Protein AF-0000000085183762 (afdb_homodimer)

Foldseek 3Di:
DCPDCVLPDFQDNVDDQADQQRHGSDPPDLAFFFHPVLSVLCVVVVARAHNVLVQLVLLLVLLLVLCVVVVAQKEKEQQLLLVCSNQVFDDPRVVSRVFRQKMWIQGNVSAIEIADDPVPQCRRVVGVSHPYYHGQQTQDCVVQPPCSLVSLLVVLVVVVVVSCVRRNPGQEYEYDDDDPSNVVNNVVVPHDYDHNQVSSQVSVQFHDPNLVSQVLSQQSQQLVLVVQLVVCCQVPLVVFQQFLVNSVVSSQVSQVNGRFDFADAQFKDKWLQPPLGRPGGDGDRHHAQIKIKGWRLTQHGSLWGDTWIAIEGHHDDFHDPVLLVLLVLFVQQLVFLQQQFAWPAWLVCSQADTDDHDPQQPVSKDQAQKFFTTSGTGDDGSGHPVPDDPPPRGGTHDARGKMKGWIWGDGDVDRHIGITIWIWGHHNGGIDTSHDNDYHCSSNVND/DCPDPVCVFFQDSVDDQADQQRHGRTNPDLAFFFHPVLSVLCVVVVARAHNVLVQLVLLLVLLLVLCVVVVAQKEKEQQLLLVCSNQVFDDPRVVSRVFRQKMWIQGNVSAIEIADDPVPQCRRVVGVSHPYYHGQQTQDCVPQPPCSLVSLLVVLVVVVVVSCVRRNPGQEYEYDDDDPSNVVNNVVVPHDYDHNQVSSQVSVQFHDPNLVSQVLSQQSQQLVLVVQLVVCCQVPLVVFQQFLVNSVVSSQVSQVNGRFDFADAQFKDKWLQPPLGRPGGDGDRHHAQIKIKGWRLTQHGSLWGDTWIAIEGHHDDFHDPVLLVLLVLFVQQLVFLQQQFEWPAWLVCSQADTDDDDPQQPVSKDQAQKFFTTSGTGDDGSGHPVPDDPPPRGGTHDARGKMKGWIWGDGDVDRHIGITIWIWGHHNGGIDTSHDNDYHCSSNVND

Structure (mmCIF, N/CA/C/O backbone):
data_AF-0000000085183762-model_v1
#
loop_
_entity.id
_entity.type
_entity.pdbx_description
1 polymer 'Xaa-Pro peptidase family protein'
#
loop_
_atom_site.group_PDB
_atom_site.id
_atom_site.type_symbol
_atom_site.label_atom_id
_atom_site.label_alt_id
_atom_site.label_comp_id
_atom_site.label_asym_id
_atom_site.label_entity_id
_atom_site.label_seq_id
_atom_site.pdbx_PDB_ins_code
_atom_site.Cartn_x
_atom_site.Cartn_y
_atom_site.Cartn_z
_atom_site.occupancy
_atom_site.B_iso_or_equiv
_atom_site.auth_seq_id
_atom_site.auth_comp_id
_atom_site.auth_asym_id
_atom_site.auth_atom_id
_atom_site.pdbx_PDB_model_num
ATOM 1 N N . MET A 1 1 ? 24.5 36.281 -23.125 1 23.3 1 MET A N 1
ATOM 2 C CA . MET A 1 1 ? 23.531 35.406 -23.797 1 23.3 1 MET A CA 1
ATOM 3 C C . MET A 1 1 ? 22.359 35.094 -22.891 1 23.3 1 MET A C 1
ATOM 5 O O . MET A 1 1 ? 22.547 34.594 -21.781 1 23.3 1 MET A O 1
ATOM 9 N N . ASP A 1 2 ? 21.125 35.781 -22.922 1 25.02 2 ASP A N 1
ATOM 10 C CA . ASP A 1 2 ? 19.859 35.875 -22.203 1 25.02 2 ASP A CA 1
ATOM 11 C C . ASP A 1 2 ? 19.172 34.531 -22.078 1 25.02 2 ASP A C 1
ATOM 13 O O . ASP A 1 2 ? 18.594 34.031 -23.047 1 25.02 2 ASP A O 1
ATOM 17 N N . THR A 1 3 ? 19.797 33.5 -21.703 1 33.56 3 THR A N 1
ATOM 18 C CA . THR A 1 3 ? 19.266 32.188 -21.516 1 33.56 3 THR A CA 1
ATOM 19 C C . THR A 1 3 ? 17.859 32.25 -20.906 1 33.56 3 THR A C 1
ATOM 21 O O . THR A 1 3 ? 17.703 32.688 -19.766 1 33.56 3 THR A O 1
ATOM 24 N N . HIS A 1 4 ? 16.828 32.625 -21.703 1 30.45 4 HIS A N 1
ATOM 25 C CA . HIS A 1 4 ? 15.398 32.75 -21.453 1 30.45 4 HIS A CA 1
ATOM 26 C C . HIS A 1 4 ? 14.898 31.703 -20.484 1 30.45 4 HIS A C 1
ATOM 28 O O . HIS A 1 4 ? 15.32 30.531 -20.562 1 30.45 4 HIS A O 1
ATOM 34 N N . TYR A 1 5 ? 14.406 32.031 -19.328 1 35.47 5 TYR A N 1
ATOM 35 C CA . TYR A 1 5 ? 13.68 31.266 -18.312 1 35.47 5 TYR A CA 1
ATOM 36 C C . TYR A 1 5 ? 12.766 30.234 -18.953 1 35.47 5 TYR A C 1
ATOM 38 O O . TYR A 1 5 ? 12.141 29.422 -18.25 1 35.47 5 TYR A O 1
ATOM 46 N N . SER A 1 6 ? 12.164 30.469 -20.109 1 37.25 6 SER A N 1
ATOM 47 C CA . SER A 1 6 ? 11.211 29.75 -20.953 1 37.25 6 SER A CA 1
ATOM 48 C C . SER A 1 6 ? 11.742 28.359 -21.328 1 37.25 6 SER A C 1
ATOM 50 O O . SER A 1 6 ? 10.977 27.484 -21.734 1 37.25 6 SER A O 1
ATOM 52 N N . ASP A 1 7 ? 12.805 28.438 -22.031 1 40.69 7 ASP A N 1
ATOM 53 C CA . ASP A 1 7 ? 13.461 27.172 -22.391 1 40.69 7 ASP A CA 1
ATOM 54 C C . ASP A 1 7 ? 13.555 26.25 -21.172 1 40.69 7 ASP A C 1
ATOM 56 O O . ASP A 1 7 ? 14.258 25.234 -21.203 1 40.69 7 ASP A O 1
ATOM 60 N N . THR A 1 8 ? 13.531 26.766 -20.016 1 49.38 8 THR A N 1
ATOM 61 C CA . THR A 1 8 ? 13.57 26.281 -18.641 1 49.38 8 THR A CA 1
ATOM 62 C C . THR A 1 8 ? 12.93 24.891 -18.547 1 49.38 8 THR A C 1
ATOM 64 O O . THR A 1 8 ? 11.758 24.719 -18.891 1 49.38 8 THR A O 1
ATOM 67 N N . ARG A 1 9 ? 12.312 23.734 -18.109 1 61.78 9 ARG A N 1
ATOM 68 C CA . ARG A 1 9 ? 12.93 22.469 -17.719 1 61.78 9 ARG A CA 1
ATOM 69 C C . ARG A 1 9 ? 12.133 21.281 -18.25 1 61.78 9 ARG A C 1
ATOM 71 O O . ARG A 1 9 ? 10.969 21.094 -17.891 1 61.78 9 ARG A O 1
ATOM 78 N N . LYS A 1 10 ? 12.258 21.156 -19.609 1 79.25 10 LYS A N 1
ATOM 79 C CA . LYS A 1 10 ? 11.836 19.875 -20.156 1 79.25 10 LYS A CA 1
ATOM 80 C C . LYS A 1 10 ? 12.453 18.703 -19.391 1 79.25 10 LYS A C 1
ATOM 82 O O . LYS A 1 10 ? 13.625 18.766 -19 1 79.25 10 LYS A O 1
ATOM 87 N N . ILE A 1 11 ? 11.727 17.797 -19.312 1 79.94 11 ILE A N 1
ATOM 88 C CA . ILE A 1 11 ? 12.25 16.547 -18.766 1 79.94 11 ILE A CA 1
ATOM 89 C C . ILE A 1 11 ? 13.336 15.992 -19.672 1 79.94 11 ILE A C 1
ATOM 91 O O . ILE A 1 11 ? 14.406 15.586 -19.203 1 79.94 11 ILE A O 1
ATOM 95 N N . ASP A 1 12 ? 13.109 16 -21.016 1 79.69 12 ASP A N 1
ATOM 96 C CA . ASP A 1 12 ? 14.055 15.609 -22.047 1 79.69 12 ASP A CA 1
ATOM 97 C C . ASP A 1 12 ? 14.211 16.719 -23.094 1 79.69 12 ASP A C 1
ATOM 99 O O . ASP A 1 12 ? 13.391 16.844 -24 1 79.69 12 ASP A O 1
ATOM 103 N N . PRO A 1 13 ? 15.258 17.391 -23.016 1 81.25 13 PRO A N 1
ATOM 104 C CA . PRO A 1 13 ? 15.453 18.547 -23.906 1 81.25 13 PRO A CA 1
ATOM 105 C C . PRO A 1 13 ? 15.555 18.141 -25.375 1 81.25 13 PRO A C 1
ATOM 107 O O . PRO A 1 13 ? 15.438 19 -26.266 1 81.25 13 PRO A O 1
ATOM 110 N N . THR A 1 14 ? 15.789 16.938 -25.656 1 80.62 14 THR A N 1
ATOM 111 C CA . THR A 1 14 ? 15.969 16.5 -27.031 1 80.62 14 THR A CA 1
ATOM 112 C C . THR A 1 14 ? 14.625 16.188 -27.688 1 80.62 14 THR A C 1
ATOM 114 O O . THR A 1 14 ? 14.562 15.867 -28.875 1 80.62 14 THR A O 1
ATOM 117 N N . LYS A 1 15 ? 13.586 16.266 -26.953 1 85.75 15 LYS A N 1
ATOM 118 C CA . LYS A 1 15 ? 12.25 15.961 -27.453 1 85.75 15 LYS A CA 1
ATOM 119 C C . LYS A 1 15 ? 11.406 17.219 -27.609 1 85.75 15 LYS A C 1
ATOM 121 O O . LYS A 1 15 ? 11.797 18.297 -27.141 1 85.75 15 LYS A O 1
ATOM 126 N N . GLY A 1 16 ? 10.289 17.125 -28.328 1 87.44 16 GLY A N 1
ATOM 127 C CA . GLY A 1 16 ? 9.375 18.234 -28.531 1 87.44 16 GLY A CA 1
ATOM 128 C C . GLY A 1 16 ? 8.523 18.547 -27.312 1 87.44 16 GLY A C 1
ATOM 129 O O . GLY A 1 16 ? 8.992 18.438 -26.188 1 87.44 16 GLY A O 1
ATOM 130 N N . LYS A 1 17 ? 7.297 18.984 -27.531 1 89.56 17 LYS A N 1
ATOM 131 C CA . LYS A 1 17 ? 6.387 19.406 -26.469 1 89.56 17 LYS A CA 1
ATOM 132 C C . LYS A 1 17 ? 5.906 18.219 -25.641 1 89.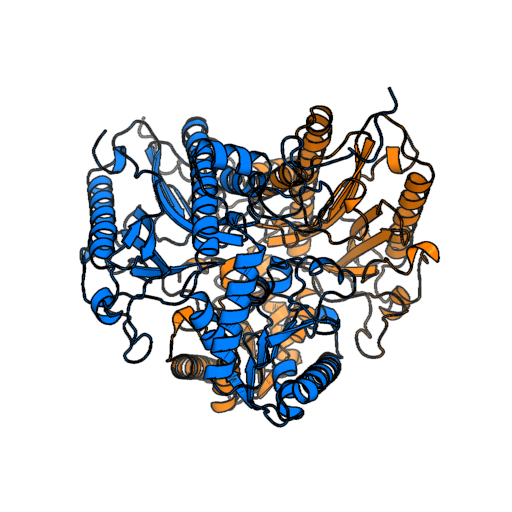56 17 LYS A C 1
ATOM 134 O O . LYS A 1 17 ? 5.535 18.375 -24.484 1 89.56 17 LYS A O 1
ATOM 139 N N . ALA A 1 18 ? 5.898 17.109 -26.281 1 92.62 18 ALA A N 1
ATOM 140 C CA . ALA A 1 18 ? 5.445 15.883 -25.641 1 92.62 18 ALA A CA 1
ATOM 141 C C . ALA A 1 18 ? 6.539 14.82 -25.656 1 92.62 18 ALA A C 1
ATOM 143 O O . ALA A 1 18 ? 7.398 14.82 -26.531 1 92.62 18 ALA A O 1
ATOM 144 N N . LEU A 1 19 ? 6.512 14 -24.672 1 92.94 19 LEU A N 1
ATOM 145 C CA . LEU A 1 19 ? 7.359 12.812 -24.672 1 92.94 19 LEU A CA 1
ATOM 146 C C . LEU A 1 19 ? 6.766 11.719 -25.547 1 92.94 19 LEU A C 1
ATOM 148 O O . LEU A 1 19 ? 5.688 11.891 -26.125 1 92.94 19 LEU A O 1
ATOM 152 N N . GLY A 1 20 ? 7.492 10.656 -25.688 1 91.75 20 GLY A N 1
ATOM 153 C CA . GLY A 1 20 ? 7.117 9.602 -26.609 1 91.75 20 GLY A CA 1
ATOM 154 C C . GLY A 1 20 ? 5.781 8.961 -26.266 1 91.75 20 GLY A C 1
ATOM 155 O O . GLY A 1 20 ? 5.117 8.398 -27.141 1 91.75 20 GLY A O 1
ATOM 156 N N . ASP A 1 21 ? 5.324 9.062 -25.031 1 96.12 21 ASP A N 1
ATOM 157 C CA . ASP A 1 21 ? 4.07 8.445 -24.609 1 96.12 21 ASP A CA 1
ATOM 158 C C . ASP A 1 21 ? 2.922 9.453 -24.656 1 96.12 21 ASP A C 1
ATOM 160 O O . ASP A 1 21 ? 1.828 9.18 -24.156 1 96.12 21 ASP A O 1
ATOM 164 N N . GLY A 1 22 ? 3.16 10.609 -25.141 1 94.38 22 GLY A N 1
ATOM 165 C CA . GLY A 1 22 ? 2.137 11.633 -25.312 1 94.38 22 GLY A CA 1
ATOM 166 C C . GLY A 1 22 ? 2.023 12.562 -24.109 1 94.38 22 GLY A C 1
ATOM 167 O O . GLY A 1 22 ? 1.305 13.562 -24.156 1 94.38 22 GLY A O 1
ATOM 168 N N . SER A 1 23 ? 2.707 12.281 -23 1 93.19 23 SER A N 1
ATOM 169 C CA . SER A 1 23 ? 2.66 13.164 -21.844 1 93.19 23 SER A CA 1
ATOM 170 C C . SER A 1 23 ? 3.467 14.438 -22.078 1 93.19 23 SER A C 1
ATOM 172 O O . SER A 1 23 ? 4.379 14.453 -22.906 1 93.19 23 SER A O 1
ATOM 174 N N . PRO A 1 24 ? 3.156 15.5 -21.359 1 92.44 24 PRO A N 1
ATOM 175 C CA . PRO A 1 24 ? 3.877 16.766 -21.547 1 92.44 24 PRO A CA 1
ATOM 176 C C . PRO A 1 24 ? 5.363 16.641 -21.219 1 92.44 24 PRO A C 1
ATOM 178 O O . PRO A 1 24 ? 5.727 16.078 -20.172 1 92.44 24 PRO A O 1
ATOM 181 N N . ASN A 1 25 ? 6.156 17.109 -22.172 1 92.62 25 ASN A N 1
ATOM 182 C CA . ASN A 1 25 ? 7.582 17.25 -21.906 1 92.62 25 ASN A CA 1
ATOM 183 C C . ASN A 1 25 ? 7.879 18.516 -21.109 1 92.62 25 ASN A C 1
ATOM 185 O O . ASN A 1 25 ? 8.562 19.422 -21.594 1 92.62 25 ASN A O 1
ATOM 189 N N . ASP A 1 26 ? 7.32 18.469 -19.906 1 91.19 26 ASP A N 1
ATOM 190 C CA . ASP A 1 26 ? 7.383 19.578 -18.953 1 91.19 26 ASP A CA 1
ATOM 191 C C . ASP A 1 26 ? 7.918 19.109 -17.609 1 91.19 26 ASP A C 1
ATOM 193 O O . ASP A 1 26 ? 7.312 18.266 -16.953 1 91.19 26 ASP A O 1
ATOM 197 N N . ASN A 1 27 ? 8.992 19.672 -17.281 1 87.94 27 ASN A N 1
ATOM 198 C CA . ASN A 1 27 ? 9.641 19.312 -16.016 1 87.94 27 ASN A CA 1
ATOM 199 C C . ASN A 1 27 ? 8.719 19.531 -14.828 1 87.94 27 ASN A C 1
ATOM 201 O O . ASN A 1 27 ? 8.914 18.938 -13.766 1 87.94 27 ASN A O 1
ATOM 205 N N . ASN A 1 28 ? 7.723 20.328 -14.938 1 89.81 28 ASN A N 1
ATOM 206 C CA . ASN A 1 28 ? 6.84 20.656 -13.82 1 89.81 28 ASN A CA 1
ATOM 207 C C . ASN A 1 28 ? 5.465 20.016 -13.992 1 89.81 28 ASN A C 1
ATOM 209 O O . ASN A 1 28 ? 4.496 20.453 -13.359 1 89.81 28 ASN A O 1
ATOM 213 N N . ARG A 1 29 ? 5.43 19 -14.812 1 90.06 29 ARG A N 1
ATOM 214 C CA . ARG A 1 29 ? 4.133 18.375 -15.023 1 90.06 29 ARG A CA 1
ATOM 215 C C . ARG A 1 29 ? 3.6 17.766 -13.727 1 90.06 29 ARG A C 1
ATOM 217 O O . ARG A 1 29 ? 4.371 17.469 -12.812 1 90.06 29 ARG A O 1
ATOM 224 N N . ILE A 1 30 ? 2.303 17.547 -13.672 1 89.38 30 ILE A N 1
ATOM 225 C CA . ILE A 1 30 ? 1.601 17.016 -12.5 1 89.38 30 ILE A CA 1
ATOM 226 C C . ILE A 1 30 ? 1.669 15.5 -12.492 1 89.38 30 ILE A C 1
ATOM 228 O O . ILE A 1 30 ? 1.789 14.883 -11.43 1 89.38 30 ILE A O 1
ATOM 232 N N . GLU A 1 31 ? 1.675 14.922 -13.633 1 90.38 31 GLU A N 1
ATOM 233 C CA . GLU A 1 31 ? 1.617 13.469 -13.758 1 90.38 31 GLU A CA 1
ATOM 234 C C . GLU A 1 31 ? 2.916 12.82 -13.281 1 90.38 31 GLU A C 1
ATOM 236 O O . GLU A 1 31 ? 4.004 13.312 -13.578 1 90.38 31 GLU A O 1
ATOM 241 N N . ILE A 1 32 ? 2.658 11.734 -12.539 1 92.69 32 ILE A N 1
ATOM 242 C CA . ILE A 1 32 ? 3.826 10.891 -12.297 1 92.69 32 ILE A CA 1
ATOM 243 C C . ILE A 1 32 ? 4.141 10.062 -13.539 1 92.69 32 ILE A C 1
ATOM 245 O O . ILE A 1 32 ? 3.482 10.211 -14.57 1 92.69 32 ILE A O 1
ATOM 249 N N . GLY A 1 33 ? 5.23 9.227 -13.43 1 90.38 33 GLY A N 1
ATOM 250 C CA . GLY A 1 33 ? 5.52 8.406 -14.594 1 90.38 33 GLY A CA 1
ATOM 251 C C . GLY A 1 33 ? 6.992 8.062 -14.734 1 90.38 33 GLY A C 1
ATOM 252 O O . GLY A 1 33 ? 7.777 8.297 -13.812 1 90.38 33 GLY A O 1
ATOM 253 N N . PRO A 1 34 ? 7.277 7.617 -15.938 1 96.31 34 PRO A N 1
ATOM 254 C CA . PRO A 1 34 ? 8.633 7.117 -16.172 1 96.31 34 PRO A CA 1
ATOM 255 C C . PRO A 1 34 ? 9.68 8.227 -16.156 1 96.31 34 PRO A C 1
ATOM 257 O O . PRO A 1 34 ? 9.375 9.375 -16.469 1 96.31 34 PRO A O 1
ATOM 260 N N . THR A 1 35 ? 10.812 7.84 -15.812 1 95.62 35 THR A N 1
ATOM 261 C CA . THR A 1 35 ? 11.945 8.758 -15.742 1 95.62 35 THR A CA 1
ATOM 262 C C . THR A 1 35 ? 12.719 8.773 -17.062 1 95.62 35 THR A C 1
ATOM 264 O O . THR A 1 35 ? 12.461 7.957 -17.953 1 95.62 35 THR A O 1
ATOM 267 N N . GLN A 1 36 ? 13.719 9.711 -17.109 1 93.94 36 GLN A N 1
ATOM 268 C CA . GLN A 1 36 ? 14.609 9.727 -18.266 1 93.94 36 GLN A CA 1
ATOM 269 C C . GLN A 1 36 ? 15.352 8.406 -18.422 1 93.94 36 GLN A C 1
ATOM 271 O O . GLN A 1 36 ? 15.578 7.938 -19.531 1 93.94 36 GLN A O 1
ATOM 276 N N . LEU A 1 37 ? 15.711 7.855 -17.312 1 96.25 37 LEU A N 1
ATOM 277 C CA . LEU A 1 37 ? 16.375 6.555 -17.312 1 96.25 37 LEU A CA 1
ATOM 278 C C . LEU A 1 37 ? 15.508 5.508 -18.016 1 96.25 37 LEU A C 1
ATOM 280 O O . LEU A 1 37 ? 15.984 4.797 -18.906 1 96.25 37 LEU A O 1
ATOM 284 N N . ALA A 1 38 ? 14.242 5.426 -17.688 1 97.62 38 ALA A N 1
ATOM 285 C CA . ALA A 1 38 ? 13.328 4.449 -18.266 1 97.62 38 ALA A CA 1
ATOM 286 C C . ALA A 1 38 ? 13.156 4.676 -19.766 1 97.62 38 ALA A C 1
ATOM 288 O O . ALA A 1 38 ? 13.258 3.736 -20.547 1 97.62 38 ALA A O 1
ATOM 289 N N . PHE A 1 39 ? 12.961 5.93 -20.141 1 96.75 39 PHE A N 1
ATOM 290 C CA . PHE A 1 39 ? 12.766 6.242 -21.547 1 96.75 39 PHE A CA 1
ATOM 291 C C . PHE A 1 39 ? 13.992 5.852 -22.359 1 96.75 39 PHE A C 1
ATOM 293 O O . PHE A 1 39 ? 13.867 5.305 -23.453 1 96.75 39 PHE A O 1
ATOM 300 N N . ARG A 1 40 ? 15.172 6.191 -21.812 1 96.38 40 ARG A N 1
ATOM 301 C CA . ARG A 1 40 ? 16.406 5.855 -22.516 1 96.38 40 ARG A CA 1
ATOM 302 C C . ARG A 1 40 ? 16.562 4.348 -22.656 1 96.38 40 ARG A C 1
ATOM 304 O O . ARG A 1 40 ? 16.953 3.861 -23.719 1 96.38 40 ARG A O 1
ATOM 311 N N . GLU A 1 41 ? 16.25 3.635 -21.641 1 98.19 41 GLU A N 1
ATOM 312 C CA . GLU A 1 41 ? 16.359 2.18 -21.672 1 98.19 41 GLU A CA 1
ATOM 313 C C . GLU A 1 41 ? 15.344 1.57 -22.641 1 98.19 41 GLU A C 1
ATOM 315 O O . GLU A 1 41 ? 15.648 0.604 -23.344 1 98.19 41 GLU A O 1
ATOM 320 N N . TRP A 1 42 ? 14.156 2.104 -22.719 1 98.44 42 TRP A N 1
ATOM 321 C CA . TRP A 1 42 ? 13.141 1.618 -23.641 1 98.44 42 TRP A CA 1
ATOM 322 C C . TRP A 1 42 ? 13.531 1.899 -25.078 1 98.44 42 TRP A C 1
ATOM 324 O O . TRP A 1 42 ? 13.32 1.065 -25.969 1 98.44 42 TRP A O 1
ATOM 334 N N . GLU A 1 43 ? 14.055 3.09 -25.25 1 96.75 43 GLU A N 1
ATOM 335 C CA . GLU A 1 43 ? 14.555 3.412 -26.578 1 96.75 43 GLU A CA 1
ATOM 336 C C . GLU A 1 43 ? 15.648 2.441 -27.016 1 96.75 43 GLU A C 1
ATOM 338 O O . GLU A 1 43 ? 15.641 1.943 -28.141 1 96.75 43 GLU A O 1
ATOM 343 N N . ALA A 1 44 ? 16.594 2.232 -26.109 1 98 44 ALA A N 1
ATOM 344 C CA . ALA A 1 44 ? 17.688 1.31 -26.391 1 98 44 ALA A CA 1
ATOM 345 C C . ALA A 1 44 ? 17.156 -0.093 -26.688 1 98 44 ALA A C 1
ATOM 347 O O . ALA A 1 44 ? 17.734 -0.822 -27.484 1 98 44 ALA A O 1
ATOM 348 N N . ALA A 1 45 ? 16.047 -0.475 -26.125 1 98.25 45 ALA A N 1
ATOM 349 C CA . ALA A 1 45 ? 15.469 -1.805 -26.281 1 98.25 45 ALA A CA 1
ATOM 350 C C . ALA A 1 45 ? 14.562 -1.861 -27.516 1 98.25 45 ALA A C 1
ATOM 352 O O . ALA A 1 45 ? 14.031 -2.922 -27.859 1 98.25 45 ALA A O 1
ATOM 353 N N . GLY A 1 46 ? 14.305 -0.755 -28.141 1 98.19 46 GLY A N 1
ATOM 354 C CA . GLY A 1 46 ? 13.484 -0.702 -29.344 1 98.19 46 GLY A CA 1
ATOM 355 C C . GLY A 1 46 ? 12 -0.841 -29.062 1 98.19 46 GLY A C 1
ATOM 356 O O . GLY A 1 46 ? 11.25 -1.344 -29.906 1 98.19 46 GLY A O 1
ATOM 357 N N . LEU A 1 47 ? 11.578 -0.367 -27.953 1 98.5 47 LEU A N 1
ATOM 358 C CA . LEU A 1 47 ? 10.18 -0.518 -27.562 1 98.5 47 LEU A CA 1
ATOM 359 C C . LEU A 1 47 ? 9.336 0.635 -28.109 1 98.5 47 LEU A C 1
ATOM 361 O O . LEU A 1 47 ? 9.797 1.779 -28.141 1 98.5 47 LEU A O 1
ATOM 365 N N . THR A 1 48 ? 8.141 0.3 -28.5 1 98.44 48 THR A N 1
ATOM 366 C CA . THR A 1 48 ? 7.137 1.305 -28.828 1 98.44 48 THR A CA 1
ATOM 367 C C . THR A 1 48 ? 6.422 1.788 -27.578 1 98.44 48 THR A C 1
ATOM 369 O O . THR A 1 48 ? 5.957 0.979 -26.766 1 98.44 48 THR A O 1
ATOM 372 N N . LEU A 1 49 ? 6.371 3.037 -27.422 1 98.31 49 LEU A N 1
ATOM 373 C CA . LEU A 1 49 ? 5.758 3.623 -26.234 1 98.31 49 LEU A CA 1
ATOM 374 C C . LEU A 1 49 ? 4.246 3.723 -26.391 1 98.31 49 LEU A C 1
ATOM 376 O O . LEU A 1 49 ? 3.74 3.793 -27.516 1 98.31 49 LEU A O 1
ATOM 380 N N . PRO A 1 50 ? 3.504 3.703 -25.281 1 98.69 50 PRO A N 1
ATOM 381 C CA . PRO A 1 50 ? 2.059 3.926 -25.359 1 98.69 50 PRO A CA 1
ATOM 382 C C . PRO A 1 50 ? 1.7 5.383 -25.641 1 98.69 50 PRO A C 1
ATOM 384 O O . PRO A 1 50 ? 2.529 6.277 -25.453 1 98.69 50 PRO A O 1
ATOM 387 N N . ASN A 1 51 ? 0.516 5.57 -26.156 1 98.38 51 ASN A N 1
ATOM 388 C CA . ASN A 1 51 ? -0.15 6.867 -26.125 1 98.38 51 ASN A CA 1
ATOM 389 C C . ASN A 1 51 ? -1.146 6.957 -24.969 1 98.38 51 ASN A C 1
ATOM 391 O O . ASN A 1 51 ? -2.207 6.332 -25.016 1 98.38 51 ASN A O 1
ATOM 395 N N . LEU A 1 52 ? -0.87 7.789 -24.031 1 98 52 LEU A N 1
ATOM 396 C CA . LEU A 1 52 ? -1.626 7.797 -22.781 1 98 52 LEU A CA 1
ATOM 397 C C . LEU A 1 52 ? -3.029 8.352 -23 1 98 52 LEU A C 1
ATOM 399 O O . LEU A 1 52 ? -3.984 7.906 -22.359 1 98 52 LEU A O 1
ATOM 403 N N . GLU A 1 53 ? -3.152 9.328 -23.844 1 97.75 53 GLU A N 1
ATOM 404 C CA . GLU A 1 53 ? -4.477 9.867 -24.141 1 97.75 53 GLU A CA 1
ATOM 405 C C . GLU A 1 53 ? -5.387 8.797 -24.734 1 97.75 53 GLU A C 1
ATOM 407 O O . GLU A 1 53 ? -6.535 8.648 -24.328 1 97.75 53 GLU A O 1
ATOM 412 N N . ARG A 1 54 ? -4.867 8.102 -25.672 1 98.44 54 ARG A N 1
ATOM 413 C CA . ARG A 1 54 ? -5.629 7.023 -26.297 1 98.44 54 ARG A CA 1
ATOM 414 C C . ARG A 1 54 ? -5.938 5.922 -25.297 1 98.44 54 ARG A C 1
ATOM 416 O O . ARG A 1 54 ? -7.027 5.34 -25.312 1 98.44 54 ARG A O 1
ATOM 423 N N . MET A 1 55 ? -5 5.621 -24.438 1 98.44 55 MET A N 1
ATOM 424 C CA . MET A 1 55 ? -5.211 4.609 -23.406 1 98.44 55 MET A CA 1
ATOM 425 C C . MET A 1 55 ? -6.344 5.012 -22.469 1 98.44 55 MET A C 1
ATOM 427 O O . MET A 1 55 ? -7.203 4.191 -22.141 1 98.44 55 MET A O 1
ATOM 431 N N . ARG A 1 56 ? -6.348 6.273 -22.031 1 98.44 56 ARG A N 1
ATOM 432 C CA . ARG A 1 56 ? -7.398 6.777 -21.156 1 98.44 56 ARG A CA 1
ATOM 433 C C . ARG A 1 56 ? -8.766 6.699 -21.828 1 98.44 56 ARG A C 1
ATOM 435 O O . ARG A 1 56 ? -9.75 6.312 -21.203 1 98.44 56 ARG A O 1
ATOM 442 N N . GLU A 1 57 ? -8.812 7.059 -23.062 1 98.69 57 GLU A N 1
ATOM 443 C CA . GLU A 1 57 ? -10.062 7.012 -23.812 1 98.69 57 GLU A CA 1
ATOM 444 C C . GLU A 1 57 ? -10.578 5.582 -23.938 1 98.69 57 GLU A C 1
ATOM 446 O O . GLU A 1 57 ? -11.773 5.328 -23.766 1 98.69 57 GLU A O 1
ATOM 451 N N . PHE A 1 58 ? -9.703 4.688 -24.281 1 98.69 58 PHE A N 1
ATOM 452 C CA . PHE A 1 58 ? -10.094 3.285 -24.391 1 98.69 58 PHE A CA 1
ATOM 453 C C . PHE A 1 58 ? -10.703 2.789 -23.094 1 98.69 58 PHE A C 1
ATOM 455 O O . PHE A 1 58 ? -11.766 2.156 -23.094 1 98.69 58 PHE A O 1
ATOM 462 N N . ARG A 1 59 ? -10.062 3.047 -21.969 1 98.75 59 ARG A N 1
ATOM 463 C CA . ARG A 1 59 ? -10.516 2.592 -20.656 1 98.75 59 ARG A CA 1
ATOM 464 C C . ARG A 1 59 ? -11.859 3.211 -20.281 1 98.75 59 ARG A C 1
ATOM 466 O O . ARG A 1 59 ? -12.742 2.529 -19.766 1 98.75 59 ARG A O 1
ATOM 473 N N . TRP A 1 60 ? -11.977 4.504 -20.578 1 98.81 60 TRP A N 1
ATOM 474 C CA . TRP A 1 60 ? -13.227 5.215 -20.328 1 98.81 60 TRP A CA 1
ATOM 475 C C . TRP A 1 60 ? -14.375 4.598 -21.125 1 98.81 60 TRP A C 1
ATOM 477 O O . TRP A 1 60 ? -15.445 4.324 -20.578 1 98.81 60 TRP A O 1
ATOM 487 N N . LYS A 1 61 ? -14.148 4.348 -22.391 1 98.75 61 LYS A N 1
ATOM 488 C CA . LYS A 1 61 ? -15.172 3.76 -23.266 1 98.75 61 LYS A CA 1
ATOM 489 C C . LYS A 1 61 ? -15.539 2.355 -22.797 1 98.75 61 LYS A C 1
ATOM 491 O O . LYS A 1 61 ? -16.719 2.002 -22.75 1 98.75 61 LYS A O 1
ATOM 496 N N . ARG A 1 62 ? -14.578 1.632 -22.469 1 98.69 62 ARG A N 1
ATOM 497 C CA . ARG A 1 62 ? -14.789 0.244 -22.062 1 98.69 62 ARG A CA 1
ATOM 498 C C . ARG A 1 62 ? -15.578 0.164 -20.766 1 98.69 62 ARG A C 1
ATOM 500 O O . ARG A 1 62 ? -16.531 -0.616 -20.656 1 98.69 62 ARG A O 1
ATOM 507 N N . LEU A 1 63 ? -15.18 0.912 -19.75 1 98.81 63 LEU A N 1
ATOM 508 C CA . LEU A 1 63 ? -15.898 0.92 -18.484 1 98.81 63 LEU A CA 1
ATOM 509 C C . LEU A 1 63 ? -17.328 1.404 -18.672 1 98.81 63 LEU A C 1
ATOM 511 O O . LEU A 1 63 ? -18.266 0.833 -18.109 1 98.81 63 LEU A O 1
ATOM 515 N N . THR A 1 64 ? -17.516 2.439 -19.531 1 98.88 64 THR A N 1
ATOM 516 C CA . THR A 1 64 ? -18.844 2.953 -19.828 1 98.88 64 THR A CA 1
ATOM 517 C C . THR A 1 64 ? -19.719 1.875 -20.469 1 98.88 64 THR A C 1
ATOM 519 O O . THR A 1 64 ? -20.875 1.704 -20.094 1 98.88 64 THR A O 1
ATOM 522 N N . GLN A 1 65 ? -19.125 1.18 -21.375 1 98.75 65 GLN A N 1
ATOM 523 C CA . GLN A 1 65 ? -19.844 0.107 -22.047 1 98.75 65 GLN A CA 1
ATOM 524 C C . GLN A 1 65 ? -20.328 -0.948 -21.062 1 98.75 65 GLN A C 1
ATOM 526 O O . GLN A 1 65 ? -21.453 -1.427 -21.156 1 98.75 65 GLN A O 1
ATOM 531 N N . HIS A 1 66 ? -19.547 -1.301 -20.109 1 98.75 66 HIS A N 1
ATOM 532 C CA . HIS A 1 66 ? -19.906 -2.309 -19.125 1 98.75 66 HIS A CA 1
ATOM 533 C C . HIS A 1 66 ? -21.016 -1.803 -18.203 1 98.75 66 HIS A C 1
ATOM 535 O O . HIS A 1 66 ? -21.875 -2.576 -17.781 1 98.75 66 HIS A O 1
ATOM 541 N N . VAL A 1 67 ? -20.969 -0.521 -17.859 1 98.75 67 VAL A N 1
ATOM 542 C CA . VAL A 1 67 ? -22.031 0.092 -17.078 1 98.75 67 VAL A CA 1
ATOM 543 C C . VAL A 1 67 ? -23.359 0.003 -17.828 1 98.75 67 VAL A C 1
ATOM 545 O O . VAL A 1 67 ? -24.359 -0.451 -17.281 1 98.75 67 VAL A O 1
ATOM 548 N N . VAL A 1 68 ? -23.328 0.319 -19.125 1 98.69 68 VAL A N 1
ATOM 549 C CA . VAL A 1 68 ? -24.516 0.356 -19.969 1 98.69 68 VAL A CA 1
ATOM 550 C C . VAL A 1 68 ? -25.047 -1.059 -20.172 1 98.69 68 VAL A C 1
ATOM 552 O O . VAL A 1 68 ? -26.266 -1.29 -20.078 1 98.69 68 VAL A O 1
ATOM 555 N N . GLU A 1 69 ? -24.219 -1.993 -20.391 1 98.5 69 GLU A N 1
ATOM 556 C CA . GLU A 1 69 ? -24.609 -3.375 -20.656 1 98.5 69 GLU A CA 1
ATOM 557 C C . GLU A 1 69 ? -25.328 -3.98 -19.453 1 98.5 69 GLU A C 1
ATOM 559 O O . GLU A 1 69 ? -26.141 -4.895 -19.609 1 98.5 69 GLU A O 1
ATOM 564 N N . ARG A 1 70 ? -25.141 -3.457 -18.281 1 98.25 70 ARG A N 1
ATOM 565 C CA . ARG A 1 70 ? -25.75 -3.982 -17.062 1 98.25 70 ARG A CA 1
ATOM 566 C C . ARG A 1 70 ? -27.031 -3.238 -16.719 1 98.25 70 ARG A C 1
ATOM 568 O O . ARG A 1 70 ? -27.688 -3.539 -15.719 1 98.25 70 ARG A O 1
ATOM 575 N N . GLY A 1 71 ? -27.359 -2.248 -17.484 1 98.56 71 GLY A N 1
ATOM 576 C CA . GLY A 1 71 ? -28.547 -1.451 -17.25 1 98.56 71 GLY A CA 1
ATOM 577 C C . GLY A 1 71 ? -28.422 -0.527 -16.047 1 98.56 71 GLY A C 1
ATOM 578 O O . GLY A 1 71 ? -29.422 -0.163 -15.43 1 98.56 71 GLY A O 1
ATOM 579 N N . TRP A 1 72 ? -27.219 -0.171 -15.688 1 98.81 72 TRP A N 1
ATOM 580 C CA . TRP A 1 72 ? -26.984 0.718 -14.555 1 98.81 72 TRP A CA 1
ATOM 581 C C . TRP A 1 72 ? -27 2.178 -14.992 1 98.81 72 TRP A C 1
ATOM 583 O O . TRP A 1 72 ? -26.656 2.494 -16.125 1 98.81 72 TRP A O 1
ATOM 593 N N . GLY A 1 73 ? -27.359 3.012 -14.07 1 98.81 73 GLY A N 1
ATOM 594 C CA . GLY A 1 73 ? -27.234 4.441 -14.297 1 98.81 73 GLY A CA 1
ATOM 595 C C . GLY A 1 73 ? -25.797 4.938 -14.148 1 98.81 73 GLY A C 1
ATOM 596 O O . GLY A 1 73 ? -25.453 5.992 -14.68 1 98.81 73 GLY A O 1
ATOM 597 N N . GLY A 1 74 ? -25.031 4.215 -13.414 1 98.88 74 GLY A N 1
ATOM 598 C CA . GLY A 1 74 ? -23.641 4.551 -13.195 1 98.88 74 GLY A CA 1
ATOM 599 C C . GLY A 1 74 ? -22.922 3.559 -12.305 1 98.88 74 GLY A C 1
ATOM 600 O O . GLY A 1 74 ? -23.531 2.604 -11.812 1 98.88 74 GLY A O 1
ATOM 601 N N . ILE A 1 75 ? -21.641 3.76 -12.156 1 98.94 75 ILE A N 1
ATOM 602 C CA . ILE A 1 75 ? -20.828 3.014 -11.211 1 98.94 75 ILE A CA 1
ATOM 603 C C . ILE A 1 75 ? -20.031 3.984 -10.336 1 98.94 75 ILE A C 1
ATOM 605 O O . ILE A 1 75 ? -19.547 5.012 -10.812 1 98.94 75 ILE A O 1
ATOM 609 N N . LEU A 1 76 ? -20.031 3.709 -9.055 1 98.94 76 LEU A N 1
ATOM 610 C CA . LEU A 1 76 ? -19.328 4.484 -8.047 1 98.94 76 LEU A CA 1
ATOM 611 C C . LEU A 1 76 ? -18.125 3.713 -7.508 1 98.94 76 LEU A C 1
ATOM 613 O O . LEU A 1 76 ? -18.281 2.627 -6.941 1 98.94 76 LEU A O 1
ATOM 617 N N . LEU A 1 77 ? -16.969 4.332 -7.691 1 98.81 77 LEU A N 1
ATOM 618 C CA . LEU A 1 77 ? -15.727 3.646 -7.375 1 98.81 77 LEU A CA 1
ATOM 619 C C . LEU A 1 77 ? -15.023 4.312 -6.199 1 98.81 77 LEU A C 1
ATOM 621 O O . LEU A 1 77 ? -14.859 5.535 -6.18 1 98.81 77 LEU A O 1
ATOM 625 N N . PHE A 1 78 ? -14.602 3.463 -5.23 1 98.12 78 PHE A N 1
ATOM 626 C CA . PHE A 1 78 ? -13.781 3.928 -4.113 1 98.12 78 PHE A CA 1
ATOM 627 C C . PHE A 1 78 ? -12.398 3.301 -4.16 1 98.12 78 PHE A C 1
ATOM 629 O O . PHE A 1 78 ? -11.445 3.844 -3.592 1 98.12 78 PHE A O 1
ATOM 636 N N . ASP A 1 79 ? -12.258 2.1 -4.754 1 97.5 79 ASP A N 1
ATOM 637 C CA . ASP A 1 79 ? -10.961 1.446 -4.914 1 97.5 79 ASP A CA 1
ATOM 638 C C . ASP A 1 79 ? -10.016 2.305 -5.746 1 97.5 79 ASP A C 1
ATOM 640 O O . ASP A 1 79 ? -10.297 2.602 -6.91 1 97.5 79 ASP A O 1
ATOM 644 N N . PRO A 1 80 ? -8.844 2.686 -5.148 1 97.56 80 PRO A N 1
ATOM 645 C CA . PRO A 1 80 ? -7.934 3.555 -5.898 1 97.56 80 PRO A CA 1
ATOM 646 C C . PRO A 1 80 ? -7.461 2.926 -7.207 1 97.56 80 PRO A C 1
ATOM 648 O O . PRO A 1 80 ? -7.172 3.641 -8.172 1 97.56 80 PRO A O 1
ATOM 651 N N . LEU A 1 81 ? -7.434 1.635 -7.285 1 97.56 81 LEU A N 1
ATOM 652 C CA . LEU A 1 81 ? -7.02 0.976 -8.516 1 97.56 81 LEU A CA 1
ATOM 653 C C . LEU A 1 81 ? -8.07 1.149 -9.609 1 97.56 81 LEU A C 1
ATOM 655 O O . LEU A 1 81 ? -7.734 1.334 -10.781 1 97.56 81 LEU A O 1
ATOM 659 N N . ASN A 1 82 ? -9.305 1.095 -9.211 1 98.5 82 ASN A N 1
ATOM 660 C CA . ASN A 1 82 ? -10.375 1.322 -10.172 1 98.5 82 ASN A CA 1
ATOM 661 C C . ASN A 1 82 ? -10.445 2.787 -10.594 1 98.5 82 ASN A C 1
ATOM 663 O O . ASN A 1 82 ? -10.719 3.09 -11.758 1 98.5 82 ASN A O 1
ATOM 667 N N . ILE A 1 83 ? -10.227 3.627 -9.633 1 98.62 83 ILE A N 1
ATOM 668 C CA . ILE A 1 83 ? -10.18 5.047 -9.961 1 98.62 83 ILE A CA 1
ATOM 669 C C . ILE A 1 83 ? -9.023 5.324 -10.914 1 98.62 83 ILE A C 1
ATOM 671 O O . ILE A 1 83 ? -9.18 6.059 -11.898 1 98.62 83 ILE A O 1
ATOM 675 N N . ARG A 1 84 ? -7.871 4.711 -10.617 1 97.94 84 ARG A N 1
ATOM 676 C CA . ARG A 1 84 ? -6.715 4.824 -11.5 1 97.94 84 ARG A CA 1
ATOM 677 C C . ARG A 1 84 ? -7.043 4.312 -12.898 1 97.94 84 ARG A C 1
ATOM 679 O O . ARG A 1 84 ? -6.672 4.934 -13.898 1 97.94 84 ARG A O 1
ATOM 686 N N . TYR A 1 85 ? -7.707 3.229 -13.031 1 98.5 85 TYR A N 1
ATOM 687 C CA . TYR A 1 85 ? -8.102 2.684 -14.328 1 98.5 85 TYR A CA 1
ATOM 688 C C . TYR A 1 85 ? -8.977 3.674 -15.094 1 98.5 85 TYR A C 1
ATOM 690 O O . TYR A 1 85 ? -8.75 3.912 -16.281 1 98.5 85 TYR A O 1
ATOM 698 N N . ALA A 1 86 ? -9.883 4.27 -14.414 1 98.69 86 ALA A N 1
ATOM 699 C CA . ALA A 1 86 ? -10.875 5.129 -15.055 1 98.69 86 ALA A CA 1
ATOM 700 C C . ALA A 1 86 ? -10.266 6.469 -15.453 1 98.69 86 ALA A C 1
ATOM 702 O O . ALA A 1 86 ? -10.656 7.066 -16.453 1 98.69 86 ALA A O 1
ATOM 703 N N . THR A 1 87 ? -9.242 6.898 -14.672 1 98.06 87 THR A N 1
ATOM 704 C CA . THR A 1 87 ? -8.898 8.312 -14.82 1 98.06 87 THR A CA 1
ATOM 705 C C . THR A 1 87 ? -7.418 8.469 -15.141 1 98.06 87 THR A C 1
ATOM 707 O O . THR A 1 87 ? -6.988 9.531 -15.602 1 98.06 87 THR A O 1
ATOM 710 N N . ASP A 1 88 ? -6.617 7.496 -14.734 1 97.12 88 ASP A N 1
ATOM 711 C CA . ASP A 1 88 ? -5.16 7.586 -14.812 1 97.12 88 ASP A CA 1
ATOM 712 C C . ASP A 1 88 ? -4.621 8.641 -13.852 1 97.12 88 ASP A C 1
ATOM 714 O O . ASP A 1 88 ? -3.484 9.094 -13.992 1 97.12 88 ASP A O 1
ATOM 718 N N . ALA A 1 89 ? -5.441 9.102 -12.898 1 96.69 89 ALA A N 1
ATOM 719 C CA . ALA A 1 89 ? -5.02 10.055 -11.875 1 96.69 89 ALA A CA 1
ATOM 720 C C . ALA A 1 89 ? -4.625 9.344 -10.586 1 96.69 89 ALA A C 1
ATOM 722 O O . ALA A 1 89 ? -5.266 8.367 -10.188 1 96.69 89 ALA A O 1
ATOM 723 N N . THR A 1 90 ? -3.574 9.844 -10.016 1 96.38 90 THR A N 1
ATOM 724 C CA . THR A 1 90 ? -3.08 9.273 -8.766 1 96.38 90 THR A CA 1
ATOM 725 C C . THR A 1 90 ? -3.102 10.32 -7.656 1 96.38 90 THR A C 1
ATOM 727 O O . THR A 1 90 ? -3.012 11.523 -7.926 1 96.38 90 THR A O 1
ATOM 730 N N . ASN A 1 91 ? -3.316 9.867 -6.469 1 97.81 91 ASN A N 1
ATOM 731 C CA . ASN A 1 91 ? -3.25 10.68 -5.258 1 97.81 91 ASN A CA 1
ATOM 732 C C . ASN A 1 91 ? -3.059 9.82 -4.012 1 97.81 91 ASN A C 1
ATOM 734 O O . ASN A 1 91 ? -3.969 9.094 -3.607 1 97.81 91 ASN A O 1
ATOM 738 N N . MET A 1 92 ? -1.827 9.906 -3.404 1 97.31 92 MET A N 1
ATOM 739 C CA . MET A 1 92 ? -1.553 9.172 -2.174 1 97.31 92 MET A CA 1
ATOM 740 C C . MET A 1 92 ? -2.162 7.773 -2.23 1 97.31 92 MET A C 1
ATOM 742 O O . MET A 1 92 ? -2.893 7.375 -1.323 1 97.31 92 MET A O 1
ATOM 746 N N . GLN A 1 93 ? -1.787 7.012 -3.137 1 96.06 93 GLN A N 1
ATOM 747 C CA . GLN A 1 93 ? -2.482 5.809 -3.588 1 96.06 93 GLN A CA 1
ATOM 748 C C . GLN A 1 93 ? -2.59 4.781 -2.465 1 96.06 93 GLN A C 1
ATOM 750 O O . GLN A 1 93 ? -3.67 4.246 -2.207 1 96.06 93 GLN A O 1
ATOM 755 N N . LEU A 1 94 ? -1.495 4.473 -1.776 1 97.31 94 LEU A N 1
ATOM 756 C CA . LEU A 1 94 ? -1.521 3.445 -0.742 1 97.31 94 LEU A CA 1
ATOM 757 C C . LEU A 1 94 ? -2.297 3.926 0.481 1 97.31 94 LEU A C 1
ATOM 759 O O . LEU A 1 94 ? -3.049 3.158 1.085 1 97.31 94 LEU A O 1
ATOM 763 N N . TRP A 1 95 ? -2.115 5.195 0.817 1 97.38 95 TRP A N 1
ATOM 764 C CA . TRP A 1 95 ? -2.912 5.773 1.896 1 97.38 95 TRP A CA 1
ATOM 765 C C . TRP A 1 95 ? -4.398 5.715 1.563 1 97.38 95 TRP A C 1
ATOM 767 O O . TRP A 1 95 ? -5.223 5.418 2.432 1 97.38 95 TRP A O 1
ATOM 777 N N . ASN A 1 96 ? -4.73 5.93 0.339 1 97.06 96 ASN A N 1
ATOM 778 C CA . ASN A 1 96 ? -6.109 5.906 -0.135 1 97.06 96 ASN A CA 1
ATOM 779 C C . ASN A 1 96 ? -6.715 4.508 -0.033 1 97.06 96 ASN A C 1
ATOM 781 O O . ASN A 1 96 ? -7.922 4.363 0.145 1 97.06 96 ASN A O 1
ATOM 785 N N . THR A 1 97 ? -5.93 3.486 -0.097 1 95.69 97 THR A N 1
ATOM 786 C CA . THR A 1 97 ? -6.449 2.123 -0.115 1 95.69 97 THR A CA 1
ATOM 787 C C . THR A 1 97 ? -7.105 1.774 1.22 1 95.69 97 THR A C 1
ATOM 789 O O . THR A 1 97 ? -8.039 0.972 1.268 1 95.69 97 THR A O 1
ATOM 792 N N . HIS A 1 98 ? -6.609 2.352 2.318 1 94.88 98 HIS A N 1
ATOM 793 C CA . HIS A 1 98 ? -7.246 2.014 3.586 1 94.88 98 HIS A CA 1
ATOM 794 C C . HIS A 1 98 ? -7.945 3.227 4.195 1 94.88 98 HIS A C 1
ATOM 796 O O . HIS A 1 98 ? -8.625 3.109 5.219 1 94.88 98 HIS A O 1
ATOM 802 N N . ASN A 1 99 ? -7.805 4.395 3.539 1 96.12 99 ASN A N 1
ATOM 803 C CA . ASN A 1 99 ? -8.562 5.609 3.824 1 96.12 99 ASN A CA 1
ATOM 804 C C . ASN A 1 99 ? -9.258 6.145 2.576 1 96.12 99 ASN A C 1
ATOM 806 O O . ASN A 1 99 ? -8.75 7.047 1.911 1 96.12 99 ASN A O 1
ATOM 810 N N . PRO A 1 100 ? -10.406 5.637 2.285 1 96.19 100 PRO A N 1
ATOM 811 C CA . PRO A 1 100 ? -11.055 5.984 1.018 1 96.19 100 PRO A CA 1
ATOM 812 C C . PRO A 1 100 ? -11.539 7.434 0.98 1 96.19 100 PRO A C 1
ATOM 814 O O . PRO A 1 100 ? -12.75 7.684 1.052 1 96.19 100 PRO A O 1
ATOM 817 N N . PHE A 1 101 ? -10.664 8.336 0.703 1 97 101 PHE A N 1
ATOM 818 C CA . PHE A 1 101 ? -10.984 9.758 0.681 1 97 101 PHE A CA 1
ATOM 819 C C . PHE A 1 101 ? -11.406 10.195 -0.715 1 97 101 PHE A C 1
ATOM 821 O O . PHE A 1 101 ? -11.969 11.281 -0.887 1 97 101 PHE A O 1
ATOM 828 N N . ARG A 1 102 ? -11.195 9.367 -1.728 1 98.19 102 ARG A N 1
ATOM 829 C CA . ARG A 1 102 ? -11.57 9.633 -3.113 1 98.19 102 ARG A CA 1
ATOM 830 C C . ARG A 1 102 ? -12.758 8.781 -3.531 1 98.19 102 ARG A C 1
ATOM 832 O O . ARG A 1 102 ? -12.969 7.691 -2.998 1 98.19 102 ARG A O 1
ATOM 839 N N . ALA A 1 103 ? -13.523 9.273 -4.5 1 98.75 103 ALA A N 1
ATOM 840 C CA . ALA A 1 103 ? -14.57 8.516 -5.18 1 98.75 103 ALA A CA 1
ATOM 841 C C . ALA A 1 103 ? -14.727 8.977 -6.625 1 98.75 103 ALA A C 1
ATOM 843 O O . ALA A 1 103 ? -14.438 10.125 -6.953 1 98.75 103 ALA A O 1
ATOM 844 N N . LEU A 1 104 ? -15.109 8.117 -7.473 1 98.88 104 LEU A N 1
ATOM 845 C CA . LEU A 1 104 ? -15.383 8.43 -8.875 1 98.88 104 LEU A CA 1
ATOM 846 C C . LEU A 1 104 ? -16.75 7.883 -9.297 1 98.88 104 LEU A C 1
ATOM 848 O O . LEU A 1 104 ? -17.031 6.699 -9.102 1 98.88 104 LEU A O 1
ATOM 852 N N . LEU A 1 105 ? -17.562 8.727 -9.805 1 98.94 105 LEU A N 1
ATOM 853 C CA . LEU A 1 105 ? -18.812 8.32 -10.422 1 98.94 105 LEU A CA 1
ATOM 854 C C . LEU A 1 105 ? -18.719 8.398 -11.945 1 98.94 105 LEU A C 1
ATOM 856 O O . LEU A 1 105 ? -18.406 9.453 -12.5 1 98.94 105 LEU A O 1
ATOM 860 N N . LEU A 1 106 ? -18.844 7.32 -12.602 1 98.94 106 LEU A N 1
ATOM 861 C CA . LEU A 1 106 ? -19 7.254 -14.047 1 98.94 106 LEU A CA 1
ATOM 862 C C . LEU A 1 106 ? -20.438 6.914 -14.422 1 98.94 106 LEU A C 1
ATOM 864 O O . LEU A 1 106 ? -20.922 5.816 -14.133 1 98.94 106 LEU A O 1
ATOM 868 N N . CYS A 1 107 ? -21.125 7.824 -15.031 1 98.88 107 CYS A N 1
ATOM 869 C CA . CYS A 1 107 ? -22.516 7.629 -15.43 1 98.88 107 CYS A CA 1
ATOM 870 C C . CYS A 1 107 ? -22.609 6.875 -16.75 1 98.88 107 CYS A C 1
ATOM 872 O O . CYS A 1 107 ? -21.625 6.797 -17.484 1 98.88 107 CYS A O 1
ATOM 874 N N . ALA A 1 108 ? -23.781 6.367 -17.062 1 98.62 108 ALA A N 1
ATOM 875 C CA . ALA A 1 108 ? -24.016 5.566 -18.25 1 98.62 108 ALA A CA 1
ATOM 876 C C . ALA A 1 108 ? -23.797 6.395 -19.516 1 98.62 108 ALA A C 1
ATOM 878 O O . ALA A 1 108 ? -23.484 5.852 -20.578 1 98.62 108 ALA A O 1
ATOM 879 N N . ASP A 1 109 ? -23.922 7.699 -19.469 1 98.69 109 ASP A N 1
ATOM 880 C CA . ASP A 1 109 ? -23.734 8.555 -20.641 1 98.69 109 ASP A CA 1
ATOM 881 C C . ASP A 1 109 ? -22.266 8.961 -20.797 1 98.69 109 ASP A C 1
ATOM 883 O O . ASP A 1 109 ? -21.938 9.797 -21.641 1 98.69 109 ASP A O 1
ATOM 887 N N . GLY A 1 110 ? -21.422 8.477 -19.922 1 98.62 110 GLY A N 1
ATOM 888 C CA . GLY A 1 110 ? -19.984 8.719 -20.031 1 98.62 110 GLY A CA 1
ATOM 889 C C . GLY A 1 110 ? -19.516 9.859 -19.141 1 98.62 110 GLY A C 1
ATOM 890 O O . GLY A 1 110 ? -18.312 10.102 -19.031 1 98.62 110 GLY A O 1
ATOM 891 N N . TYR A 1 111 ? -20.406 10.586 -18.453 1 98.75 111 TYR A N 1
ATOM 892 C CA . TYR A 1 111 ? -20.031 11.703 -17.594 1 98.75 111 TYR A CA 1
ATOM 893 C C . TYR A 1 111 ? -19.312 11.211 -16.344 1 98.75 111 TYR A C 1
ATOM 895 O O . TYR A 1 111 ? -19.812 10.336 -15.633 1 98.75 111 TYR A O 1
ATOM 903 N N . MET A 1 112 ? -18.156 11.758 -16.078 1 98.69 112 MET A N 1
ATOM 904 C CA . MET A 1 112 ? -17.328 11.32 -14.953 1 98.69 112 MET A CA 1
ATOM 905 C C . MET A 1 112 ? -17.125 12.453 -13.953 1 98.69 112 MET A C 1
ATOM 907 O O . MET A 1 112 ? -16.672 13.539 -14.328 1 98.69 112 MET A O 1
ATOM 911 N N . VAL A 1 113 ? -17.438 12.195 -12.695 1 98.88 113 VAL A N 1
ATOM 912 C CA . VAL A 1 113 ? -17.188 13.117 -11.594 1 98.88 113 VAL A CA 1
ATOM 913 C C . VAL A 1 113 ? -16.219 12.484 -10.594 1 98.88 113 VAL A C 1
ATOM 915 O O . VAL A 1 113 ? -16.453 11.375 -10.109 1 98.88 113 VAL A O 1
ATOM 918 N N . LEU A 1 114 ? -15.18 13.188 -10.312 1 98.81 114 LEU A N 1
ATOM 919 C CA . LEU A 1 114 ? -14.18 12.734 -9.344 1 98.81 114 LEU A CA 1
ATOM 920 C C . LEU A 1 114 ? -14.273 13.547 -8.055 1 98.81 114 LEU A C 1
ATOM 922 O O . LEU A 1 114 ? -14.164 14.781 -8.086 1 98.81 114 LEU A O 1
ATOM 926 N N . TRP A 1 115 ? -14.656 12.898 -6.957 1 98.81 115 TRP A N 1
ATOM 927 C CA . TRP A 1 115 ? -14.43 13.516 -5.656 1 98.81 115 TRP A CA 1
ATOM 928 C C . TRP A 1 115 ? -12.969 13.352 -5.23 1 98.81 115 TRP A C 1
ATOM 930 O O . TRP A 1 115 ? -12.516 12.242 -4.953 1 98.81 115 TRP A O 1
ATOM 940 N N . GLU A 1 116 ? -12.234 14.391 -5.16 1 97.94 116 GLU A N 1
ATOM 941 C CA . GLU A 1 116 ? -10.805 14.438 -4.855 1 97.94 116 GLU A CA 1
ATOM 942 C C . GLU A 1 116 ? -10.555 15.039 -3.477 1 97.94 116 GLU A C 1
ATOM 944 O O . GLU A 1 116 ? -11.453 15.633 -2.877 1 97.94 116 GLU A O 1
ATOM 949 N N . TYR A 1 117 ? -9.297 14.797 -2.943 1 95.62 117 TYR A N 1
ATOM 950 C CA . TYR A 1 117 ? -8.875 15.5 -1.737 1 95.62 117 TYR A CA 1
ATOM 951 C C . TYR A 1 117 ? -9.031 17 -1.898 1 95.62 117 TYR A C 1
ATOM 953 O O . TYR A 1 117 ? -8.625 17.578 -2.918 1 95.62 117 TYR A O 1
ATOM 961 N N . LYS A 1 118 ? -9.586 17.594 -0.973 1 92.81 118 LYS A N 1
ATOM 962 C CA . LYS A 1 118 ? -9.969 19.016 -1.062 1 92.81 118 LYS A CA 1
ATOM 963 C C . LYS A 1 118 ? -8.766 19.875 -1.434 1 92.81 118 LYS A C 1
ATOM 965 O O . LYS A 1 118 ? -8.914 20.859 -2.158 1 92.81 118 LYS A O 1
ATOM 970 N N . ASN A 1 119 ? -7.566 19.531 -1.015 1 92.88 119 ASN A N 1
ATOM 971 C CA . ASN A 1 119 ? -6.379 20.359 -1.21 1 92.88 119 ASN A CA 1
ATOM 972 C C . ASN A 1 119 ? -5.668 20.016 -2.514 1 92.88 119 ASN A C 1
ATOM 974 O O . ASN A 1 119 ? -4.652 20.625 -2.852 1 92.88 119 ASN A O 1
ATOM 978 N N . SER A 1 120 ? -6.211 19.094 -3.266 1 95.38 120 SER A N 1
ATOM 979 C CA . SER A 1 120 ? -5.465 18.703 -4.457 1 95.38 120 SER A CA 1
ATOM 980 C C . SER A 1 120 ? -6.402 18.406 -5.625 1 95.38 120 SER A C 1
ATOM 982 O O . SER A 1 120 ? -6.281 17.375 -6.273 1 95.38 120 SER A O 1
ATOM 984 N N . PRO A 1 121 ? -7.297 19.328 -5.922 1 94.25 121 PRO A N 1
ATOM 985 C CA . PRO A 1 121 ? -8.203 19.109 -7.047 1 94.25 121 PRO A CA 1
ATOM 986 C C . PRO A 1 121 ? -7.48 19.062 -8.391 1 94.25 121 PRO A C 1
ATOM 988 O O . PRO A 1 121 ? -8.031 18.562 -9.383 1 94.25 121 PRO A O 1
ATOM 991 N N . PHE A 1 122 ? -6.273 19.562 -8.469 1 95.06 122 PHE A N 1
ATOM 992 C CA . PHE A 1 122 ? -5.527 19.766 -9.711 1 95.06 122 PHE A CA 1
ATOM 993 C C . PHE A 1 122 ? -4.934 18.453 -10.203 1 95.06 122 PHE A C 1
ATOM 995 O O . PHE A 1 122 ? -4.508 18.359 -11.352 1 95.06 122 PHE A O 1
ATOM 1002 N N . LEU A 1 123 ? -4.926 17.406 -9.43 1 96.75 123 LEU A N 1
ATOM 1003 C CA . LEU A 1 123 ? -4.188 16.188 -9.742 1 96.75 123 LEU A CA 1
ATOM 1004 C C . LEU A 1 123 ? -4.875 15.406 -10.852 1 96.75 123 LEU A C 1
ATOM 1006 O O . LEU A 1 123 ? -4.285 14.484 -11.43 1 96.75 123 LEU A O 1
ATOM 1010 N N . ALA A 1 124 ? -6.082 15.734 -11.211 1 96.06 124 ALA A N 1
ATOM 1011 C CA . ALA A 1 124 ? -6.762 15.031 -12.297 1 96.06 124 ALA A CA 1
ATOM 1012 C C . ALA A 1 124 ? -6.895 15.914 -13.531 1 96.06 124 ALA A C 1
ATOM 1014 O O . ALA A 1 124 ? -7.527 15.531 -14.516 1 96.06 124 ALA A O 1
ATOM 1015 N N . GLU A 1 125 ? -6.258 17.047 -13.562 1 94.81 125 GLU A N 1
ATOM 1016 C CA . GLU A 1 125 ? -6.461 18.047 -14.609 1 94.81 125 GLU A CA 1
ATOM 1017 C C . GLU A 1 125 ? -5.902 17.578 -15.945 1 94.81 125 GLU A C 1
ATOM 1019 O O . GLU A 1 125 ? -6.297 18.062 -17 1 94.81 125 GLU A O 1
ATOM 1024 N N . HIS A 1 126 ? -5.012 16.656 -15.945 1 93.81 126 HIS A N 1
ATOM 1025 C CA . HIS A 1 126 ? -4.406 16.172 -17.188 1 93.81 126 HIS A CA 1
ATOM 1026 C C . HIS A 1 126 ? -5.395 15.336 -17.984 1 93.81 126 HIS A C 1
ATOM 1028 O O . HIS A 1 126 ? -5.152 15.047 -19.156 1 93.81 126 HIS A O 1
ATOM 1034 N N . ASN A 1 127 ? -6.516 14.883 -17.391 1 96.38 127 ASN A N 1
ATOM 1035 C CA . ASN A 1 127 ? -7.496 14.047 -18.078 1 96.38 127 ASN A CA 1
ATOM 1036 C C . ASN A 1 127 ? -8.812 14.789 -18.297 1 96.38 127 ASN A C 1
ATOM 1038 O O . ASN A 1 127 ? -9.672 14.82 -17.406 1 96.38 127 ASN A O 1
ATOM 1042 N N . PRO A 1 128 ? -9.031 15.25 -19.453 1 97.06 128 PRO A N 1
ATOM 1043 C CA . PRO A 1 128 ? -10.25 16.016 -19.719 1 97.06 128 PRO A CA 1
ATOM 1044 C C . PRO A 1 128 ? -11.516 15.164 -19.656 1 97.06 128 PRO A C 1
ATOM 1046 O O . PRO A 1 128 ? -12.625 15.695 -19.641 1 97.06 128 PRO A O 1
ATOM 1049 N N . LEU A 1 129 ? -11.375 13.836 -19.625 1 98.44 129 LEU A N 1
ATOM 1050 C CA . LEU A 1 129 ? -12.531 12.953 -19.484 1 98.44 129 LEU A CA 1
ATOM 1051 C C . LEU A 1 129 ? -13.156 13.086 -18.109 1 98.44 129 LEU A C 1
ATOM 1053 O O . LEU A 1 129 ? -14.312 12.703 -17.906 1 98.44 129 LEU A O 1
ATOM 1057 N N . VAL A 1 130 ? -12.383 13.523 -17.156 1 98.62 130 VAL A N 1
ATOM 1058 C CA . VAL A 1 130 ? -12.953 13.906 -15.859 1 98.62 130 VAL A CA 1
ATOM 1059 C C . VAL A 1 130 ? -13.648 15.266 -15.984 1 98.62 130 VAL A C 1
ATOM 1061 O O . VAL A 1 130 ? -12.992 16.312 -16.016 1 98.62 130 VAL A O 1
ATOM 1064 N N . ARG A 1 131 ? -14.914 15.234 -15.984 1 98.31 131 ARG A N 1
ATOM 1065 C CA . ARG A 1 131 ? -15.672 16.422 -16.375 1 98.31 131 ARG A CA 1
ATOM 1066 C C . ARG A 1 131 ? -15.859 17.359 -15.195 1 98.31 131 ARG A C 1
ATOM 1068 O O . ARG A 1 131 ? -16.062 18.562 -15.375 1 98.31 131 ARG A O 1
ATOM 1075 N N . GLU A 1 132 ? -15.883 16.812 -14.047 1 98.25 132 GLU A N 1
ATOM 1076 C CA . GLU A 1 132 ? -16.094 17.578 -12.828 1 98.25 132 GLU A CA 1
ATOM 1077 C C . GLU A 1 132 ? -15.266 17.031 -11.672 1 98.25 132 GLU A C 1
ATOM 1079 O O . GLU A 1 132 ? -15.125 15.812 -11.523 1 98.25 132 GLU A O 1
ATOM 1084 N N . VAL A 1 133 ? -14.711 17.891 -10.875 1 98.38 133 VAL A N 1
ATOM 1085 C CA . VAL A 1 133 ? -14.008 17.531 -9.648 1 98.38 133 VAL A CA 1
ATOM 1086 C C . VAL A 1 133 ? -14.719 18.141 -8.438 1 98.38 133 VAL A C 1
ATOM 1088 O O . VAL A 1 133 ? -15.008 19.344 -8.43 1 98.38 133 VAL A O 1
ATOM 1091 N N . ARG A 1 134 ? -15.055 17.344 -7.504 1 98.25 134 ARG A N 1
ATOM 1092 C CA . ARG A 1 134 ? -15.664 17.719 -6.238 1 98.25 134 ARG A CA 1
ATOM 1093 C C . ARG A 1 134 ? -14.828 17.25 -5.059 1 98.25 134 ARG A C 1
ATOM 1095 O O . ARG A 1 134 ? -13.719 16.734 -5.242 1 98.25 134 ARG A O 1
ATOM 1102 N N . SER A 1 135 ? -15.242 17.547 -3.832 1 97.38 135 SER A N 1
ATOM 1103 C CA . SER A 1 135 ? -14.672 17.016 -2.6 1 97.38 135 SER A CA 1
ATOM 1104 C C . SER A 1 135 ? -15.766 16.516 -1.654 1 97.38 135 SER A C 1
ATOM 1106 O O . SER A 1 135 ? -16.953 16.766 -1.88 1 97.38 135 SER A O 1
ATOM 1108 N N . GLY A 1 136 ? -15.359 15.719 -0.678 1 97.12 136 GLY A N 1
ATOM 1109 C CA . GLY A 1 136 ? -16.312 15.344 0.35 1 97.12 136 GLY A CA 1
ATOM 1110 C C . GLY A 1 136 ? -16.703 13.883 0.306 1 97.12 136 GLY A C 1
ATOM 1111 O O . GLY A 1 136 ? -17.812 13.516 0.702 1 97.12 136 GLY A O 1
ATOM 1112 N N . ALA A 1 137 ? -15.859 13.016 -0.172 1 97.5 137 ALA A N 1
ATOM 1113 C CA . ALA A 1 137 ? -16.188 11.594 -0.258 1 97.5 137 ALA A CA 1
ATOM 1114 C C . ALA A 1 137 ? -15.719 10.852 0.99 1 97.5 137 ALA A C 1
ATOM 1116 O O . ALA A 1 137 ? -16.047 9.68 1.183 1 97.5 137 ALA A O 1
ATOM 1117 N N . SER A 1 138 ? -14.984 11.461 1.89 1 96.25 138 SER A N 1
ATOM 1118 C CA . SER A 1 138 ? -14.406 10.805 3.055 1 96.25 138 SER A CA 1
ATOM 1119 C C . SER A 1 138 ? -15.477 10.453 4.078 1 96.25 138 SER A C 1
ATOM 1121 O O . SER A 1 138 ? -16.297 11.297 4.441 1 96.25 138 SER A O 1
ATOM 1123 N N . MET A 1 139 ? -15.383 9.172 4.566 1 94.69 139 MET A N 1
ATOM 1124 C CA . MET A 1 139 ? -16.344 8.719 5.574 1 94.69 139 MET A CA 1
ATOM 1125 C C . MET A 1 139 ? -15.633 7.949 6.688 1 94.69 139 MET A C 1
ATOM 1127 O O . MET A 1 139 ? -16.281 7.449 7.605 1 94.69 139 MET A O 1
ATOM 1131 N N . PHE A 1 140 ? -14.312 7.754 6.59 1 96.56 140 PHE A N 1
ATOM 1132 C CA . PHE A 1 140 ? -13.617 6.965 7.602 1 96.56 140 PHE A CA 1
ATOM 1133 C C . PHE A 1 140 ? -13.43 7.773 8.883 1 96.56 140 PHE A C 1
ATOM 1135 O O . PHE A 1 140 ? -13.422 9.008 8.852 1 96.56 140 PHE A O 1
ATOM 1142 N N . TYR A 1 141 ? -13.281 7.191 9.977 1 97.69 141 TYR A N 1
ATOM 1143 C CA . TYR A 1 141 ? -13.453 7.773 11.305 1 97.69 141 TYR A CA 1
ATOM 1144 C C . TYR A 1 141 ? -12.391 8.828 11.586 1 97.69 141 TYR A C 1
ATOM 1146 O O . TYR A 1 141 ? -12.664 9.844 12.234 1 97.69 141 TYR A O 1
ATOM 1154 N N . MET A 1 142 ? -11.195 8.625 11.102 1 97.12 142 MET A N 1
ATOM 1155 C CA . MET A 1 142 ? -10.133 9.609 11.297 1 97.12 142 MET A CA 1
ATOM 1156 C C . MET A 1 142 ? -10.523 10.961 10.727 1 97.12 142 MET A C 1
ATOM 1158 O O . MET A 1 142 ? -10.164 12.008 11.273 1 97.12 142 MET A O 1
ATOM 1162 N N . SER A 1 143 ? -11.234 10.914 9.648 1 96.44 143 SER A N 1
ATOM 1163 C CA . SER A 1 143 ? -11.57 12.141 8.938 1 96.44 143 SER A CA 1
ATOM 1164 C C . SER A 1 143 ? -12.836 12.781 9.508 1 96.44 143 SER A C 1
ATOM 1166 O O . SER A 1 143 ? -12.906 14 9.672 1 96.44 143 SER A O 1
ATOM 1168 N N . THR A 1 144 ? -13.844 11.945 9.875 1 97.19 144 THR A N 1
ATOM 1169 C CA . THR A 1 144 ? -15.164 12.5 10.141 1 97.19 144 THR A CA 1
ATOM 1170 C C . THR A 1 144 ? -15.492 12.438 11.633 1 97.19 144 THR A C 1
ATOM 1172 O O . THR A 1 144 ? -16.453 13.047 12.086 1 97.19 144 THR A O 1
ATOM 1175 N N . GLY A 1 145 ? -14.672 11.711 12.406 1 97.56 145 GLY A N 1
ATOM 1176 C CA . GLY A 1 145 ? -15 11.516 13.805 1 97.56 145 GLY A CA 1
ATOM 1177 C C . GLY A 1 145 ? -16.406 10.961 14.016 1 97.56 145 GLY A C 1
ATOM 1178 O O . GLY A 1 145 ? -16.812 10.023 13.336 1 97.56 145 GLY A O 1
ATOM 1179 N N . ASP A 1 146 ? -17.125 11.562 14.914 1 97.81 146 ASP A N 1
ATOM 1180 C CA . ASP A 1 146 ? -18.422 11.047 15.32 1 97.81 146 ASP A CA 1
ATOM 1181 C C . ASP A 1 146 ? -19.516 11.508 14.352 1 97.81 146 ASP A C 1
ATOM 1183 O O . ASP A 1 146 ? -20.703 11.273 14.586 1 97.81 146 ASP A O 1
ATOM 1187 N N . ARG A 1 147 ? -19.172 12.102 13.227 1 97.56 147 ARG A N 1
ATOM 1188 C CA . ARG A 1 147 ? -20.141 12.617 12.273 1 97.56 147 ARG A CA 1
ATOM 1189 C C . ARG A 1 147 ? -20.078 11.859 10.945 1 97.56 147 ARG A C 1
ATOM 1191 O O . ARG A 1 147 ? -20.359 12.422 9.891 1 97.56 147 ARG A O 1
ATOM 1198 N N . GLY A 1 148 ? -19.688 10.609 11.016 1 96.69 148 GLY A N 1
ATOM 1199 C CA . GLY A 1 148 ? -19.531 9.789 9.82 1 96.69 148 GLY A CA 1
ATOM 1200 C C . GLY A 1 148 ? -20.828 9.609 9.062 1 96.69 148 GLY A C 1
ATOM 1201 O O . GLY A 1 148 ? -20.844 9.656 7.828 1 96.69 148 GLY A O 1
ATOM 1202 N N . GLU A 1 149 ? -21.938 9.406 9.758 1 97 149 GLU A N 1
ATOM 1203 C CA . GLU A 1 149 ? -23.234 9.219 9.125 1 97 149 GLU A CA 1
ATOM 1204 C C . GLU A 1 149 ? -23.672 10.477 8.383 1 97 149 GLU A C 1
ATOM 1206 O O . GLU A 1 149 ? -24.203 10.398 7.266 1 97 149 GLU A O 1
ATOM 1211 N N . ALA A 1 150 ? -23.453 11.617 9.039 1 97.75 150 ALA A N 1
ATOM 1212 C CA . ALA A 1 150 ? -23.797 12.883 8.398 1 97.75 150 ALA A CA 1
ATOM 1213 C C . ALA A 1 150 ? -22.984 13.102 7.121 1 97.75 150 ALA A C 1
ATOM 1215 O O . ALA A 1 150 ? -23.516 13.547 6.105 1 97.75 150 ALA A O 1
ATOM 1216 N N . ALA A 1 151 ? -21.719 12.797 7.195 1 97.94 151 ALA A N 1
ATOM 1217 C CA . ALA A 1 151 ? -20.859 12.906 6.027 1 97.94 151 ALA A CA 1
ATOM 1218 C C . ALA A 1 151 ? -21.328 11.984 4.902 1 97.94 151 ALA A C 1
ATOM 1220 O O . ALA A 1 151 ? -21.359 12.391 3.736 1 97.94 151 ALA A O 1
ATOM 1221 N N . ALA A 1 152 ? -21.719 10.773 5.246 1 98.38 152 ALA A N 1
ATOM 1222 C CA . ALA A 1 152 ? -22.203 9.797 4.273 1 98.38 152 ALA A CA 1
ATOM 1223 C C . ALA A 1 152 ? -23.469 10.289 3.584 1 98.38 152 ALA A C 1
ATOM 1225 O O . ALA A 1 152 ? -23.625 10.125 2.371 1 98.38 152 ALA A O 1
ATOM 1226 N N . LYS A 1 153 ? -24.375 10.883 4.344 1 98.56 153 LYS A N 1
ATOM 1227 C CA . LYS A 1 153 ? -25.625 11.391 3.793 1 98.56 153 LYS A CA 1
ATOM 1228 C C . LYS A 1 153 ? -25.375 12.539 2.818 1 98.56 153 LYS A C 1
ATOM 1230 O O . LYS A 1 153 ? -26 12.609 1.759 1 98.56 153 LYS A O 1
ATOM 1235 N N . ARG A 1 154 ? -24.422 13.453 3.189 1 98.44 154 ARG A N 1
ATOM 1236 C CA . ARG A 1 154 ? -24.078 14.547 2.291 1 98.44 154 ARG A CA 1
ATOM 1237 C C . ARG A 1 154 ? -23.484 14.016 0.986 1 98.44 154 ARG A C 1
ATOM 1239 O O . ARG A 1 154 ? -23.844 14.492 -0.095 1 98.44 154 A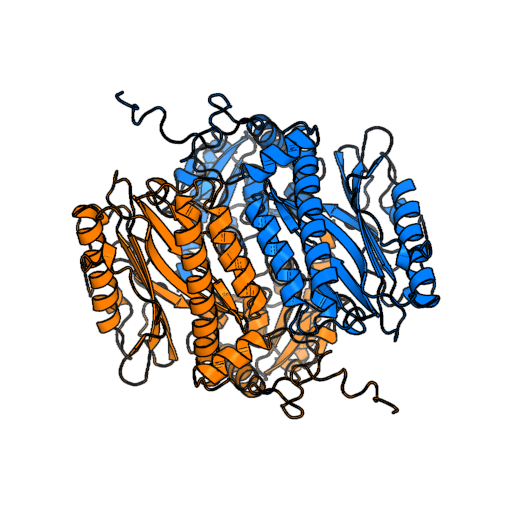RG A O 1
ATOM 1246 N N . PHE A 1 155 ? -22.672 13.078 1.067 1 98.75 155 PHE A N 1
ATOM 1247 C CA . PHE A 1 155 ? -22.047 12.477 -0.109 1 98.75 155 PHE A CA 1
ATOM 1248 C C . PHE A 1 155 ? -23.094 11.805 -0.988 1 98.75 155 PHE A C 1
ATOM 1250 O O . PHE A 1 155 ? -23.109 11.992 -2.207 1 98.75 155 PHE A O 1
ATOM 1257 N N . ALA A 1 156 ? -23.953 10.977 -0.367 1 98.81 156 ALA A N 1
ATOM 1258 C CA . ALA A 1 156 ? -25 10.281 -1.105 1 98.81 156 ALA A CA 1
ATOM 1259 C C . ALA A 1 156 ? -25.906 11.266 -1.836 1 98.81 156 ALA A C 1
ATOM 1261 O O . ALA A 1 156 ? -26.344 11.008 -2.957 1 98.81 156 ALA A O 1
ATOM 1262 N N . ALA A 1 157 ? -26.172 12.406 -1.186 1 98.69 157 ALA A N 1
ATOM 1263 C CA . ALA A 1 157 ? -26.984 13.445 -1.818 1 98.69 157 ALA A CA 1
ATOM 1264 C C . ALA A 1 157 ? -26.297 14.008 -3.057 1 98.69 157 ALA A C 1
ATOM 1266 O O . ALA A 1 157 ? -26.953 14.297 -4.062 1 98.69 157 ALA A O 1
ATOM 1267 N N . ASP A 1 158 ? -24.984 14.18 -2.951 1 98.56 158 ASP A N 1
ATOM 1268 C CA . ASP A 1 158 ? -24.203 14.656 -4.094 1 98.56 158 ASP A CA 1
ATOM 1269 C C . ASP A 1 158 ? -24.266 13.664 -5.25 1 98.56 158 ASP A C 1
ATOM 1271 O O . ASP A 1 158 ? -24.422 14.055 -6.406 1 98.56 158 ASP A O 1
ATOM 1275 N N . VAL A 1 159 ? -24.094 12.422 -4.953 1 98.81 159 VAL A N 1
ATOM 1276 C CA . VAL A 1 159 ? -24.156 11.375 -5.965 1 98.81 159 VAL A CA 1
ATOM 1277 C C . VAL A 1 159 ? -25.531 11.367 -6.621 1 98.81 159 VAL A C 1
ATOM 1279 O O . VAL A 1 159 ? -25.641 11.273 -7.844 1 98.81 159 VAL A O 1
ATOM 1282 N N . ASP A 1 160 ? -26.562 11.477 -5.773 1 98.69 160 ASP A N 1
ATOM 1283 C CA . ASP A 1 160 ? -27.938 11.492 -6.258 1 98.69 160 ASP A CA 1
ATOM 1284 C C . ASP A 1 160 ? -28.156 12.648 -7.234 1 98.69 160 ASP A C 1
ATOM 1286 O O . ASP A 1 160 ? -28.812 12.477 -8.266 1 98.69 160 ASP A O 1
ATOM 1290 N N . GLN A 1 161 ? -27.625 13.805 -6.898 1 98.62 161 GLN A N 1
ATOM 1291 C CA . GLN A 1 161 ? -27.766 14.977 -7.762 1 98.62 161 GLN A CA 1
ATOM 1292 C C . GLN A 1 161 ? -27.156 14.711 -9.141 1 98.62 161 GLN A C 1
ATOM 1294 O O . GLN A 1 161 ? -27.797 14.984 -10.164 1 98.62 161 GLN A O 1
ATOM 1299 N N . VAL A 1 162 ? -25.922 14.164 -9.195 1 98.69 162 VAL A N 1
ATOM 1300 C CA . VAL A 1 162 ? -25.25 13.891 -10.461 1 98.69 162 VAL A CA 1
ATOM 1301 C C . VAL A 1 162 ? -26.031 12.836 -11.25 1 98.69 162 VAL A C 1
ATOM 1303 O O . VAL A 1 162 ? -26.234 12.977 -12.461 1 98.69 162 VAL A O 1
ATOM 1306 N N . MET A 1 163 ? -26.547 11.805 -10.578 1 98.44 163 MET A N 1
ATOM 1307 C CA . MET A 1 163 ? -27.234 10.703 -11.242 1 98.44 163 MET A CA 1
ATOM 1308 C C . MET A 1 163 ? -28.562 11.172 -11.828 1 98.44 163 MET A C 1
ATOM 1310 O O . MET A 1 163 ? -28.984 10.695 -12.883 1 98.44 163 MET A O 1
ATOM 1314 N N . ARG A 1 164 ? -29.234 12.047 -11.141 1 98 164 ARG A N 1
ATOM 1315 C CA . ARG A 1 164 ? -30.484 12.586 -11.68 1 98 164 ARG A CA 1
ATOM 1316 C C . ARG A 1 164 ? -30.234 13.359 -12.969 1 98 164 ARG A C 1
ATOM 1318 O O . ARG A 1 164 ? -31.031 13.297 -13.898 1 98 164 ARG A O 1
ATOM 1325 N N . GLU A 1 165 ? -29.172 14 -13.016 1 98.31 165 GLU A N 1
ATOM 1326 C CA . GLU A 1 165 ? -28.828 14.812 -14.18 1 98.31 165 GLU A CA 1
ATOM 1327 C C . GLU A 1 165 ? -28.375 13.945 -15.344 1 98.31 165 GLU A C 1
ATOM 1329 O O . GLU A 1 165 ? -28.656 14.258 -16.5 1 98.31 165 GLU A O 1
ATOM 1334 N N . HIS A 1 166 ? -27.75 12.812 -15.039 1 98.38 166 HIS A N 1
ATOM 1335 C CA . HIS A 1 166 ? -27.047 12.125 -16.109 1 98.38 166 HIS A CA 1
ATOM 1336 C C . HIS A 1 166 ? -27.609 10.719 -16.328 1 98.38 166 HIS A C 1
ATOM 1338 O O . HIS A 1 166 ? -27.266 10.055 -17.312 1 98.38 166 HIS A O 1
ATOM 1344 N N . ALA A 1 167 ? -28.469 10.266 -15.414 1 96.44 167 ALA A N 1
ATOM 1345 C CA . ALA A 1 167 ? -29.016 8.914 -15.547 1 96.44 167 ALA A CA 1
ATOM 1346 C C . ALA A 1 167 ? -30.531 8.922 -15.477 1 96.44 167 ALA A C 1
ATOM 1348 O O . ALA A 1 167 ? -31.172 7.863 -15.5 1 96.44 167 ALA A O 1
ATOM 1349 N N . GLY A 1 168 ? -31.203 10.062 -15.344 1 95.31 168 GLY A N 1
ATOM 1350 C CA . GLY A 1 168 ? -32.656 10.164 -15.273 1 95.31 168 GLY A CA 1
ATOM 1351 C C . GLY A 1 168 ? -33.25 9.484 -14.055 1 95.31 168 GLY A C 1
ATOM 1352 O O . GLY A 1 168 ? -32.812 9.75 -12.922 1 95.31 168 GLY A O 1
ATOM 1353 N N . THR A 1 169 ? -34.125 8.531 -14.336 1 96 169 THR A N 1
ATOM 1354 C CA . THR A 1 169 ? -34.844 7.891 -13.234 1 96 169 THR A CA 1
ATOM 1355 C C . THR A 1 169 ? -34.188 6.562 -12.875 1 96 169 THR A C 1
ATOM 1357 O O . THR A 1 169 ? -34.625 5.883 -11.938 1 96 169 THR A O 1
ATOM 1360 N N . ASN A 1 170 ? -33.125 6.219 -13.602 1 98.12 170 ASN A N 1
ATOM 1361 C CA . ASN A 1 170 ? -32.406 4.973 -13.312 1 98.12 170 ASN A CA 1
ATOM 1362 C C . ASN A 1 170 ? -31.719 5.023 -11.953 1 98.12 170 ASN A C 1
ATOM 1364 O O . ASN A 1 170 ? -30.844 5.859 -11.727 1 98.12 170 ASN A O 1
ATOM 1368 N N . ARG A 1 171 ? -32.031 4.148 -11.047 1 97.88 171 ARG A N 1
ATOM 1369 C CA . ARG A 1 171 ? -31.5 4.164 -9.68 1 97.88 171 ARG A CA 1
ATOM 1370 C C . ARG A 1 171 ? -30.562 2.988 -9.438 1 97.88 171 ARG A C 1
ATOM 1372 O O . ARG A 1 171 ? -30.047 2.807 -8.328 1 97.88 171 ARG A O 1
ATOM 1379 N N . ARG A 1 172 ? -30.297 2.186 -10.461 1 98.75 172 ARG A N 1
ATOM 1380 C CA . ARG A 1 172 ? -29.344 1.09 -10.344 1 98.75 172 ARG A CA 1
ATOM 1381 C C . ARG A 1 172 ? -27.906 1.606 -10.398 1 98.75 172 ARG A C 1
ATOM 1383 O O . ARG A 1 172 ? -27.516 2.275 -11.359 1 98.75 172 ARG A O 1
ATOM 1390 N N . LEU A 1 173 ? -27.109 1.352 -9.367 1 98.88 173 LEU A N 1
ATOM 1391 C CA . LEU A 1 173 ? -25.766 1.878 -9.188 1 98.88 173 LEU A CA 1
ATOM 1392 C C . LEU A 1 173 ? -24.797 0.767 -8.797 1 98.88 173 LEU A C 1
ATOM 1394 O O . LEU A 1 173 ? -24.984 0.106 -7.77 1 98.88 173 LEU A O 1
ATOM 1398 N N . GLY A 1 174 ? -23.797 0.486 -9.656 1 98.69 174 GLY A N 1
ATOM 1399 C CA . GLY A 1 174 ? -22.703 -0.362 -9.195 1 98.69 174 GLY A CA 1
ATOM 1400 C C . GLY A 1 174 ? -21.797 0.329 -8.203 1 98.69 174 GLY A C 1
ATOM 1401 O O . GLY A 1 174 ? -21.5 1.518 -8.352 1 98.69 174 GLY A O 1
ATOM 1402 N N . VAL A 1 175 ? -21.375 -0.366 -7.168 1 98.69 175 VAL A N 1
ATOM 1403 C CA . VAL A 1 175 ? -20.422 0.157 -6.188 1 98.69 175 VAL A CA 1
ATOM 1404 C C . VAL A 1 175 ? -19.344 -0.888 -5.902 1 98.69 175 VAL A C 1
ATOM 1406 O O . VAL A 1 175 ? -19.656 -2.057 -5.656 1 98.69 175 VAL A O 1
ATOM 1409 N N . ASP A 1 176 ? -18.078 -0.475 -5.969 1 96.94 176 ASP A N 1
ATOM 1410 C CA . ASP A 1 176 ? -17.016 -1.47 -5.812 1 96.94 176 ASP A CA 1
ATOM 1411 C C . ASP A 1 176 ? -16.656 -1.666 -4.344 1 96.94 176 ASP A C 1
ATOM 1413 O O . ASP A 1 176 ? -16.781 -2.775 -3.814 1 96.94 176 ASP A O 1
ATOM 1417 N N . LYS A 1 177 ? -16.188 -0.582 -3.674 1 94.12 177 LYS A N 1
ATOM 1418 C CA . LYS A 1 177 ? -15.805 -0.682 -2.268 1 94.12 177 LYS A CA 1
ATOM 1419 C C . LYS A 1 177 ? -16.344 0.506 -1.47 1 94.12 177 LYS A C 1
ATOM 1421 O O . LYS A 1 177 ? -16.188 1.657 -1.887 1 94.12 177 LYS A O 1
ATOM 1426 N N . ILE A 1 178 ? -17.266 0.26 -0.596 1 95.31 178 ILE A N 1
ATOM 1427 C CA . ILE A 1 178 ? -17.859 1.361 0.163 1 95.31 178 ILE A CA 1
ATOM 1428 C C . ILE A 1 178 ? -17.906 0.997 1.646 1 95.31 178 ILE A C 1
ATOM 1430 O O . ILE A 1 178 ? -18 -0.18 1.999 1 95.31 178 ILE A O 1
ATOM 1434 N N . MET A 1 179 ? -17.766 2 2.477 1 96.31 179 MET A N 1
ATOM 1435 C CA . MET A 1 179 ? -17.984 1.812 3.91 1 96.31 179 MET A CA 1
ATOM 1436 C C . MET A 1 179 ? -19.453 1.609 4.219 1 96.31 179 MET A C 1
ATOM 1438 O O . MET A 1 179 ? -20.328 2.076 3.473 1 96.31 179 MET A O 1
ATOM 1442 N N . VAL A 1 180 ? -19.781 0.986 5.344 1 96.56 180 VAL A N 1
ATOM 1443 C CA . VAL A 1 180 ? -21.125 0.574 5.711 1 96.56 180 VAL A CA 1
ATOM 1444 C C . VAL A 1 180 ? -22.047 1.792 5.738 1 96.56 180 VAL A C 1
ATOM 1446 O O . VAL A 1 180 ? -23.141 1.763 5.172 1 96.56 180 VAL A O 1
ATOM 1449 N N . HIS A 1 181 ? -21.609 2.898 6.344 1 96.25 181 HIS A N 1
ATOM 1450 C CA . HIS A 1 181 ? -22.484 4.062 6.434 1 96.25 181 HIS A CA 1
ATOM 1451 C C . HIS A 1 181 ? -22.719 4.684 5.062 1 96.25 181 HIS A C 1
ATOM 1453 O O . HIS A 1 181 ? -23.797 5.238 4.801 1 96.25 181 HIS A O 1
ATOM 1459 N N . GLY A 1 182 ? -21.703 4.621 4.168 1 97.81 182 GLY A N 1
ATOM 1460 C CA . GLY A 1 182 ? -21.906 5.078 2.805 1 97.81 182 GLY A CA 1
ATOM 1461 C C . GLY A 1 182 ? -22.938 4.262 2.049 1 97.81 182 GLY A C 1
ATOM 1462 O O . GLY A 1 182 ? -23.797 4.82 1.359 1 97.81 182 GLY A O 1
ATOM 1463 N N . LEU A 1 183 ? -22.859 2.938 2.189 1 98.19 183 LEU A N 1
ATOM 1464 C CA . LEU A 1 183 ? -23.828 2.047 1.571 1 98.19 183 LEU A CA 1
ATOM 1465 C C . LEU A 1 183 ? -25.25 2.371 2.049 1 98.19 183 LEU A C 1
ATOM 1467 O O . LEU A 1 183 ? -26.172 2.494 1.239 1 98.19 183 LEU A O 1
ATOM 1471 N N . ARG A 1 184 ? -25.422 2.514 3.373 1 98.12 184 ARG A N 1
ATOM 1472 C CA . ARG A 1 184 ? -26.734 2.795 3.963 1 98.12 184 ARG A CA 1
ATOM 1473 C C . ARG A 1 184 ? -27.266 4.137 3.486 1 98.12 184 ARG A C 1
ATOM 1475 O O . ARG A 1 184 ? -28.469 4.27 3.211 1 98.12 184 ARG A O 1
ATOM 1482 N N . ALA A 1 185 ? -26.391 5.125 3.381 1 98.69 185 ALA A N 1
ATOM 1483 C CA . ALA A 1 185 ? -26.797 6.441 2.91 1 98.69 185 ALA A CA 1
ATOM 1484 C C . ALA A 1 185 ? -27.266 6.387 1.456 1 98.69 185 ALA A C 1
ATOM 1486 O O . ALA A 1 185 ? -28.266 7 1.093 1 98.69 185 ALA A O 1
ATOM 1487 N N . LEU A 1 186 ? -26.516 5.695 0.601 1 98.75 186 LEU A N 1
ATOM 1488 C CA . LEU A 1 186 ? -26.891 5.559 -0.804 1 98.75 186 LEU A CA 1
ATOM 1489 C C . LEU A 1 186 ? -28.234 4.879 -0.948 1 98.75 186 LEU A C 1
ATOM 1491 O O . LEU A 1 186 ? -29.094 5.332 -1.723 1 98.75 186 LEU A O 1
ATOM 1495 N N . GLU A 1 187 ? -28.422 3.795 -0.208 1 98.56 187 GLU A N 1
ATOM 1496 C CA . GLU A 1 187 ? -29.703 3.09 -0.259 1 98.56 187 GLU A CA 1
ATOM 1497 C C . GLU A 1 187 ? -30.828 3.941 0.326 1 98.56 187 GLU A C 1
ATOM 1499 O O . GLU A 1 187 ? -31.969 3.863 -0.124 1 98.56 187 GLU A O 1
ATOM 1504 N N . GLY A 1 188 ? -30.484 4.746 1.304 1 98.56 188 GLY A N 1
ATOM 1505 C CA . GLY A 1 188 ? -31.453 5.641 1.931 1 98.56 188 GLY A CA 1
ATOM 1506 C C . GLY A 1 188 ? -32.031 6.648 0.966 1 98.56 188 GLY A C 1
ATOM 1507 O O . GLY A 1 188 ? -33.188 7.074 1.132 1 98.56 188 GLY A O 1
ATOM 1508 N N . VAL A 1 189 ? -31.266 7.035 -0.02 1 98.25 189 VAL A N 1
ATOM 1509 C CA . VAL A 1 189 ? -31.766 8.016 -0.972 1 98.25 189 VAL A CA 1
ATOM 1510 C C . VAL A 1 189 ? -32.344 7.305 -2.191 1 98.25 189 VAL A C 1
ATOM 1512 O O . VAL A 1 189 ? -32.688 7.945 -3.189 1 98.25 189 VAL A O 1
ATOM 1515 N N . GLY A 1 190 ? -32.375 5.969 -2.225 1 98.25 190 GLY A N 1
ATOM 1516 C CA . GLY A 1 190 ? -33.188 5.254 -3.189 1 98.25 190 GLY A CA 1
ATOM 1517 C C . GLY A 1 190 ? -32.375 4.445 -4.18 1 98.25 190 GLY A C 1
ATOM 1518 O O . GLY A 1 190 ? -32.938 3.809 -5.078 1 98.25 190 GLY A O 1
ATOM 1519 N N . PHE A 1 191 ? -31.094 4.352 -4.035 1 98.75 191 PHE A N 1
ATOM 1520 C CA . PHE A 1 191 ? -30.281 3.582 -4.98 1 98.75 191 PHE A CA 1
ATOM 1521 C C . PHE A 1 191 ? -30.438 2.086 -4.734 1 98.75 191 PHE A C 1
ATOM 1523 O O . PHE A 1 191 ? -30.578 1.651 -3.59 1 98.75 191 PHE A O 1
ATOM 1530 N N . ILE A 1 192 ? -30.469 1.343 -5.793 1 98.56 192 ILE A N 1
ATOM 1531 C CA . ILE A 1 192 ? -30.312 -0.107 -5.777 1 98.56 192 ILE A CA 1
ATOM 1532 C C . ILE A 1 192 ? -28.875 -0.47 -6.129 1 98.56 192 ILE A C 1
ATOM 1534 O O . ILE A 1 192 ? -28.453 -0.361 -7.285 1 98.56 192 ILE A O 1
ATOM 1538 N N . VAL A 1 193 ? -28.172 -0.959 -5.113 1 97.94 193 VAL A N 1
ATOM 1539 C CA . VAL A 1 193 ? -26.719 -1.095 -5.25 1 97.94 193 VAL A CA 1
ATOM 1540 C C . VAL A 1 193 ? -26.375 -2.482 -5.789 1 97.94 193 VAL A C 1
ATOM 1542 O O . VAL A 1 193 ? -26.844 -3.492 -5.258 1 97.94 193 VAL A O 1
ATOM 1545 N N . GLY A 1 194 ? -25.625 -2.498 -6.926 1 96.31 194 GLY A N 1
ATOM 1546 C CA . GLY A 1 194 ? -25.109 -3.729 -7.504 1 96.31 194 GLY A CA 1
ATOM 1547 C C . GLY A 1 194 ? -23.641 -3.938 -7.262 1 96.31 194 GLY A C 1
ATOM 1548 O O . GLY A 1 194 ? -22.969 -3.088 -6.66 1 96.31 194 GLY A O 1
ATOM 1549 N N . GLU A 1 195 ? -23.109 -5.055 -7.727 1 93.44 195 GLU A N 1
ATOM 1550 C CA . GLU A 1 195 ? -21.719 -5.477 -7.488 1 93.44 195 GLU A CA 1
ATOM 1551 C C . GLU A 1 195 ? -20.766 -4.785 -8.445 1 93.44 195 GLU A C 1
ATOM 1553 O O . GLU A 1 195 ? -20.484 -5.301 -9.531 1 93.44 195 GLU A O 1
ATOM 1558 N N . GLY A 1 196 ? -20.125 -3.779 -8.008 1 97.5 196 GLY A N 1
ATOM 1559 C CA . GLY A 1 196 ? -19.266 -2.975 -8.859 1 97.5 196 GLY A CA 1
ATOM 1560 C C . GLY A 1 196 ? -17.938 -3.645 -9.188 1 97.5 196 GLY A C 1
ATOM 1561 O O . GLY A 1 196 ? -17.328 -3.352 -10.211 1 97.5 196 GLY A O 1
ATOM 1562 N N . GLU A 1 197 ? -17.469 -4.551 -8.359 1 97.25 197 GLU A N 1
ATOM 1563 C CA . GLU A 1 197 ? -16.188 -5.211 -8.609 1 97.25 197 GLU A CA 1
ATOM 1564 C C . GLU A 1 197 ? -16.266 -6.113 -9.836 1 97.25 197 GLU A C 1
ATOM 1566 O O . GLU A 1 197 ? -15.32 -6.191 -10.617 1 97.25 197 GLU A O 1
ATOM 1571 N N . GLU A 1 198 ? -17.359 -6.832 -9.953 1 97.88 198 GLU A N 1
ATOM 1572 C CA . GLU A 1 198 ? -17.547 -7.637 -11.156 1 97.88 198 GLU A CA 1
ATOM 1573 C C . GLU A 1 198 ? -17.422 -6.785 -12.414 1 97.88 198 GLU A C 1
ATOM 1575 O O . GLU A 1 198 ? -16.734 -7.16 -13.367 1 97.88 198 GLU A O 1
ATOM 1580 N N . CYS A 1 199 ? -18.078 -5.633 -12.422 1 98.5 199 CYS A N 1
ATOM 1581 C CA . CYS A 1 199 ? -18.078 -4.719 -13.562 1 98.5 199 CYS A CA 1
ATOM 1582 C C . CYS A 1 199 ? -16.672 -4.254 -13.898 1 98.5 199 CYS A C 1
ATOM 1584 O O . CYS A 1 199 ? -16.25 -4.301 -15.055 1 98.5 199 CYS A O 1
ATOM 1586 N N . THR A 1 200 ? -15.938 -3.822 -12.875 1 98.62 200 THR A N 1
ATOM 1587 C CA . THR A 1 200 ? -14.602 -3.273 -13.102 1 98.62 200 THR A CA 1
ATOM 1588 C C . THR A 1 200 ? -13.633 -4.367 -13.539 1 98.62 200 THR A C 1
ATOM 1590 O O . THR A 1 200 ? -12.805 -4.156 -14.422 1 98.62 200 THR A O 1
ATOM 1593 N N . GLU A 1 201 ? -13.711 -5.559 -12.953 1 98.38 201 GLU A N 1
ATOM 1594 C CA . GLU A 1 201 ? -12.852 -6.672 -13.336 1 98.38 201 GLU A CA 1
ATOM 1595 C C . GLU A 1 201 ? -13.102 -7.094 -14.781 1 98.38 201 GLU A C 1
ATOM 1597 O O . GLU A 1 201 ? -12.156 -7.332 -15.539 1 98.38 201 GLU A O 1
ATOM 1602 N N . LYS A 1 202 ? -14.336 -7.137 -15.18 1 98.19 202 LYS A N 1
ATOM 1603 C CA . LYS A 1 202 ? -14.68 -7.547 -16.531 1 98.19 202 LYS A CA 1
ATOM 1604 C C . LYS A 1 202 ? -14.289 -6.477 -17.547 1 98.19 202 LYS A C 1
ATOM 1606 O O . LYS A 1 202 ? -13.984 -6.789 -18.703 1 98.19 202 LYS A O 1
ATOM 1611 N N . ALA A 1 203 ? -14.305 -5.27 -17.109 1 98.38 203 ALA A N 1
ATOM 1612 C CA . ALA A 1 203 ? -13.859 -4.188 -17.984 1 98.38 203 ALA A CA 1
ATOM 1613 C C . ALA A 1 203 ? -12.352 -4.254 -18.203 1 98.38 203 ALA A C 1
ATOM 1615 O O . ALA A 1 203 ? -11.883 -4.16 -19.344 1 98.38 203 ALA A O 1
ATOM 1616 N N . ARG A 1 204 ? -11.609 -4.465 -17.172 1 97.81 204 ARG A N 1
ATOM 1617 C CA . ARG A 1 204 ? -10.156 -4.297 -17.266 1 97.81 204 ARG A CA 1
ATOM 1618 C C . ARG A 1 204 ? -9.484 -5.586 -17.719 1 97.81 204 ARG A C 1
ATOM 1620 O O . ARG A 1 204 ? -8.312 -5.578 -18.094 1 97.81 204 ARG A O 1
ATOM 1627 N N . VAL A 1 205 ? -10.211 -6.711 -17.844 1 98.38 205 VAL A N 1
ATOM 1628 C CA . VAL A 1 205 ? -9.633 -8.016 -18.125 1 98.38 205 VAL A CA 1
ATOM 1629 C C . VAL A 1 205 ? -9.07 -8.031 -19.547 1 98.38 205 VAL A C 1
ATOM 1631 O O . VAL A 1 205 ? -8.086 -8.727 -19.828 1 98.38 205 VAL A O 1
ATOM 1634 N N . ILE A 1 206 ? -9.648 -7.254 -20.453 1 98.62 206 ILE A N 1
ATOM 1635 C CA . ILE A 1 206 ? -9.156 -7.125 -21.828 1 98.62 206 ILE A CA 1
ATOM 1636 C C . ILE A 1 206 ? -8.344 -5.84 -21.953 1 98.62 206 ILE A C 1
ATOM 1638 O O . ILE A 1 206 ? -8.891 -4.738 -21.875 1 98.62 206 ILE A O 1
ATOM 1642 N N . LYS A 1 207 ? -7.086 -5.98 -22.188 1 98.75 207 LYS A N 1
ATOM 1643 C CA . LYS A 1 207 ? -6.188 -4.836 -22.297 1 98.75 207 LYS A CA 1
ATOM 1644 C C . LYS A 1 207 ? -6.293 -4.188 -23.672 1 98.75 207 LYS A C 1
ATOM 1646 O O . LYS A 1 207 ? -6.406 -4.879 -24.688 1 98.75 207 LYS A O 1
ATOM 1651 N N . GLY A 1 208 ? -6.281 -2.82 -23.688 1 98.12 208 GLY A N 1
ATOM 1652 C CA . GLY A 1 208 ? -6.199 -2.1 -24.953 1 98.12 208 GLY A CA 1
ATOM 1653 C C . GLY A 1 208 ? -4.805 -2.098 -25.547 1 98.12 208 GLY A C 1
ATOM 1654 O O . GLY A 1 208 ? -3.842 -2.484 -24.891 1 98.12 208 GLY A O 1
ATOM 1655 N N . PRO A 1 209 ? -4.715 -1.619 -26.812 1 98.31 209 PRO A N 1
ATOM 1656 C CA . PRO A 1 209 ? -3.422 -1.647 -27.5 1 98.31 209 PRO A CA 1
ATOM 1657 C C . PRO A 1 209 ? -2.348 -0.842 -26.781 1 98.31 209 PRO A C 1
ATOM 1659 O O . PRO A 1 209 ? -1.212 -1.304 -26.641 1 98.31 209 PRO A O 1
ATOM 1662 N N . ASP A 1 210 ? -2.684 0.337 -26.312 1 98.75 210 ASP A N 1
ATOM 1663 C CA . ASP A 1 210 ? -1.693 1.167 -25.625 1 98.75 210 ASP A CA 1
ATOM 1664 C C . ASP A 1 210 ? -1.357 0.603 -24.25 1 98.75 210 ASP A C 1
ATOM 1666 O O . ASP A 1 210 ? -0.235 0.763 -23.766 1 98.75 210 ASP A O 1
ATOM 1670 N N . GLU A 1 211 ? -2.326 -0.05 -23.641 1 98.62 211 GLU A N 1
ATOM 1671 C CA . GLU A 1 211 ? -2.059 -0.718 -22.375 1 98.62 211 GLU A CA 1
ATOM 1672 C C . GLU A 1 211 ? -1.022 -1.826 -22.547 1 98.62 211 GLU A C 1
ATOM 1674 O O . GLU A 1 211 ? -0.16 -2.012 -21.688 1 98.62 211 GLU A O 1
ATOM 1679 N N . ILE A 1 212 ? -1.129 -2.535 -23.594 1 98.81 212 ILE A N 1
ATOM 1680 C CA . ILE A 1 212 ? -0.179 -3.602 -23.875 1 98.81 212 ILE A CA 1
ATOM 1681 C C . ILE A 1 212 ? 1.209 -3.01 -24.109 1 98.81 212 ILE A C 1
ATOM 1683 O O . ILE A 1 212 ? 2.211 -3.557 -23.641 1 98.81 212 ILE A O 1
ATOM 1687 N N . LEU A 1 213 ? 1.279 -1.887 -24.844 1 98.81 213 LEU A N 1
ATOM 1688 C CA . LEU A 1 213 ? 2.553 -1.196 -25.016 1 98.81 213 LEU A CA 1
ATOM 1689 C C . LEU A 1 213 ? 3.127 -0.768 -23.672 1 98.81 213 LEU A C 1
ATOM 1691 O O . LEU A 1 213 ? 4.324 -0.925 -23.422 1 98.81 213 LEU A O 1
ATOM 1695 N N . ALA A 1 214 ? 2.299 -0.219 -22.828 1 98.75 214 ALA A N 1
ATOM 1696 C CA . ALA A 1 214 ? 2.729 0.171 -21.484 1 98.75 214 ALA A CA 1
ATOM 1697 C C . ALA A 1 214 ? 3.25 -1.033 -20.703 1 98.75 214 ALA A C 1
ATOM 1699 O O . ALA A 1 214 ? 4.238 -0.927 -19.969 1 98.75 214 ALA A O 1
ATOM 1700 N N . MET A 1 215 ? 2.594 -2.188 -20.859 1 98.81 215 MET A N 1
ATOM 1701 C CA . MET A 1 215 ? 3.004 -3.41 -20.172 1 98.81 215 MET A CA 1
ATOM 1702 C C . MET A 1 215 ? 4.387 -3.857 -20.641 1 98.81 215 MET A C 1
ATOM 1704 O O . MET A 1 215 ? 5.207 -4.285 -19.828 1 98.81 215 MET A O 1
ATOM 1708 N N . ARG A 1 216 ? 4.645 -3.764 -21.906 1 98.81 216 ARG A N 1
ATOM 1709 C CA . ARG A 1 216 ? 5.961 -4.125 -22.422 1 98.81 216 ARG A CA 1
ATOM 1710 C C . ARG A 1 216 ? 7.047 -3.236 -21.828 1 98.81 216 ARG A C 1
ATOM 1712 O O . ARG A 1 216 ? 8.117 -3.721 -21.453 1 98.81 216 ARG A O 1
ATOM 1719 N N . CYS A 1 217 ? 6.773 -1.95 -21.734 1 98.81 217 CYS A N 1
ATOM 1720 C CA . CYS A 1 217 ? 7.703 -1.013 -21.125 1 98.81 217 CYS A CA 1
ATOM 1721 C C . CYS A 1 217 ? 7.926 -1.352 -19.656 1 98.81 217 CYS A C 1
ATOM 1723 O O . CYS A 1 217 ? 9.062 -1.391 -19.188 1 98.81 217 CYS A O 1
ATOM 1725 N N . ALA A 1 218 ? 6.848 -1.601 -18.984 1 98.81 218 ALA A N 1
ATOM 1726 C CA . ALA A 1 218 ? 6.938 -1.926 -17.562 1 98.81 218 ALA A CA 1
ATOM 1727 C C . ALA A 1 218 ? 7.715 -3.221 -17.344 1 98.81 218 ALA A C 1
ATOM 1729 O O . ALA A 1 218 ? 8.453 -3.352 -16.359 1 98.81 218 ALA A O 1
ATOM 1730 N N . HIS A 1 219 ? 7.543 -4.184 -18.203 1 98.88 219 HIS A N 1
ATOM 1731 C CA . HIS A 1 219 ? 8.305 -5.422 -18.141 1 98.88 219 HIS A CA 1
ATOM 1732 C C . HIS A 1 219 ? 9.805 -5.148 -18.25 1 98.88 219 HIS A C 1
ATOM 1734 O O . HIS A 1 219 ? 10.594 -5.684 -17.469 1 98.88 219 HIS A O 1
ATOM 1740 N N . ASP A 1 220 ? 10.125 -4.383 -19.25 1 98.88 220 ASP A N 1
ATOM 1741 C CA . ASP A 1 220 ? 11.531 -4.051 -19.438 1 98.88 220 ASP A CA 1
ATOM 1742 C C . ASP A 1 220 ? 12.117 -3.398 -18.188 1 98.88 220 ASP A C 1
ATOM 1744 O O . ASP A 1 220 ? 13.195 -3.785 -17.734 1 98.88 220 ASP A O 1
ATOM 1748 N N . ALA A 1 221 ? 11.445 -2.434 -17.656 1 98.88 221 ALA A N 1
ATOM 1749 C CA . ALA A 1 221 ? 11.898 -1.729 -16.469 1 98.88 221 ALA A CA 1
ATOM 1750 C C . ALA A 1 221 ? 12.039 -2.688 -15.281 1 98.88 221 ALA A C 1
ATOM 1752 O O . ALA A 1 221 ? 13.031 -2.645 -14.555 1 98.88 221 ALA A O 1
ATOM 1753 N N . CYS A 1 222 ? 11.07 -3.533 -15.078 1 98.81 222 CYS A N 1
ATOM 1754 C CA . CYS A 1 222 ? 11.086 -4.484 -13.977 1 98.81 222 CYS A CA 1
ATOM 1755 C C . CYS A 1 222 ? 12.258 -5.453 -14.109 1 98.81 222 CYS A C 1
ATOM 1757 O O . CYS A 1 222 ? 12.961 -5.727 -13.141 1 98.81 222 CYS A O 1
ATOM 1759 N N . GLU A 1 223 ? 12.445 -5.98 -15.289 1 98.81 223 GLU A N 1
ATOM 1760 C CA . GLU A 1 223 ? 13.508 -6.957 -15.508 1 98.81 223 GLU A CA 1
ATOM 1761 C C . GLU A 1 223 ? 14.883 -6.336 -15.281 1 98.81 223 GLU A C 1
ATOM 1763 O O . GLU A 1 223 ? 15.789 -6.992 -14.758 1 98.81 223 GLU A O 1
ATOM 1768 N N . LYS A 1 224 ? 15.062 -5.117 -15.656 1 98.81 224 LYS A N 1
ATOM 1769 C CA . LYS A 1 224 ? 16.312 -4.418 -15.367 1 98.81 224 LYS A CA 1
ATOM 1770 C C . LYS A 1 224 ? 16.484 -4.207 -13.867 1 98.81 224 LYS A C 1
ATOM 1772 O O . LYS A 1 224 ? 17.609 -4.25 -13.359 1 98.81 224 LYS A O 1
ATOM 1777 N N . SER A 1 225 ? 15.391 -3.934 -13.195 1 98.88 225 SER A N 1
ATOM 1778 C CA . SER A 1 225 ? 15.43 -3.82 -11.742 1 98.88 225 SER A CA 1
ATOM 1779 C C . SER A 1 225 ? 15.812 -5.148 -11.094 1 98.88 225 SER A C 1
ATOM 1781 O O . SER A 1 225 ? 16.594 -5.18 -10.148 1 98.88 225 SER A O 1
ATOM 1783 N N . ILE A 1 226 ? 15.242 -6.258 -11.586 1 98.94 226 ILE A N 1
ATOM 1784 C CA . ILE A 1 226 ? 15.57 -7.586 -11.086 1 98.94 226 ILE A CA 1
ATOM 1785 C C . ILE A 1 226 ? 17.047 -7.887 -11.336 1 98.94 226 ILE A C 1
ATOM 1787 O O . ILE A 1 226 ? 17.734 -8.445 -10.477 1 98.94 226 ILE A O 1
ATOM 1791 N N . ALA A 1 227 ? 17.5 -7.535 -12.531 1 98.88 227 ALA A N 1
ATOM 1792 C CA . ALA A 1 227 ? 18.906 -7.758 -12.859 1 98.88 227 ALA A CA 1
ATOM 1793 C C . ALA A 1 227 ? 19.812 -7.055 -11.859 1 98.88 227 ALA A C 1
ATOM 1795 O O . ALA A 1 227 ? 20.828 -7.617 -11.422 1 98.88 227 ALA A O 1
ATOM 1796 N N . ALA A 1 228 ? 19.484 -5.805 -11.523 1 98.88 228 ALA A N 1
ATOM 1797 C CA . ALA A 1 228 ? 20.234 -5.07 -10.523 1 98.88 228 ALA A CA 1
ATOM 1798 C C . ALA A 1 228 ? 20.188 -5.777 -9.172 1 98.88 228 ALA A C 1
ATOM 1800 O O . ALA A 1 228 ? 21.203 -5.859 -8.469 1 98.88 228 ALA A O 1
ATOM 1801 N N . MET A 1 229 ? 19.047 -6.262 -8.789 1 98.88 229 MET A N 1
ATOM 1802 C CA . MET A 1 229 ? 18.875 -6.992 -7.539 1 98.88 229 MET A CA 1
ATOM 1803 C C . MET A 1 229 ? 19.703 -8.266 -7.523 1 98.88 229 MET A C 1
ATOM 1805 O O . MET A 1 229 ? 20.359 -8.578 -6.527 1 98.88 229 MET A O 1
ATOM 1809 N N . GLU A 1 230 ? 19.656 -9 -8.586 1 98.75 230 GLU A N 1
ATOM 1810 C CA . GLU A 1 230 ? 20.438 -10.234 -8.695 1 98.75 230 GLU A CA 1
ATOM 1811 C C . GLU A 1 230 ? 21.922 -9.961 -8.562 1 98.75 230 GLU A C 1
ATOM 1813 O O . GLU A 1 230 ? 22.625 -10.672 -7.844 1 98.75 230 GLU A O 1
ATOM 1818 N N . LYS A 1 231 ? 22.406 -8.961 -9.312 1 98.69 231 LYS A N 1
ATOM 1819 C CA . LYS A 1 231 ? 23.812 -8.578 -9.234 1 98.69 231 LYS A CA 1
ATOM 1820 C C . LYS A 1 231 ? 24.219 -8.266 -7.797 1 98.69 231 LYS A C 1
ATOM 1822 O O . LYS A 1 231 ? 25.25 -8.742 -7.316 1 98.69 231 LYS A O 1
ATOM 1827 N N . ALA A 1 232 ? 23.422 -7.457 -7.133 1 98.69 232 ALA A N 1
ATOM 1828 C CA . ALA A 1 232 ? 23.688 -7.105 -5.742 1 98.69 232 ALA A CA 1
ATOM 1829 C C . ALA A 1 232 ? 23.719 -8.352 -4.859 1 98.69 232 ALA A C 1
ATOM 1831 O O . ALA A 1 232 ? 24.594 -8.484 -3.996 1 98.69 232 ALA A O 1
ATOM 1832 N N . CYS A 1 233 ? 22.781 -9.227 -5.062 1 98.56 233 CYS A N 1
ATOM 1833 C CA . CYS A 1 233 ? 22.688 -10.461 -4.285 1 98.56 233 CYS A CA 1
ATOM 1834 C C . CYS A 1 233 ? 23.922 -11.32 -4.465 1 98.56 233 CYS A C 1
ATOM 1836 O O . CYS A 1 233 ? 24.562 -11.719 -3.486 1 98.56 233 CYS A O 1
ATOM 1838 N N . ARG A 1 234 ? 24.328 -11.586 -5.664 1 97.69 234 ARG A N 1
ATOM 1839 C CA . ARG A 1 234 ? 25.438 -12.469 -5.977 1 97.69 234 ARG A CA 1
ATOM 1840 C C . ARG A 1 234 ? 26.75 -11.875 -5.5 1 97.69 234 ARG A C 1
ATOM 1842 O O . ARG A 1 234 ? 27.656 -12.609 -5.066 1 97.69 234 ARG A O 1
ATOM 1849 N N . GLU A 1 235 ? 26.922 -10.555 -5.582 1 97.56 235 GLU A N 1
ATOM 1850 C CA . GLU A 1 235 ? 28.141 -9.891 -5.141 1 97.56 235 GLU A CA 1
ATOM 1851 C C . GLU A 1 235 ? 28.156 -9.719 -3.623 1 97.56 235 GLU A C 1
ATOM 1853 O O . GLU A 1 235 ? 29.234 -9.734 -3.006 1 97.56 235 GLU A O 1
ATOM 1858 N N . GLY A 1 236 ? 26.984 -9.555 -3.062 1 97.69 236 GLY A N 1
ATOM 1859 C CA . GLY A 1 236 ? 26.891 -9.203 -1.654 1 97.69 236 GLY A CA 1
ATOM 1860 C C . GLY A 1 236 ? 26.906 -10.414 -0.737 1 97.69 236 GLY A C 1
ATOM 1861 O O . GLY A 1 236 ? 27.484 -10.367 0.35 1 97.69 236 GLY A O 1
ATOM 1862 N N . VAL A 1 237 ? 26.312 -11.516 -1.084 1 97.06 237 VAL A N 1
ATOM 1863 C CA . VAL A 1 237 ? 26.094 -12.68 -0.227 1 97.06 237 VAL A CA 1
ATOM 1864 C C . VAL A 1 237 ? 27.453 -13.25 0.215 1 97.06 237 VAL A C 1
ATOM 1866 O O . VAL A 1 237 ? 27.641 -13.555 1.395 1 97.06 237 VAL A O 1
ATOM 1869 N N . PRO A 1 238 ? 28.469 -13.328 -0.681 1 95.5 238 PRO A N 1
ATOM 1870 C CA . PRO A 1 238 ? 29.75 -13.883 -0.261 1 95.5 238 PRO A CA 1
ATOM 1871 C C . PRO A 1 238 ? 30.453 -13.039 0.802 1 95.5 238 PRO A C 1
ATOM 1873 O O . PRO A 1 238 ? 31.375 -13.508 1.464 1 95.5 238 PRO A O 1
ATOM 1876 N N . GLN A 1 239 ? 29.969 -11.852 0.985 1 94.06 239 GLN A N 1
ATOM 1877 C CA . GLN A 1 239 ? 30.578 -10.969 1.973 1 94.06 239 GLN A CA 1
ATOM 1878 C C . GLN A 1 239 ? 30.062 -11.273 3.377 1 94.06 239 GLN A C 1
ATOM 1880 O O . GLN A 1 239 ? 30.625 -10.82 4.367 1 94.06 239 GLN A O 1
ATOM 1885 N N . GLY A 1 240 ? 29 -11.953 3.492 1 91.31 240 GLY A N 1
ATOM 1886 C CA . GLY A 1 240 ? 28.562 -12.516 4.758 1 91.31 240 GLY A CA 1
ATOM 1887 C C . GLY A 1 240 ? 27.672 -11.586 5.555 1 91.31 240 GLY A C 1
ATOM 1888 O O . GLY A 1 240 ? 27.312 -11.883 6.699 1 91.31 240 GLY A O 1
ATOM 1889 N N . ASN A 1 241 ? 27.219 -10.453 5 1 90.56 241 ASN A N 1
ATOM 1890 C CA . ASN A 1 241 ? 26.406 -9.508 5.758 1 90.56 241 ASN A CA 1
ATOM 1891 C C . ASN A 1 241 ? 25.203 -9.039 4.961 1 90.56 241 ASN A C 1
ATOM 1893 O O . ASN A 1 241 ? 24.625 -7.992 5.262 1 90.56 241 ASN A O 1
ATOM 1897 N N . MET A 1 242 ? 24.828 -9.758 3.961 1 95.25 242 MET A N 1
ATOM 1898 C CA . MET A 1 242 ? 23.688 -9.398 3.121 1 95.25 242 MET A CA 1
ATOM 1899 C C . MET A 1 242 ? 22.406 -10.07 3.615 1 95.25 242 MET A C 1
ATOM 1901 O O . MET A 1 242 ? 22.297 -11.297 3.576 1 95.25 242 MET A O 1
ATOM 1905 N N . SER A 1 243 ? 21.484 -9.281 4.109 1 96.56 243 SER A N 1
ATOM 1906 C CA . SER A 1 243 ? 20.188 -9.828 4.527 1 96.56 243 SER A CA 1
ATOM 1907 C C . SER A 1 243 ? 19.219 -9.906 3.357 1 96.56 243 SER A C 1
ATOM 1909 O O . SER A 1 243 ? 19.469 -9.336 2.293 1 96.56 243 SER A O 1
ATOM 1911 N N . GLU A 1 244 ? 18.109 -10.68 3.533 1 98.19 244 GLU A N 1
ATOM 1912 C CA . GLU A 1 244 ? 17.016 -10.648 2.562 1 98.19 244 GLU A CA 1
ATOM 1913 C C . GLU A 1 244 ? 16.547 -9.227 2.303 1 98.19 244 GLU A C 1
ATOM 1915 O O . GLU A 1 244 ? 16.297 -8.844 1.156 1 98.19 244 GLU A O 1
ATOM 1920 N N . ASP A 1 245 ? 16.453 -8.398 3.381 1 98.31 245 ASP A N 1
ATOM 1921 C CA . ASP A 1 245 ? 16.031 -7.004 3.27 1 98.31 245 ASP A CA 1
ATOM 1922 C C . ASP A 1 245 ? 17 -6.199 2.416 1 98.31 245 ASP A C 1
ATOM 1924 O O . ASP A 1 245 ? 16.594 -5.32 1.658 1 98.31 245 ASP A O 1
ATOM 1928 N N . ASP A 1 246 ? 18.281 -6.496 2.57 1 98.44 246 ASP A N 1
ATOM 1929 C CA . ASP A 1 246 ? 19.281 -5.801 1.767 1 98.44 246 ASP A CA 1
ATOM 1930 C C . ASP A 1 246 ? 19.062 -6.051 0.276 1 98.44 246 ASP A C 1
ATOM 1932 O O . ASP A 1 246 ? 19.156 -5.125 -0.534 1 98.44 246 ASP A O 1
ATOM 1936 N N . VAL A 1 247 ? 18.797 -7.273 -0.064 1 98.75 247 VAL A N 1
ATOM 1937 C CA . VAL A 1 247 ? 18.531 -7.641 -1.453 1 98.75 247 VAL A CA 1
ATOM 1938 C C . VAL A 1 247 ? 17.234 -6.996 -1.928 1 98.75 247 VAL A C 1
ATOM 1940 O O . VAL A 1 247 ? 17.188 -6.398 -3.006 1 98.75 247 VAL A O 1
ATOM 1943 N N . TRP A 1 248 ? 16.234 -7.07 -1.112 1 98.75 248 TRP A N 1
ATOM 1944 C CA . TRP A 1 248 ? 14.906 -6.547 -1.422 1 98.75 248 TRP A CA 1
ATOM 1945 C C . TRP A 1 248 ? 14.945 -5.035 -1.601 1 98.75 248 TRP A C 1
ATOM 1947 O O . TRP A 1 248 ? 14.219 -4.48 -2.43 1 98.75 248 TRP A O 1
ATOM 1957 N N . ALA A 1 249 ? 15.781 -4.34 -0.844 1 98.81 249 ALA A N 1
ATOM 1958 C CA . ALA A 1 249 ? 15.945 -2.891 -0.914 1 98.81 249 ALA A CA 1
ATOM 1959 C C . ALA A 1 249 ? 16.391 -2.453 -2.307 1 98.81 249 ALA A C 1
ATOM 1961 O O . ALA A 1 249 ? 16 -1.382 -2.781 1 98.81 249 ALA A O 1
ATOM 1962 N N . VAL A 1 250 ? 17.156 -3.297 -2.992 1 98.88 250 VAL A N 1
ATOM 1963 C CA . VAL A 1 250 ? 17.641 -2.965 -4.328 1 98.88 250 VAL A CA 1
ATOM 1964 C C . VAL A 1 250 ? 16.469 -2.916 -5.305 1 98.88 250 VAL A C 1
ATOM 1966 O O . VAL A 1 250 ? 16.359 -1.992 -6.113 1 98.88 250 VAL A O 1
ATOM 1969 N N . LEU A 1 251 ? 15.578 -3.891 -5.234 1 98.88 251 LEU A N 1
ATOM 1970 C CA . LEU A 1 251 ? 14.422 -3.896 -6.117 1 98.88 251 LEU A CA 1
ATOM 1971 C C . LEU A 1 251 ? 13.555 -2.666 -5.883 1 98.88 251 LEU A C 1
ATOM 1973 O O . LEU A 1 251 ? 13.062 -2.055 -6.832 1 98.88 251 LEU A O 1
ATOM 1977 N N . HIS A 1 252 ? 13.352 -2.287 -4.613 1 98.69 252 HIS A N 1
ATOM 1978 C CA . HIS A 1 252 ? 12.578 -1.097 -4.289 1 98.69 252 HIS A CA 1
ATOM 1979 C C . HIS A 1 252 ? 13.172 0.144 -4.949 1 98.69 252 HIS A C 1
ATOM 1981 O O . HIS A 1 252 ? 12.453 0.904 -5.605 1 98.69 252 HIS A O 1
ATOM 1987 N N . ALA A 1 253 ? 14.43 0.302 -4.746 1 98.81 253 ALA A N 1
ATOM 1988 C CA . ALA A 1 253 ? 15.086 1.502 -5.254 1 98.81 253 ALA A CA 1
ATOM 1989 C C . ALA A 1 253 ? 15.055 1.54 -6.781 1 98.81 253 ALA A C 1
ATOM 1991 O O . ALA A 1 253 ? 14.734 2.572 -7.375 1 98.81 253 ALA A O 1
ATOM 1992 N N . GLU A 1 254 ? 15.367 0.423 -7.414 1 98.88 254 GLU A N 1
ATOM 1993 C CA . GLU A 1 254 ? 15.469 0.376 -8.867 1 98.88 254 GLU A CA 1
ATOM 1994 C C . GLU A 1 254 ? 14.102 0.575 -9.523 1 98.88 254 GLU A C 1
ATOM 1996 O O . GLU A 1 254 ? 14 1.166 -10.594 1 98.88 254 GLU A O 1
ATOM 2001 N N . ASN A 1 255 ? 13.047 0.06 -8.914 1 98.81 255 ASN A N 1
ATOM 2002 C CA . ASN A 1 255 ? 11.695 0.299 -9.398 1 98.81 255 ASN A CA 1
ATOM 2003 C C . ASN A 1 255 ? 11.359 1.788 -9.414 1 98.81 255 ASN A C 1
ATOM 2005 O O . ASN A 1 255 ? 10.875 2.309 -10.422 1 98.81 255 ASN A O 1
ATOM 2009 N N . ILE A 1 256 ? 11.648 2.494 -8.297 1 98.75 256 ILE A N 1
ATOM 2010 C CA . ILE A 1 256 ? 11.32 3.908 -8.148 1 98.75 256 ILE A CA 1
ATOM 2011 C C . ILE A 1 256 ? 12.164 4.734 -9.125 1 98.75 256 ILE A C 1
ATOM 2013 O O . ILE A 1 256 ? 11.656 5.652 -9.773 1 98.75 256 ILE A O 1
ATOM 2017 N N . LYS A 1 257 ? 13.422 4.395 -9.312 1 98.56 257 LYS A N 1
ATOM 2018 C CA . LYS A 1 257 ? 14.32 5.125 -10.203 1 98.56 257 LYS A CA 1
ATOM 2019 C C . LYS A 1 257 ? 13.805 5.125 -11.633 1 98.56 257 LYS A C 1
ATOM 2021 O O . LYS A 1 257 ? 14.102 6.039 -12.406 1 98.56 257 LYS A O 1
ATOM 2026 N N . ARG A 1 258 ? 12.984 4.164 -11.945 1 98.56 258 ARG A N 1
ATOM 2027 C CA . ARG A 1 258 ? 12.5 4.035 -13.312 1 98.56 258 ARG A CA 1
ATOM 2028 C C . ARG A 1 258 ? 11.055 4.512 -13.438 1 98.56 258 ARG A C 1
ATOM 2030 O O . ARG A 1 258 ? 10.43 4.344 -14.477 1 98.56 258 ARG A O 1
ATOM 2037 N N . GLY A 1 259 ? 10.539 5.027 -12.352 1 97.69 259 GLY A N 1
ATOM 2038 C CA . GLY A 1 259 ? 9.195 5.586 -12.383 1 97.69 259 GLY A CA 1
ATOM 2039 C C . GLY A 1 259 ? 8.133 4.617 -11.891 1 97.69 259 GLY A C 1
ATOM 2040 O O . GLY A 1 259 ? 6.938 4.883 -12.016 1 97.69 259 GLY A O 1
ATOM 2041 N N . GLY A 1 260 ? 8.594 3.424 -11.336 1 98.5 260 GLY A N 1
ATOM 2042 C CA . GLY A 1 260 ? 7.648 2.518 -10.703 1 98.5 260 GLY A CA 1
ATOM 2043 C C . GLY A 1 260 ? 7.055 3.072 -9.43 1 98.5 260 GLY A C 1
ATOM 2044 O O . GLY A 1 260 ? 7.445 4.148 -8.969 1 98.5 260 GLY A O 1
ATOM 2045 N N . GLU A 1 261 ? 6.133 2.316 -8.836 1 97.94 261 GLU A N 1
ATOM 2046 C CA . GLU A 1 261 ? 5.328 2.979 -7.812 1 97.94 261 GLU A CA 1
ATOM 2047 C C . GLU A 1 261 ? 5.449 2.271 -6.465 1 97.94 261 GLU A C 1
ATOM 2049 O O . GLU A 1 261 ? 5.855 2.879 -5.473 1 97.94 261 GLU A O 1
ATOM 2054 N N . TRP A 1 262 ? 5.09 0.979 -6.277 1 98.12 262 TRP A N 1
ATOM 2055 C CA . TRP A 1 262 ? 5.27 0.247 -5.031 1 98.12 262 TRP A CA 1
ATOM 2056 C C . TRP A 1 262 ? 5.34 -1.255 -5.285 1 98.12 262 TRP A C 1
ATOM 2058 O O . TRP A 1 262 ? 5.273 -1.7 -6.434 1 98.12 262 TRP A O 1
ATOM 2068 N N . ILE A 1 263 ? 5.582 -2.033 -4.289 1 98.44 263 ILE A N 1
ATOM 2069 C CA . ILE A 1 263 ? 5.57 -3.49 -4.344 1 98.44 263 ILE A CA 1
ATOM 2070 C C . ILE A 1 263 ? 4.48 -4.031 -3.426 1 98.44 263 ILE A C 1
ATOM 2072 O O . ILE A 1 263 ? 4.449 -3.715 -2.234 1 98.44 263 ILE A O 1
ATOM 2076 N N . GLU A 1 264 ? 3.645 -4.891 -3.941 1 97.62 264 GLU A N 1
ATOM 2077 C CA . GLU A 1 264 ? 2.404 -5.328 -3.312 1 97.62 264 GLU A CA 1
ATOM 2078 C C . GLU A 1 264 ? 2.68 -6.289 -2.16 1 97.62 264 GLU A C 1
ATOM 2080 O O . GLU A 1 264 ? 1.996 -6.25 -1.134 1 97.62 264 GLU A O 1
ATOM 2085 N N . THR A 1 265 ? 3.562 -7.219 -2.428 1 97.5 265 THR A N 1
ATOM 2086 C CA . THR A 1 265 ? 3.844 -8.273 -1.46 1 97.5 265 THR A CA 1
ATOM 2087 C C . THR A 1 265 ? 5.336 -8.344 -1.154 1 97.5 265 THR A C 1
ATOM 2089 O O . THR A 1 265 ? 6.168 -8.031 -2.012 1 97.5 265 THR A O 1
ATOM 2092 N N . ARG A 1 266 ? 5.664 -8.641 -0.024 1 96.25 266 ARG A N 1
ATOM 2093 C CA . ARG A 1 266 ? 7.047 -8.719 0.437 1 96.25 266 ARG A CA 1
ATOM 2094 C C . ARG A 1 266 ? 7.559 -10.156 0.381 1 96.25 266 ARG A C 1
ATOM 2096 O O . ARG A 1 266 ? 8.016 -10.695 1.391 1 96.25 266 ARG A O 1
ATOM 2103 N N . LEU A 1 267 ? 7.594 -10.695 -0.869 1 98.38 267 LEU A N 1
ATOM 2104 C CA . LEU A 1 267 ? 7.867 -12.125 -1.008 1 98.38 267 LEU A CA 1
ATOM 2105 C C . LEU A 1 267 ? 9.266 -12.359 -1.566 1 98.38 267 LEU A C 1
ATOM 2107 O O . LEU A 1 267 ? 9.453 -12.391 -2.785 1 98.38 267 LEU A O 1
ATOM 2111 N N . LEU A 1 268 ? 10.18 -12.477 -0.749 1 98.62 268 LEU A N 1
ATOM 2112 C CA . LEU A 1 268 ? 11.547 -12.93 -0.989 1 98.62 268 LEU A CA 1
ATOM 2113 C C . LEU A 1 268 ? 12.094 -13.664 0.227 1 98.62 268 LEU A C 1
ATOM 2115 O O . LEU A 1 268 ? 12.078 -13.133 1.34 1 98.62 268 LEU A O 1
ATOM 2119 N N . ALA A 1 269 ? 12.438 -14.852 0.035 1 97.94 269 ALA A N 1
ATOM 2120 C CA . ALA A 1 269 ? 13.016 -15.664 1.106 1 97.94 269 ALA A CA 1
ATOM 2121 C C . ALA A 1 269 ? 14.234 -16.438 0.614 1 97.94 269 ALA A C 1
ATOM 2123 O O . ALA A 1 269 ? 14.414 -16.625 -0.592 1 97.94 269 ALA A O 1
ATOM 2124 N N . SER A 1 270 ? 15.094 -16.875 1.519 1 97.44 270 SER A N 1
ATOM 2125 C CA . SER A 1 270 ? 16.328 -17.578 1.162 1 97.44 270 SER A CA 1
ATOM 2126 C C . SER A 1 270 ? 16.484 -18.859 1.979 1 97.44 270 SER A C 1
ATOM 2128 O O . SER A 1 270 ? 15.984 -18.953 3.1 1 97.44 270 SER A O 1
ATOM 2130 N N . GLY A 1 271 ? 17.125 -19.812 1.38 1 96.12 271 GLY A N 1
ATOM 2131 C CA . GLY A 1 271 ? 17.422 -21.062 2.074 1 96.12 271 GLY A CA 1
ATOM 2132 C C . GLY A 1 271 ? 16.172 -21.75 2.609 1 96.12 271 GLY A C 1
ATOM 2133 O O . GLY A 1 271 ? 15.18 -21.875 1.901 1 96.12 271 GLY A O 1
ATOM 2134 N N . PRO A 1 272 ? 16.312 -22.234 3.857 1 95.12 272 PRO A N 1
ATOM 2135 C CA . PRO A 1 272 ? 15.203 -23.016 4.422 1 95.12 272 PRO A CA 1
ATOM 2136 C C . PRO A 1 272 ? 13.93 -22.188 4.594 1 95.12 272 PRO A C 1
ATOM 2138 O O . PRO A 1 272 ? 12.836 -22.75 4.742 1 95.12 272 PRO A O 1
ATOM 2141 N N . ARG A 1 273 ? 14 -20.844 4.531 1 95.88 273 ARG A N 1
ATOM 2142 C CA . ARG A 1 273 ? 12.836 -20 4.703 1 95.88 273 ARG A CA 1
ATOM 2143 C C . ARG A 1 273 ? 11.953 -20.016 3.459 1 95.88 273 ARG A C 1
ATOM 2145 O O . ARG A 1 273 ? 10.812 -19.547 3.492 1 95.88 273 ARG A O 1
ATOM 2152 N N . THR A 1 274 ? 12.492 -20.547 2.361 1 97.56 274 THR A N 1
ATOM 2153 C CA . THR A 1 274 ? 11.688 -20.578 1.146 1 97.56 274 THR A CA 1
ATOM 2154 C C . THR A 1 274 ? 10.523 -21.562 1.298 1 97.56 274 THR A C 1
ATOM 2156 O O . THR A 1 274 ? 9.57 -21.516 0.522 1 97.56 274 THR A O 1
ATOM 2159 N N . ASN A 1 275 ? 10.617 -22.453 2.307 1 96.56 275 ASN A N 1
ATOM 2160 C CA . ASN A 1 275 ? 9.578 -23.453 2.543 1 96.56 275 ASN A CA 1
ATOM 2161 C C . ASN A 1 275 ? 9.164 -23.484 4.008 1 96.56 275 ASN A C 1
ATOM 2163 O O . ASN A 1 275 ? 9.953 -23.875 4.875 1 96.56 275 ASN A O 1
ATOM 2167 N N . PRO A 1 276 ? 7.941 -23.203 4.336 1 95.81 276 PRO A N 1
ATOM 2168 C CA . PRO A 1 276 ? 6.848 -22.969 3.391 1 95.81 276 PRO A CA 1
ATOM 2169 C C . PRO A 1 276 ? 6.938 -21.609 2.713 1 95.81 276 PRO A C 1
ATOM 2171 O O . PRO A 1 276 ? 7.527 -20.672 3.266 1 95.81 276 PRO A O 1
ATOM 2174 N N . TRP A 1 277 ? 6.336 -21.547 1.571 1 96.94 277 TRP A N 1
ATOM 2175 C CA . TRP A 1 277 ? 6.266 -20.297 0.831 1 96.94 277 TRP A CA 1
ATOM 2176 C C . TRP A 1 277 ? 5.41 -19.281 1.573 1 96.94 277 TRP A C 1
ATOM 2178 O O . TRP A 1 277 ? 4.793 -19.594 2.592 1 96.94 277 TRP A O 1
ATOM 2188 N N . PHE A 1 278 ? 5.523 -17.969 1.27 1 97 278 PHE A N 1
ATOM 2189 C CA . PHE A 1 278 ? 4.781 -16.797 1.732 1 97 278 PHE A CA 1
ATOM 2190 C C . PHE A 1 278 ? 5.449 -16.188 2.955 1 97 278 PHE A C 1
ATOM 2192 O O . PHE A 1 278 ? 4.949 -15.211 3.518 1 97 278 PHE A O 1
ATOM 2199 N N . GLN A 1 279 ? 6.508 -16.812 3.496 1 95.88 279 GLN A N 1
ATOM 2200 C CA . GLN A 1 279 ? 7.316 -16.031 4.434 1 95.88 279 GLN A CA 1
ATOM 2201 C C . GLN A 1 279 ? 7.754 -14.711 3.816 1 95.88 279 GLN A C 1
ATOM 2203 O O . GLN A 1 279 ? 8.156 -14.664 2.652 1 95.88 279 GLN A O 1
ATOM 2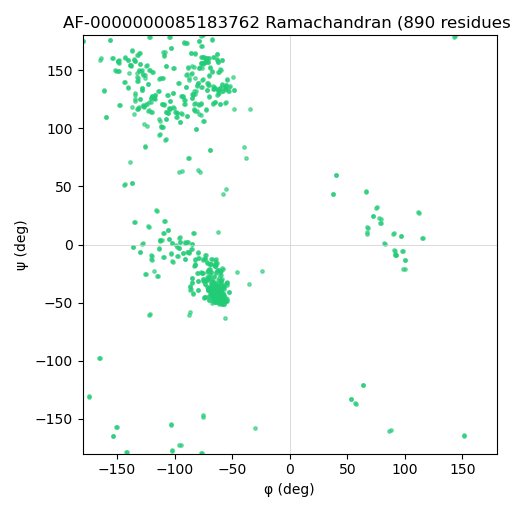208 N N . GLU A 1 280 ? 7.629 -13.703 4.578 1 97.31 280 GLU A N 1
ATOM 2209 C CA . GLU A 1 280 ? 7.938 -12.375 4.055 1 97.31 280 GLU A CA 1
ATOM 2210 C C . GLU A 1 280 ? 9.406 -12.023 4.266 1 97.31 280 GLU A C 1
ATOM 2212 O O . GLU A 1 280 ? 10.008 -12.422 5.27 1 97.31 280 GLU A O 1
ATOM 2217 N N . CYS A 1 281 ? 9.961 -11.273 3.338 1 97.75 281 CYS A N 1
ATOM 2218 C CA . CYS A 1 281 ? 11.344 -10.82 3.342 1 97.75 281 CYS A CA 1
ATOM 2219 C C . CYS A 1 281 ? 11.719 -10.219 4.691 1 97.75 281 CYS A C 1
ATOM 2221 O O . CYS A 1 281 ? 10.969 -9.406 5.242 1 97.75 281 CYS A O 1
ATOM 2223 N N . GLY A 1 282 ? 12.875 -10.625 5.215 1 95.88 282 GLY A N 1
ATOM 2224 C CA . GLY A 1 282 ? 13.195 -10.211 6.57 1 95.88 282 GLY A CA 1
ATOM 2225 C C . GLY A 1 282 ? 14.688 -10.078 6.82 1 95.88 282 GLY A C 1
ATOM 2226 O O . GLY A 1 282 ? 15.461 -9.906 5.883 1 95.88 282 GLY A O 1
ATOM 2227 N N . PRO A 1 283 ? 15.07 -10.172 8.078 1 95.5 283 PRO A N 1
ATOM 2228 C CA . PRO A 1 283 ? 16.438 -9.836 8.492 1 95.5 283 PRO A CA 1
ATOM 2229 C C . PRO A 1 283 ? 17.406 -10.992 8.32 1 95.5 283 PRO A C 1
ATOM 2231 O O . PRO A 1 283 ? 18.609 -10.852 8.609 1 95.5 283 PRO A O 1
ATOM 2234 N N . ARG A 1 284 ? 16.984 -12.117 7.836 1 95.44 284 ARG A N 1
ATOM 2235 C CA . ARG A 1 284 ? 17.859 -13.266 7.676 1 95.44 284 ARG A CA 1
ATOM 2236 C C . ARG A 1 284 ? 19.078 -12.914 6.832 1 95.44 284 ARG A C 1
ATOM 2238 O O . ARG A 1 284 ? 18.953 -12.281 5.777 1 95.44 284 ARG A O 1
ATOM 2245 N N . ILE A 1 285 ? 20.266 -13.352 7.336 1 95 285 ILE A N 1
ATOM 2246 C CA . ILE A 1 285 ? 21.484 -13.227 6.543 1 95 285 ILE A CA 1
ATOM 2247 C C . ILE A 1 285 ? 21.594 -14.398 5.574 1 95 285 ILE A C 1
ATOM 2249 O O . ILE A 1 285 ? 21.656 -15.555 5.992 1 95 285 ILE A O 1
ATOM 2253 N N . ILE A 1 286 ? 21.547 -14.078 4.293 1 96.69 286 ILE A N 1
ATOM 2254 C CA . ILE A 1 286 ? 21.609 -15.109 3.262 1 96.69 286 ILE A CA 1
ATOM 2255 C C . ILE A 1 286 ? 22.969 -15.797 3.289 1 96.69 286 ILE A C 1
ATOM 2257 O O . ILE A 1 286 ? 24 -15.133 3.385 1 96.69 286 ILE A O 1
ATOM 2261 N N . GLN A 1 287 ? 22.953 -17.094 3.207 1 94.75 287 GLN A N 1
ATOM 2262 C CA . GLN A 1 287 ? 24.203 -17.859 3.238 1 94.75 287 GLN A CA 1
ATOM 2263 C C . GLN A 1 287 ? 24.625 -18.281 1.832 1 94.75 287 GLN A C 1
ATOM 2265 O O . GLN A 1 287 ? 23.781 -18.453 0.948 1 94.75 287 GLN A O 1
ATOM 2270 N N . PRO A 1 288 ? 25.969 -18.438 1.663 1 95.5 288 PRO A N 1
ATOM 2271 C CA . PRO A 1 288 ? 26.406 -19.016 0.384 1 95.5 288 PRO A CA 1
ATOM 2272 C C . PRO A 1 288 ? 25.875 -20.422 0.151 1 95.5 288 PRO A C 1
ATOM 2274 O O . PRO A 1 288 ? 25.688 -21.188 1.105 1 95.5 288 PRO A O 1
ATOM 2277 N N . ASN A 1 289 ? 25.641 -20.75 -1.11 1 96.12 289 ASN A N 1
ATOM 2278 C CA . ASN A 1 289 ? 25.188 -22.062 -1.546 1 96.12 289 ASN A CA 1
ATOM 2279 C C . ASN A 1 289 ? 23.781 -22.359 -1.05 1 96.12 289 ASN A C 1
ATOM 2281 O O . ASN A 1 289 ? 23.516 -23.438 -0.497 1 96.12 289 ASN A O 1
ATOM 2285 N N . GLU A 1 290 ? 22.953 -21.359 -1.22 1 94.88 290 GLU A N 1
ATOM 2286 C CA . GLU A 1 290 ? 21.531 -21.547 -0.936 1 94.88 290 GLU A CA 1
ATOM 2287 C C . GLU A 1 290 ? 20.672 -20.906 -2.016 1 94.88 290 GLU A C 1
ATOM 2289 O O . GLU A 1 290 ? 21.172 -20.156 -2.863 1 94.88 290 GLU A O 1
ATOM 2294 N N . ILE A 1 291 ? 19.422 -21.219 -2.035 1 97.75 291 ILE A N 1
ATOM 2295 C CA . ILE A 1 291 ? 18.469 -20.672 -2.988 1 97.75 291 ILE A CA 1
ATOM 2296 C C . ILE A 1 291 ? 17.922 -19.344 -2.477 1 97.75 291 ILE A C 1
ATOM 2298 O O . ILE A 1 291 ? 17.844 -19.125 -1.267 1 97.75 291 ILE A O 1
ATOM 2302 N N . VAL A 1 292 ? 17.641 -18.469 -3.293 1 98.56 292 VAL A N 1
ATOM 2303 C CA . VAL A 1 292 ? 16.859 -17.25 -3.076 1 98.56 292 VAL A CA 1
ATOM 2304 C C . VAL A 1 292 ? 15.664 -17.234 -4.027 1 98.56 292 VAL A C 1
ATOM 2306 O O . VAL A 1 292 ? 15.836 -17.234 -5.25 1 98.56 292 VAL A O 1
ATOM 2309 N N . ALA A 1 293 ? 14.477 -17.281 -3.516 1 98.81 293 ALA A N 1
ATOM 2310 C CA . ALA A 1 293 ? 13.25 -17.234 -4.309 1 98.81 293 ALA A CA 1
ATOM 2311 C C . ALA A 1 293 ? 12.461 -15.961 -4.047 1 98.81 293 ALA A C 1
ATOM 2313 O O . ALA A 1 293 ? 12.422 -15.469 -2.918 1 98.81 293 ALA A O 1
ATOM 2314 N N . PHE A 1 294 ? 11.867 -15.422 -5.102 1 98.81 294 PHE A N 1
ATOM 2315 C CA . PHE A 1 294 ? 11.109 -14.188 -4.902 1 98.81 294 PHE A CA 1
ATOM 2316 C C . PHE A 1 294 ? 9.945 -14.109 -5.875 1 98.81 294 PHE A C 1
ATOM 2318 O O . PHE A 1 294 ? 9.898 -14.836 -6.867 1 98.81 294 PHE A O 1
ATOM 2325 N N . ASP A 1 295 ? 8.992 -13.367 -5.559 1 98.69 295 ASP A N 1
ATOM 2326 C CA . ASP A 1 295 ? 7.855 -12.898 -6.344 1 98.69 295 ASP A CA 1
ATOM 2327 C C . ASP A 1 295 ? 7.824 -11.375 -6.41 1 98.69 295 ASP A C 1
ATOM 2329 O O . ASP A 1 295 ? 7.766 -10.703 -5.379 1 98.69 295 ASP A O 1
ATOM 2333 N N . THR A 1 296 ? 7.836 -10.789 -7.578 1 98.5 296 THR A N 1
ATOM 2334 C CA . THR A 1 296 ? 7.996 -9.344 -7.688 1 98.5 296 THR A CA 1
ATOM 2335 C C . THR A 1 296 ? 6.75 -8.625 -7.184 1 98.5 296 THR A C 1
ATOM 2337 O O . THR A 1 296 ? 6.855 -7.66 -6.418 1 98.5 296 THR A O 1
ATOM 2340 N N . ASP A 1 297 ? 5.586 -9.078 -7.633 1 97.44 297 ASP A N 1
ATOM 2341 C CA . ASP A 1 297 ? 4.348 -8.359 -7.355 1 97.44 297 ASP A CA 1
ATOM 2342 C C . ASP A 1 297 ? 4.566 -6.852 -7.406 1 97.44 297 ASP A C 1
ATOM 2344 O O . ASP A 1 297 ? 4.176 -6.129 -6.484 1 97.44 297 ASP A O 1
ATOM 2348 N N . LEU A 1 298 ? 5.262 -6.402 -8.352 1 98.06 298 LEU A N 1
ATOM 2349 C CA . LEU A 1 298 ? 5.777 -5.043 -8.469 1 98.06 298 LEU A CA 1
ATOM 2350 C C . LEU A 1 298 ? 4.832 -4.172 -9.289 1 98.06 298 LEU A C 1
ATOM 2352 O O . LEU A 1 298 ? 4.371 -4.582 -10.352 1 98.06 298 LEU A O 1
ATOM 2356 N N . ILE A 1 299 ? 4.43 -3.006 -8.75 1 98.75 299 ILE A N 1
ATOM 2357 C CA . ILE A 1 299 ? 3.748 -1.986 -9.539 1 98.75 299 ILE A CA 1
ATOM 2358 C C . ILE A 1 299 ? 4.777 -1.049 -10.172 1 98.75 299 ILE A C 1
ATOM 2360 O O . ILE A 1 299 ? 5.43 -0.272 -9.469 1 98.75 299 ILE A O 1
ATOM 2364 N N . GLY A 1 300 ? 4.895 -1.128 -11.422 1 98.5 300 GLY A N 1
ATOM 2365 C CA . GLY A 1 300 ? 5.949 -0.443 -12.148 1 98.5 300 GLY A CA 1
ATOM 2366 C C . GLY A 1 300 ? 5.465 0.802 -12.867 1 98.5 300 GLY A C 1
ATOM 2367 O O . GLY A 1 300 ? 4.527 1.459 -12.422 1 98.5 300 GLY A O 1
ATOM 2368 N N . SER A 1 301 ? 6.16 1.163 -13.898 1 97.69 301 SER A N 1
ATOM 2369 C CA . SER A 1 301 ? 5.832 2.326 -14.719 1 97.69 301 SER A CA 1
ATOM 2370 C C . SER A 1 301 ? 4.395 2.256 -15.227 1 97.69 301 SER A C 1
ATOM 2372 O O . SER A 1 301 ? 3.904 1.177 -15.562 1 97.69 301 SER A O 1
ATOM 2374 N N . TYR A 1 302 ? 3.76 3.377 -15.266 1 98 302 TYR A N 1
ATOM 2375 C CA . TYR A 1 302 ? 2.387 3.549 -15.727 1 98 302 TYR A CA 1
ATOM 2376 C C . TYR A 1 302 ? 1.405 2.869 -14.773 1 98 302 TYR A C 1
ATOM 2378 O O . TYR A 1 302 ? 0.227 2.709 -15.102 1 98 302 TYR A O 1
ATOM 2386 N N . GLY A 1 303 ? 1.9 2.396 -13.578 1 97.81 303 GLY A N 1
ATOM 2387 C CA . GLY A 1 303 ? 1.028 1.736 -12.617 1 97.81 303 GLY A CA 1
ATOM 2388 C C . GLY A 1 303 ? 0.742 0.289 -12.969 1 97.81 303 GLY A C 1
ATOM 2389 O O . GLY A 1 303 ? -0.204 -0.306 -12.453 1 97.81 303 GLY A O 1
ATOM 2390 N N . ILE A 1 304 ? 1.554 -0.275 -13.812 1 98.56 304 ILE A N 1
ATOM 2391 C CA . ILE A 1 304 ? 1.32 -1.629 -14.305 1 98.56 304 ILE A CA 1
ATOM 2392 C C . ILE A 1 304 ? 2.014 -2.637 -13.391 1 98.56 304 ILE A C 1
ATOM 2394 O O . ILE A 1 304 ? 3.18 -2.461 -13.031 1 98.56 304 ILE A O 1
ATOM 2398 N N . CYS A 1 305 ? 1.278 -3.682 -13.094 1 98.75 305 CYS A N 1
ATOM 2399 C CA . CYS A 1 305 ? 1.815 -4.75 -12.258 1 98.75 305 CYS A CA 1
ATOM 2400 C C . CYS A 1 305 ? 2.648 -5.723 -13.086 1 98.75 305 CYS A C 1
ATOM 2402 O O . CYS A 1 305 ? 2.182 -6.242 -14.094 1 98.75 305 CYS A O 1
ATOM 2404 N N . ILE A 1 306 ? 3.836 -5.855 -12.719 1 98.81 306 ILE A N 1
ATOM 2405 C CA . ILE A 1 306 ? 4.664 -6.93 -13.25 1 98.81 306 ILE A CA 1
ATOM 2406 C C . ILE A 1 306 ? 4.883 -7.996 -12.1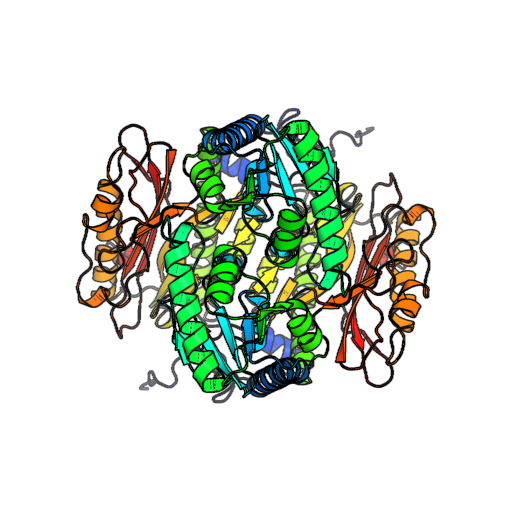8 1 98.81 306 ILE A C 1
ATOM 2408 O O . ILE A 1 306 ? 5.652 -7.789 -11.234 1 98.81 306 ILE A O 1
ATOM 2412 N N . ASP A 1 307 ? 4.23 -9.102 -12.414 1 98.56 307 ASP A N 1
ATOM 2413 C CA . ASP A 1 307 ? 4.227 -10.219 -11.477 1 98.56 307 ASP A CA 1
ATOM 2414 C C . ASP A 1 307 ? 4.949 -11.43 -12.055 1 98.56 307 ASP A C 1
ATOM 2416 O O . ASP A 1 307 ? 4.344 -12.242 -12.758 1 98.56 307 ASP A O 1
ATOM 2420 N N . ILE A 1 308 ? 6.172 -11.555 -11.75 1 98.62 308 ILE A N 1
ATOM 2421 C CA . ILE A 1 308 ? 6.977 -12.695 -12.172 1 98.62 308 ILE A CA 1
ATOM 2422 C C . ILE A 1 308 ? 7.789 -13.219 -10.992 1 98.62 308 ILE A C 1
ATOM 2424 O O . ILE A 1 308 ? 7.984 -12.516 -10 1 98.62 308 ILE A O 1
ATOM 2428 N N . SER A 1 309 ? 8.195 -14.43 -11.055 1 98.88 309 SER A N 1
ATOM 2429 C CA . SER A 1 309 ? 8.977 -15.062 -10.008 1 98.88 309 SER A CA 1
ATOM 2430 C C . SER A 1 309 ? 10.188 -15.789 -10.578 1 98.88 309 SER A C 1
ATOM 2432 O O . SER A 1 309 ? 10.125 -16.328 -11.688 1 98.88 309 SER A O 1
ATOM 2434 N N . ARG A 1 310 ? 11.258 -15.742 -9.852 1 98.94 310 ARG A N 1
ATOM 2435 C CA . ARG A 1 310 ? 12.453 -16.531 -10.125 1 98.94 310 ARG A CA 1
ATOM 2436 C C . ARG A 1 310 ? 13.031 -17.109 -8.844 1 98.94 310 ARG A C 1
ATOM 2438 O O . ARG A 1 310 ? 12.773 -16.594 -7.75 1 98.94 310 ARG A O 1
ATOM 2445 N N . THR A 1 311 ? 13.695 -18.156 -8.977 1 98.88 311 THR A N 1
ATOM 2446 C CA . THR A 1 311 ? 14.539 -18.75 -7.945 1 98.88 311 THR A CA 1
ATOM 2447 C C . THR A 1 311 ? 15.992 -18.828 -8.414 1 98.88 311 THR A C 1
ATOM 2449 O O . THR A 1 311 ? 16.281 -19.312 -9.508 1 98.88 311 THR A O 1
ATOM 2452 N N . TRP A 1 312 ? 16.875 -18.297 -7.562 1 98.81 312 TRP A N 1
ATOM 2453 C CA . TRP A 1 312 ? 18.297 -18.266 -7.879 1 98.81 312 TRP A CA 1
ATOM 2454 C C . TRP A 1 312 ? 19.078 -19.219 -6.984 1 98.81 312 TRP A C 1
ATOM 2456 O O . TRP A 1 312 ? 18.719 -19.422 -5.82 1 98.81 312 TRP A O 1
ATOM 2466 N N . TRP A 1 313 ? 20.078 -19.844 -7.531 1 98.19 313 TRP A N 1
ATOM 2467 C CA . TRP A 1 313 ? 21.141 -20.469 -6.75 1 98.19 313 TRP A CA 1
ATOM 2468 C C . TRP A 1 313 ? 22.297 -19.484 -6.527 1 98.19 313 TRP A C 1
ATOM 2470 O O . TRP A 1 313 ? 22.875 -18.969 -7.484 1 98.19 313 TRP A O 1
ATOM 2480 N N . VAL A 1 314 ? 22.594 -19.219 -5.281 1 97.5 314 VAL A N 1
ATOM 2481 C CA . VAL A 1 314 ? 23.625 -18.234 -4.973 1 97.5 314 VAL A CA 1
ATOM 2482 C C . VAL A 1 314 ? 24.828 -18.938 -4.328 1 97.5 314 VAL A C 1
ATOM 2484 O O . VAL A 1 314 ? 24.828 -19.188 -3.121 1 97.5 314 VAL A O 1
ATOM 2487 N N . GLY A 1 315 ? 25.906 -19.094 -5.023 1 95.19 315 GLY A N 1
ATOM 2488 C CA . GLY A 1 315 ? 27.094 -19.766 -4.551 1 95.19 315 GLY A CA 1
ATOM 2489 C C . GLY A 1 315 ? 27.797 -20.562 -5.633 1 95.19 315 GLY A C 1
ATOM 2490 O O . GLY A 1 315 ? 27.297 -20.656 -6.758 1 95.19 315 GLY A O 1
ATOM 2491 N N . ASP A 1 316 ? 28.922 -21.203 -5.227 1 94.06 316 ASP A N 1
ATOM 2492 C CA . ASP A 1 316 ? 29.781 -21.844 -6.215 1 94.06 316 ASP A CA 1
ATOM 2493 C C . ASP A 1 316 ? 29.562 -23.359 -6.215 1 94.06 316 ASP A C 1
ATOM 2495 O O . ASP A 1 316 ? 29.969 -24.047 -7.152 1 94.06 316 ASP A O 1
ATOM 2499 N N . ALA A 1 317 ? 28.922 -23.859 -5.203 1 95.62 317 ALA A N 1
ATOM 2500 C CA . ALA A 1 317 ? 28.672 -25.297 -5.16 1 95.62 317 ALA A CA 1
ATOM 2501 C C . ALA A 1 317 ? 27.547 -25.672 -6.129 1 95.62 317 ALA A C 1
ATOM 2503 O O . ALA A 1 317 ? 26.812 -24.812 -6.613 1 95.62 317 ALA A O 1
ATOM 2504 N N . LYS A 1 318 ? 27.562 -26.906 -6.402 1 95.94 318 LYS A N 1
ATOM 2505 C CA . LYS A 1 318 ? 26.484 -27.406 -7.238 1 95.94 318 LYS A CA 1
ATOM 2506 C C . LYS A 1 318 ? 25.188 -27.531 -6.441 1 95.94 318 LYS A C 1
ATOM 2508 O O . LYS A 1 318 ? 25.203 -28.016 -5.305 1 95.94 318 LYS A O 1
ATOM 2513 N N . PRO A 1 319 ? 24.109 -27.094 -7.02 1 97.38 319 PRO A N 1
ATOM 2514 C CA . PRO A 1 319 ? 22.844 -27.406 -6.352 1 97.38 319 PRO A CA 1
ATOM 2515 C C . PRO A 1 319 ? 22.562 -28.906 -6.258 1 97.38 319 PRO A C 1
ATOM 2517 O O . PRO A 1 319 ? 23.125 -29.688 -7.031 1 97.38 319 PRO A O 1
ATOM 2520 N N . THR A 1 320 ? 21.75 -29.297 -5.336 1 96.56 320 THR A N 1
ATOM 2521 C CA . THR A 1 320 ? 21.453 -30.719 -5.188 1 96.56 320 THR A CA 1
ATOM 2522 C C . THR A 1 320 ? 20.594 -31.219 -6.352 1 96.56 320 THR A C 1
ATOM 2524 O O . THR A 1 320 ? 19.938 -30.422 -7.031 1 96.56 320 THR A O 1
ATOM 2527 N N . ASN A 1 321 ? 20.578 -32.5 -6.566 1 97.31 321 ASN A N 1
ATOM 2528 C CA . ASN A 1 321 ? 19.766 -33.062 -7.621 1 97.31 321 ASN A CA 1
ATOM 2529 C C . ASN A 1 321 ? 18.266 -32.844 -7.375 1 97.31 321 ASN A C 1
ATOM 2531 O O . ASN A 1 321 ? 17.5 -32.656 -8.32 1 97.31 321 ASN A O 1
ATOM 2535 N N . SER A 1 322 ? 17.906 -32.844 -6.113 1 97.06 322 SER A N 1
ATOM 2536 C CA . SER A 1 322 ? 16.5 -32.594 -5.773 1 97.06 322 SER A CA 1
ATOM 2537 C C . SER A 1 322 ? 16.094 -31.172 -6.188 1 97.06 322 SER A C 1
ATOM 2539 O O . SER A 1 322 ? 14.969 -30.969 -6.652 1 97.06 322 SER A O 1
ATOM 2541 N N . MET A 1 323 ? 16.984 -30.203 -6.02 1 97.94 323 MET A N 1
ATOM 2542 C CA . MET A 1 323 ? 16.703 -28.828 -6.426 1 97.94 323 MET A CA 1
ATOM 2543 C C . MET A 1 323 ? 16.609 -28.719 -7.945 1 97.94 323 MET A C 1
ATOM 2545 O O . MET A 1 323 ? 15.719 -28.031 -8.469 1 97.94 323 MET A O 1
ATOM 2549 N N . ILE A 1 324 ? 17.484 -29.391 -8.641 1 98.5 324 ILE A N 1
ATOM 2550 C CA . ILE A 1 324 ? 17.469 -29.391 -10.102 1 98.5 324 ILE A CA 1
ATOM 2551 C C . ILE A 1 324 ? 16.172 -30.016 -10.609 1 98.5 324 ILE A C 1
ATOM 2553 O O . ILE A 1 324 ? 15.531 -29.484 -11.516 1 98.5 324 ILE A O 1
ATOM 2557 N N . TYR A 1 325 ? 15.828 -31.125 -10.016 1 98.5 325 TYR A N 1
ATOM 2558 C CA . TYR A 1 325 ? 14.578 -31.766 -10.398 1 98.5 325 TYR A CA 1
ATOM 2559 C C . TYR A 1 325 ? 13.391 -30.844 -10.18 1 98.5 325 TYR A C 1
ATOM 2561 O O . TYR A 1 325 ? 12.539 -30.703 -11.062 1 98.5 325 TYR A O 1
ATOM 2569 N N . ALA A 1 326 ? 13.336 -30.25 -9 1 98.62 326 ALA A N 1
ATOM 2570 C CA . ALA A 1 326 ? 12.234 -29.344 -8.672 1 98.62 326 ALA A CA 1
ATOM 2571 C C . ALA A 1 326 ? 12.164 -28.188 -9.648 1 98.62 326 ALA A C 1
ATOM 2573 O O . ALA A 1 326 ? 11.078 -27.781 -10.078 1 98.62 326 ALA A O 1
ATOM 2574 N N . MET A 1 327 ? 13.312 -27.609 -9.992 1 98.81 327 MET A N 1
ATOM 2575 C CA . MET A 1 327 ? 13.375 -26.5 -10.945 1 98.81 327 MET A CA 1
ATOM 2576 C C . MET A 1 327 ? 12.844 -26.922 -12.312 1 98.81 327 MET A C 1
ATOM 2578 O O . MET A 1 327 ? 12.016 -26.234 -12.898 1 98.81 327 MET A O 1
ATOM 2582 N N . ARG A 1 328 ? 13.289 -28.016 -12.789 1 98.75 328 ARG A N 1
ATOM 2583 C CA . ARG A 1 328 ? 12.844 -28.5 -14.086 1 98.75 328 ARG A CA 1
ATOM 2584 C C . ARG A 1 328 ? 11.352 -28.828 -14.07 1 98.75 328 ARG A C 1
ATOM 2586 O O . ARG A 1 328 ? 10.648 -28.594 -15.055 1 98.75 328 ARG A O 1
ATOM 2593 N N . HIS A 1 329 ? 10.938 -29.422 -12.945 1 98.81 329 HIS A N 1
ATOM 2594 C CA . HIS A 1 329 ? 9.523 -29.734 -12.773 1 98.81 329 HIS A CA 1
ATOM 2595 C C . HIS A 1 329 ? 8.664 -28.469 -12.82 1 98.81 329 HIS A C 1
ATOM 2597 O O . HIS A 1 329 ? 7.629 -28.438 -13.484 1 98.81 329 HIS A O 1
ATOM 2603 N N . ALA A 1 330 ? 9.086 -27.438 -12.141 1 98.88 330 ALA A N 1
ATOM 2604 C CA . ALA A 1 330 ? 8.391 -26.141 -12.148 1 98.88 330 ALA A CA 1
ATOM 2605 C C . ALA A 1 330 ? 8.391 -25.531 -13.539 1 98.88 330 ALA A C 1
ATOM 2607 O O . ALA A 1 330 ? 7.371 -25 -13.992 1 98.88 330 ALA A O 1
ATOM 2608 N N . HIS A 1 331 ? 9.539 -25.547 -14.148 1 98.81 331 HIS A N 1
ATOM 2609 C CA . HIS A 1 331 ? 9.656 -25.016 -15.5 1 98.81 331 HIS A CA 1
ATOM 2610 C C . HIS A 1 331 ? 8.711 -25.75 -16.469 1 98.81 331 HIS A C 1
ATOM 2612 O O . HIS A 1 331 ? 8.039 -25.109 -17.266 1 98.81 331 HIS A O 1
ATOM 2618 N N . GLU A 1 332 ? 8.703 -27.047 -16.375 1 98.75 332 GLU A N 1
ATOM 2619 C CA . GLU A 1 332 ? 7.789 -27.844 -17.203 1 98.75 332 GLU A CA 1
ATOM 2620 C C . GLU A 1 332 ? 6.336 -27.453 -16.938 1 98.75 332 GLU A C 1
ATOM 2622 O O . GLU A 1 332 ? 5.527 -27.375 -17.859 1 98.75 332 GLU A O 1
ATOM 2627 N N . HIS A 1 333 ? 6.043 -27.266 -15.664 1 98.81 333 HIS A N 1
ATOM 2628 C CA . HIS A 1 333 ? 4.688 -26.922 -15.258 1 98.81 333 HIS A CA 1
ATOM 2629 C C . HIS A 1 333 ? 4.223 -25.625 -15.93 1 98.81 333 HIS A C 1
ATOM 2631 O O . HIS A 1 333 ? 3.148 -25.594 -16.531 1 98.81 333 HIS A O 1
ATOM 2637 N N . ILE A 1 334 ? 4.988 -24.547 -15.859 1 98.69 334 ILE A N 1
ATOM 2638 C CA . ILE A 1 334 ? 4.535 -23.281 -16.406 1 98.69 334 ILE A CA 1
ATOM 2639 C C . ILE A 1 334 ? 4.586 -23.328 -17.938 1 98.69 334 ILE A C 1
ATOM 2641 O O . ILE A 1 334 ? 3.723 -22.766 -18.609 1 98.69 334 ILE A O 1
ATOM 2645 N N . ALA A 1 335 ? 5.586 -24.062 -18.531 1 98.62 335 ALA A N 1
ATOM 2646 C CA . ALA A 1 335 ? 5.688 -24.172 -19.984 1 98.62 335 ALA A CA 1
ATOM 2647 C C . ALA A 1 335 ? 4.48 -24.906 -20.562 1 98.62 335 ALA A C 1
ATOM 2649 O O . ALA A 1 335 ? 3.875 -24.453 -21.531 1 98.62 335 ALA A O 1
ATOM 2650 N N . THR A 1 336 ? 4.156 -26.031 -20.016 1 98.75 336 THR A N 1
ATOM 2651 C CA . THR A 1 336 ? 3.037 -26.844 -20.484 1 98.75 336 THR A CA 1
ATOM 2652 C C . THR A 1 336 ? 1.723 -26.078 -20.344 1 98.75 336 THR A C 1
ATOM 2654 O O . THR A 1 336 ? 0.886 -26.109 -21.25 1 98.75 336 THR A O 1
ATOM 2657 N N . ASN A 1 337 ? 1.527 -25.438 -19.219 1 98.81 337 ASN A N 1
ATOM 2658 C CA . ASN A 1 337 ? 0.303 -24.688 -19 1 98.81 337 ASN A CA 1
ATOM 2659 C C . ASN A 1 337 ? 0.192 -23.5 -19.953 1 98.81 337 ASN A C 1
ATOM 2661 O O . ASN A 1 337 ? -0.902 -23.172 -20.406 1 98.81 337 ASN A O 1
ATOM 2665 N N . MET A 1 338 ? 1.3 -22.844 -20.266 1 98.69 338 MET A N 1
ATOM 2666 C CA . MET A 1 338 ? 1.304 -21.75 -21.219 1 98.69 338 MET A CA 1
ATOM 2667 C C . MET A 1 338 ? 0.877 -22.219 -22.609 1 98.69 338 MET A C 1
ATOM 2669 O O . MET A 1 338 ? 0.168 -21.516 -23.328 1 98.69 338 MET A O 1
ATOM 2673 N N . GLU A 1 339 ? 1.282 -23.406 -22.953 1 98.38 339 GLU A N 1
ATOM 2674 C CA . GLU A 1 339 ? 0.993 -23.953 -24.281 1 98.38 339 GLU A CA 1
ATOM 2675 C C . GLU A 1 339 ? -0.507 -24.141 -24.469 1 98.38 339 GLU A C 1
ATOM 2677 O O . GLU A 1 339 ? -0.978 -24.266 -25.609 1 98.38 339 GLU A O 1
ATOM 2682 N N . MET A 1 340 ? -1.255 -24.172 -23.422 1 98.44 340 MET A N 1
ATOM 2683 C CA . MET A 1 340 ? -2.701 -24.359 -23.5 1 98.44 340 MET A CA 1
ATOM 2684 C C . MET A 1 340 ? -3.404 -23.031 -23.797 1 98.44 340 MET A C 1
ATOM 2686 O O . MET A 1 340 ? -4.59 -23.031 -24.141 1 98.44 340 MET A O 1
ATOM 2690 N N . LEU A 1 341 ? -2.74 -21.953 -23.688 1 98.75 341 LEU A N 1
ATOM 2691 C CA . LEU A 1 341 ? -3.357 -20.625 -23.734 1 98.75 341 LEU A CA 1
ATOM 2692 C C . LEU A 1 341 ? -3.613 -20.188 -25.172 1 98.75 341 LEU A C 1
ATOM 2694 O O . LEU A 1 341 ? -2.668 -19.953 -25.922 1 98.75 341 LEU A O 1
ATOM 2698 N N . LYS A 1 342 ? -4.82 -20.047 -25.5 1 98.38 342 LYS A N 1
ATOM 2699 C CA . LYS A 1 342 ? -5.316 -19.484 -26.766 1 98.38 342 LYS A CA 1
ATOM 2700 C C . LYS A 1 342 ? -6.793 -19.109 -26.656 1 98.38 342 LYS A C 1
ATOM 2702 O O . LYS A 1 342 ? -7.5 -19.609 -25.781 1 98.38 342 LYS A O 1
ATOM 2707 N N . PRO A 1 343 ? -7.23 -18.25 -27.562 1 98.56 343 PRO A N 1
ATOM 2708 C CA . PRO A 1 343 ? -8.641 -17.844 -27.516 1 98.56 343 PRO A CA 1
ATOM 2709 C C . PRO A 1 343 ? -9.594 -19.031 -27.594 1 98.56 343 PRO A C 1
ATOM 2711 O O . PRO A 1 343 ? -9.359 -19.969 -28.375 1 98.56 343 PRO A O 1
ATOM 2714 N N . GLY A 1 344 ? -10.617 -19.031 -26.719 1 98.56 344 GLY A N 1
ATOM 2715 C CA . GLY A 1 344 ? -11.664 -20.031 -26.797 1 98.56 344 GLY A CA 1
ATOM 2716 C C . GLY A 1 344 ? -11.469 -21.156 -25.797 1 98.56 344 GLY A C 1
ATOM 2717 O O . GLY A 1 344 ? -12.422 -21.891 -25.484 1 98.56 344 GLY A O 1
ATOM 2718 N N . VAL A 1 345 ? -10.25 -21.359 -25.312 1 98.69 345 VAL A N 1
ATOM 2719 C CA . VAL A 1 345 ? -10.039 -22.359 -24.266 1 98.69 345 VAL A CA 1
ATOM 2720 C C . VAL A 1 345 ? -10.82 -21.953 -23.016 1 98.69 345 VAL A C 1
ATOM 2722 O O . VAL A 1 345 ? -10.75 -20.812 -22.562 1 98.69 345 VAL A O 1
ATOM 2725 N N . SER A 1 346 ? -11.547 -22.891 -22.469 1 98.69 346 SER A N 1
ATOM 2726 C CA . SER A 1 346 ? -12.32 -22.578 -21.266 1 98.69 346 SER A CA 1
ATOM 2727 C C . SER A 1 346 ? -11.43 -22.562 -20.031 1 98.69 346 SER A C 1
ATOM 2729 O O . SER A 1 346 ? -10.406 -23.25 -19.984 1 98.69 346 SER A O 1
ATOM 2731 N N . PHE A 1 347 ? -11.828 -21.797 -19.047 1 98.75 347 PHE A N 1
ATOM 2732 C CA . PHE A 1 347 ? -11.102 -21.812 -17.781 1 98.75 347 PHE A CA 1
ATOM 2733 C C . PHE A 1 347 ? -11.117 -23.203 -17.172 1 98.75 347 PHE A C 1
ATOM 2735 O O . PHE A 1 347 ? -10.141 -23.625 -16.547 1 98.75 347 PHE A O 1
ATOM 2742 N N . ARG A 1 348 ? -12.211 -23.922 -17.359 1 98.44 348 ARG A N 1
ATOM 2743 C CA . ARG A 1 348 ? -12.32 -25.297 -16.891 1 98.44 348 ARG A CA 1
ATOM 2744 C C . ARG A 1 348 ? -11.234 -26.188 -17.5 1 98.44 348 ARG A C 1
ATOM 2746 O O . ARG A 1 348 ? -10.602 -26.969 -16.797 1 98.44 348 ARG A O 1
ATOM 2753 N N . ASP A 1 349 ? -11.039 -26.016 -18.797 1 98.62 349 ASP A N 1
ATOM 2754 C CA . ASP A 1 349 ? -10 -26.797 -19.484 1 98.62 349 ASP A CA 1
ATOM 2755 C C . ASP A 1 349 ? -8.625 -26.484 -18.906 1 98.62 349 ASP A C 1
ATOM 2757 O O . ASP A 1 349 ? -7.781 -27.375 -18.781 1 98.62 349 ASP A O 1
ATOM 2761 N N . LEU A 1 350 ? -8.398 -25.234 -18.594 1 98.81 350 LEU A N 1
ATOM 2762 C CA . LEU A 1 350 ? -7.121 -24.859 -18 1 98.81 350 LEU A CA 1
ATOM 2763 C C . LEU A 1 350 ? -6.957 -25.469 -16.609 1 98.81 350 LEU A C 1
ATOM 2765 O O . LEU A 1 350 ? -5.855 -25.875 -16.234 1 98.81 350 LEU A O 1
ATOM 2769 N N . VAL A 1 351 ? -8.047 -25.531 -15.859 1 98.56 351 VAL A N 1
ATOM 2770 C CA . VAL A 1 351 ? -8.023 -26.078 -14.508 1 98.56 351 VAL A CA 1
ATOM 2771 C C . VAL A 1 351 ? -7.723 -27.578 -14.562 1 98.56 351 VAL A C 1
ATOM 2773 O O . VAL A 1 351 ? -6.855 -28.062 -13.828 1 98.56 351 VAL A O 1
ATOM 2776 N N . PHE A 1 352 ? -8.352 -28.266 -15.398 1 98.31 352 PHE A N 1
ATOM 2777 C CA . PHE A 1 352 ? -8.312 -29.734 -15.359 1 98.31 352 PHE A CA 1
ATOM 2778 C C . PHE A 1 352 ? -7.289 -30.266 -16.344 1 98.31 352 PHE A C 1
ATOM 2780 O O . PHE A 1 352 ? -6.965 -31.453 -16.328 1 98.31 352 PHE A O 1
ATOM 2787 N N . GLY A 1 353 ? -6.77 -29.375 -17.203 1 98.25 353 GLY A N 1
ATOM 2788 C CA . GLY A 1 353 ? -5.742 -29.766 -18.141 1 98.25 353 GLY A CA 1
ATOM 2789 C C . GLY A 1 353 ? -4.348 -29.344 -17.734 1 98.25 353 GLY A C 1
ATOM 2790 O O . GLY A 1 353 ? -4.148 -28.859 -16.609 1 98.25 353 GLY A O 1
ATOM 2791 N N . GLY A 1 354 ? -3.361 -29.656 -18.641 1 97.56 354 GLY A N 1
ATOM 2792 C CA . GLY A 1 354 ? -1.987 -29.219 -18.453 1 97.56 354 GLY A CA 1
ATOM 2793 C C . GLY A 1 354 ? -1.16 -30.188 -17.625 1 97.56 354 GLY A C 1
ATOM 2794 O O . GLY A 1 354 ? -1.479 -31.375 -17.547 1 97.56 354 GLY A O 1
ATOM 2795 N N . HIS A 1 355 ? -0.107 -29.609 -17.125 1 98.44 355 HIS A N 1
ATOM 2796 C CA . HIS A 1 355 ? 0.858 -30.391 -16.359 1 98.44 355 HIS A CA 1
ATOM 2797 C C . HIS A 1 355 ? 0.382 -30.609 -14.93 1 98.44 355 HIS A C 1
ATOM 2799 O O . HIS A 1 355 ? -0.126 -29.672 -14.297 1 98.44 355 HIS A O 1
ATOM 2805 N N . LYS A 1 356 ? 0.552 -31.828 -14.461 1 97.69 356 LYS A N 1
ATOM 2806 C CA . LYS A 1 356 ? 0.224 -32.156 -13.078 1 97.69 356 LYS A CA 1
ATOM 2807 C C . LYS A 1 356 ? 1.479 -32.219 -12.211 1 97.69 356 LYS A C 1
ATOM 2809 O O . LYS A 1 356 ? 2.461 -32.875 -12.57 1 97.69 356 LYS A O 1
ATOM 2814 N N . LEU A 1 357 ? 1.411 -31.547 -11.109 1 98.25 357 LEU A N 1
ATOM 2815 C CA . LEU A 1 357 ? 2.521 -31.625 -10.172 1 98.25 357 LEU A CA 1
ATOM 2816 C C . LEU A 1 357 ? 2.625 -33.031 -9.562 1 98.25 357 LEU A C 1
ATOM 2818 O O . LEU A 1 357 ? 1.607 -33.688 -9.336 1 98.25 357 LEU A O 1
ATOM 2822 N N . ASP A 1 358 ? 3.84 -33.438 -9.234 1 98.25 358 ASP A N 1
ATOM 2823 C CA . ASP A 1 358 ? 4.02 -34.688 -8.516 1 98.25 358 ASP A CA 1
ATOM 2824 C C . ASP A 1 358 ? 3.303 -34.656 -7.164 1 98.25 358 ASP A C 1
ATOM 2826 O O . ASP A 1 358 ? 3.17 -33.594 -6.555 1 98.25 358 ASP A O 1
ATOM 2830 N N . PRO A 1 359 ? 2.875 -35.844 -6.688 1 97.44 359 PRO A N 1
ATOM 2831 C CA . PRO A 1 359 ? 2.113 -35.906 -5.438 1 97.44 359 PRO A CA 1
ATOM 2832 C C . PRO A 1 359 ? 2.844 -35.25 -4.27 1 97.44 359 PRO A C 1
ATOM 2834 O O . PRO A 1 359 ? 2.207 -34.656 -3.393 1 97.44 359 PRO A O 1
ATOM 2837 N N . GLU A 1 360 ? 4.098 -35.312 -4.246 1 96.81 360 GLU A N 1
ATOM 2838 C CA . GLU A 1 360 ? 4.867 -34.781 -3.119 1 96.81 360 GLU A CA 1
ATOM 2839 C C . GLU A 1 360 ? 4.824 -33.25 -3.08 1 96.81 360 GLU A C 1
ATOM 2841 O O . GLU A 1 360 ? 5.156 -32.656 -2.061 1 96.81 360 GLU A O 1
ATOM 2846 N N . PHE A 1 361 ? 4.414 -32.594 -4.234 1 97.88 361 PHE A N 1
ATOM 2847 C CA . PHE A 1 361 ? 4.363 -31.141 -4.305 1 97.88 361 PHE A CA 1
ATOM 2848 C C . PHE A 1 361 ? 2.93 -30.641 -4.164 1 97.88 361 PHE A C 1
ATOM 2850 O O . PHE A 1 361 ? 2.684 -29.438 -4.18 1 97.88 361 PHE A O 1
ATOM 2857 N N . ASP A 1 362 ? 1.979 -31.484 -3.982 1 96.56 362 ASP A N 1
ATOM 2858 C CA . ASP A 1 362 ? 0.562 -31.141 -4.062 1 96.56 362 ASP A CA 1
ATOM 2859 C C . ASP A 1 362 ? 0.124 -30.328 -2.844 1 96.56 362 ASP A C 1
ATOM 2861 O O . ASP A 1 362 ? -0.584 -29.328 -2.979 1 96.56 362 ASP A O 1
ATOM 2865 N N . ARG A 1 363 ? 0.527 -30.75 -1.731 1 95.5 363 ARG A N 1
ATOM 2866 C CA . ARG A 1 363 ? 0.044 -30.172 -0.488 1 95.5 363 ARG A CA 1
ATOM 2867 C C . ARG A 1 363 ? 0.421 -28.688 -0.401 1 95.5 363 ARG A C 1
ATOM 2869 O O . ARG A 1 363 ? -0.374 -27.859 0.057 1 95.5 363 ARG A O 1
ATOM 2876 N N . LEU A 1 364 ? 1.626 -28.312 -0.853 1 96.88 364 LEU A N 1
ATOM 2877 C CA . LEU A 1 364 ? 2.141 -26.969 -0.671 1 96.88 364 LEU A CA 1
ATOM 2878 C C . LEU A 1 364 ? 2.096 -26.188 -1.982 1 96.88 364 LEU A C 1
ATOM 2880 O O . LEU A 1 364 ? 2.67 -25.094 -2.084 1 96.88 364 LEU A O 1
ATOM 2884 N N . LYS A 1 365 ? 1.382 -26.75 -2.943 1 97.56 365 LYS A N 1
ATOM 2885 C CA . LYS A 1 365 ? 1.288 -26.078 -4.23 1 97.56 365 LYS A CA 1
ATOM 2886 C C . LYS A 1 365 ? 0.695 -24.672 -4.07 1 97.56 365 LYS A C 1
ATOM 2888 O O . LYS A 1 365 ? 0.068 -24.375 -3.051 1 97.56 365 LYS A O 1
ATOM 2893 N N . TYR A 1 366 ? 0.945 -23.828 -5.027 1 96.81 366 TYR A N 1
ATOM 2894 C CA . TYR A 1 366 ? 0.41 -22.484 -5.012 1 96.81 366 TYR A CA 1
ATOM 2895 C C . TYR A 1 366 ? -1.112 -22.484 -5.078 1 96.81 366 TYR A C 1
ATOM 2897 O O . TYR A 1 366 ? -1.717 -23.516 -5.398 1 96.81 366 TYR A O 1
ATOM 2905 N N . GLY A 1 367 ? -1.721 -21.422 -4.766 1 94.62 367 GLY A N 1
ATOM 2906 C CA . GLY A 1 367 ? -3.17 -21.328 -4.711 1 94.62 367 GLY A CA 1
ATOM 2907 C C . GLY A 1 367 ? -3.822 -21.344 -6.082 1 94.62 367 GLY A C 1
ATOM 2908 O O . GLY A 1 367 ? -4.965 -21.781 -6.223 1 94.62 367 GLY A O 1
ATOM 2909 N N . VAL A 1 368 ? -3.117 -20.875 -7.082 1 97.88 368 VAL A N 1
ATOM 2910 C CA . VAL A 1 368 ? -3.662 -20.812 -8.438 1 97.88 368 VAL A CA 1
ATOM 2911 C C . VAL A 1 368 ? -2.59 -21.234 -9.438 1 97.88 368 VAL A C 1
ATOM 2913 O O . VAL A 1 368 ? -1.395 -21.078 -9.188 1 97.88 368 VAL A O 1
ATOM 2916 N N . LYS A 1 369 ? -3.074 -21.734 -10.602 1 98.5 369 LYS A N 1
ATOM 2917 C CA . LYS A 1 369 ? -2.203 -22 -11.742 1 98.5 369 LYS A CA 1
ATOM 2918 C C . LYS A 1 369 ? -1.897 -20.703 -12.5 1 98.5 369 LYS A C 1
ATOM 2920 O O . LYS A 1 369 ? -0.795 -20.531 -13.023 1 98.5 369 LYS A O 1
ATOM 2925 N N . MET A 1 370 ? -2.965 -19.906 -12.578 1 98.75 370 MET A N 1
ATOM 2926 C CA . MET A 1 370 ? -2.873 -18.641 -13.305 1 98.75 370 MET A CA 1
ATOM 2927 C C . MET A 1 370 ? -3.791 -17.594 -12.68 1 98.75 370 MET A C 1
ATOM 2929 O O . MET A 1 370 ? -4.758 -17.938 -12 1 98.75 370 MET A O 1
ATOM 2933 N N . HIS A 1 371 ? -3.496 -16.391 -12.883 1 98.75 371 HIS A N 1
ATOM 2934 C CA . HIS A 1 371 ? -4.41 -15.297 -12.578 1 98.75 371 HIS A CA 1
ATOM 2935 C C . HIS A 1 371 ? -4.219 -14.133 -13.539 1 98.75 371 HIS A C 1
ATOM 2937 O O . HIS A 1 371 ? -3.168 -14.016 -14.18 1 98.75 371 HIS A O 1
ATOM 2943 N N . GLY A 1 372 ? -5.25 -13.312 -13.641 1 98.75 372 GLY A N 1
ATOM 2944 C CA . GLY A 1 372 ? -5.152 -12.109 -14.453 1 98.75 372 GLY A CA 1
ATOM 2945 C C . GLY A 1 372 ? -4.285 -11.031 -13.82 1 98.75 372 GLY A C 1
ATOM 2946 O O . GLY A 1 372 ? -4.035 -11.062 -12.609 1 98.75 372 GLY A O 1
ATOM 2947 N N . VAL A 1 373 ? -3.822 -10.109 -14.641 1 98.69 373 VAL A N 1
ATOM 2948 C CA . VAL A 1 373 ? -2.959 -9.039 -14.156 1 98.69 373 VAL A CA 1
ATOM 2949 C C . VAL A 1 373 ? -3.145 -7.797 -15.023 1 98.69 373 VAL A C 1
ATOM 2951 O O . VAL A 1 373 ? -3.494 -7.902 -16.203 1 98.69 373 VAL A O 1
ATOM 2954 N N . GLY A 1 374 ? -2.994 -6.633 -14.539 1 98.12 374 GLY A N 1
ATOM 2955 C CA . GLY A 1 374 ? -3.039 -5.32 -15.164 1 98.12 374 GLY A CA 1
ATOM 2956 C C . GLY A 1 374 ? -2.447 -4.223 -14.305 1 98.12 374 GLY A C 1
ATOM 2957 O O . GLY A 1 374 ? -1.227 -4.129 -14.164 1 98.12 374 GLY A O 1
ATOM 2958 N N . LEU A 1 375 ? -3.311 -3.467 -13.578 1 96.75 375 LEU A N 1
ATOM 2959 C CA . LEU A 1 375 ? -2.826 -2.467 -12.633 1 96.75 375 LEU A CA 1
ATOM 2960 C C . LEU A 1 375 ? -2.396 -3.121 -11.328 1 96.75 375 LEU A C 1
ATOM 2962 O O . LEU A 1 375 ? -1.584 -2.562 -10.586 1 96.75 375 LEU A O 1
ATOM 2966 N N . CYS A 1 376 ? -2.918 -4.25 -11.031 1 96.12 376 CYS A N 1
ATOM 2967 C CA . CYS A 1 376 ? -2.596 -5.195 -9.969 1 96.12 376 CYS A CA 1
ATOM 2968 C C . CYS A 1 376 ? -2.996 -6.613 -10.352 1 96.12 376 CYS A C 1
ATOM 2970 O O . CYS A 1 376 ? -3.188 -6.906 -11.539 1 96.12 376 CYS A O 1
ATOM 2972 N N . ASP A 1 377 ? -3.061 -7.543 -9.383 1 96.56 377 ASP A N 1
ATOM 2973 C CA . ASP A 1 377 ? -3.711 -8.812 -9.672 1 96.56 377 ASP A CA 1
ATOM 2974 C C . ASP A 1 377 ? -5.188 -8.609 -10.008 1 96.56 377 ASP A C 1
ATOM 2976 O O . ASP A 1 377 ? -5.871 -7.809 -9.367 1 96.56 377 ASP A O 1
ATOM 2980 N N . GLU A 1 378 ? -5.605 -9.25 -11.055 1 96.38 378 GLU A N 1
ATOM 2981 C CA . GLU A 1 378 ? -6.965 -9.094 -11.57 1 96.38 378 GLU A CA 1
ATOM 2982 C C . GLU A 1 378 ? -7.613 -10.453 -11.812 1 96.38 378 GLU A C 1
ATOM 2984 O O . GLU A 1 378 ? -6.949 -11.492 -11.75 1 96.38 378 GLU A O 1
ATOM 2989 N N . TRP A 1 379 ? -8.93 -10.422 -11.969 1 97.94 379 TRP A N 1
ATOM 2990 C CA . TRP A 1 379 ? -9.68 -11.562 -12.484 1 97.94 379 TRP A CA 1
ATOM 2991 C C . TRP A 1 379 ? -9.195 -11.953 -13.875 1 97.94 379 TRP A C 1
ATOM 2993 O O . TRP A 1 379 ? -8.812 -11.086 -14.672 1 97.94 379 TRP A O 1
ATOM 3003 N N . PRO A 1 380 ? -9.055 -13.312 -14.133 1 98.31 380 PRO A N 1
ATOM 3004 C CA . PRO A 1 380 ? -9.609 -14.438 -13.383 1 98.31 380 PRO A CA 1
ATOM 3005 C C . PRO A 1 380 ? -8.578 -15.133 -12.5 1 98.31 380 PRO A C 1
ATOM 3007 O O . PRO A 1 380 ? -7.387 -14.805 -12.562 1 98.31 380 PRO A O 1
ATOM 3010 N N . SER A 1 381 ? -9.039 -15.977 -11.656 1 98.12 381 SER A N 1
ATOM 3011 C CA . SER A 1 381 ? -8.219 -16.984 -10.984 1 98.12 381 SER A CA 1
ATOM 3012 C C . SER A 1 381 ? -8.438 -18.375 -11.586 1 98.12 381 SER A C 1
ATOM 3014 O O . SER A 1 381 ? -9.562 -18.875 -11.578 1 98.12 381 SER A O 1
ATOM 3016 N N . ILE A 1 382 ? -7.426 -18.906 -12.141 1 98.69 382 ILE A N 1
ATOM 3017 C CA . ILE A 1 382 ? -7.449 -20.297 -12.594 1 98.69 382 ILE A CA 1
ATOM 3018 C C . ILE A 1 382 ? -6.852 -21.188 -11.516 1 98.69 382 ILE A C 1
ATOM 3020 O O . ILE A 1 382 ? -5.629 -21.297 -11.391 1 98.69 382 ILE A O 1
ATOM 3024 N N . VAL A 1 383 ? -7.699 -21.891 -10.852 1 97.94 383 VAL A N 1
ATOM 3025 C CA . VAL A 1 383 ? -7.305 -22.641 -9.664 1 97.94 383 VAL A CA 1
ATOM 3026 C C . VAL A 1 383 ? -6.859 -24.047 -10.062 1 97.94 383 VAL A C 1
ATOM 3028 O O . VAL A 1 383 ? -6.891 -24.406 -11.242 1 97.94 383 VAL A O 1
ATOM 3031 N N . TYR A 1 384 ? -6.344 -24.781 -9.102 1 98.12 384 TYR A N 1
ATOM 3032 C CA . TYR A 1 384 ? -6.125 -26.203 -9.273 1 98.12 384 TYR A CA 1
ATOM 3033 C C . TYR A 1 384 ? -7.434 -26.984 -9.156 1 98.12 384 TYR A C 1
ATOM 3035 O O . TYR A 1 384 ? -8.414 -26.484 -8.602 1 98.12 384 TYR A O 1
ATOM 3043 N N . PRO A 1 385 ? -7.473 -28.219 -9.648 1 97.75 385 PRO A N 1
ATOM 3044 C CA . PRO A 1 385 ? -8.727 -28.969 -9.719 1 97.75 385 PRO A CA 1
ATOM 3045 C C . PRO A 1 385 ? -9.398 -29.125 -8.359 1 97.75 385 PRO A C 1
ATOM 3047 O O . PRO A 1 385 ? -10.625 -29.078 -8.266 1 97.75 385 PRO A O 1
ATOM 3050 N N . ASP A 1 386 ? -8.641 -29.266 -7.301 1 96.56 386 ASP A N 1
ATOM 3051 C CA . ASP A 1 386 ? -9.211 -29.531 -5.98 1 96.56 386 ASP A CA 1
ATOM 3052 C C . ASP A 1 386 ? -9.875 -28.281 -5.41 1 96.56 386 ASP A C 1
ATOM 3054 O O . ASP A 1 386 ? -10.617 -28.359 -4.43 1 96.56 386 ASP A O 1
ATOM 3058 N N . ALA A 1 387 ? -9.695 -27.125 -6.055 1 95.94 387 ALA A N 1
ATOM 3059 C CA . ALA A 1 387 ? -10.281 -25.875 -5.582 1 95.94 387 ALA A CA 1
ATOM 3060 C C . ALA A 1 387 ? -11.359 -25.375 -6.543 1 95.94 387 ALA A C 1
ATOM 3062 O O . ALA A 1 387 ? -11.922 -24.297 -6.352 1 95.94 387 ALA A O 1
ATOM 3063 N N . TRP A 1 388 ? -11.664 -26.141 -7.574 1 97.19 388 TRP A N 1
ATOM 3064 C CA . TRP A 1 388 ? -12.641 -25.75 -8.578 1 97.19 388 TRP A CA 1
ATOM 3065 C C . TRP A 1 388 ? -14.039 -25.672 -7.98 1 97.19 388 TRP A C 1
ATOM 3067 O O . TRP A 1 388 ? -14.438 -26.547 -7.207 1 97.19 388 TRP A O 1
ATOM 3077 N N . GLU A 1 389 ? -14.734 -24.641 -8.258 1 96.5 389 GLU A N 1
ATOM 3078 C CA . GLU A 1 389 ? -16.141 -24.469 -7.898 1 96.5 389 GLU A CA 1
ATOM 3079 C C . GLU A 1 389 ? -16.984 -24.172 -9.133 1 96.5 389 GLU A C 1
ATOM 3081 O O . GLU A 1 389 ? -16.844 -23.125 -9.75 1 96.5 389 GLU A O 1
ATOM 3086 N N . ASP A 1 390 ? -17.984 -25.047 -9.398 1 96.81 390 ASP A N 1
ATOM 3087 C CA . ASP A 1 390 ? -18.875 -24.844 -10.547 1 96.81 390 ASP A CA 1
ATOM 3088 C C . ASP A 1 390 ? -19.594 -23.5 -10.453 1 96.81 390 ASP A C 1
ATOM 3090 O O . ASP A 1 390 ? -20.078 -23.109 -9.383 1 96.81 390 ASP A O 1
ATOM 3094 N N . GLY A 1 391 ? -19.562 -22.812 -11.531 1 97.25 391 GLY A N 1
ATOM 3095 C CA . GLY A 1 391 ? -20.312 -21.562 -11.602 1 97.25 391 GLY A CA 1
ATOM 3096 C C . GLY A 1 391 ? -19.5 -20.344 -11.203 1 97.25 391 GLY A C 1
ATOM 3097 O O . GLY A 1 391 ? -19.922 -19.219 -11.422 1 97.25 391 GLY A O 1
ATOM 3098 N N . ALA A 1 392 ? -18.312 -20.516 -10.68 1 97.38 392 ALA A N 1
ATOM 3099 C CA . ALA A 1 392 ? -17.516 -19.391 -10.211 1 97.38 392 ALA A CA 1
ATOM 3100 C C . ALA A 1 392 ? -16.734 -18.75 -11.359 1 97.38 392 ALA A C 1
ATOM 3102 O O . ALA A 1 392 ? -16.672 -17.531 -11.469 1 97.38 392 ALA A O 1
ATOM 3103 N N . PHE A 1 393 ? -16.188 -19.531 -12.203 1 97.62 393 PHE A N 1
ATOM 3104 C CA . PHE A 1 393 ? -15.312 -19.078 -13.273 1 97.62 393 PHE A CA 1
ATOM 3105 C C . PHE A 1 393 ? -15.633 -19.797 -14.578 1 97.62 393 PHE A C 1
ATOM 3107 O O . PHE A 1 393 ? -14.727 -20.328 -15.234 1 97.62 393 PHE A O 1
ATOM 3114 N N . ASP A 1 394 ? -16.875 -19.797 -15.016 1 97.31 394 ASP A N 1
ATOM 3115 C CA . ASP A 1 394 ? -17.312 -20.438 -16.25 1 97.31 394 ASP A CA 1
ATOM 3116 C C . ASP A 1 394 ? -17.172 -19.5 -17.438 1 97.31 394 ASP A C 1
ATOM 3118 O O . ASP A 1 394 ? -18.188 -19.016 -17.969 1 97.31 394 ASP A O 1
ATOM 3122 N N . TYR A 1 395 ? -15.93 -19.312 -17.859 1 98.38 395 TYR A N 1
ATOM 3123 C CA . TYR A 1 395 ? -15.594 -18.391 -18.953 1 98.38 395 TYR A CA 1
ATOM 3124 C C . TYR A 1 395 ? -14.492 -18.969 -19.828 1 98.38 395 TYR A C 1
ATOM 3126 O O . TYR A 1 395 ? -14.109 -20.125 -19.672 1 98.38 395 TYR A O 1
ATOM 3134 N N . GLU A 1 396 ? -14.094 -18.203 -20.828 1 98.62 396 GLU A N 1
ATOM 3135 C CA . GLU A 1 396 ? -13.078 -18.641 -21.781 1 98.62 396 GLU A CA 1
ATOM 3136 C C . GLU A 1 396 ? -11.992 -17.578 -21.953 1 98.62 396 GLU A C 1
ATOM 3138 O O . GLU A 1 396 ? -12.234 -16.406 -21.703 1 98.62 396 GLU A O 1
ATOM 3143 N N . VAL A 1 397 ? -10.844 -18.016 -22.344 1 98.81 397 VAL A N 1
ATOM 3144 C CA . VAL A 1 397 ? -9.719 -17.141 -22.656 1 98.81 397 VAL A CA 1
ATOM 3145 C C . VAL A 1 397 ? -10.047 -16.297 -23.875 1 98.81 397 VAL A C 1
ATOM 3147 O O . VAL A 1 397 ? -10.609 -16.797 -24.859 1 98.81 397 VAL A O 1
ATOM 3150 N N . GLN A 1 398 ? -9.758 -15.008 -23.828 1 98.81 398 GLN A N 1
ATOM 3151 C CA . GLN A 1 398 ? -10.008 -14.078 -24.938 1 98.81 398 GLN A CA 1
ATOM 3152 C C . GLN A 1 398 ? -8.758 -13.281 -25.266 1 98.81 398 GLN A C 1
ATOM 3154 O O . GLN A 1 398 ? -7.941 -12.984 -24.391 1 98.81 398 GLN A O 1
ATOM 3159 N N . PRO A 1 399 ? -8.648 -12.906 -26.594 1 98.75 399 PRO A N 1
ATOM 3160 C CA . PRO A 1 399 ? -7.539 -12.023 -26.953 1 98.75 399 PRO A CA 1
ATOM 3161 C C . PRO A 1 399 ? -7.52 -10.742 -26.125 1 98.75 399 PRO A C 1
ATOM 3163 O O . PRO A 1 399 ? -8.57 -10.164 -25.859 1 98.75 399 PRO A O 1
ATOM 3166 N N . GLY A 1 400 ? -6.344 -10.344 -25.688 1 98.69 400 GLY A N 1
ATOM 3167 C CA . GLY A 1 400 ? -6.195 -9.125 -24.906 1 98.69 400 GLY A CA 1
ATOM 3168 C C . GLY A 1 400 ? -6.086 -9.383 -23.422 1 98.69 400 GLY A C 1
ATOM 3169 O O . GLY A 1 400 ? -5.691 -8.492 -22.656 1 98.69 400 GLY A O 1
ATOM 3170 N N . MET A 1 401 ? -6.414 -10.609 -23.031 1 98.88 401 MET A N 1
ATOM 3171 C CA . MET A 1 401 ? -6.164 -10.984 -21.641 1 98.88 401 MET A CA 1
ATOM 3172 C C . MET A 1 401 ? -4.668 -11.117 -21.375 1 98.88 401 MET A C 1
ATOM 3174 O O . MET A 1 401 ? -3.904 -11.484 -22.266 1 98.88 401 MET A O 1
ATOM 3178 N N . VAL A 1 402 ? -4.273 -10.766 -20.219 1 98.88 402 VAL A N 1
ATOM 3179 C CA . VAL A 1 402 ? -2.926 -11.055 -19.734 1 98.88 402 VAL A CA 1
ATOM 3180 C C . VAL A 1 402 ? -2.994 -11.891 -18.469 1 98.88 402 VAL A C 1
ATOM 3182 O O . VAL A 1 402 ? -3.67 -11.523 -17.5 1 98.88 402 VAL A O 1
ATOM 3185 N N . LEU A 1 403 ? -2.299 -13.008 -18.484 1 98.88 403 LEU A N 1
ATOM 3186 C CA . LEU A 1 403 ? -2.33 -13.961 -17.375 1 98.88 403 LEU A CA 1
ATOM 3187 C C . LEU A 1 403 ? -0.926 -14.219 -16.828 1 98.88 403 LEU A C 1
ATOM 3189 O O . LEU A 1 403 ? 0.032 -14.312 -17.609 1 98.88 403 LEU A O 1
ATOM 3193 N N . CYS A 1 404 ? -0.811 -14.273 -15.562 1 98.88 404 CYS A N 1
ATOM 3194 C CA . CYS A 1 404 ? 0.379 -14.836 -14.93 1 98.88 404 CYS A CA 1
ATOM 3195 C C . CYS A 1 404 ? 0.275 -16.344 -14.812 1 98.88 404 CYS A C 1
ATOM 3197 O O . CYS A 1 404 ? -0.71 -16.875 -14.289 1 98.88 404 CYS A O 1
ATOM 3199 N N . VAL A 1 405 ? 1.234 -17.078 -15.297 1 98.88 405 VAL A N 1
ATOM 3200 C CA . VAL A 1 405 ? 1.333 -18.531 -15.172 1 98.88 405 VAL A CA 1
ATOM 3201 C C . VAL A 1 405 ? 2.383 -18.891 -14.125 1 98.88 405 VAL A C 1
ATOM 3203 O O . VAL A 1 405 ? 3.545 -18.484 -14.242 1 98.88 405 VAL A O 1
ATOM 3206 N N . GLU A 1 406 ? 1.974 -19.656 -13.125 1 98.44 406 GLU A N 1
ATOM 3207 C CA . GLU A 1 406 ? 2.926 -19.75 -12.023 1 98.44 406 GLU A CA 1
ATOM 3208 C C . GLU A 1 406 ? 2.99 -21.156 -11.461 1 98.44 406 GLU A C 1
ATOM 3210 O O . GLU A 1 406 ? 2.094 -21.969 -11.703 1 98.44 406 GLU A O 1
ATOM 3215 N N . ALA A 1 407 ? 4.059 -21.484 -10.789 1 98.62 407 ALA A N 1
ATOM 3216 C CA . ALA A 1 407 ? 4.336 -22.766 -10.141 1 98.62 407 ALA A CA 1
ATOM 3217 C C . ALA A 1 407 ? 5.031 -22.547 -8.797 1 98.62 407 ALA A C 1
ATOM 3219 O O . ALA A 1 407 ? 5.887 -21.672 -8.664 1 98.62 407 ALA A O 1
ATOM 3220 N N . LEU A 1 408 ? 4.582 -23.234 -7.855 1 98.81 408 LEU A N 1
ATOM 3221 C CA . LEU A 1 408 ? 5.301 -23.438 -6.602 1 98.81 408 LEU A CA 1
ATOM 3222 C C . LEU A 1 408 ? 5.582 -24.922 -6.367 1 98.81 408 LEU A C 1
ATOM 3224 O O . LEU A 1 408 ? 4.648 -25.719 -6.246 1 98.81 408 LEU A O 1
ATOM 3228 N N . VAL A 1 409 ? 6.824 -25.266 -6.395 1 98.69 409 VAL A N 1
ATOM 3229 C CA . VAL A 1 409 ? 7.254 -26.641 -6.176 1 98.69 409 VAL A CA 1
ATOM 3230 C C . VAL A 1 409 ? 7.984 -26.75 -4.836 1 98.69 409 VAL A C 1
ATOM 3232 O O . VAL A 1 409 ? 9.148 -26.344 -4.723 1 98.69 409 VAL A O 1
ATOM 3235 N N . SER A 1 410 ? 7.301 -27.219 -3.916 1 96.62 410 SER A N 1
ATOM 3236 C CA . SER A 1 410 ? 7.719 -27.359 -2.525 1 96.62 410 SER A CA 1
ATOM 3237 C C . SER A 1 410 ? 7.352 -28.734 -1.974 1 96.62 410 SER A C 1
ATOM 3239 O O . SER A 1 410 ? 6.18 -29.109 -1.975 1 96.62 410 SER A O 1
ATOM 3241 N N . GLN A 1 411 ? 8.336 -29.422 -1.461 1 96.12 411 GLN A N 1
ATOM 3242 C CA . GLN A 1 411 ? 8.039 -30.703 -0.818 1 96.12 411 GLN A CA 1
ATOM 3243 C C . GLN A 1 411 ? 7.574 -30.5 0.621 1 96.12 411 GLN A C 1
ATOM 3245 O O . GLN A 1 411 ? 8.188 -29.734 1.374 1 96.12 411 GLN A O 1
ATOM 3250 N N . ASP A 1 412 ? 6.504 -31.172 0.892 1 93.25 412 ASP A N 1
ATOM 3251 C CA . ASP A 1 412 ? 6.051 -31.125 2.277 1 93.25 412 ASP A CA 1
ATOM 3252 C C . ASP A 1 412 ? 7.152 -31.578 3.234 1 93.25 412 ASP A C 1
ATOM 3254 O O . ASP A 1 412 ? 7.719 -32.656 3.068 1 93.25 412 ASP A O 1
ATOM 3258 N N . GLY A 1 413 ? 7.48 -30.719 4.117 1 91.62 413 GLY A N 1
ATOM 3259 C CA . GLY A 1 413 ? 8.555 -31.016 5.051 1 91.62 413 GLY A CA 1
ATOM 3260 C C . GLY A 1 413 ? 9.938 -30.75 4.48 1 91.62 413 GLY A C 1
ATOM 3261 O O . GLY A 1 413 ? 10.945 -31 5.141 1 91.62 413 GLY A O 1
ATOM 3262 N N . GLY A 1 414 ? 9.969 -30.297 3.289 1 94.75 414 GLY A N 1
ATOM 3263 C CA . GLY A 1 414 ? 11.242 -29.984 2.66 1 94.75 414 GLY A CA 1
ATOM 3264 C C . GLY A 1 414 ? 11.867 -28.703 3.174 1 94.75 414 GLY A C 1
ATOM 3265 O O . GLY A 1 414 ? 11.336 -28.078 4.094 1 94.75 414 GLY A O 1
ATOM 3266 N N . ASN A 1 415 ? 13.031 -28.406 2.607 1 94.25 415 ASN A N 1
ATOM 3267 C CA . ASN A 1 415 ? 13.758 -27.25 3.119 1 94.25 415 ASN A CA 1
ATOM 3268 C C . ASN A 1 415 ? 14.023 -26.219 2.023 1 94.25 415 ASN A C 1
ATOM 3270 O O . ASN A 1 415 ? 14.93 -25.391 2.146 1 94.25 415 ASN A O 1
ATOM 3274 N N . PHE A 1 416 ? 13.328 -26.375 0.942 1 97.06 416 PHE A N 1
ATOM 3275 C CA . PHE A 1 416 ? 13.398 -25.359 -0.098 1 97.06 416 PHE A CA 1
ATOM 3276 C C . PHE A 1 416 ? 12.117 -25.344 -0.928 1 97.06 416 PHE A C 1
ATOM 3278 O O . PHE A 1 416 ? 11.352 -26.297 -0.911 1 97.06 416 PHE A O 1
ATOM 3285 N N . SER A 1 417 ? 11.875 -24.219 -1.631 1 98 417 SER A N 1
ATOM 3286 C CA . SER A 1 417 ? 10.82 -24.078 -2.633 1 98 417 SER A CA 1
ATOM 3287 C C . SER A 1 417 ? 11.359 -23.438 -3.912 1 98 417 SER A C 1
ATOM 3289 O O . SER A 1 417 ? 12.234 -22.578 -3.863 1 98 417 SER A O 1
ATOM 3291 N N . ILE A 1 418 ? 10.867 -23.953 -5.027 1 98.75 418 ILE A N 1
ATOM 3292 C CA . ILE A 1 418 ? 11.055 -23.281 -6.305 1 98.75 418 ILE A CA 1
ATOM 3293 C C . ILE A 1 418 ? 9.781 -22.531 -6.68 1 98.75 418 ILE A C 1
ATOM 3295 O O . ILE A 1 418 ? 8.703 -23.125 -6.781 1 98.75 418 ILE A O 1
ATOM 3299 N N . LYS A 1 419 ? 9.844 -21.234 -6.809 1 98.88 419 LYS A N 1
ATOM 3300 C CA . LYS A 1 419 ? 8.75 -20.391 -7.293 1 98.88 419 LYS A CA 1
ATOM 3301 C C . LYS A 1 419 ? 9.07 -19.812 -8.664 1 98.88 419 LYS A C 1
ATOM 3303 O O . LYS A 1 419 ? 10.102 -19.156 -8.836 1 98.88 419 LYS A O 1
ATOM 3308 N N . LEU A 1 420 ? 8.297 -20.062 -9.656 1 98.94 420 LEU A N 1
ATOM 3309 C CA . LEU A 1 420 ? 8.414 -19.5 -11.008 1 98.94 420 LEU A CA 1
ATOM 3310 C C . LEU A 1 420 ? 7.102 -18.891 -11.461 1 98.94 420 LEU A C 1
ATOM 3312 O O . LEU A 1 420 ? 6.023 -19.375 -11.117 1 98.94 420 LEU A O 1
ATOM 3316 N N . GLU A 1 421 ? 7.195 -17.859 -12.227 1 98.88 421 GLU A N 1
ATOM 3317 C CA . GLU A 1 421 ? 6.012 -17.188 -12.75 1 98.88 421 GLU A CA 1
ATOM 3318 C C . GLU A 1 421 ? 6.367 -16.312 -13.953 1 98.88 421 GLU A C 1
ATOM 3320 O O . GLU A 1 421 ? 7.352 -15.57 -13.922 1 98.88 421 GLU A O 1
ATOM 3325 N N . ASP A 1 422 ? 5.617 -16.422 -14.961 1 98.88 422 ASP A N 1
ATOM 3326 C CA . ASP A 1 422 ? 5.715 -15.562 -16.141 1 98.88 422 ASP A CA 1
ATOM 3327 C C . ASP A 1 422 ? 4.379 -14.891 -16.453 1 98.88 422 ASP A C 1
ATOM 3329 O O . ASP A 1 422 ? 3.326 -15.367 -16.016 1 98.88 422 ASP A O 1
ATOM 3333 N N . GLN A 1 423 ? 4.449 -13.805 -17.062 1 98.81 423 GLN A N 1
ATOM 3334 C CA . GLN A 1 423 ? 3.277 -13.047 -17.484 1 98.81 423 GLN A CA 1
ATOM 3335 C C . GLN A 1 423 ? 3.062 -13.164 -19 1 98.81 423 GLN A C 1
ATOM 3337 O O . GLN A 1 423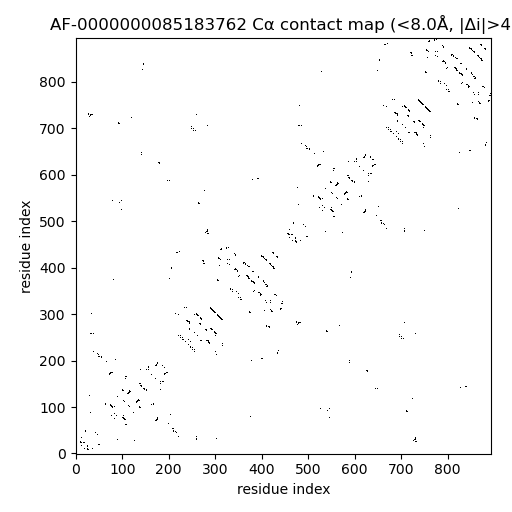 ? 3.955 -12.844 -19.781 1 98.81 423 GLN A O 1
ATOM 3342 N N . VAL A 1 424 ? 1.818 -13.539 -19.406 1 98.81 424 VAL A N 1
ATOM 3343 C CA . VAL A 1 424 ? 1.566 -13.953 -20.781 1 98.81 424 VAL A CA 1
ATOM 3344 C C . VAL A 1 424 ? 0.388 -13.172 -21.344 1 98.81 424 VAL A C 1
ATOM 3346 O O . VAL A 1 424 ? -0.661 -13.062 -20.703 1 98.81 424 VAL A O 1
ATOM 3349 N N . LEU A 1 425 ? 0.555 -12.633 -22.578 1 98.88 425 LEU A N 1
ATOM 3350 C CA . LEU A 1 425 ? -0.5 -11.961 -23.328 1 98.88 425 LEU A CA 1
ATOM 3351 C C . LEU A 1 425 ? -1.215 -12.938 -24.25 1 98.88 425 LEU A C 1
ATOM 3353 O O . LEU A 1 425 ? -0.571 -13.656 -25.016 1 98.88 425 LEU A O 1
ATOM 3357 N N . ILE A 1 426 ? -2.529 -12.992 -24.172 1 98.94 426 ILE A N 1
ATOM 3358 C CA . ILE A 1 426 ? -3.311 -13.773 -25.125 1 98.94 426 ILE A CA 1
ATOM 3359 C C . ILE A 1 426 ? -3.467 -12.984 -26.422 1 98.94 426 ILE A C 1
ATOM 3361 O O . ILE A 1 426 ? -3.977 -11.859 -26.422 1 98.94 426 ILE A O 1
ATOM 3365 N N . THR A 1 427 ? -3.006 -13.562 -27.5 1 98.56 427 THR A N 1
ATOM 3366 C CA . THR A 1 427 ? -3.123 -12.945 -28.828 1 98.56 427 THR A CA 1
ATOM 3367 C C . THR A 1 427 ? -4.344 -13.484 -29.562 1 98.56 427 THR A C 1
ATOM 3369 O O . THR A 1 427 ? -5.141 -14.234 -29 1 98.56 427 THR A O 1
ATOM 3372 N N . GLU A 1 428 ? -4.457 -13.117 -30.828 1 98.25 428 GLU A N 1
ATOM 3373 C CA . GLU A 1 428 ? -5.609 -13.531 -31.625 1 98.25 428 GLU A CA 1
ATOM 3374 C C . GLU A 1 428 ? -5.562 -15.023 -31.938 1 98.25 428 GLU A C 1
ATOM 3376 O O . GLU A 1 428 ? -6.594 -15.641 -32.219 1 98.25 428 GLU A O 1
ATOM 3381 N N . THR A 1 429 ? -4.359 -15.617 -31.875 1 98 429 THR A N 1
ATOM 3382 C CA . THR A 1 429 ? -4.258 -17 -32.312 1 98 429 THR A CA 1
ATOM 3383 C C . THR A 1 429 ? -3.539 -17.859 -31.281 1 98 429 THR A C 1
ATOM 3385 O O . THR A 1 429 ? -3.432 -19.078 -31.438 1 98 429 THR A O 1
ATOM 3388 N N . GLY A 1 430 ? -3.033 -17.281 -30.281 1 98.38 430 GLY A N 1
ATOM 3389 C CA . GLY A 1 430 ? -2.258 -17.984 -29.281 1 98.38 430 GLY A CA 1
ATOM 3390 C C . GLY A 1 430 ? -1.87 -17.094 -28.109 1 98.38 430 GLY A C 1
ATOM 3391 O O . GLY A 1 430 ? -2.721 -16.422 -27.516 1 98.38 430 GLY A O 1
ATOM 3392 N N . TYR A 1 431 ? -0.565 -17.188 -27.812 1 98.62 431 TYR A N 1
ATOM 3393 C CA . TYR A 1 431 ? -0.09 -16.375 -26.703 1 98.62 431 TYR A CA 1
ATOM 3394 C C . TYR A 1 431 ? 1.306 -15.828 -26.969 1 98.62 431 TYR A C 1
ATOM 3396 O O . TYR A 1 431 ? 1.988 -16.281 -27.891 1 98.62 431 TYR A O 1
ATOM 3404 N N . GLU A 1 432 ? 1.687 -14.82 -26.266 1 98.75 432 GLU A N 1
ATOM 3405 C CA . GLU A 1 432 ? 3.033 -14.258 -26.219 1 98.75 432 GLU A CA 1
ATOM 3406 C C . GLU A 1 432 ? 3.533 -14.141 -24.781 1 98.75 432 GLU A C 1
ATOM 3408 O O . GLU A 1 432 ? 2.883 -13.516 -23.953 1 98.75 432 GLU A O 1
ATOM 3413 N N . ASN A 1 433 ? 4.613 -14.805 -24.469 1 98.75 433 ASN A N 1
ATOM 3414 C CA . ASN A 1 433 ? 5.246 -14.617 -23.172 1 98.75 433 ASN A CA 1
ATOM 3415 C C . ASN A 1 433 ? 5.953 -13.266 -23.094 1 98.75 433 ASN A C 1
ATOM 3417 O O . ASN A 1 433 ? 6.945 -13.031 -23.781 1 98.75 433 ASN A O 1
ATOM 3421 N N . LEU A 1 434 ? 5.504 -12.375 -22.219 1 98.75 434 LEU A N 1
ATOM 3422 C CA . LEU A 1 434 ? 6.062 -11.031 -22.094 1 98.75 434 LEU A CA 1
ATOM 3423 C C . LEU A 1 434 ? 7.316 -11.047 -21.219 1 98.75 434 LEU A C 1
ATOM 3425 O O . LEU A 1 434 ? 8.086 -10.086 -21.234 1 98.75 434 LEU A O 1
ATOM 3429 N N . THR A 1 435 ? 7.5 -12.102 -20.438 1 98.69 435 THR A N 1
ATOM 3430 C CA . THR A 1 435 ? 8.633 -12.211 -19.516 1 98.69 435 THR A CA 1
ATOM 3431 C C . THR A 1 435 ? 9.859 -12.75 -20.234 1 98.69 435 THR A C 1
ATOM 3433 O O . THR A 1 435 ? 9.805 -13.805 -20.875 1 98.69 435 THR A O 1
ATOM 3436 N N . LYS A 1 436 ? 10.945 -12.047 -20.047 1 98 436 LYS A N 1
ATOM 3437 C CA . LYS A 1 436 ? 12.164 -12.445 -20.75 1 98 436 LYS A CA 1
ATOM 3438 C C . LYS A 1 436 ? 13.273 -12.781 -19.75 1 98 436 LYS A C 1
ATOM 3440 O O . LYS A 1 436 ? 14.297 -13.352 -20.141 1 98 436 LYS A O 1
ATOM 3445 N N . TYR A 1 437 ? 13.094 -12.43 -18.531 1 98.69 437 TYR A N 1
ATOM 3446 C CA . TYR A 1 437 ? 14.156 -12.664 -17.562 1 98.69 437 TYR A CA 1
ATOM 3447 C C . TYR A 1 437 ? 14.477 -14.148 -17.453 1 98.69 437 TYR A C 1
ATOM 3449 O O . TYR A 1 437 ? 13.578 -14.977 -17.297 1 98.69 437 TYR A O 1
ATOM 3457 N N . PRO A 1 438 ? 15.695 -14.523 -17.453 1 98.38 438 PRO A N 1
ATOM 3458 C CA . PRO A 1 438 ? 16.062 -15.938 -17.578 1 98.38 438 PRO A CA 1
ATOM 3459 C C . PRO A 1 438 ? 15.859 -16.719 -16.281 1 98.38 438 PRO A C 1
ATOM 3461 O O . PRO A 1 438 ? 15.797 -16.141 -15.203 1 98.38 438 PRO A O 1
ATOM 3464 N N . PHE A 1 439 ? 15.688 -18.047 -16.469 1 98.62 439 PHE A N 1
ATOM 3465 C CA . PHE A 1 439 ? 15.734 -18.984 -15.352 1 98.62 439 PHE A CA 1
ATOM 3466 C C . PHE A 1 439 ? 17.172 -19.266 -14.945 1 98.62 439 PHE A C 1
ATOM 3468 O O . PHE A 1 439 ? 18.094 -19.172 -15.766 1 98.62 439 PHE A O 1
ATOM 3475 N N . ASP A 1 440 ? 17.391 -19.578 -13.727 1 98.56 440 ASP A N 1
ATOM 3476 C CA . ASP A 1 440 ? 18.734 -19.828 -13.211 1 98.56 440 ASP A CA 1
ATOM 3477 C C . ASP A 1 440 ? 19.344 -21.062 -13.875 1 98.56 440 ASP A C 1
ATOM 3479 O O . ASP A 1 440 ? 18.844 -22.172 -13.727 1 98.56 440 ASP A O 1
ATOM 3483 N N . GLU A 1 441 ? 20.469 -20.938 -14.5 1 97.31 441 GLU A N 1
ATOM 3484 C CA . GLU A 1 441 ? 21.078 -22 -15.281 1 97.31 441 GLU A CA 1
ATOM 3485 C C . GLU A 1 441 ? 21.578 -23.141 -14.383 1 97.31 441 GLU A C 1
ATOM 3487 O O . GLU A 1 441 ? 21.516 -24.312 -14.758 1 97.31 441 GLU A O 1
ATOM 3492 N N . ARG A 1 442 ? 22.078 -22.781 -13.227 1 97.19 442 ARG A N 1
ATOM 3493 C CA . ARG A 1 442 ? 22.578 -23.812 -12.312 1 97.19 442 ARG A CA 1
ATOM 3494 C C . ARG A 1 442 ? 21.438 -24.672 -11.789 1 97.19 442 ARG A C 1
ATOM 3496 O O . ARG A 1 442 ? 21.578 -25.906 -11.734 1 97.19 442 ARG A O 1
ATOM 3503 N N . LEU A 1 443 ? 20.359 -24.047 -11.461 1 98.12 443 LEU A N 1
ATOM 3504 C CA . LEU A 1 443 ? 19.203 -24.797 -10.953 1 98.12 443 LEU A CA 1
ATOM 3505 C C . LEU A 1 443 ? 18.547 -25.609 -12.078 1 98.12 443 LEU A C 1
ATOM 3507 O O . LEU A 1 443 ? 17.906 -26.625 -11.82 1 98.12 443 LEU A O 1
ATOM 3511 N N . MET A 1 444 ? 18.781 -25.156 -13.328 1 98 444 MET A N 1
ATOM 3512 C CA . MET A 1 444 ? 18.266 -25.891 -14.477 1 98 444 MET A CA 1
ATOM 3513 C C . MET A 1 444 ? 19.156 -27.078 -14.805 1 98 444 MET A C 1
ATOM 3515 O O . MET A 1 444 ? 18.812 -27.906 -15.648 1 98 444 MET A O 1
ATOM 3519 N N . GLY A 1 445 ? 20.328 -27.188 -14.117 1 96.06 445 GLY A N 1
ATOM 3520 C CA . GLY A 1 445 ? 21.281 -28.266 -14.352 1 96.06 445 GLY A CA 1
ATOM 3521 C C . GLY A 1 445 ? 22.141 -28.031 -15.586 1 96.06 445 GLY A C 1
ATOM 3522 O O . GLY A 1 445 ? 22.625 -29 -16.188 1 96.06 445 GLY A O 1
ATOM 3523 N N . LEU A 1 446 ? 22.266 -26.891 -16 1 90.38 446 LEU A N 1
ATOM 3524 C CA . LEU A 1 446 ? 22.969 -26.578 -17.25 1 90.38 446 LEU A CA 1
ATOM 3525 C C . LEU A 1 446 ? 24.359 -26.031 -16.969 1 90.38 446 LEU A C 1
ATOM 3527 O O . LEU A 1 446 ? 25.125 -25.75 -17.891 1 90.38 446 LEU A O 1
ATOM 3531 N N . ALA A 1 447 ? 24.734 -25.75 -15.875 1 76.31 447 ALA A N 1
ATOM 3532 C CA . ALA A 1 447 ? 26.047 -25.25 -15.5 1 76.31 447 ALA A CA 1
ATOM 3533 C C . ALA A 1 447 ? 26.562 -25.938 -14.234 1 76.31 447 ALA A C 1
ATOM 3535 O O . ALA A 1 447 ? 25.766 -26.391 -13.406 1 76.31 447 ALA A O 1
ATOM 3536 N N . MET B 1 1 ? 37.219 -30.078 11.438 1 23.25 1 MET B N 1
ATOM 3537 C CA . MET B 1 1 ? 36.5 -29.328 12.461 1 23.25 1 MET B CA 1
ATOM 3538 C C . MET B 1 1 ? 35.031 -29.219 12.109 1 23.25 1 MET B C 1
ATOM 3540 O O . MET B 1 1 ? 34.688 -28.734 11.031 1 23.25 1 MET B O 1
ATOM 3544 N N . ASP B 1 2 ? 34.031 -30.016 12.602 1 25.75 2 ASP B N 1
ATOM 3545 C CA . ASP B 1 2 ? 32.594 -30.344 12.445 1 25.75 2 ASP B CA 1
ATOM 3546 C C . ASP B 1 2 ? 31.734 -29.109 12.633 1 25.75 2 ASP B C 1
ATOM 3548 O O . ASP B 1 2 ? 31.422 -28.719 13.758 1 25.75 2 ASP B O 1
ATOM 3552 N N . THR B 1 3 ? 32.031 -27.969 12.125 1 33.22 3 THR B N 1
ATOM 3553 C CA . THR B 1 3 ? 31.281 -26.719 12.203 1 33.22 3 THR B CA 1
ATOM 3554 C C . THR B 1 3 ? 29.781 -26.984 12.062 1 33.22 3 THR B C 1
ATOM 3556 O O . THR B 1 3 ? 29.312 -27.406 11.008 1 33.22 3 THR B O 1
ATOM 3559 N N . HIS B 1 4 ? 29.078 -27.328 13.109 1 30.33 4 HIS B N 1
ATOM 3560 C CA . HIS B 1 4 ? 27.688 -27.703 13.32 1 30.33 4 HIS B CA 1
ATOM 3561 C C . HIS B 1 4 ? 26.734 -26.719 12.641 1 30.33 4 HIS B C 1
ATOM 3563 O O . HIS B 1 4 ? 26.984 -25.516 12.641 1 30.33 4 HIS B O 1
ATOM 3569 N N . TYR B 1 5 ? 25.938 -27.047 11.688 1 36.09 5 TYR B N 1
ATOM 3570 C CA . TYR B 1 5 ? 24.766 -26.453 11.047 1 36.09 5 TYR B CA 1
ATOM 3571 C C . TYR B 1 5 ? 24.078 -25.484 11.992 1 36.09 5 TYR B C 1
ATOM 3573 O O . TYR B 1 5 ? 23.125 -24.812 11.602 1 36.09 5 TYR B O 1
ATOM 3581 N N . SER B 1 6 ? 24.266 -25.625 13.266 1 38.97 6 SER B N 1
ATOM 3582 C CA . SER B 1 6 ? 23.609 -24.922 14.359 1 38.97 6 SER B CA 1
ATOM 3583 C C . SER B 1 6 ? 24 -23.438 14.391 1 38.97 6 SER B C 1
ATOM 3585 O O . SER B 1 6 ? 23.297 -22.609 14.945 1 38.97 6 SER B O 1
ATOM 3587 N N . ASP B 1 7 ? 25.266 -23.062 14.359 1 42.41 7 ASP B N 1
ATOM 3588 C CA . ASP B 1 7 ? 25.781 -21.703 14.453 1 42.41 7 ASP B CA 1
ATOM 3589 C C . ASP B 1 7 ? 25.266 -20.844 13.297 1 42.41 7 ASP B C 1
ATOM 3591 O O . ASP B 1 7 ? 25.531 -19.641 13.25 1 42.41 7 ASP B O 1
ATOM 3595 N N . THR B 1 8 ? 24.969 -21.359 12.172 1 51.34 8 THR B N 1
ATOM 3596 C CA . THR B 1 8 ? 24.422 -20.844 10.922 1 51.34 8 THR B CA 1
ATOM 3597 C C . THR B 1 8 ? 23.016 -20.281 11.148 1 51.34 8 THR B C 1
ATOM 3599 O O . THR B 1 8 ? 22.391 -19.781 10.219 1 51.34 8 THR B O 1
ATOM 3602 N N . ARG B 1 9 ? 22.734 -20.188 12.641 1 67.75 9 ARG B N 1
ATOM 3603 C CA . ARG B 1 9 ? 21.281 -20.031 12.68 1 67.75 9 ARG B CA 1
ATOM 3604 C C . ARG B 1 9 ? 20.891 -18.688 13.305 1 67.75 9 ARG B C 1
ATOM 3606 O O . ARG B 1 9 ? 19.703 -18.391 13.445 1 67.75 9 ARG B O 1
ATOM 3613 N N . LYS B 1 10 ? 21.672 -18.031 14.109 1 79.56 10 LYS B N 1
ATOM 3614 C CA . LYS B 1 10 ? 21.203 -16.828 14.797 1 79.56 10 LYS B CA 1
ATOM 3615 C C . LYS B 1 10 ? 21.297 -15.602 13.891 1 79.56 10 LYS B C 1
ATOM 3617 O O . LYS B 1 10 ? 22.266 -15.445 13.156 1 79.56 10 LYS B O 1
ATOM 3622 N N . ILE B 1 11 ? 20.438 -14.734 13.945 1 80.62 11 ILE B N 1
ATOM 3623 C CA . ILE B 1 11 ? 20.484 -13.43 13.297 1 80.62 11 ILE B CA 1
ATOM 3624 C C . ILE B 1 11 ? 21.672 -12.625 13.836 1 80.62 11 ILE B C 1
ATOM 3626 O O . ILE B 1 11 ? 22.422 -12.031 13.07 1 80.62 11 ILE B O 1
ATOM 3630 N N . ASP B 1 12 ? 21.844 -12.602 15.156 1 80.25 12 ASP B N 1
ATOM 3631 C CA . ASP B 1 12 ? 22.953 -11.992 15.867 1 80.25 12 ASP B CA 1
ATOM 3632 C C . ASP B 1 12 ? 23.656 -13 16.781 1 80.25 12 ASP B C 1
ATOM 3634 O O . ASP B 1 12 ? 23.188 -13.25 17.891 1 80.25 12 ASP B O 1
ATOM 3638 N N . PRO B 1 13 ? 24.734 -13.469 16.375 1 80.62 13 PRO B N 1
ATOM 3639 C CA . PRO B 1 13 ? 25.438 -14.516 17.125 1 80.62 13 PRO B CA 1
ATOM 3640 C C . PRO B 1 13 ? 25.906 -14.039 18.5 1 80.62 13 PRO B C 1
ATOM 3642 O O . PRO B 1 13 ? 26.234 -14.859 19.359 1 80.62 13 PRO B O 1
ATOM 3645 N N . THR B 1 14 ? 25.969 -12.789 18.719 1 80.94 14 THR B N 1
ATOM 3646 C CA . THR B 1 14 ? 26.469 -12.258 19.984 1 80.94 14 THR B CA 1
ATOM 3647 C C . THR B 1 14 ? 25.359 -12.203 21.031 1 80.94 14 THR B C 1
ATOM 3649 O O . THR B 1 14 ? 25.609 -11.852 22.188 1 80.94 14 THR B O 1
ATOM 3652 N N . LYS B 1 15 ? 24.172 -12.531 20.672 1 85.75 15 LYS B N 1
ATOM 3653 C CA . LYS B 1 15 ? 23.031 -12.477 21.578 1 85.75 15 LYS B CA 1
ATOM 3654 C C . LYS B 1 15 ? 22.547 -13.883 21.938 1 85.75 15 LYS B C 1
ATOM 3656 O O . LYS B 1 15 ? 23 -14.867 21.344 1 85.75 15 LYS B O 1
ATOM 3661 N N . GLY B 1 16 ? 21.719 -13.977 22.969 1 87.31 16 GLY B N 1
ATOM 3662 C CA . GLY B 1 16 ? 21.156 -15.242 23.422 1 87.31 16 GLY B CA 1
ATOM 3663 C C . GLY B 1 16 ? 20.047 -15.758 22.516 1 87.31 16 GLY B C 1
ATOM 3664 O O . GLY B 1 16 ? 20.109 -15.602 21.297 1 87.31 16 GLY B O 1
ATOM 3665 N N . LYS B 1 17 ? 19.078 -16.453 23.094 1 89.69 17 LYS B N 1
ATOM 3666 C CA . LYS B 1 17 ? 17.984 -17.094 22.359 1 89.69 17 LYS B CA 1
ATOM 3667 C C . LYS B 1 17 ? 17.031 -16.062 21.766 1 89.69 17 LYS B C 1
ATOM 3669 O O . LYS B 1 17 ? 16.344 -16.328 20.781 1 89.69 17 LYS B O 1
ATOM 3674 N N . ALA B 1 18 ? 17 -14.945 22.391 1 92.62 18 ALA B N 1
ATOM 3675 C CA . ALA B 1 18 ? 16.125 -13.859 21.953 1 92.62 18 ALA B CA 1
ATOM 3676 C C . ALA B 1 18 ? 16.922 -12.594 21.656 1 92.62 18 ALA B C 1
ATOM 3678 O O . ALA B 1 18 ? 18 -12.383 22.234 1 92.62 18 ALA B O 1
ATOM 3679 N N . LEU B 1 19 ? 16.422 -11.828 20.75 1 93 19 LEU B N 1
ATOM 3680 C CA . LEU B 1 19 ? 16.969 -10.492 20.531 1 93 19 LEU B CA 1
ATOM 3681 C C . LEU B 1 19 ? 16.453 -9.516 21.578 1 93 19 LEU B C 1
ATOM 3683 O O . LEU B 1 19 ? 15.664 -9.891 22.453 1 93 19 LEU B O 1
ATOM 3687 N N . GLY B 1 20 ? 16.953 -8.32 21.531 1 91.88 20 GLY B N 1
ATOM 3688 C CA . GLY B 1 20 ? 16.672 -7.332 22.547 1 91.88 20 GLY B CA 1
ATOM 3689 C C . GLY B 1 20 ? 15.195 -6.996 22.672 1 91.88 20 GLY B C 1
ATOM 3690 O O . GLY B 1 20 ? 14.734 -6.562 23.719 1 91.88 20 GLY B O 1
ATOM 3691 N N . ASP B 1 21 ? 14.414 -7.234 21.609 1 96.19 21 ASP B N 1
ATOM 3692 C CA . ASP B 1 21 ? 12.984 -6.906 21.625 1 96.19 21 ASP B CA 1
ATOM 3693 C C . ASP B 1 21 ? 12.148 -8.125 22 1 96.19 21 ASP B C 1
ATOM 3695 O O . ASP B 1 21 ? 10.922 -8.102 21.859 1 96.19 21 ASP B O 1
ATOM 3699 N N . GLY B 1 22 ? 12.758 -9.195 22.359 1 94.44 22 GLY B N 1
ATOM 3700 C CA . GLY B 1 22 ? 12.078 -10.406 22.797 1 94.44 22 GLY B CA 1
ATOM 3701 C C . GLY B 1 22 ? 11.797 -11.375 21.656 1 94.44 22 GLY B C 1
ATOM 3702 O O . GLY B 1 22 ? 11.352 -12.5 21.891 1 94.44 22 GLY B O 1
ATOM 3703 N N . SER B 1 23 ? 12.008 -11 20.406 1 93.25 23 SER B N 1
ATOM 3704 C CA . SER B 1 23 ? 11.789 -11.914 19.281 1 93.25 23 SER B CA 1
ATOM 3705 C C . SER B 1 23 ? 12.875 -12.984 19.219 1 93.25 23 SER B C 1
ATOM 3707 O O . SER B 1 23 ? 13.977 -12.781 19.719 1 93.25 23 SER B O 1
ATOM 3709 N N . PRO B 1 24 ? 12.586 -14.102 18.594 1 92.62 24 PRO B N 1
ATOM 3710 C CA . PRO B 1 24 ? 13.578 -15.18 18.516 1 92.62 24 PRO B CA 1
ATOM 3711 C C . PRO B 1 24 ? 14.828 -14.773 17.734 1 92.62 24 PRO B C 1
ATOM 3713 O O . PRO B 1 24 ? 14.727 -14.188 16.656 1 92.62 24 PRO B O 1
ATOM 3716 N N . ASN B 1 25 ? 15.953 -15.023 18.391 1 92.69 25 ASN B N 1
ATOM 3717 C CA . ASN B 1 25 ? 17.234 -14.891 17.703 1 92.69 25 ASN B CA 1
ATOM 3718 C C . ASN B 1 25 ? 17.516 -16.094 16.812 1 92.69 25 ASN B C 1
ATOM 3720 O O . ASN B 1 25 ? 18.484 -16.828 17.047 1 92.69 25 ASN B O 1
ATOM 3724 N N . ASP B 1 26 ? 16.625 -16.219 15.844 1 91.06 26 ASP B N 1
ATOM 3725 C CA . ASP B 1 26 ? 16.625 -17.328 14.891 1 91.06 26 ASP B CA 1
ATOM 3726 C C . ASP B 1 26 ? 16.609 -16.828 13.453 1 91.06 26 ASP B C 1
ATOM 3728 O O . ASP B 1 26 ? 15.664 -16.141 13.039 1 91.06 26 ASP B O 1
ATOM 3732 N N . ASN B 1 27 ? 17.609 -17.188 12.773 1 88 27 ASN B N 1
ATOM 3733 C CA . ASN B 1 27 ? 17.75 -16.75 11.391 1 88 27 ASN B CA 1
ATOM 3734 C C . ASN B 1 27 ? 16.562 -17.203 10.539 1 88 27 ASN B C 1
ATOM 3736 O O . ASN B 1 27 ? 16.281 -16.609 9.492 1 88 27 ASN B O 1
ATOM 3740 N N . ASN B 1 28 ? 15.844 -18.156 10.945 1 89.56 28 ASN B N 1
ATOM 3741 C CA . ASN B 1 28 ? 14.742 -18.703 10.148 1 89.56 28 ASN B CA 1
ATOM 3742 C C . ASN B 1 28 ? 13.391 -18.344 10.758 1 89.56 28 ASN B C 1
ATOM 3744 O O . ASN B 1 28 ? 12.375 -18.984 10.445 1 89.56 28 ASN B O 1
ATOM 3748 N N . ARG B 1 29 ? 13.398 -17.328 11.57 1 90.19 29 ARG B N 1
ATOM 3749 C CA . ARG B 1 29 ? 12.133 -16.953 12.188 1 90.19 29 ARG B CA 1
ATOM 3750 C C . ARG B 1 29 ? 11.117 -16.516 11.133 1 90.19 29 ARG B C 1
ATOM 3752 O O . ARG B 1 29 ? 11.5 -16.109 10.031 1 90.19 29 ARG B O 1
ATOM 3759 N N . ILE B 1 30 ? 9.844 -16.562 11.477 1 89.62 30 ILE B N 1
ATOM 3760 C CA . ILE B 1 30 ? 8.734 -16.234 10.586 1 89.62 30 ILE B CA 1
ATOM 3761 C C . ILE B 1 30 ? 8.484 -14.727 10.602 1 89.62 30 ILE B C 1
ATOM 3763 O O . ILE B 1 30 ? 8.141 -14.133 9.578 1 89.62 30 ILE B O 1
ATOM 3767 N N . GLU B 1 31 ? 8.727 -14.117 11.695 1 90.56 31 GLU B N 1
ATOM 3768 C CA . GLU B 1 31 ? 8.414 -12.703 11.875 1 90.56 31 GLU B CA 1
ATOM 3769 C C . GLU B 1 31 ? 9.352 -11.828 11.047 1 90.56 31 GLU B C 1
ATOM 3771 O O . GLU B 1 31 ? 10.555 -12.078 10.984 1 90.56 31 GLU B O 1
ATOM 3776 N N . ILE B 1 32 ? 8.664 -10.828 10.453 1 92.88 32 ILE B N 1
ATOM 3777 C CA . ILE B 1 32 ? 9.5 -9.781 9.891 1 92.88 32 ILE B CA 1
ATOM 3778 C C . ILE B 1 32 ? 10.008 -8.867 11 1 92.88 32 ILE B C 1
ATOM 3780 O O . ILE B 1 32 ? 9.742 -9.109 12.18 1 92.88 32 ILE B O 1
ATOM 3784 N N . GLY B 1 33 ? 10.812 -7.824 10.594 1 90.56 33 GLY B N 1
ATOM 3785 C CA . GLY B 1 33 ? 11.266 -6.922 11.641 1 90.56 33 GLY B CA 1
ATOM 3786 C C . GLY B 1 33 ? 12.602 -6.273 11.336 1 90.56 33 GLY B C 1
ATOM 3787 O O . GLY B 1 33 ? 13.102 -6.375 10.211 1 90.56 33 GLY B O 1
ATOM 3788 N N . PRO B 1 34 ? 13.141 -5.73 12.406 1 96.56 34 PRO B N 1
ATOM 3789 C CA . PRO B 1 34 ? 14.367 -4.953 12.242 1 96.56 34 PRO B CA 1
ATOM 3790 C C . PRO B 1 34 ? 15.57 -5.82 11.875 1 96.56 34 PRO B C 1
ATOM 3792 O O . PRO B 1 34 ? 15.617 -7 12.234 1 96.56 34 PRO B O 1
ATOM 3795 N N . THR B 1 35 ? 16.438 -5.227 11.219 1 95.88 35 THR B N 1
ATOM 3796 C CA . THR B 1 35 ? 17.672 -5.895 10.781 1 95.88 35 THR B CA 1
ATOM 3797 C C . THR B 1 35 ? 18.781 -5.699 11.805 1 95.88 35 THR B C 1
ATOM 3799 O O . THR B 1 35 ? 18.641 -4.922 12.75 1 95.88 35 THR B O 1
ATOM 3802 N N . GLN B 1 36 ? 19.922 -6.406 11.531 1 94.38 36 GLN B N 1
ATOM 3803 C CA . GLN B 1 36 ? 21.109 -6.203 12.359 1 94.38 36 GLN B CA 1
ATOM 3804 C C . GLN B 1 36 ? 21.562 -4.746 12.312 1 94.38 36 GLN B C 1
ATOM 3806 O O . GLN B 1 36 ? 22.031 -4.203 13.32 1 94.38 36 GLN B O 1
ATOM 3811 N N . LEU B 1 37 ? 21.438 -4.172 11.164 1 96.5 37 LEU B N 1
ATOM 3812 C CA . LEU B 1 37 ? 21.797 -2.766 11.016 1 96.5 37 LEU B CA 1
ATOM 3813 C C . LEU B 1 37 ? 21 -1.896 11.969 1 96.5 37 LEU B C 1
ATOM 3815 O O . LEU B 1 37 ? 21.562 -1.07 12.695 1 96.5 37 LEU B O 1
ATOM 3819 N N . ALA B 1 38 ? 19.703 -2.09 12.039 1 97.81 38 ALA B N 1
ATOM 3820 C CA . ALA B 1 38 ? 18.828 -1.306 12.898 1 97.81 38 ALA B CA 1
ATOM 3821 C C . ALA B 1 38 ? 19.172 -1.514 14.375 1 97.81 38 ALA B C 1
ATOM 3823 O O . ALA B 1 38 ? 19.312 -0.548 15.125 1 97.81 38 ALA B O 1
ATOM 3824 N N . PHE B 1 39 ? 19.359 -2.766 14.75 1 96.94 39 PHE B N 1
ATOM 3825 C CA . PHE B 1 39 ? 19.672 -3.072 16.141 1 96.94 39 PHE B CA 1
ATOM 3826 C C . PHE B 1 39 ? 20.984 -2.41 16.547 1 96.94 39 PHE B C 1
ATOM 3828 O O . PHE B 1 39 ? 21.078 -1.864 17.656 1 96.94 39 PHE B O 1
ATOM 3835 N N . ARG B 1 40 ? 21.984 -2.512 15.664 1 96.62 40 ARG B N 1
ATOM 3836 C CA . ARG B 1 40 ? 23.266 -1.908 15.969 1 96.62 40 ARG B CA 1
ATOM 3837 C C . ARG B 1 40 ? 23.156 -0.395 16.125 1 96.62 40 ARG B C 1
ATOM 3839 O O . ARG B 1 40 ? 23.734 0.197 17.031 1 96.62 40 ARG B O 1
ATOM 3846 N N . GLU B 1 41 ? 22.406 0.211 15.258 1 98.25 41 GLU B N 1
ATOM 3847 C CA . GLU B 1 41 ? 22.219 1.659 15.312 1 98.25 41 GLU B CA 1
ATOM 3848 C C . GLU B 1 41 ? 21.438 2.076 16.547 1 98.25 41 GLU B C 1
ATOM 3850 O O . GLU B 1 41 ? 21.734 3.107 17.156 1 98.25 41 GLU B O 1
ATOM 3855 N N . TRP B 1 42 ? 20.469 1.308 16.969 1 98.5 42 TRP B N 1
ATOM 3856 C CA . TRP B 1 42 ? 19.703 1.601 18.172 1 98.5 42 TRP B CA 1
ATOM 3857 C C . TRP B 1 42 ? 20.578 1.453 19.422 1 98.5 42 TRP B C 1
ATOM 3859 O O . TRP B 1 42 ? 20.469 2.252 20.359 1 98.5 42 TRP B O 1
ATOM 3869 N N . GLU B 1 43 ? 21.344 0.405 19.391 1 96.88 43 GLU B N 1
ATOM 3870 C CA . GLU B 1 43 ? 22.281 0.235 20.484 1 96.88 43 GLU B CA 1
ATOM 3871 C C . GLU B 1 43 ? 23.234 1.426 20.594 1 96.88 43 GLU B C 1
ATOM 3873 O O . GLU B 1 43 ? 23.453 1.947 21.688 1 96.88 43 GLU B O 1
ATOM 3878 N N . ALA B 1 44 ? 23.781 1.798 19.469 1 98.06 44 ALA B N 1
ATOM 3879 C CA . ALA B 1 44 ? 24.703 2.936 19.422 1 98.06 44 ALA B CA 1
ATOM 3880 C C . ALA B 1 44 ? 24.016 4.207 19.906 1 98.06 44 ALA B C 1
ATOM 3882 O O . ALA B 1 44 ? 24.641 5.066 20.531 1 98.06 44 ALA B O 1
ATOM 3883 N N . ALA B 1 45 ? 22.734 4.336 19.719 1 98.25 45 ALA B N 1
ATOM 3884 C CA . ALA B 1 45 ? 21.969 5.52 20.094 1 98.25 45 ALA B CA 1
ATOM 3885 C C . ALA B 1 45 ? 21.484 5.43 21.531 1 98.25 45 ALA B C 1
ATOM 3887 O O . ALA B 1 45 ? 20.875 6.367 22.047 1 98.25 45 ALA B O 1
ATOM 3888 N N . GLY B 1 46 ? 21.672 4.316 22.188 1 98.19 46 GLY B N 1
ATOM 3889 C CA . GLY B 1 46 ? 21.281 4.133 23.578 1 98.19 46 GLY B CA 1
ATOM 3890 C C . GLY B 1 46 ? 19.781 3.953 23.766 1 98.19 46 GLY B C 1
ATOM 3891 O O . GLY B 1 46 ? 19.234 4.316 24.797 1 98.19 46 GLY B O 1
ATOM 3892 N N . LEU B 1 47 ? 19.141 3.373 22.812 1 98.5 47 LEU B N 1
ATOM 3893 C CA . LEU B 1 47 ? 17.688 3.221 22.875 1 98.5 47 LEU B CA 1
ATOM 3894 C C . LEU B 1 47 ? 17.312 1.938 23.609 1 98.5 47 LEU B C 1
ATOM 3896 O O . LEU B 1 47 ? 17.984 0.913 23.469 1 98.5 47 LEU B O 1
ATOM 3900 N N . THR B 1 48 ? 16.266 2.033 24.375 1 98.5 48 THR B N 1
ATOM 3901 C CA . THR B 1 48 ? 15.633 0.853 24.953 1 98.5 48 THR B CA 1
ATOM 3902 C C . THR B 1 48 ? 14.688 0.193 23.953 1 98.5 48 THR B C 1
ATOM 3904 O O . THR B 1 48 ? 13.844 0.862 23.359 1 98.5 48 THR B O 1
ATOM 3907 N N . LEU B 1 49 ? 14.844 -1.044 23.797 1 98.38 49 LEU B N 1
ATOM 3908 C CA . LEU B 1 49 ? 14.039 -1.781 22.828 1 98.38 49 LEU B CA 1
ATOM 3909 C C . LEU B 1 49 ? 12.703 -2.186 23.438 1 98.38 49 LEU B C 1
ATOM 3911 O O . LEU B 1 49 ? 12.578 -2.322 24.656 1 98.38 49 LEU B O 1
ATOM 3915 N N . PRO B 1 50 ? 11.672 -2.357 22.594 1 98.69 50 PRO B N 1
ATOM 3916 C CA . PRO B 1 50 ? 10.398 -2.873 23.094 1 98.69 50 PRO B CA 1
ATOM 3917 C C . PRO B 1 50 ? 10.453 -4.363 23.422 1 98.69 50 PRO B C 1
ATOM 3919 O O . PRO B 1 50 ? 11.352 -5.07 22.969 1 98.69 50 PRO B O 1
ATOM 3922 N N . ASN B 1 51 ? 9.539 -4.777 24.266 1 98.38 51 ASN B N 1
ATOM 3923 C CA . ASN B 1 51 ? 9.18 -6.188 24.391 1 98.38 51 ASN B CA 1
ATOM 3924 C C . ASN B 1 51 ? 7.918 -6.516 23.594 1 98.38 51 ASN B C 1
ATOM 3926 O O . ASN B 1 51 ? 6.816 -6.117 23.969 1 98.38 51 ASN B O 1
ATOM 3930 N N . LEU B 1 52 ? 8.07 -7.309 22.578 1 98 52 LEU B N 1
ATOM 3931 C CA . LEU B 1 52 ? 6.988 -7.512 21.625 1 98 52 LEU B CA 1
ATOM 3932 C C . LEU B 1 52 ? 5.859 -8.336 22.234 1 98 52 LEU B C 1
ATOM 3934 O O . LEU B 1 52 ? 4.688 -8.117 21.938 1 98 52 LEU B O 1
ATOM 3938 N N . GLU B 1 53 ? 6.199 -9.289 23.047 1 97.75 53 GLU B N 1
ATOM 3939 C CA . GLU B 1 53 ? 5.168 -10.078 23.719 1 97.75 53 GLU B CA 1
ATOM 3940 C C . GLU B 1 53 ? 4.285 -9.203 24.594 1 97.75 53 GLU B C 1
ATOM 3942 O O . GLU B 1 53 ? 3.057 -9.312 24.562 1 97.75 53 GLU B O 1
ATOM 3947 N N . ARG B 1 54 ? 4.906 -8.383 25.359 1 98.44 54 ARG B N 1
ATOM 3948 C CA . ARG B 1 54 ? 4.164 -7.469 26.219 1 98.44 54 ARG B CA 1
ATOM 3949 C C . ARG B 1 54 ? 3.344 -6.484 25.391 1 98.44 54 ARG B C 1
ATOM 3951 O O . ARG B 1 54 ? 2.219 -6.141 25.75 1 98.44 54 ARG B O 1
ATOM 3958 N N . MET B 1 55 ? 3.896 -6.023 24.297 1 98.44 55 MET B N 1
ATOM 3959 C CA . MET B 1 55 ? 3.182 -5.109 23.406 1 98.44 55 MET B CA 1
ATOM 3960 C C . MET B 1 55 ? 1.925 -5.766 22.844 1 98.44 55 MET B C 1
ATOM 3962 O O . MET B 1 55 ? 0.856 -5.152 22.828 1 98.44 55 MET B O 1
ATOM 3966 N N . ARG B 1 56 ? 2.045 -7.016 22.391 1 98.44 56 ARG B N 1
ATOM 3967 C CA . ARG B 1 56 ? 0.904 -7.754 21.859 1 98.44 56 ARG B CA 1
ATOM 3968 C C . ARG B 1 56 ? -0.176 -7.934 22.922 1 98.44 56 ARG B C 1
ATOM 3970 O O . ARG B 1 56 ? -1.365 -7.773 22.641 1 98.44 56 ARG B O 1
ATOM 3977 N N . GLU B 1 57 ? 0.229 -8.266 24.094 1 98.69 57 GLU B N 1
ATOM 3978 C CA . GLU B 1 57 ? -0.723 -8.453 25.188 1 98.69 57 GLU B CA 1
ATOM 3979 C C . GLU B 1 57 ? -1.454 -7.156 25.516 1 98.69 57 GLU B C 1
ATOM 3981 O O . GLU B 1 57 ? -2.668 -7.16 25.734 1 98.69 57 GLU B O 1
ATOM 3986 N N . PHE B 1 58 ? -0.724 -6.09 25.609 1 98.69 58 PHE B N 1
ATOM 3987 C CA . PHE B 1 58 ? -1.335 -4.793 25.875 1 98.69 58 PHE B CA 1
ATOM 3988 C C . PHE B 1 58 ? -2.402 -4.473 24.828 1 98.69 58 PHE B C 1
ATOM 3990 O O . PHE B 1 58 ? -3.514 -4.07 25.172 1 98.69 58 PHE B O 1
ATOM 3997 N N . ARG B 1 59 ? -2.09 -4.625 23.562 1 98.75 59 ARG B N 1
ATOM 3998 C CA . ARG B 1 59 ? -3 -4.312 22.469 1 98.75 59 ARG B CA 1
ATOM 3999 C C . ARG B 1 59 ? -4.234 -5.203 22.5 1 98.75 59 ARG B C 1
ATOM 4001 O O . ARG B 1 59 ? -5.355 -4.734 22.281 1 98.75 59 ARG B O 1
ATOM 4008 N N . TRP B 1 60 ? -4 -6.488 22.781 1 98.81 60 TRP B N 1
ATOM 4009 C CA . TRP B 1 60 ? -5.098 -7.445 22.891 1 98.81 60 TRP B CA 1
ATOM 4010 C C . TRP B 1 60 ? -6.047 -7.051 24.016 1 98.81 60 TRP B C 1
ATOM 4012 O O . TRP B 1 60 ? -7.266 -7.023 23.828 1 98.81 60 TRP B O 1
ATOM 4022 N N . LYS B 1 61 ? -5.512 -6.723 25.172 1 98.75 61 LYS B N 1
ATOM 4023 C CA . LYS B 1 61 ? -6.32 -6.328 26.312 1 98.75 61 LYS B CA 1
ATOM 4024 C C . LYS B 1 61 ? -7.094 -5.043 26.031 1 98.75 61 LYS B C 1
ATOM 4026 O O . LYS B 1 61 ? -8.273 -4.938 26.359 1 98.75 61 LYS B O 1
ATOM 4031 N N . ARG B 1 62 ? -6.434 -4.145 25.438 1 98.69 62 ARG B N 1
ATOM 4032 C CA . ARG B 1 62 ? -7.039 -2.846 25.172 1 98.69 62 ARG B CA 1
ATOM 4033 C C . ARG B 1 62 ? -8.188 -2.969 24.172 1 98.69 62 ARG B C 1
ATOM 4035 O O . ARG B 1 62 ? -9.258 -2.402 24.375 1 98.69 62 ARG B O 1
ATOM 4042 N N . LEU B 1 63 ? -7.965 -3.654 23.062 1 98.81 63 LEU B N 1
ATOM 4043 C CA . LEU B 1 63 ? -9.016 -3.85 22.062 1 98.81 63 LEU B CA 1
ATOM 4044 C C . LEU B 1 63 ? -10.195 -4.609 22.672 1 98.81 63 LEU B C 1
ATOM 4046 O O . LEU B 1 63 ? -11.352 -4.262 22.422 1 98.81 63 LEU B O 1
ATOM 4050 N N . THR B 1 64 ? -9.898 -5.629 23.516 1 98.88 64 THR B N 1
ATOM 4051 C CA . THR B 1 64 ? -10.945 -6.395 24.188 1 98.88 64 THR B CA 1
ATOM 4052 C C . THR B 1 64 ? -11.781 -5.496 25.094 1 98.88 64 THR B C 1
ATOM 4054 O O . THR B 1 64 ? -13.008 -5.578 25.094 1 98.88 64 THR B O 1
ATOM 4057 N N . GLN B 1 65 ? -11.094 -4.676 25.797 1 98.75 65 GLN B N 1
ATOM 4058 C CA . GLN B 1 65 ? -11.781 -3.748 26.703 1 98.75 65 GLN B CA 1
ATOM 4059 C C . GLN B 1 65 ? -12.742 -2.848 25.922 1 98.75 65 GLN B C 1
ATOM 4061 O O . GLN B 1 65 ? -13.867 -2.607 26.375 1 98.75 65 GLN B O 1
ATOM 4066 N N . HIS B 1 66 ? -12.375 -2.369 24.797 1 98.75 66 HIS B N 1
ATOM 4067 C CA . HIS B 1 66 ? -13.219 -1.492 24 1 98.75 66 HIS B CA 1
ATOM 4068 C C . HIS B 1 66 ? -14.43 -2.242 23.453 1 98.75 66 HIS B C 1
ATOM 4070 O O . HIS B 1 66 ? -15.516 -1.677 23.328 1 98.75 66 HIS B O 1
ATOM 4076 N N . VAL B 1 67 ? -14.219 -3.494 23.062 1 98.75 67 VAL B N 1
ATOM 4077 C CA . VAL B 1 67 ? -15.32 -4.336 22.609 1 98.75 67 VAL B CA 1
ATOM 4078 C C . VAL B 1 67 ? -16.344 -4.496 23.734 1 98.75 67 VAL B C 1
ATOM 4080 O O . VAL B 1 67 ? -17.531 -4.273 23.531 1 98.75 67 VAL B O 1
ATOM 4083 N N . VAL B 1 68 ? -15.859 -4.766 24.953 1 98.69 68 VAL B N 1
ATOM 4084 C CA . VAL B 1 68 ? -16.703 -5.016 26.125 1 98.69 68 VAL B CA 1
ATOM 4085 C C . VAL B 1 68 ? -17.438 -3.734 26.516 1 98.69 68 VAL B C 1
ATOM 4087 O O . VAL B 1 68 ? -18.625 -3.758 26.797 1 98.69 68 VAL B O 1
ATOM 4090 N N . GLU B 1 69 ? -16.781 -2.643 26.516 1 98.5 69 GLU B N 1
ATOM 4091 C CA . GLU B 1 69 ? -17.344 -1.362 26.922 1 98.5 69 GLU B CA 1
ATOM 4092 C C . GLU B 1 69 ? -18.5 -0.951 26.016 1 98.5 69 GLU B C 1
ATOM 4094 O O . GLU B 1 69 ? -19.391 -0.216 26.438 1 98.5 69 GLU B O 1
ATOM 4099 N N . ARG B 1 70 ? -18.578 -1.462 24.828 1 98.25 70 ARG B N 1
ATOM 4100 C CA . ARG B 1 70 ? -19.609 -1.106 23.859 1 98.25 70 ARG B CA 1
ATOM 4101 C C . ARG B 1 70 ? -20.75 -2.107 23.891 1 98.25 70 ARG B C 1
ATOM 4103 O O . ARG B 1 70 ? -21.719 -1.977 23.141 1 98.25 70 ARG B O 1
ATOM 4110 N N . GLY B 1 71 ? -20.625 -3.113 24.688 1 98.56 71 GLY B N 1
ATOM 4111 C CA . GLY B 1 71 ? -21.641 -4.145 24.781 1 98.56 71 GLY B CA 1
ATOM 4112 C C . GLY B 1 71 ? -21.703 -5.059 23.578 1 98.56 71 GLY B C 1
ATOM 4113 O O . GLY B 1 71 ? -22.75 -5.633 23.266 1 98.56 71 GLY B O 1
ATOM 4114 N N . TRP B 1 72 ? -20.625 -5.18 22.859 1 98.81 72 TRP B N 1
ATOM 4115 C CA . TRP B 1 72 ? -20.562 -6.035 21.688 1 98.81 72 TRP B CA 1
ATOM 4116 C C . TRP B 1 72 ? -20.156 -7.453 22.062 1 98.81 72 TRP B C 1
ATOM 4118 O O . TRP B 1 72 ? -19.406 -7.656 23.031 1 98.81 72 TRP B O 1
ATOM 4128 N N . GLY B 1 73 ? -20.609 -8.375 21.266 1 98.81 73 GLY B N 1
ATOM 4129 C CA . GLY B 1 73 ? -20.125 -9.742 21.391 1 98.81 73 GLY B CA 1
ATOM 4130 C C . GLY B 1 73 ? -18.734 -9.938 20.812 1 98.81 73 GLY B C 1
ATOM 4131 O O . GLY B 1 73 ? -18.031 -10.875 21.188 1 98.81 73 GLY B O 1
ATOM 4132 N N . GLY B 1 74 ? -18.391 -9.102 19.906 1 98.88 74 GLY B N 1
ATOM 4133 C CA . GLY B 1 74 ? -17.094 -9.156 19.266 1 98.88 74 GLY B CA 1
ATOM 4134 C C . GLY B 1 74 ? -16.891 -8.062 18.234 1 98.88 74 GLY B C 1
ATOM 4135 O O . GLY B 1 74 ? -17.797 -7.266 17.984 1 98.88 74 GLY B O 1
ATOM 4136 N N . ILE B 1 75 ? -15.711 -8 17.688 1 98.94 75 ILE B N 1
ATOM 4137 C CA . ILE B 1 75 ? -15.383 -7.133 16.562 1 98.94 75 ILE B CA 1
ATOM 4138 C C . ILE B 1 75 ? -14.719 -7.949 15.461 1 98.94 75 ILE B C 1
ATOM 4140 O O . ILE B 1 75 ? -13.906 -8.836 15.734 1 98.94 75 ILE B O 1
ATOM 4144 N N . LEU B 1 76 ? -15.156 -7.719 14.25 1 98.94 76 LEU B N 1
ATOM 4145 C CA . LEU B 1 76 ? -14.641 -8.367 13.047 1 98.94 76 LEU B CA 1
ATOM 4146 C C . LEU B 1 76 ? -13.844 -7.375 12.203 1 98.94 76 LEU B C 1
ATOM 4148 O O . LEU B 1 76 ? -14.383 -6.359 11.758 1 98.94 76 LEU B O 1
ATOM 4152 N N . LEU B 1 77 ? -12.602 -7.738 12 1 98.81 77 LEU B N 1
ATOM 4153 C CA . LEU B 1 77 ? -11.672 -6.82 11.352 1 98.81 77 LEU B CA 1
ATOM 4154 C C . LEU B 1 77 ? -11.234 -7.367 9.992 1 98.81 77 LEU B C 1
ATOM 4156 O O . LEU B 1 77 ? -10.836 -8.531 9.891 1 98.81 77 LEU B O 1
ATOM 4160 N N . PHE B 1 78 ? -11.297 -6.484 8.969 1 98.19 78 PHE B N 1
ATOM 4161 C CA . PHE B 1 78 ? -10.781 -6.812 7.645 1 98.19 78 PHE B CA 1
ATOM 4162 C C . PHE B 1 78 ? -9.602 -5.91 7.289 1 98.19 78 PHE B C 1
ATOM 4164 O O . PHE B 1 78 ? -8.773 -6.27 6.445 1 98.19 78 PHE B O 1
ATOM 4171 N N . ASP B 1 79 ? -9.539 -4.691 7.852 1 97.5 79 ASP B N 1
ATOM 4172 C CA . ASP B 1 79 ? -8.422 -3.783 7.633 1 97.5 79 ASP B CA 1
ATOM 4173 C C . ASP B 1 79 ? -7.109 -4.402 8.109 1 97.5 79 ASP B C 1
ATOM 4175 O O . ASP B 1 79 ? -6.965 -4.719 9.297 1 97.5 79 ASP B O 1
ATOM 4179 N N . PRO B 1 80 ? -6.125 -4.543 7.172 1 97.56 80 PRO B N 1
ATOM 4180 C CA . PRO B 1 80 ? -4.871 -5.188 7.586 1 97.56 80 PRO B CA 1
ATOM 4181 C C . PRO B 1 80 ? -4.168 -4.434 8.711 1 97.56 80 PRO B C 1
ATOM 4183 O O . PRO B 1 80 ? -3.465 -5.047 9.523 1 97.56 80 PRO B O 1
ATOM 4186 N N . LEU B 1 81 ? -4.379 -3.164 8.82 1 97.62 81 LEU B N 1
ATOM 4187 C CA . LEU B 1 81 ? -3.756 -2.398 9.898 1 97.62 81 LEU B CA 1
ATOM 4188 C C . LEU B 1 81 ? -4.371 -2.752 11.25 1 97.62 81 LEU B C 1
ATOM 4190 O O . LEU B 1 81 ? -3.666 -2.832 12.258 1 97.62 81 LEU B O 1
ATOM 4194 N N . ASN B 1 82 ? -5.648 -2.959 11.242 1 98.5 82 ASN B N 1
ATOM 4195 C CA . ASN B 1 82 ? -6.309 -3.373 12.477 1 98.5 82 ASN B CA 1
ATOM 4196 C C . ASN B 1 82 ? -5.949 -4.809 12.852 1 98.5 82 ASN B C 1
ATOM 4198 O O . ASN B 1 82 ? -5.785 -5.121 14.031 1 98.5 82 ASN B O 1
ATOM 4202 N N . ILE B 1 83 ? -5.859 -5.617 11.836 1 98.62 83 ILE B N 1
ATOM 4203 C CA . ILE B 1 83 ? -5.434 -6.988 12.086 1 98.62 83 ILE B CA 1
ATOM 4204 C C . ILE B 1 83 ? -4.008 -6.992 12.641 1 98.62 83 ILE B C 1
ATOM 4206 O O . ILE B 1 83 ? -3.707 -7.711 13.594 1 98.62 83 ILE B O 1
ATOM 4210 N N . ARG B 1 84 ? -3.152 -6.168 12.031 1 98 84 ARG B N 1
ATOM 4211 C CA . ARG B 1 84 ? -1.787 -6.016 12.523 1 98 84 ARG B CA 1
ATOM 4212 C C . ARG B 1 84 ? -1.775 -5.539 13.969 1 98 84 ARG B C 1
ATOM 4214 O O . ARG B 1 84 ? -1.004 -6.039 14.789 1 98 84 ARG B O 1
ATOM 4221 N N . TYR B 1 85 ? -2.574 -4.609 14.336 1 98.5 85 TYR B N 1
ATOM 4222 C CA . TYR B 1 85 ? -2.662 -4.117 15.703 1 98.5 85 TYR B CA 1
ATOM 4223 C C . TYR B 1 85 ? -3.039 -5.242 16.672 1 98.5 85 TYR B C 1
ATOM 4225 O O . TYR B 1 85 ? -2.426 -5.391 17.719 1 98.5 85 TYR B O 1
ATOM 4233 N N . ALA B 1 86 ? -3.979 -6.027 16.266 1 98.69 86 ALA B N 1
ATOM 4234 C CA . ALA B 1 86 ? -4.531 -7.055 17.156 1 98.69 86 ALA B CA 1
ATOM 4235 C C . ALA B 1 86 ? -3.564 -8.227 17.297 1 98.69 86 ALA B C 1
ATOM 4237 O O . ALA B 1 86 ? -3.504 -8.859 18.359 1 98.69 86 ALA B O 1
ATOM 4238 N N . THR B 1 87 ? -2.764 -8.469 16.234 1 98.06 87 THR B N 1
ATOM 4239 C CA . THR B 1 87 ? -2.109 -9.773 16.219 1 98.06 87 THR B CA 1
ATOM 4240 C C . THR B 1 87 ? -0.598 -9.617 16.078 1 98.06 87 THR B C 1
ATOM 4242 O O . THR B 1 87 ? 0.156 -10.547 16.359 1 98.06 87 THR B O 1
ATOM 4245 N N . ASP B 1 88 ? -0.176 -8.508 15.492 1 97.12 88 ASP B N 1
ATOM 4246 C CA . ASP B 1 88 ? 1.221 -8.297 15.125 1 97.12 88 ASP B CA 1
ATOM 4247 C C . ASP B 1 88 ? 1.648 -9.25 14.016 1 97.12 88 ASP B C 1
ATOM 4249 O O . ASP B 1 88 ? 2.844 -9.469 13.797 1 97.12 88 ASP B O 1
ATOM 4253 N N . ALA B 1 89 ? 0.692 -9.898 13.328 1 96.69 89 ALA B N 1
ATOM 4254 C CA . ALA B 1 89 ? 0.968 -10.781 12.195 1 96.69 89 ALA B CA 1
ATOM 4255 C C . ALA B 1 89 ? 0.794 -10.047 10.875 1 96.69 89 ALA B C 1
ATOM 4257 O O . ALA B 1 89 ? -0.125 -9.234 10.719 1 96.69 89 ALA B O 1
ATOM 4258 N N . THR B 1 90 ? 1.705 -10.328 10 1 96.44 90 THR B N 1
ATOM 4259 C CA . THR B 1 90 ? 1.667 -9.711 8.68 1 96.44 90 THR B CA 1
ATOM 4260 C C . THR B 1 90 ? 1.525 -10.773 7.594 1 96.44 90 THR B C 1
ATOM 4262 O O . THR B 1 90 ? 1.939 -11.922 7.781 1 96.44 90 THR B O 1
ATOM 4265 N N . ASN B 1 91 ? 0.875 -10.414 6.543 1 97.88 91 ASN B N 1
ATOM 4266 C CA . ASN B 1 91 ? 0.736 -11.234 5.34 1 97.88 91 ASN B CA 1
ATOM 4267 C C . ASN B 1 91 ? 0.359 -10.391 4.129 1 97.88 91 ASN B C 1
ATOM 4269 O O . ASN B 1 91 ? -0.764 -9.891 4.039 1 97.88 91 ASN B O 1
ATOM 4273 N N . MET B 1 92 ? 1.337 -10.234 3.172 1 97.44 92 MET B N 1
ATOM 4274 C CA . MET B 1 92 ? 1.072 -9.5 1.94 1 97.44 92 MET B CA 1
ATOM 4275 C C . MET B 1 92 ? 0.231 -8.258 2.221 1 97.44 92 MET B C 1
ATOM 4277 O O . MET B 1 92 ? -0.802 -8.039 1.584 1 97.44 92 MET B O 1
ATOM 4281 N N . GLN B 1 93 ? 0.689 -7.398 3.002 1 96.25 93 GLN B N 1
ATOM 4282 C CA . GLN B 1 93 ? -0.076 -6.352 3.67 1 96.25 93 GLN B CA 1
ATOM 4283 C C . GLN B 1 93 ? -0.718 -5.406 2.656 1 96.25 93 GLN B C 1
ATOM 4285 O O . GLN B 1 93 ? -1.91 -5.105 2.75 1 96.25 93 GLN B O 1
ATOM 4290 N N . LEU B 1 94 ? 0.039 -4.914 1.683 1 97.44 94 LEU B N 1
ATOM 4291 C CA . LEU B 1 94 ? -0.502 -3.949 0.73 1 97.44 94 LEU B CA 1
ATOM 4292 C C . LEU B 1 94 ? -1.489 -4.621 -0.22 1 97.44 94 LEU B C 1
ATOM 4294 O O . LEU B 1 94 ? -2.525 -4.043 -0.555 1 97.44 94 LEU B O 1
ATOM 4298 N N . TRP B 1 95 ? -1.168 -5.832 -0.624 1 97.44 95 TRP B N 1
ATOM 4299 C CA . TRP B 1 95 ? -2.115 -6.602 -1.427 1 97.44 95 TRP B CA 1
ATOM 4300 C C . TRP B 1 95 ? -3.414 -6.836 -0.662 1 97.44 95 TRP B C 1
ATOM 4302 O O . TRP B 1 95 ? -4.504 -6.742 -1.231 1 97.44 95 TRP B O 1
ATOM 4312 N N . ASN B 1 96 ? -3.307 -7.074 0.596 1 97.12 96 ASN B N 1
ATOM 4313 C CA . ASN B 1 96 ? -4.453 -7.316 1.464 1 97.12 96 ASN B CA 1
ATOM 4314 C C . ASN B 1 96 ? -5.336 -6.078 1.589 1 97.12 96 ASN B C 1
ATOM 4316 O O . ASN B 1 96 ? -6.547 -6.191 1.78 1 97.12 96 ASN B O 1
ATOM 4320 N N . THR B 1 97 ? -4.793 -4.926 1.447 1 95.62 97 THR B N 1
ATOM 4321 C CA . THR B 1 97 ? -5.547 -3.697 1.661 1 95.62 97 THR B CA 1
ATOM 4322 C C . THR B 1 97 ? -6.629 -3.535 0.599 1 95.62 97 THR B C 1
ATOM 4324 O O . THR B 1 97 ? -7.684 -2.951 0.864 1 95.62 97 THR B O 1
ATOM 4327 N N . HIS B 1 98 ? -6.383 -4.016 -0.614 1 94.88 98 HIS B N 1
ATOM 4328 C CA . HIS B 1 98 ? -7.426 -3.857 -1.619 1 94.88 98 HIS B CA 1
ATOM 4329 C C . HIS B 1 98 ? -8.008 -5.207 -2.027 1 94.88 98 HIS B C 1
ATOM 4331 O O . HIS B 1 98 ? -8.969 -5.266 -2.803 1 94.88 98 HIS B O 1
ATOM 4337 N N . ASN B 1 99 ? -7.453 -6.301 -1.48 1 96.12 99 ASN B N 1
ATOM 4338 C CA . ASN B 1 99 ? -7.988 -7.656 -1.564 1 96.12 99 ASN B CA 1
ATOM 4339 C C . ASN B 1 99 ? -8.156 -8.281 -0.181 1 96.12 99 ASN B C 1
ATOM 4341 O O . ASN B 1 99 ? -7.301 -9.047 0.266 1 96.12 99 ASN B O 1
ATOM 4345 N N . PRO B 1 100 ? -9.242 -8.008 0.469 1 96.25 100 PRO B N 1
ATOM 4346 C CA . PRO B 1 100 ? -9.391 -8.438 1.861 1 96.25 100 PRO B CA 1
ATOM 4347 C C . PRO B 1 100 ? -9.531 -9.945 1.999 1 96.25 100 PRO B C 1
ATOM 4349 O O . PRO B 1 100 ? -10.625 -10.445 2.289 1 96.25 100 PRO B O 1
ATOM 4352 N N . PHE B 1 101 ? -8.445 -10.641 1.965 1 97 101 PHE B N 1
ATOM 4353 C CA . PHE B 1 101 ? -8.445 -12.102 2.037 1 97 101 PHE B CA 1
ATOM 4354 C C . PHE B 1 101 ? -8.328 -12.57 3.482 1 97 101 PHE B C 1
ATOM 4356 O O . PHE B 1 101 ? -8.578 -13.734 3.783 1 97 101 PHE B O 1
ATOM 4363 N N . ARG B 1 102 ? -7.996 -11.68 4.41 1 98.25 102 ARG B N 1
ATOM 4364 C CA . ARG B 1 102 ? -7.871 -11.977 5.832 1 98.25 102 ARG B CA 1
ATOM 4365 C C . ARG B 1 102 ? -9.031 -11.375 6.621 1 98.25 102 ARG B C 1
ATOM 4367 O O . ARG B 1 102 ? -9.609 -10.367 6.211 1 98.25 102 ARG B O 1
ATOM 4374 N N . ALA B 1 103 ? -9.344 -11.977 7.758 1 98.75 103 ALA B N 1
ATOM 4375 C CA . ALA B 1 103 ? -10.273 -11.43 8.75 1 98.75 103 ALA B CA 1
ATOM 4376 C C . ALA B 1 103 ? -9.883 -11.859 10.156 1 98.75 103 ALA B C 1
ATOM 4378 O O . ALA B 1 103 ? -9.281 -12.922 10.344 1 98.75 103 ALA B O 1
ATOM 4379 N N . LEU B 1 104 ? -10.156 -11.07 11.117 1 98.88 104 LEU B N 1
ATOM 4380 C CA . LEU B 1 104 ? -9.922 -11.391 12.516 1 98.88 104 LEU B CA 1
ATOM 4381 C C . LEU B 1 104 ? -11.164 -11.117 13.352 1 98.88 104 LEU B C 1
ATOM 4383 O O . LEU B 1 104 ? -11.742 -10.031 13.289 1 98.88 104 LEU B O 1
ATOM 4387 N N . LEU B 1 105 ? -11.602 -12.102 14.055 1 98.94 105 LEU B N 1
ATOM 4388 C CA . LEU B 1 105 ? -12.664 -11.93 15.039 1 98.94 105 LEU B CA 1
ATOM 4389 C C . LEU B 1 105 ? -12.094 -11.938 16.453 1 98.94 105 LEU B C 1
ATOM 4391 O O . LEU B 1 105 ? -11.422 -12.891 16.859 1 98.94 105 LEU B O 1
ATOM 4395 N N . LEU B 1 106 ? -12.234 -10.883 17.156 1 98.94 106 LEU B N 1
ATOM 4396 C CA . LEU B 1 106 ? -11.961 -10.812 18.578 1 98.94 106 LEU B CA 1
ATOM 4397 C C . LEU B 1 106 ? -13.25 -10.766 19.391 1 98.94 106 LEU B C 1
ATOM 4399 O O . LEU B 1 106 ? -14.016 -9.797 19.297 1 98.94 106 LEU B O 1
ATOM 4403 N N . CYS B 1 107 ? -13.523 -11.773 20.141 1 98.88 107 CYS B N 1
ATOM 4404 C CA . CYS B 1 107 ? -14.734 -11.859 20.953 1 98.88 107 CYS B CA 1
ATOM 4405 C C . CYS B 1 107 ? -14.578 -11.102 22.266 1 98.88 107 CYS B C 1
ATOM 4407 O O . CYS B 1 107 ? -13.453 -10.797 22.672 1 98.88 107 CYS B O 1
ATOM 4409 N N . ALA B 1 108 ? -15.68 -10.828 22.922 1 98.62 108 ALA B N 1
ATOM 4410 C CA . ALA B 1 108 ? -15.703 -10.055 24.156 1 98.62 108 ALA B CA 1
ATOM 4411 C C . ALA B 1 108 ? -14.953 -10.781 25.266 1 98.62 108 ALA B C 1
ATOM 4413 O O . ALA B 1 108 ? -14.438 -10.148 26.203 1 98.62 108 ALA B O 1
ATOM 4414 N N . ASP B 1 109 ? -14.805 -12.086 25.203 1 98.69 109 ASP B N 1
ATOM 4415 C CA . ASP B 1 109 ? -14.102 -12.844 26.234 1 98.69 109 ASP B CA 1
ATOM 4416 C C . ASP B 1 109 ? -12.609 -12.938 25.938 1 98.69 109 ASP B C 1
ATOM 4418 O O . ASP B 1 109 ? -11.875 -13.656 26.609 1 98.69 109 ASP B O 1
ATOM 4422 N N . GLY B 1 110 ? -12.188 -12.312 24.859 1 98.62 110 GLY B N 1
ATOM 4423 C CA . GLY B 1 110 ? -10.773 -12.25 24.531 1 98.62 110 GLY B CA 1
ATOM 4424 C C . GLY B 1 110 ? -10.359 -13.297 23.516 1 98.62 110 GLY B C 1
ATOM 4425 O O . GLY B 1 110 ? -9.219 -13.289 23.031 1 98.62 110 GLY B O 1
ATOM 4426 N N . TYR B 1 111 ? -11.258 -14.219 23.109 1 98.75 111 TYR B N 1
ATOM 4427 C CA . TYR B 1 111 ? -10.938 -15.266 22.125 1 98.75 111 TYR B CA 1
ATOM 4428 C C . TYR B 1 111 ? -10.742 -14.68 20.734 1 98.75 111 TYR B C 1
ATOM 4430 O O . TYR B 1 111 ? -11.594 -13.945 20.234 1 98.75 111 TYR B O 1
ATOM 4438 N N . MET B 1 112 ? -9.633 -14.984 20.125 1 98.69 112 MET B N 1
ATOM 4439 C CA . MET B 1 112 ? -9.289 -14.422 18.812 1 98.69 112 MET B CA 1
ATOM 4440 C C . MET B 1 112 ? -9.172 -15.523 17.766 1 98.69 112 MET B C 1
ATOM 4442 O O . MET B 1 112 ? -8.422 -16.484 17.953 1 98.69 112 MET B O 1
ATOM 4446 N N . VAL B 1 113 ? -9.898 -15.367 16.656 1 98.88 113 VAL B N 1
ATOM 4447 C CA . VAL B 1 113 ? -9.812 -16.25 15.508 1 98.88 113 VAL B CA 1
ATOM 4448 C C . VAL B 1 113 ? -9.344 -15.469 14.289 1 98.88 113 VAL B C 1
ATOM 4450 O O . VAL B 1 113 ? -9.93 -14.438 13.938 1 98.88 113 VAL B O 1
ATOM 4453 N N . LEU B 1 114 ? -8.305 -15.953 13.68 1 98.88 114 LEU B N 1
ATOM 4454 C CA . LEU B 1 114 ? -7.766 -15.344 12.469 1 98.88 114 LEU B CA 1
ATOM 4455 C C . LEU B 1 114 ? -8.07 -16.203 11.25 1 98.88 114 LEU B C 1
ATOM 4457 O O . LEU B 1 114 ? -7.707 -17.375 11.195 1 98.88 114 LEU B O 1
ATOM 4461 N N . TRP B 1 115 ? -8.906 -15.68 10.336 1 98.81 115 TRP B N 1
ATOM 4462 C CA . TRP B 1 115 ? -8.961 -16.266 9.008 1 98.81 115 TRP B CA 1
ATOM 4463 C C . TRP B 1 115 ? -7.766 -15.836 8.164 1 98.81 115 TRP B C 1
ATOM 4465 O O . TRP B 1 115 ? -7.652 -14.664 7.797 1 98.81 115 TRP B O 1
ATOM 4475 N N . GLU B 1 116 ? -6.887 -16.703 7.844 1 97.94 116 GLU B N 1
ATOM 4476 C CA . GLU B 1 116 ? -5.641 -16.469 7.121 1 97.94 116 GLU B CA 1
ATOM 4477 C C . GLU B 1 116 ? -5.699 -17.047 5.711 1 97.94 116 GLU B C 1
ATOM 4479 O O . GLU B 1 116 ? -6.598 -17.828 5.395 1 97.94 116 GLU B O 1
ATOM 4484 N N . TYR B 1 117 ? -4.75 -16.562 4.824 1 95.81 117 TYR B N 1
ATOM 4485 C CA . TYR B 1 117 ? -4.578 -17.203 3.523 1 95.81 117 TYR B CA 1
ATOM 4486 C C . TYR B 1 117 ? -4.367 -18.703 3.678 1 95.81 117 TYR B C 1
ATOM 4488 O O . TYR B 1 117 ? -3.561 -19.141 4.504 1 95.81 117 TYR B O 1
ATOM 4496 N N . LYS B 1 118 ? -5.051 -19.438 2.955 1 93.06 118 LYS B N 1
ATOM 4497 C CA . LYS B 1 118 ? -5.086 -20.875 3.113 1 93.06 118 LYS B CA 1
ATOM 4498 C C . LYS B 1 118 ? -3.68 -21.469 3.068 1 93.06 118 LYS B C 1
ATOM 4500 O O . LYS B 1 118 ? -3.389 -22.453 3.766 1 93.06 118 LYS B O 1
ATOM 4505 N N . ASN B 1 119 ? -2.76 -20.891 2.311 1 93.06 119 ASN B N 1
ATOM 4506 C CA . ASN B 1 119 ? -1.427 -21.453 2.105 1 93.06 119 ASN B CA 1
ATOM 4507 C C . ASN B 1 119 ? -0.435 -20.922 3.141 1 93.06 119 ASN B C 1
ATOM 4509 O O . ASN B 1 119 ? 0.738 -21.312 3.129 1 93.06 119 ASN B O 1
ATOM 4513 N N . SER B 1 120 ? -0.897 -20.125 4.051 1 95.5 120 SER B N 1
ATOM 4514 C CA . SER B 1 120 ? 0.078 -19.547 4.973 1 95.5 120 SER B CA 1
ATOM 4515 C C . SER B 1 120 ? -0.501 -19.422 6.379 1 95.5 120 SER B C 1
ATOM 4517 O O . SER B 1 120 ? -0.402 -18.359 7 1 95.5 120 SER B O 1
ATOM 4519 N N . PRO B 1 121 ? -1.064 -20.5 6.902 1 94.31 121 PRO B N 1
ATOM 4520 C CA . PRO B 1 121 ? -1.618 -20.438 8.258 1 94.31 121 PRO B CA 1
ATOM 4521 C C . PRO B 1 121 ? -0.548 -20.203 9.32 1 94.31 121 PRO B C 1
ATOM 4523 O O . PRO B 1 121 ? -0.865 -19.812 10.445 1 94.31 121 PRO B O 1
ATOM 4526 N N . PHE B 1 122 ? 0.705 -20.438 9.016 1 95.12 122 PHE B N 1
ATOM 4527 C CA . PHE B 1 122 ? 1.81 -20.453 9.969 1 95.12 122 PHE B CA 1
ATOM 4528 C C . PHE B 1 122 ? 2.252 -19.031 10.297 1 95.12 122 PHE B C 1
ATOM 4530 O O . PHE B 1 122 ? 2.98 -18.812 11.266 1 95.12 122 PHE B O 1
ATOM 4537 N N . LEU B 1 123 ? 1.814 -18.031 9.586 1 96.81 123 LEU B N 1
ATOM 4538 C CA . LEU B 1 123 ? 2.357 -16.672 9.703 1 96.81 123 LEU B CA 1
ATOM 4539 C C . LEU B 1 123 ? 1.9 -16.016 10.992 1 96.81 123 LEU B C 1
ATOM 4541 O O . LEU B 1 123 ? 2.441 -14.977 11.391 1 96.81 123 LEU B O 1
ATOM 4545 N N . ALA B 1 124 ? 0.957 -16.578 11.695 1 96.19 124 ALA B N 1
ATOM 4546 C CA . ALA B 1 124 ? 0.511 -15.984 12.953 1 96.19 124 ALA B CA 1
ATOM 4547 C C . ALA B 1 124 ? 0.947 -16.844 14.141 1 96.19 124 ALA B C 1
ATOM 4549 O O . ALA B 1 124 ? 0.583 -16.562 15.289 1 96.19 124 ALA B O 1
ATOM 4550 N N . GLU B 1 125 ? 1.775 -17.828 13.953 1 95 125 GLU B N 1
ATOM 4551 C CA . GLU B 1 125 ? 2.107 -18.812 14.977 1 95 125 GLU B CA 1
ATOM 4552 C C . GLU B 1 125 ? 2.936 -18.172 16.094 1 95 125 GLU B C 1
ATOM 4554 O O . GLU B 1 125 ? 2.99 -18.719 17.203 1 95 125 GLU B O 1
ATOM 4559 N N . HIS B 1 126 ? 3.572 -17.094 15.859 1 93.94 126 HIS B N 1
ATOM 4560 C CA . HIS B 1 126 ? 4.41 -16.469 16.859 1 93.94 126 HIS B CA 1
ATOM 4561 C C . HIS B 1 126 ? 3.564 -15.828 17.969 1 93.94 126 HIS B C 1
ATOM 4563 O O . HIS B 1 126 ? 4.086 -15.453 19.016 1 93.94 126 HIS B O 1
ATOM 4569 N N . ASN B 1 127 ? 2.25 -15.625 17.75 1 96.44 127 ASN B N 1
ATOM 4570 C CA . ASN B 1 127 ? 1.373 -14.984 18.719 1 96.44 127 ASN B CA 1
ATOM 4571 C C . ASN B 1 127 ? 0.367 -15.969 19.297 1 96.44 127 ASN B C 1
ATOM 4573 O O . ASN B 1 127 ? -0.689 -16.203 18.719 1 96.44 127 ASN B O 1
ATOM 4577 N N . PRO B 1 128 ? 0.603 -16.438 20.453 1 97.12 128 PRO B N 1
ATOM 4578 C CA . PRO B 1 128 ? -0.295 -17.422 21.062 1 97.12 128 PRO B CA 1
ATOM 4579 C C . PRO B 1 128 ? -1.666 -16.844 21.406 1 97.12 128 PRO B C 1
ATOM 4581 O O . PRO B 1 128 ? -2.596 -17.594 21.703 1 97.12 128 PRO B O 1
ATOM 4584 N N . LEU B 1 129 ? -1.816 -15.516 21.375 1 98.44 129 LEU B N 1
ATOM 4585 C CA . LEU B 1 129 ? -3.113 -14.898 21.625 1 98.44 129 LEU B CA 1
ATOM 4586 C C . LEU B 1 129 ? -4.09 -15.203 20.5 1 98.44 129 LEU B C 1
ATOM 4588 O O . LEU B 1 129 ? -5.305 -15.07 20.672 1 98.44 129 LEU B O 1
ATOM 4592 N N . VAL B 1 130 ? -3.574 -15.5 19.328 1 98.62 130 VAL B N 1
ATOM 4593 C CA . VAL B 1 130 ? -4.41 -16.047 18.266 1 98.62 130 VAL B CA 1
ATOM 4594 C C . VAL B 1 130 ? -4.746 -17.5 18.562 1 98.62 130 VAL B C 1
ATOM 4596 O O . VAL B 1 130 ? -3.916 -18.391 18.359 1 98.62 130 VAL B O 1
ATOM 4599 N N . ARG B 1 131 ? -5.93 -17.719 18.938 1 98.31 131 ARG B N 1
ATOM 4600 C CA . ARG B 1 131 ? -6.277 -19.031 19.5 1 98.31 131 ARG B CA 1
ATOM 4601 C C . ARG B 1 131 ? -6.617 -20.031 18.406 1 98.31 131 ARG B C 1
ATOM 4603 O O . ARG B 1 131 ? -6.504 -21.234 18.609 1 98.31 131 ARG B O 1
ATOM 4610 N N . GLU B 1 132 ? -7.098 -19.531 17.344 1 98.25 132 GLU B N 1
ATOM 4611 C CA . GLU B 1 132 ? -7.512 -20.359 16.219 1 98.25 132 GLU B CA 1
ATOM 4612 C C . GLU B 1 132 ? -7.199 -19.688 14.883 1 98.25 132 GLU B C 1
ATOM 4614 O O . GLU B 1 132 ? -7.355 -18.484 14.742 1 98.25 132 GLU B O 1
ATOM 4619 N N . VAL B 1 133 ? -6.742 -20.453 13.93 1 98.38 133 VAL B N 1
ATOM 4620 C CA . VAL B 1 133 ? -6.535 -20 12.555 1 98.38 133 VAL B CA 1
ATOM 4621 C C . VAL B 1 133 ? -7.434 -20.781 11.602 1 98.38 133 VAL B C 1
ATOM 4623 O O . VAL B 1 133 ? -7.461 -22.016 11.641 1 98.38 133 VAL B O 1
ATOM 4626 N N . ARG B 1 134 ? -8.203 -20.094 10.844 1 98.25 134 ARG B N 1
ATOM 4627 C CA . ARG B 1 134 ? -9.078 -20.625 9.805 1 98.25 134 ARG B CA 1
ATOM 4628 C C . ARG B 1 134 ? -8.75 -20.031 8.445 1 98.25 134 ARG B C 1
ATOM 4630 O O . ARG B 1 134 ? -7.762 -19.312 8.305 1 98.25 134 ARG B O 1
ATOM 4637 N N . SER B 1 135 ? -9.445 -20.438 7.395 1 97.38 135 SER B N 1
ATOM 4638 C CA . SER B 1 135 ? -9.398 -19.844 6.066 1 97.38 135 SER B CA 1
ATOM 4639 C C . SER B 1 135 ? -10.797 -19.625 5.512 1 97.38 135 SER B C 1
ATOM 4641 O O . SER B 1 135 ? -11.781 -20.094 6.082 1 97.38 135 SER B O 1
ATOM 4643 N N . GLY B 1 136 ? -10.891 -18.781 4.48 1 97.12 136 GLY B N 1
ATOM 4644 C CA . GLY B 1 136 ? -12.172 -18.656 3.807 1 97.12 136 GLY B CA 1
ATOM 4645 C C . GLY B 1 136 ? -12.812 -17.297 4.012 1 97.12 136 GLY B C 1
ATOM 4646 O O . GLY B 1 136 ? -14.039 -17.172 3.982 1 97.12 136 GLY B O 1
ATOM 4647 N N . ALA B 1 137 ? -12.055 -16.25 4.238 1 97.56 137 ALA B N 1
ATOM 4648 C CA . ALA B 1 137 ? -12.617 -14.93 4.461 1 97.56 137 ALA B CA 1
ATOM 4649 C C . ALA B 1 137 ? -12.719 -14.148 3.152 1 97.56 137 ALA B C 1
ATOM 4651 O O . ALA B 1 137 ? -13.336 -13.086 3.104 1 97.56 137 ALA B O 1
ATOM 4652 N N . SER B 1 138 ? -12.188 -14.633 2.055 1 96.31 138 SER B N 1
ATOM 4653 C CA . SER B 1 138 ? -12.133 -13.906 0.788 1 96.31 138 SER B CA 1
ATOM 4654 C C . SER B 1 138 ? -13.516 -13.812 0.153 1 96.31 138 SER B C 1
ATOM 4656 O O . SER B 1 138 ? -14.227 -14.812 0.036 1 96.31 138 SER B O 1
ATOM 4658 N N . MET B 1 139 ? -13.836 -12.555 -0.295 1 94.62 139 MET B N 1
ATOM 4659 C CA . MET B 1 139 ? -15.125 -12.336 -0.947 1 94.62 139 MET B CA 1
ATOM 4660 C C . MET B 1 139 ? -14.961 -11.477 -2.195 1 94.62 139 MET B C 1
ATOM 4662 O O . MET B 1 139 ? -15.945 -11.133 -2.852 1 94.62 139 MET B O 1
ATOM 4666 N N . PHE B 1 140 ? -13.734 -11.016 -2.508 1 96.56 140 PHE B N 1
ATOM 4667 C CA . PHE B 1 140 ? -13.555 -10.133 -3.656 1 96.56 140 PHE B CA 1
ATOM 4668 C C . PHE B 1 140 ? -13.609 -10.922 -4.957 1 96.56 140 PHE B C 1
ATOM 4670 O O . PHE B 1 140 ? -13.336 -12.125 -4.969 1 96.56 140 PHE B O 1
ATOM 4677 N N . TYR B 1 141 ? -13.922 -10.359 -6.02 1 97.62 141 TYR B N 1
ATOM 4678 C CA . TYR B 1 141 ? -14.367 -11 -7.25 1 97.62 141 TYR B CA 1
ATOM 4679 C C . TYR B 1 141 ? -13.242 -11.828 -7.871 1 97.62 141 TYR B C 1
ATOM 4681 O O . TYR B 1 141 ? -13.492 -12.891 -8.438 1 97.62 141 TYR B O 1
ATOM 4689 N N . MET B 1 142 ? -12.031 -11.375 -7.785 1 97.06 142 MET B N 1
ATOM 4690 C CA . MET B 1 142 ? -10.898 -12.117 -8.328 1 97.06 142 MET B CA 1
ATOM 4691 C C . MET B 1 142 ? -10.82 -13.508 -7.711 1 97.06 142 MET B C 1
ATOM 4693 O O . MET B 1 142 ? -10.43 -14.469 -8.383 1 97.06 142 MET B O 1
ATOM 4697 N N . SER B 1 143 ? -11.156 -13.57 -6.457 1 96.38 143 SER B N 1
ATOM 4698 C CA . SER B 1 143 ? -11.008 -14.82 -5.723 1 96.38 143 SER B CA 1
ATOM 4699 C C . SER B 1 143 ? -12.227 -15.719 -5.898 1 96.38 143 SER B C 1
ATOM 4701 O O . SER B 1 143 ? -12.094 -16.938 -6.078 1 96.38 143 SER B O 1
ATOM 4703 N N . THR B 1 144 ? -13.453 -15.117 -5.918 1 97.19 144 THR B N 1
ATOM 4704 C CA . THR B 1 144 ? -14.648 -15.938 -5.785 1 97.19 144 THR B CA 1
ATOM 4705 C C . THR B 1 144 ? -15.422 -15.984 -7.102 1 97.19 144 THR B C 1
ATOM 4707 O O . THR B 1 144 ? -16.328 -16.797 -7.266 1 97.19 144 THR B O 1
ATOM 4710 N N . GLY B 1 145 ? -15.047 -15.133 -8.062 1 97.5 145 GLY B N 1
ATOM 4711 C CA . GLY B 1 145 ? -15.82 -15.055 -9.297 1 97.5 145 GLY B CA 1
ATOM 4712 C C . GLY B 1 145 ? -17.297 -14.82 -9.055 1 97.5 145 GLY B C 1
ATOM 4713 O O . GLY B 1 145 ? -17.672 -13.969 -8.242 1 97.5 145 GLY B O 1
ATOM 4714 N N . ASP B 1 146 ? -18.109 -15.578 -9.719 1 97.81 146 ASP B N 1
ATOM 4715 C CA . ASP B 1 146 ? -19.562 -15.367 -9.695 1 97.81 146 ASP B CA 1
ATOM 4716 C C . ASP B 1 146 ? -20.188 -16.016 -8.461 1 97.81 146 ASP B C 1
ATOM 4718 O O . ASP B 1 146 ? -21.406 -16.031 -8.312 1 97.81 146 ASP B O 1
ATOM 4722 N N . ARG B 1 147 ? -19.406 -16.484 -7.508 1 97.56 147 ARG B N 1
ATOM 4723 C CA . ARG B 1 147 ? -19.922 -17.156 -6.316 1 97.56 147 ARG B CA 1
ATOM 4724 C C . ARG B 1 147 ? -19.594 -16.359 -5.059 1 97.56 147 ARG B C 1
ATOM 4726 O O . ARG B 1 147 ? -19.422 -16.938 -3.98 1 97.56 147 ARG B O 1
ATOM 4733 N N . GLY B 1 148 ? -19.5 -15.055 -5.203 1 96.62 148 GLY B N 1
ATOM 4734 C CA . GLY B 1 148 ? -19.172 -14.188 -4.086 1 96.62 148 GLY B CA 1
ATOM 4735 C C . GLY B 1 148 ? -20.188 -14.242 -2.961 1 96.62 148 GLY B C 1
ATOM 4736 O O . GLY B 1 148 ? -19.828 -14.242 -1.784 1 96.62 148 GLY B O 1
ATOM 4737 N N . GLU B 1 149 ? -21.469 -14.289 -3.279 1 97 149 GLU B N 1
ATOM 4738 C CA . GLU B 1 149 ? -22.531 -14.344 -2.273 1 97 149 GLU B CA 1
ATOM 4739 C C . GLU B 1 149 ? -22.453 -15.641 -1.469 1 97 149 GLU B C 1
ATOM 4741 O O . GLU B 1 149 ? -22.625 -15.633 -0.247 1 97 149 GLU B O 1
ATOM 4746 N N . ALA B 1 150 ? -22.219 -16.734 -2.195 1 97.69 150 ALA B N 1
ATOM 4747 C CA . ALA B 1 150 ? -22.094 -18.016 -1.512 1 97.69 150 ALA B CA 1
ATOM 4748 C C . ALA B 1 150 ? -20.906 -18.031 -0.556 1 97.69 150 ALA B C 1
ATOM 4750 O O . ALA B 1 150 ? -21 -18.531 0.564 1 97.69 150 ALA B O 1
ATOM 4751 N N . ALA B 1 151 ? -19.812 -17.469 -1.008 1 97.88 151 ALA B N 1
ATOM 4752 C CA . ALA B 1 151 ? -18.625 -17.359 -0.162 1 97.88 151 ALA B CA 1
ATOM 4753 C C . ALA B 1 151 ? -18.906 -16.531 1.08 1 97.88 151 ALA B C 1
ATOM 4755 O O . ALA B 1 151 ? -18.5 -16.891 2.188 1 97.88 151 ALA B O 1
ATOM 4756 N N . ALA B 1 152 ? -19.625 -15.422 0.912 1 98.38 152 ALA B N 1
ATOM 4757 C CA . ALA B 1 152 ? -19.969 -14.531 2.014 1 98.38 152 ALA B CA 1
ATOM 4758 C C . ALA B 1 152 ? -20.844 -15.25 3.041 1 98.38 152 ALA B C 1
ATOM 4760 O O . ALA B 1 152 ? -20.656 -15.086 4.25 1 98.38 152 ALA B O 1
ATOM 4761 N N . LYS B 1 153 ? -21.797 -16.047 2.57 1 98.56 153 LYS B N 1
ATOM 4762 C CA . LYS B 1 153 ? -22.688 -16.781 3.461 1 98.56 153 LYS B CA 1
ATOM 4763 C C . LYS B 1 153 ? -21.922 -17.812 4.277 1 98.56 153 LYS B C 1
ATOM 4765 O O . LYS B 1 153 ? -22.172 -17.984 5.473 1 98.56 153 LYS B O 1
ATOM 4770 N N . ARG B 1 154 ? -20.969 -18.531 3.605 1 98.44 154 ARG B N 1
ATOM 4771 C CA . ARG B 1 154 ? -20.141 -19.5 4.32 1 98.44 154 ARG B CA 1
ATOM 4772 C C . ARG B 1 154 ? -19.312 -18.812 5.402 1 98.44 154 ARG B C 1
ATOM 4774 O O . ARG B 1 154 ? -19.219 -19.328 6.523 1 98.44 154 ARG B O 1
ATOM 4781 N N . PHE B 1 155 ? -18.766 -17.734 5.109 1 98.75 155 PHE B N 1
ATOM 4782 C CA . PHE B 1 155 ? -17.953 -16.984 6.062 1 98.75 155 PHE B CA 1
ATOM 4783 C C . PHE B 1 155 ? -18.797 -16.516 7.238 1 98.75 155 PHE B C 1
ATOM 4785 O O . PHE B 1 155 ? -18.391 -16.656 8.398 1 98.75 155 PHE B O 1
ATOM 4792 N N . ALA B 1 156 ? -19.953 -15.906 6.93 1 98.81 156 ALA B N 1
ATOM 4793 C CA . ALA B 1 156 ? -20.859 -15.414 7.977 1 98.81 156 ALA B CA 1
ATOM 4794 C C . ALA B 1 156 ? -21.266 -16.547 8.914 1 98.81 156 ALA B C 1
ATOM 4796 O O . ALA B 1 156 ? -21.391 -16.344 10.125 1 98.81 156 ALA B O 1
ATOM 4797 N N . ALA B 1 157 ? -21.484 -17.734 8.336 1 98.69 157 ALA B N 1
ATOM 4798 C CA . ALA B 1 157 ? -21.828 -18.891 9.148 1 98.69 157 ALA B CA 1
ATOM 4799 C C . ALA B 1 157 ? -20.703 -19.266 10.102 1 98.69 157 ALA B C 1
ATOM 4801 O O . ALA B 1 157 ? -20.938 -19.641 11.25 1 98.69 157 ALA B O 1
ATOM 4802 N N . ASP B 1 158 ? -19.469 -19.172 9.594 1 98.56 158 ASP B N 1
ATOM 4803 C CA . ASP B 1 158 ? -18.297 -19.438 10.43 1 98.56 158 ASP B CA 1
ATOM 4804 C C . ASP B 1 158 ? -18.203 -18.438 11.586 1 98.56 158 ASP B C 1
ATOM 4806 O O . ASP B 1 158 ? -17.938 -18.828 12.719 1 98.56 158 ASP B O 1
ATOM 4810 N N . VAL B 1 159 ? -18.391 -17.188 11.289 1 98.81 159 VAL B N 1
ATOM 4811 C CA . VAL B 1 159 ? -18.359 -16.156 12.305 1 98.81 159 VAL B CA 1
ATOM 4812 C C . VAL B 1 159 ? -19.438 -16.406 13.344 1 98.81 159 VAL B C 1
ATOM 4814 O O . VAL B 1 159 ? -19.203 -16.297 14.547 1 98.81 159 VAL B O 1
ATOM 4817 N N . ASP B 1 160 ? -20.641 -16.75 12.844 1 98.69 160 ASP B N 1
ATOM 4818 C CA . ASP B 1 160 ? -21.766 -17.047 13.719 1 98.69 160 ASP B CA 1
ATOM 4819 C C . ASP B 1 160 ? -21.438 -18.188 14.688 1 98.69 160 ASP B C 1
ATOM 4821 O O . ASP B 1 160 ? -21.766 -18.109 15.867 1 98.69 160 ASP B O 1
ATOM 4825 N N . GLN B 1 161 ? -20.812 -19.219 14.164 1 98.62 161 GLN B N 1
ATOM 4826 C CA . GLN B 1 161 ? -20.438 -20.359 14.984 1 98.62 161 GLN B CA 1
ATOM 4827 C C . GLN B 1 161 ? -19.516 -19.938 16.125 1 98.62 161 GLN B C 1
ATOM 4829 O O . GLN B 1 161 ? -19.75 -20.297 17.281 1 98.62 161 GLN B O 1
ATOM 4834 N N . VAL B 1 162 ? -18.469 -19.141 15.836 1 98.69 162 VAL B N 1
ATOM 4835 C CA . VAL B 1 162 ? -17.516 -18.703 16.844 1 98.69 162 VAL B CA 1
ATOM 4836 C C . VAL B 1 162 ? -18.219 -17.812 17.859 1 98.69 162 VAL B C 1
ATOM 4838 O O . VAL B 1 162 ? -18 -17.953 19.062 1 98.69 162 VAL B O 1
ATOM 4841 N N . MET B 1 163 ? -19.094 -16.922 17.406 1 98.44 163 MET B N 1
ATOM 4842 C CA . MET B 1 163 ? -19.766 -15.961 18.281 1 98.44 163 MET B CA 1
ATOM 4843 C C . MET B 1 163 ? -20.734 -16.672 19.234 1 98.44 163 MET B C 1
ATOM 4845 O O . MET B 1 163 ? -20.891 -16.25 20.375 1 98.44 163 MET B O 1
ATOM 4849 N N . ARG B 1 164 ? -21.391 -17.688 18.75 1 98 164 ARG B N 1
ATOM 4850 C CA . ARG B 1 164 ? -22.266 -18.453 19.625 1 98 164 ARG B CA 1
ATOM 4851 C C . ARG B 1 164 ? -21.484 -19.109 20.75 1 98 164 ARG B C 1
ATOM 4853 O O . ARG B 1 164 ? -21.953 -19.188 21.875 1 98 164 ARG B O 1
ATOM 4860 N N . GLU B 1 165 ? -20.359 -19.531 20.453 1 98.31 165 GLU B N 1
ATOM 4861 C CA . GLU B 1 165 ? -19.516 -20.219 21.422 1 98.31 165 GLU B CA 1
ATOM 4862 C C . GLU B 1 165 ? -18.922 -19.234 22.422 1 98.31 165 GLU B C 1
ATOM 4864 O O . GLU B 1 165 ? -18.75 -19.562 23.609 1 98.31 165 GLU B O 1
ATOM 4869 N N . HIS B 1 166 ? -18.672 -18.016 21.984 1 98.38 166 HIS B N 1
ATOM 4870 C CA . HIS B 1 166 ? -17.828 -17.156 22.812 1 98.38 166 HIS B CA 1
ATOM 4871 C C . HIS B 1 166 ? -18.562 -15.891 23.234 1 98.38 166 HIS B C 1
ATOM 4873 O O . HIS B 1 166 ? -18.078 -15.141 24.078 1 98.38 166 HIS B O 1
ATOM 4879 N N . ALA B 1 167 ? -19.75 -15.656 22.656 1 96.38 167 ALA B N 1
ATOM 4880 C CA . ALA B 1 167 ? -20.484 -14.438 22.984 1 96.38 167 ALA B CA 1
ATOM 4881 C C . ALA B 1 167 ? -21.922 -14.758 23.391 1 96.38 167 ALA B C 1
ATOM 4883 O O . ALA B 1 167 ? -22.719 -13.852 23.609 1 96.38 167 ALA B O 1
ATOM 4884 N N . GLY B 1 168 ? -22.344 -16.016 23.422 1 95.31 168 GLY B N 1
ATOM 4885 C CA . GLY B 1 168 ? -23.688 -16.422 23.781 1 95.31 168 GLY B CA 1
ATOM 4886 C C . GLY B 1 168 ? -24.75 -15.914 22.828 1 95.31 168 GLY B C 1
ATOM 4887 O O . GLY B 1 168 ? -24.656 -16.125 21.609 1 95.31 168 GLY B O 1
ATOM 4888 N N . THR B 1 169 ? -25.672 -15.148 23.391 1 95.94 169 THR B N 1
ATOM 4889 C CA . THR B 1 169 ? -26.797 -14.695 22.594 1 95.94 169 THR B CA 1
ATOM 4890 C C . THR B 1 169 ? -26.578 -13.273 22.078 1 95.94 169 THR B C 1
ATOM 4892 O O . THR B 1 169 ? -27.406 -12.727 21.359 1 95.94 169 THR B O 1
ATOM 4895 N N . ASN B 1 170 ? -25.438 -12.695 22.469 1 98.12 170 ASN B N 1
ATOM 4896 C CA . ASN B 1 170 ? -25.125 -11.344 22.016 1 98.12 170 ASN B CA 1
ATOM 4897 C C . ASN B 1 170 ? -24.891 -11.297 20.516 1 98.12 170 ASN B C 1
ATOM 4899 O O . ASN B 1 170 ? -23.969 -11.945 20.016 1 98.12 170 ASN B O 1
ATOM 4903 N N . ARG B 1 171 ? -25.609 -10.531 19.766 1 97.88 171 ARG B N 1
ATOM 4904 C CA . ARG B 1 171 ? -25.547 -10.484 18.297 1 97.88 171 ARG B CA 1
ATOM 4905 C C . ARG B 1 171 ? -24.984 -9.148 17.828 1 97.88 171 ARG B C 1
ATOM 4907 O O . ARG B 1 171 ? -24.891 -8.898 16.625 1 97.88 171 ARG B O 1
ATOM 4914 N N . ARG B 1 172 ? -24.594 -8.281 18.75 1 98.75 172 ARG B N 1
ATOM 4915 C CA . ARG B 1 172 ? -23.969 -7.016 18.391 1 98.75 172 ARG B CA 1
ATOM 4916 C C . ARG B 1 172 ? -22.5 -7.227 17.984 1 98.75 172 ARG B C 1
ATOM 4918 O O . ARG B 1 172 ? -21.719 -7.77 18.766 1 98.75 172 ARG B O 1
ATOM 4925 N N . LEU B 1 173 ? -22.141 -6.855 16.766 1 98.88 173 LEU B N 1
ATOM 4926 C CA . LEU B 1 173 ? -20.828 -7.098 16.172 1 98.88 173 LEU B CA 1
ATOM 4927 C C . LEU B 1 173 ? -20.281 -5.824 15.539 1 98.88 173 LEU B C 1
ATOM 4929 O O . LEU B 1 173 ? -20.891 -5.25 14.641 1 98.88 173 LEU B O 1
ATOM 4933 N N . GLY B 1 174 ? -19.141 -5.316 16.078 1 98.69 174 GLY B N 1
ATOM 4934 C CA . GLY B 1 174 ? -18.438 -4.281 15.336 1 98.69 174 GLY B CA 1
ATOM 4935 C C . GLY B 1 174 ? -17.75 -4.801 14.086 1 98.69 174 GLY B C 1
ATOM 4936 O O . GLY B 1 174 ? -17.203 -5.902 14.094 1 98.69 174 GLY B O 1
ATOM 4937 N N . VAL B 1 175 ? -17.812 -4.07 12.992 1 98.69 175 VAL B N 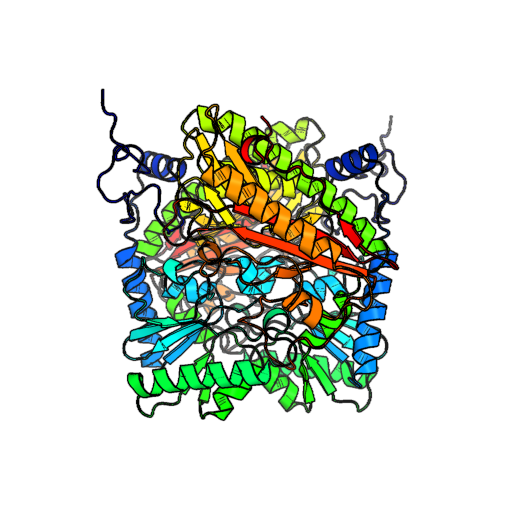1
ATOM 4938 C CA . VAL B 1 175 ? -17.125 -4.414 11.758 1 98.69 175 VAL B CA 1
ATOM 4939 C C . VAL B 1 175 ? -16.422 -3.18 11.195 1 98.69 175 VAL B C 1
ATOM 4941 O O . VAL B 1 175 ? -17.016 -2.111 11.078 1 98.69 175 VAL B O 1
ATOM 4944 N N . ASP B 1 176 ? -15.125 -3.32 10.883 1 97.19 176 ASP B N 1
ATOM 4945 C CA . ASP B 1 176 ? -14.391 -2.133 10.469 1 97.19 176 ASP B CA 1
ATOM 4946 C C . ASP B 1 176 ? -14.531 -1.899 8.961 1 97.19 176 ASP B C 1
ATOM 4948 O O . ASP B 1 176 ? -14.953 -0.823 8.539 1 97.19 176 ASP B O 1
ATOM 4952 N N . LYS B 1 177 ? -14.109 -2.916 8.18 1 94.25 177 LYS B N 1
ATOM 4953 C CA . LYS B 1 177 ? -14.211 -2.805 6.723 1 94.25 177 LYS B CA 1
ATOM 4954 C C . LYS B 1 177 ? -14.719 -4.105 6.105 1 94.25 177 LYS B C 1
ATOM 4956 O O . LYS B 1 177 ? -14.32 -5.195 6.531 1 94.25 177 LYS B O 1
ATOM 4961 N N . ILE B 1 178 ? -15.859 -4.047 5.445 1 95.25 178 ILE B N 1
ATOM 4962 C CA . ILE B 1 178 ? -16.406 -5.266 4.867 1 95.25 178 ILE B CA 1
ATOM 4963 C C . ILE B 1 178 ? -16.984 -4.969 3.482 1 95.25 178 ILE B C 1
ATOM 4965 O O . ILE B 1 178 ? -17.438 -3.854 3.219 1 95.25 178 ILE B O 1
ATOM 4969 N N . MET B 1 179 ? -16.891 -5.953 2.627 1 96.31 179 MET B N 1
ATOM 4970 C CA . MET B 1 179 ? -17.562 -5.855 1.334 1 96.31 179 MET B CA 1
ATOM 4971 C C . MET B 1 179 ? -19.078 -5.969 1.496 1 96.31 179 MET B C 1
ATOM 4973 O O . MET B 1 179 ? -19.562 -6.578 2.453 1 96.31 179 MET B O 1
ATOM 4977 N N . VAL B 1 180 ? -19.844 -5.453 0.54 1 96.56 180 VAL B N 1
ATOM 4978 C CA . VAL B 1 180 ? -21.297 -5.336 0.616 1 96.56 180 VAL B CA 1
ATOM 4979 C C . VAL B 1 180 ? -21.906 -6.715 0.829 1 96.56 180 VAL B C 1
ATOM 4981 O O . VAL B 1 180 ? -22.766 -6.891 1.702 1 96.56 180 VAL B O 1
ATOM 4984 N N . HIS B 1 181 ? -21.469 -7.73 0.089 1 96.19 181 HIS B N 1
ATOM 4985 C CA . HIS B 1 181 ? -22.078 -9.047 0.231 1 96.19 181 HIS B CA 1
ATOM 4986 C C . HIS B 1 181 ? -21.75 -9.656 1.592 1 96.19 181 HIS B C 1
ATOM 4988 O O . HIS B 1 181 ? -22.562 -10.414 2.146 1 96.19 181 HIS B O 1
ATOM 4994 N N . GLY B 1 182 ? -20.547 -9.359 2.135 1 97.81 182 GLY B N 1
ATOM 4995 C CA . GLY B 1 182 ? -20.234 -9.805 3.482 1 97.81 182 GLY B CA 1
ATOM 4996 C C . GLY B 1 182 ? -21.125 -9.195 4.539 1 97.81 182 GLY B C 1
ATOM 4997 O O . GLY B 1 182 ? -21.594 -9.898 5.438 1 97.81 182 GLY B O 1
ATOM 4998 N N . LEU B 1 183 ? -21.359 -7.887 4.426 1 98.19 183 LEU B N 1
ATOM 4999 C CA . LEU B 1 183 ? -22.266 -7.195 5.34 1 98.19 183 LEU B CA 1
ATOM 5000 C C . LEU B 1 183 ? -23.656 -7.816 5.301 1 98.19 183 LEU B C 1
ATOM 5002 O O . LEU B 1 183 ? -24.25 -8.102 6.348 1 98.19 183 LEU B O 1
ATOM 5006 N N . ARG B 1 184 ? -24.188 -8.031 4.09 1 98.12 184 ARG B N 1
ATOM 5007 C CA . ARG B 1 184 ? -25.531 -8.594 3.914 1 98.12 184 ARG B CA 1
ATOM 5008 C C . ARG B 1 184 ? -25.609 -10 4.488 1 98.12 184 ARG B C 1
ATOM 5010 O O . ARG B 1 184 ? -26.609 -10.367 5.105 1 98.12 184 ARG B O 1
ATOM 5017 N N . ALA B 1 185 ? -24.562 -10.789 4.281 1 98.69 185 ALA B N 1
ATOM 5018 C CA . ALA B 1 185 ? -24.531 -12.148 4.812 1 98.69 185 ALA B CA 1
ATOM 5019 C C . ALA B 1 185 ? -24.531 -12.141 6.34 1 98.69 185 ALA B C 1
ATOM 5021 O O . ALA B 1 185 ? -25.234 -12.93 6.969 1 98.69 185 ALA B O 1
ATOM 5022 N N . LEU B 1 186 ? -23.719 -11.281 6.953 1 98.75 186 LEU B N 1
ATOM 5023 C CA . LEU B 1 186 ? -23.656 -11.18 8.406 1 98.75 186 LEU B CA 1
ATOM 5024 C C . LEU B 1 186 ? -25.016 -10.789 8.977 1 98.75 186 LEU B C 1
ATOM 5026 O O . LEU B 1 186 ? -25.484 -11.383 9.953 1 98.75 186 LEU B O 1
ATOM 5030 N N . GLU B 1 187 ? -25.641 -9.789 8.367 1 98.56 187 GLU B N 1
ATOM 5031 C CA . GLU B 1 187 ? -26.953 -9.359 8.82 1 98.56 187 GLU B CA 1
ATOM 5032 C C . GLU B 1 187 ? -28 -10.438 8.578 1 98.56 187 GLU B C 1
ATOM 5034 O O . GLU B 1 187 ? -28.938 -10.586 9.359 1 98.56 187 GLU B O 1
ATOM 5039 N N . GLY B 1 188 ? -27.828 -11.188 7.52 1 98.56 188 GLY B N 1
ATOM 5040 C CA . GLY B 1 188 ? -28.719 -12.281 7.184 1 98.56 188 GLY B CA 1
ATOM 5041 C C . GLY B 1 188 ? -28.781 -13.359 8.25 1 98.56 188 GLY B C 1
ATOM 5042 O O . GLY B 1 188 ? -29.812 -14.016 8.422 1 98.56 188 GLY B O 1
ATOM 5043 N N . VAL B 1 189 ? -27.672 -13.547 8.938 1 98.25 189 VAL B N 1
ATOM 5044 C CA . VAL B 1 189 ? -27.656 -14.586 9.969 1 98.25 189 VAL B CA 1
ATOM 5045 C C . VAL B 1 189 ? -27.969 -13.961 11.328 1 98.25 189 VAL B C 1
ATOM 5047 O O . VAL B 1 189 ? -27.859 -14.633 12.359 1 98.25 189 VAL B O 1
ATOM 5050 N N . GLY B 1 190 ? -28.25 -12.656 11.406 1 98.25 190 GLY B N 1
ATOM 5051 C CA . GLY B 1 190 ? -28.875 -12.094 12.602 1 98.25 190 GLY B CA 1
ATOM 5052 C C . GLY B 1 190 ? -27.969 -11.102 13.32 1 98.25 190 GLY B C 1
ATOM 5053 O O . GLY B 1 190 ? -28.344 -10.562 14.367 1 98.25 190 GLY B O 1
ATOM 5054 N N . PHE B 1 191 ? -26.828 -10.758 12.797 1 98.75 191 PHE B N 1
ATOM 5055 C CA . PHE B 1 191 ? -25.953 -9.812 13.484 1 98.75 191 PHE B CA 1
ATOM 5056 C C . PHE B 1 191 ? -26.484 -8.391 13.344 1 98.75 191 PHE B C 1
ATOM 5058 O O . PHE B 1 191 ? -27.047 -8.031 12.305 1 98.75 191 PHE B O 1
ATOM 5065 N N . ILE B 1 192 ? -26.344 -7.637 14.383 1 98.56 192 ILE B N 1
ATOM 5066 C CA . ILE B 1 192 ? -26.5 -6.188 14.367 1 98.56 192 ILE B CA 1
ATOM 5067 C C . ILE B 1 192 ? -25.125 -5.527 14.273 1 98.56 192 ILE B C 1
ATOM 5069 O O . ILE B 1 192 ? -24.359 -5.52 15.242 1 98.56 192 ILE B O 1
ATOM 5073 N N . VAL B 1 193 ? -24.875 -4.938 13.125 1 98 193 VAL B N 1
ATOM 5074 C CA . VAL B 1 193 ? -23.516 -4.508 12.812 1 98 193 VAL B CA 1
ATOM 5075 C C . VAL B 1 193 ? -23.312 -3.061 13.266 1 98 193 VAL B C 1
ATOM 5077 O O . VAL B 1 193 ? -24.125 -2.186 12.938 1 98 193 VAL B O 1
ATOM 5080 N N . GLY B 1 194 ? -22.266 -2.85 14.117 1 96.31 194 GLY B N 1
ATOM 5081 C CA . GLY B 1 194 ? -21.875 -1.521 14.555 1 96.31 194 GLY B CA 1
ATOM 5082 C C . GLY B 1 194 ? -20.609 -1.023 13.883 1 96.31 194 GLY B C 1
ATOM 5083 O O . GLY B 1 194 ? -20 -1.739 13.078 1 96.31 194 GLY B O 1
ATOM 5084 N N . GLU B 1 195 ? -20.203 0.196 14.203 1 93.5 195 GLU B N 1
ATOM 5085 C CA . GLU B 1 195 ? -19.078 0.885 13.57 1 93.5 195 GLU B CA 1
ATOM 5086 C C . GLU B 1 195 ? -17.75 0.431 14.164 1 93.5 195 GLU B C 1
ATOM 5088 O O . GLU B 1 195 ? -17.25 1.031 15.117 1 93.5 195 GLU B O 1
ATOM 5093 N N . GLY B 1 196 ? -17.078 -0.435 13.516 1 97.62 196 GLY B N 1
ATOM 5094 C CA . GLY B 1 196 ? -15.859 -1.022 14.047 1 97.62 196 GLY B CA 1
ATOM 5095 C C . GLY B 1 196 ? -14.672 -0.086 13.977 1 97.62 196 GLY B C 1
ATOM 5096 O O . GLY B 1 196 ? -13.727 -0.218 14.75 1 97.62 196 GLY B O 1
ATOM 5097 N N . GLU B 1 197 ? -14.664 0.872 13.078 1 97.31 197 GLU B N 1
ATOM 5098 C CA . GLU B 1 197 ? -13.531 1.787 12.953 1 97.31 197 GLU B CA 1
ATOM 5099 C C . GLU B 1 197 ? -13.422 2.689 14.18 1 97.31 197 GLU B C 1
ATOM 5101 O O . GLU B 1 197 ? -12.312 2.979 14.641 1 97.31 197 GLU B O 1
ATOM 5106 N N . GLU B 1 198 ? -14.547 3.174 14.648 1 97.94 198 GLU B N 1
ATOM 5107 C CA . GLU B 1 198 ? -14.516 3.963 15.875 1 97.94 198 GLU B CA 1
ATOM 5108 C C . GLU B 1 198 ? -13.852 3.191 17.016 1 97.94 198 GLU B C 1
ATOM 5110 O O . GLU B 1 198 ? -13 3.727 17.719 1 97.94 198 GLU B O 1
ATOM 5115 N N . CYS B 1 199 ? -14.227 1.928 17.188 1 98.5 199 CYS B N 1
ATOM 5116 C CA . CYS B 1 199 ? -13.703 1.065 18.234 1 98.5 199 CYS B CA 1
ATOM 5117 C C . CYS B 1 199 ? -12.188 0.909 18.109 1 98.5 199 CYS B C 1
ATOM 5119 O O . CYS B 1 199 ? -11.461 1.073 19.094 1 98.5 199 CYS B O 1
ATOM 5121 N N . THR B 1 200 ? -11.727 0.61 16.906 1 98.62 200 THR B N 1
ATOM 5122 C CA . THR B 1 200 ? -10.312 0.351 16.688 1 98.62 200 THR B CA 1
ATOM 5123 C C . THR B 1 200 ? -9.5 1.633 16.844 1 98.62 200 THR B C 1
ATOM 5125 O O . THR B 1 200 ? -8.414 1.621 17.438 1 98.62 200 THR B O 1
ATOM 5128 N N . GLU B 1 201 ? -9.984 2.762 16.359 1 98.44 201 GLU B N 1
ATOM 5129 C CA . GLU B 1 201 ? -9.297 4.039 16.5 1 98.44 201 GLU B CA 1
ATOM 5130 C C . GLU B 1 201 ? -9.18 4.445 17.969 1 98.44 201 GLU B C 1
ATOM 5132 O O . GLU B 1 201 ? -8.125 4.895 18.406 1 98.44 201 GLU B O 1
ATOM 5137 N N . LYS B 1 202 ? -10.211 4.242 18.719 1 98.19 202 LYS B N 1
ATOM 5138 C CA . LYS B 1 202 ? -10.211 4.609 20.125 1 98.19 202 LYS B CA 1
ATOM 5139 C C . LYS B 1 202 ? -9.32 3.674 20.938 1 98.19 202 LYS B C 1
ATOM 5141 O O . LYS B 1 202 ? -8.75 4.078 21.953 1 98.19 202 LYS B O 1
ATOM 5146 N N . ALA B 1 203 ? -9.234 2.473 20.484 1 98.38 203 ALA B N 1
ATOM 5147 C CA . ALA B 1 203 ? -8.328 1.532 21.141 1 98.38 203 ALA B CA 1
ATOM 5148 C C . ALA B 1 203 ? -6.871 1.913 20.906 1 98.38 203 ALA B C 1
ATOM 5150 O O . ALA B 1 203 ? -6.074 1.938 21.844 1 98.38 203 ALA B O 1
ATOM 5151 N N . ARG B 1 204 ? -6.523 2.252 19.719 1 97.81 204 ARG B N 1
ATOM 5152 C CA . ARG B 1 204 ? -5.117 2.387 19.359 1 97.81 204 ARG B CA 1
ATOM 5153 C C . ARG B 1 204 ? -4.617 3.801 19.625 1 97.81 204 ARG B C 1
ATOM 5155 O O . ARG B 1 204 ? -3.408 4.047 19.641 1 97.81 204 ARG B O 1
ATOM 5162 N N . VAL B 1 205 ? -5.488 4.758 20 1 98.44 205 VAL B N 1
ATOM 5163 C CA . VAL B 1 205 ? -5.125 6.164 20.125 1 98.44 205 VAL B CA 1
ATOM 5164 C C . VAL B 1 205 ? -4.18 6.34 21.312 1 98.44 205 VAL B C 1
ATOM 5166 O O . VAL B 1 205 ? -3.324 7.23 21.312 1 98.44 205 VAL B O 1
ATOM 5169 N N . ILE B 1 206 ? -4.293 5.492 22.344 1 98.62 206 ILE B N 1
ATOM 5170 C CA . ILE B 1 206 ? -3.393 5.516 23.484 1 98.62 206 ILE B CA 1
ATOM 5171 C C . ILE B 1 206 ? -2.328 4.434 23.328 1 98.62 206 ILE B C 1
ATOM 5173 O O . ILE B 1 206 ? -2.637 3.24 23.375 1 98.62 206 ILE B O 1
ATOM 5177 N N . LYS B 1 207 ? -1.122 4.832 23.172 1 98.75 207 LYS B N 1
ATOM 5178 C CA . LYS B 1 207 ? -0.015 3.902 22.969 1 98.75 207 LYS B CA 1
ATOM 5179 C C . LYS B 1 207 ? 0.435 3.287 24.281 1 98.75 207 LYS B C 1
ATOM 5181 O O . LYS B 1 207 ? 0.491 3.973 25.312 1 98.75 207 LYS B O 1
ATOM 5186 N N . GLY B 1 208 ? 0.731 1.954 24.25 1 98.12 208 GLY B N 1
ATOM 5187 C CA . GLY B 1 208 ? 1.337 1.307 25.406 1 98.12 208 GLY B CA 1
ATOM 5188 C C . GLY B 1 208 ? 2.816 1.608 25.547 1 98.12 208 GLY B C 1
ATOM 5189 O O . GLY B 1 208 ? 3.434 2.168 24.641 1 98.12 208 GLY B O 1
ATOM 5190 N N . PRO B 1 209 ? 3.381 1.194 26.719 1 98.31 209 PRO B N 1
ATOM 5191 C CA . PRO B 1 209 ? 4.785 1.51 26.969 1 98.31 209 PRO B CA 1
ATOM 5192 C C . PRO B 1 209 ? 5.73 0.92 25.938 1 98.31 209 PRO B C 1
ATOM 5194 O O . PRO B 1 209 ? 6.648 1.601 25.469 1 98.31 209 PRO B O 1
ATOM 5197 N N . ASP B 1 210 ? 5.527 -0.318 25.547 1 98.75 210 ASP B N 1
ATOM 5198 C CA . ASP B 1 210 ? 6.41 -0.946 24.578 1 98.75 210 ASP B CA 1
ATOM 5199 C C . ASP B 1 210 ? 6.184 -0.368 23.172 1 98.75 210 ASP B C 1
ATOM 5201 O O . ASP B 1 210 ? 7.113 -0.31 22.359 1 98.75 210 ASP B O 1
ATOM 5205 N N . GLU B 1 211 ? 4.957 0.051 22.906 1 98.62 211 GLU B N 1
ATOM 5206 C CA . GLU B 1 211 ? 4.684 0.723 21.641 1 98.62 211 GLU B CA 1
ATOM 5207 C C . GLU B 1 211 ? 5.477 2.023 21.531 1 98.62 211 GLU B C 1
ATOM 5209 O O . GLU B 1 211 ? 5.98 2.354 20.453 1 98.62 211 GLU B O 1
ATOM 5214 N N . ILE B 1 212 ? 5.551 2.732 22.578 1 98.81 212 ILE B N 1
ATOM 5215 C CA . ILE B 1 212 ? 6.309 3.98 22.609 1 98.81 212 ILE B CA 1
ATOM 5216 C C . ILE B 1 212 ? 7.789 3.689 22.391 1 98.81 212 ILE B C 1
ATOM 5218 O O . ILE B 1 212 ? 8.469 4.414 21.656 1 98.81 212 ILE B O 1
ATOM 5222 N N . LEU B 1 213 ? 8.297 2.631 23.031 1 98.81 213 LEU B N 1
ATOM 5223 C CA . LEU B 1 213 ? 9.68 2.221 22.781 1 98.81 213 LEU B CA 1
ATOM 5224 C C . LEU B 1 213 ? 9.898 1.875 21.312 1 98.81 213 LEU B C 1
ATOM 5226 O O . LEU B 1 213 ? 10.906 2.268 20.719 1 98.81 213 LEU B O 1
ATOM 5230 N N . ALA B 1 214 ? 8.984 1.14 20.734 1 98.75 214 ALA B N 1
ATOM 5231 C CA . ALA B 1 214 ? 9.062 0.803 19.328 1 98.75 214 ALA B CA 1
ATOM 5232 C C . ALA B 1 214 ? 9.062 2.061 18.453 1 98.75 214 ALA B C 1
ATOM 5234 O O . ALA B 1 214 ? 9.781 2.137 17.453 1 98.75 214 ALA B O 1
ATOM 5235 N N . MET B 1 215 ? 8.258 3.062 18.859 1 98.81 215 MET B N 1
ATOM 5236 C CA . MET B 1 215 ? 8.18 4.32 18.109 1 98.81 215 MET B CA 1
ATOM 5237 C C . MET B 1 215 ? 9.516 5.055 18.156 1 98.81 215 MET B C 1
ATOM 5239 O O . MET B 1 215 ? 9.945 5.617 17.141 1 98.81 215 MET B O 1
ATOM 5243 N N . ARG B 1 216 ? 10.156 5.062 19.266 1 98.81 216 ARG B N 1
ATOM 5244 C CA . ARG B 1 216 ? 11.469 5.699 19.375 1 98.81 216 ARG B CA 1
ATOM 5245 C C . ARG B 1 216 ? 12.477 5.035 18.438 1 98.81 216 ARG B C 1
ATOM 5247 O O . ARG B 1 216 ? 13.266 5.719 17.781 1 98.81 216 ARG B O 1
ATOM 5254 N N . CYS B 1 217 ? 12.469 3.713 18.406 1 98.88 217 CYS B N 1
ATOM 5255 C CA . CYS B 1 217 ? 13.336 2.967 17.516 1 98.88 217 CYS B CA 1
ATOM 5256 C C . CYS B 1 217 ? 13.031 3.299 16.047 1 98.88 217 CYS B C 1
ATOM 5258 O O . CYS B 1 217 ? 13.938 3.553 15.266 1 98.88 217 CYS B O 1
ATOM 5260 N N . ALA B 1 218 ? 11.773 3.297 15.742 1 98.81 218 ALA B N 1
ATOM 5261 C CA . ALA B 1 218 ? 11.352 3.592 14.375 1 98.81 218 ALA B CA 1
ATOM 5262 C C . ALA B 1 218 ? 11.75 5.012 13.977 1 98.81 218 ALA B C 1
ATOM 5264 O O . ALA B 1 218 ? 12.117 5.258 12.82 1 98.81 218 ALA B O 1
ATOM 5265 N N . HIS B 1 219 ? 11.656 5.945 14.891 1 98.88 219 HIS B N 1
ATOM 5266 C CA . HIS B 1 219 ? 12.094 7.312 14.633 1 98.88 219 HIS B CA 1
ATOM 5267 C C . HIS B 1 219 ? 13.57 7.359 14.273 1 98.88 219 HIS B C 1
ATOM 5269 O O . HIS B 1 219 ? 13.961 8.023 13.305 1 98.88 219 HIS B O 1
ATOM 5275 N N . ASP B 1 220 ? 14.328 6.703 15.102 1 98.88 220 ASP B N 1
ATOM 5276 C CA . ASP B 1 220 ? 15.766 6.676 14.852 1 98.88 220 ASP B CA 1
ATOM 5277 C C . ASP B 1 220 ? 16.078 6.117 13.469 1 98.88 220 ASP B C 1
ATOM 5279 O O . ASP B 1 220 ? 16.859 6.703 12.711 1 98.88 220 ASP B O 1
ATOM 5283 N N . ALA B 1 221 ? 15.484 5.012 13.125 1 98.88 221 ALA B N 1
ATOM 5284 C CA . ALA B 1 221 ? 15.688 4.375 11.828 1 98.88 221 ALA B CA 1
ATOM 5285 C C . ALA B 1 221 ? 15.266 5.305 10.695 1 98.88 221 ALA B C 1
ATOM 5287 O O . ALA B 1 221 ? 15.984 5.445 9.695 1 98.88 221 ALA B O 1
ATOM 5288 N N . CYS B 1 222 ? 14.133 5.93 10.828 1 98.81 222 CYS B N 1
ATOM 5289 C CA . CYS B 1 222 ? 13.617 6.828 9.797 1 98.81 222 CYS B CA 1
ATOM 5290 C C . CYS B 1 222 ? 14.547 8.023 9.602 1 98.81 222 CYS B C 1
ATOM 5292 O O . CYS B 1 222 ? 14.852 8.398 8.477 1 98.81 222 CYS B O 1
ATOM 5294 N N . GLU B 1 223 ? 14.961 8.617 10.688 1 98.81 223 GLU B N 1
ATOM 5295 C CA . GLU B 1 223 ? 15.812 9.797 10.602 1 98.81 223 GLU B CA 1
ATOM 5296 C C . GLU B 1 223 ? 17.156 9.469 9.953 1 98.81 223 GLU B C 1
ATOM 5298 O O . GLU B 1 223 ? 17.703 10.273 9.195 1 98.81 223 GLU B O 1
ATOM 5303 N N . LYS B 1 224 ? 17.688 8.328 10.211 1 98.81 224 LYS B N 1
ATOM 5304 C CA . LYS B 1 224 ? 18.906 7.887 9.539 1 98.81 224 LYS B CA 1
ATOM 5305 C C . LYS B 1 224 ? 18.656 7.668 8.047 1 98.81 224 LYS B C 1
ATOM 5307 O O . LYS B 1 224 ? 19.547 7.922 7.223 1 98.81 224 LYS B O 1
ATOM 5312 N N . SER B 1 225 ? 17.484 7.148 7.723 1 98.88 225 SER B N 1
ATOM 5313 C CA . SER B 1 225 ? 17.109 7 6.32 1 98.88 225 SER B CA 1
ATOM 5314 C C . SER B 1 225 ? 17 8.352 5.633 1 98.88 225 SER B C 1
ATOM 5316 O O . SER B 1 225 ? 17.438 8.516 4.496 1 98.88 225 SER B O 1
ATOM 5318 N N . ILE B 1 226 ? 16.391 9.344 6.316 1 98.88 226 ILE B N 1
ATOM 5319 C CA . ILE B 1 226 ? 16.266 10.695 5.785 1 98.88 226 ILE B CA 1
ATOM 5320 C C . ILE B 1 226 ? 17.656 11.297 5.59 1 98.88 226 ILE B C 1
ATOM 5322 O O . ILE B 1 226 ? 17.922 11.961 4.586 1 98.88 226 ILE B O 1
ATOM 5326 N N . ALA B 1 227 ? 18.516 11.086 6.578 1 98.88 227 ALA B N 1
ATOM 5327 C CA . ALA B 1 227 ? 19.875 11.602 6.469 1 98.88 227 ALA B CA 1
ATOM 5328 C C . ALA B 1 227 ? 20.578 11.07 5.219 1 98.88 227 ALA B C 1
ATOM 5330 O O . ALA B 1 227 ? 21.266 11.812 4.52 1 98.88 227 ALA B O 1
ATOM 5331 N N . ALA B 1 228 ? 20.406 9.766 4.965 1 98.88 228 ALA B N 1
ATOM 5332 C CA . ALA B 1 228 ? 20.969 9.172 3.754 1 98.88 228 ALA B CA 1
ATOM 5333 C C . ALA B 1 228 ? 20.359 9.812 2.504 1 98.88 228 ALA B C 1
ATOM 5335 O O . ALA B 1 228 ? 21.078 10.078 1.532 1 98.88 228 ALA B O 1
ATOM 5336 N N . MET B 1 229 ? 19.094 10.039 2.506 1 98.88 229 MET B N 1
ATOM 5337 C CA . MET B 1 229 ? 18.391 10.672 1.392 1 98.88 229 MET B CA 1
ATOM 5338 C C . MET B 1 229 ? 18.906 12.094 1.169 1 98.88 229 MET B C 1
ATOM 5340 O O . MET B 1 229 ? 19.141 12.5 0.031 1 98.88 229 MET B O 1
ATOM 5344 N N . GLU B 1 230 ? 19.031 12.828 2.221 1 98.75 230 GLU B N 1
ATOM 5345 C CA . GLU B 1 230 ? 19.531 14.195 2.127 1 98.75 230 GLU B CA 1
ATOM 5346 C C . GLU B 1 230 ? 20.938 14.234 1.542 1 98.75 230 GLU B C 1
ATOM 5348 O O . GLU B 1 230 ? 21.234 15.055 0.67 1 98.75 230 GLU B O 1
ATOM 5353 N N . LYS B 1 231 ? 21.812 13.383 2.074 1 98.69 231 LYS B N 1
ATOM 5354 C CA . LYS B 1 231 ? 23.188 13.297 1.562 1 98.69 231 LYS B CA 1
ATOM 5355 C C . LYS B 1 231 ? 23.188 13.023 0.062 1 98.69 231 LYS B C 1
ATOM 5357 O O . LYS B 1 231 ? 23.906 13.688 -0.691 1 98.69 231 LYS B O 1
ATOM 5362 N N . ALA B 1 232 ? 22.406 12.047 -0.348 1 98.69 232 ALA B N 1
ATOM 5363 C CA . ALA B 1 232 ? 22.312 11.719 -1.768 1 98.69 232 ALA B CA 1
ATOM 5364 C C . ALA B 1 232 ? 21.828 12.914 -2.578 1 98.69 232 ALA B C 1
ATOM 5366 O O . ALA B 1 232 ? 22.344 13.195 -3.658 1 98.69 232 ALA B O 1
ATOM 5367 N N . CYS B 1 233 ? 20.828 13.594 -2.068 1 98.56 233 CYS B N 1
ATOM 5368 C CA . CYS B 1 233 ? 20.25 14.75 -2.736 1 98.56 233 CYS B CA 1
ATOM 5369 C C . CYS B 1 233 ? 21.281 15.859 -2.912 1 98.56 233 CYS B C 1
ATOM 5371 O O . CYS B 1 233 ? 21.484 16.344 -4.023 1 98.56 233 CYS B O 1
ATOM 5373 N N . ARG B 1 234 ? 21.953 16.219 -1.885 1 97.69 234 ARG B N 1
ATOM 5374 C CA . ARG B 1 234 ? 22.906 17.328 -1.897 1 97.69 234 ARG B CA 1
ATOM 5375 C C . ARG B 1 234 ? 24.125 17 -2.768 1 97.69 234 ARG B C 1
ATOM 5377 O O . ARG B 1 234 ? 24.672 17.891 -3.424 1 97.69 234 ARG B O 1
ATOM 5384 N N . GLU B 1 235 ? 24.562 15.742 -2.783 1 97.56 235 GLU B N 1
ATOM 5385 C CA . GLU B 1 235 ? 25.703 15.328 -3.594 1 97.56 235 GLU B CA 1
ATOM 5386 C C . GLU B 1 235 ? 25.297 15.117 -5.051 1 97.56 235 GLU B C 1
ATOM 5388 O O . GLU B 1 235 ? 26.094 15.344 -5.961 1 97.56 235 GLU B O 1
ATOM 5393 N N . GLY B 1 236 ? 24.062 14.695 -5.23 1 97.62 236 GLY B N 1
ATOM 5394 C CA . GLY B 1 236 ? 23.625 14.289 -6.559 1 97.62 236 GLY B CA 1
ATOM 5395 C C . GLY B 1 236 ? 23.109 15.445 -7.395 1 97.62 236 GLY B C 1
ATOM 5396 O O . GLY B 1 236 ? 23.344 15.492 -8.609 1 97.62 236 GLY B O 1
ATOM 5397 N N . VAL B 1 237 ? 22.438 16.422 -6.844 1 97.06 237 VAL B N 1
ATOM 5398 C CA . VAL B 1 237 ? 21.75 17.484 -7.559 1 97.06 237 VAL B CA 1
ATOM 5399 C C . VAL B 1 237 ? 22.766 18.297 -8.367 1 97.06 237 VAL B C 1
ATOM 5401 O O . VAL B 1 237 ? 22.531 18.609 -9.539 1 97.06 237 VAL B O 1
ATOM 5404 N N . PRO B 1 238 ? 23.969 18.625 -7.809 1 95.5 238 PRO B N 1
ATOM 5405 C CA . PRO B 1 238 ? 24.922 19.422 -8.578 1 95.5 238 PRO B CA 1
ATOM 5406 C C . PRO B 1 238 ? 25.422 18.703 -9.828 1 95.5 238 PRO B C 1
ATOM 5408 O O . PRO B 1 238 ? 25.984 19.344 -10.719 1 95.5 238 PRO B O 1
ATOM 5411 N N . GLN B 1 239 ? 25.156 17.438 -9.898 1 94.06 239 GLN B N 1
ATOM 5412 C CA . GLN B 1 239 ? 25.609 16.672 -11.055 1 94.06 239 GLN B CA 1
ATOM 5413 C C . GLN B 1 239 ? 24.641 16.828 -12.227 1 94.06 239 GLN B C 1
ATOM 5415 O O . GLN B 1 239 ? 24.969 16.469 -13.367 1 94.06 239 GLN B O 1
ATOM 5420 N N . GLY B 1 240 ? 23.484 17.25 -12 1 91.19 240 GLY B N 1
ATOM 5421 C CA . GLY B 1 240 ? 22.578 17.688 -13.055 1 91.19 240 GLY B CA 1
ATOM 5422 C C . GLY B 1 240 ? 21.703 16.562 -13.586 1 91.19 240 GLY B C 1
ATOM 5423 O O . GLY B 1 240 ? 20.984 16.734 -14.562 1 91.19 240 GLY B O 1
ATOM 5424 N N . ASN B 1 241 ? 21.672 15.383 -12.945 1 90.56 241 ASN B N 1
ATOM 5425 C CA . ASN B 1 241 ? 20.891 14.258 -13.461 1 90.56 241 ASN B CA 1
ATOM 5426 C C . ASN B 1 241 ? 20.094 13.57 -12.352 1 90.56 241 ASN B C 1
ATOM 5428 O O . ASN B 1 241 ? 19.719 12.414 -12.484 1 90.56 241 ASN B O 1
ATOM 5432 N N . MET B 1 242 ? 19.891 14.242 -11.266 1 95.25 242 MET B N 1
ATOM 5433 C CA . MET B 1 242 ? 19.156 13.68 -10.133 1 95.25 242 MET B CA 1
ATOM 5434 C C . MET B 1 242 ? 17.688 14.062 -10.195 1 95.25 242 MET B C 1
ATOM 5436 O O . MET B 1 242 ? 17.328 15.234 -10.086 1 95.25 242 MET B O 1
ATOM 5440 N N . SER B 1 243 ? 16.828 13.07 -10.414 1 96.38 243 SER B N 1
ATOM 5441 C CA . SER B 1 243 ? 15.391 13.32 -10.406 1 96.38 243 SER B CA 1
ATOM 5442 C C . SER B 1 243 ? 14.82 13.242 -8.992 1 96.38 243 SER B C 1
ATOM 5444 O O . SER B 1 243 ? 15.492 12.766 -8.07 1 96.38 243 SER B O 1
ATOM 5446 N N . GLU B 1 244 ? 13.578 13.758 -8.797 1 98.12 244 GLU B N 1
ATOM 5447 C CA . GLU B 1 244 ? 12.867 13.539 -7.543 1 98.12 244 GLU B CA 1
ATOM 5448 C C . GLU B 1 244 ? 12.797 12.047 -7.203 1 98.12 244 GLU B C 1
ATOM 5450 O O . GLU B 1 244 ? 13 11.664 -6.051 1 98.12 244 GLU B O 1
ATOM 5455 N N . ASP B 1 245 ? 12.539 11.195 -8.234 1 98.31 245 ASP B N 1
ATOM 5456 C CA . ASP B 1 245 ? 12.469 9.75 -8.047 1 98.31 245 ASP B CA 1
ATOM 5457 C C . ASP B 1 245 ? 13.797 9.188 -7.555 1 98.31 245 ASP B C 1
ATOM 5459 O O . ASP B 1 245 ? 13.828 8.273 -6.73 1 98.31 245 ASP B O 1
ATOM 5463 N N . ASP B 1 246 ? 14.891 9.742 -8.078 1 98.38 246 ASP B N 1
ATOM 5464 C CA . ASP B 1 246 ? 16.203 9.289 -7.641 1 98.38 246 ASP B CA 1
ATOM 5465 C C . ASP B 1 246 ? 16.391 9.531 -6.145 1 98.38 246 ASP B C 1
ATOM 5467 O O . ASP B 1 246 ? 16.922 8.672 -5.434 1 98.38 246 ASP B O 1
ATOM 5471 N N . VAL B 1 247 ? 16 10.68 -5.707 1 98.75 247 VAL B N 1
ATOM 5472 C CA . VAL B 1 247 ? 16.109 11.039 -4.293 1 98.75 247 VAL B CA 1
ATOM 5473 C C . VAL B 1 247 ? 15.172 10.156 -3.467 1 98.75 247 VAL B C 1
ATOM 5475 O O . VAL B 1 247 ? 15.578 9.594 -2.445 1 98.75 247 VAL B O 1
ATOM 5478 N N . TRP B 1 248 ? 13.984 9.992 -3.932 1 98.75 248 TRP B N 1
ATOM 5479 C CA . TRP B 1 248 ? 12.953 9.227 -3.246 1 98.75 248 TRP B CA 1
ATOM 5480 C C . TRP B 1 248 ? 13.344 7.754 -3.137 1 98.75 248 TRP B C 1
ATOM 5482 O O . TRP B 1 248 ? 13.031 7.094 -2.145 1 98.75 248 TRP B O 1
ATOM 5492 N N . ALA B 1 249 ? 14.039 7.227 -4.137 1 98.81 249 ALA B N 1
ATOM 5493 C CA . ALA B 1 249 ? 14.5 5.84 -4.164 1 98.81 249 ALA B CA 1
ATOM 5494 C C . ALA B 1 249 ? 15.422 5.547 -2.984 1 98.81 249 ALA B C 1
ATOM 5496 O O . ALA B 1 249 ? 15.422 4.438 -2.451 1 98.81 249 ALA B O 1
ATOM 5497 N N . VAL B 1 250 ? 16.188 6.559 -2.545 1 98.88 250 VAL B N 1
ATOM 5498 C CA . VAL B 1 250 ? 17.109 6.375 -1.428 1 98.88 250 VAL B CA 1
ATOM 5499 C C . VAL B 1 250 ? 16.312 6.117 -0.146 1 98.88 250 VAL B C 1
ATOM 5501 O O . VAL B 1 250 ? 16.656 5.219 0.627 1 98.88 250 VAL B O 1
ATOM 5504 N N . LEU B 1 251 ? 15.273 6.879 0.082 1 98.88 251 LEU B N 1
ATOM 5505 C CA . LEU B 1 251 ? 14.453 6.676 1.273 1 98.88 251 LEU B CA 1
ATOM 5506 C C . LEU B 1 251 ? 13.82 5.289 1.269 1 98.88 251 LEU B C 1
ATOM 5508 O O . LEU B 1 251 ? 13.773 4.621 2.303 1 98.88 251 LEU B O 1
ATOM 5512 N N . HIS B 1 252 ? 13.328 4.836 0.11 1 98.69 252 HIS B N 1
ATOM 5513 C CA . HIS B 1 252 ? 12.758 3.502 -0.005 1 98.69 252 HIS B CA 1
ATOM 5514 C C . HIS B 1 252 ? 13.758 2.432 0.407 1 98.69 252 HIS B C 1
ATOM 5516 O O . HIS B 1 252 ? 13.445 1.563 1.226 1 98.69 252 HIS B O 1
ATOM 5522 N N . ALA B 1 253 ? 14.906 2.531 -0.172 1 98.81 253 ALA B N 1
ATOM 5523 C CA . ALA B 1 253 ? 15.914 1.509 0.079 1 98.81 253 ALA B CA 1
ATOM 5524 C C . ALA B 1 253 ? 16.344 1.515 1.542 1 98.81 253 ALA B C 1
ATOM 5526 O O . ALA B 1 253 ? 16.438 0.46 2.174 1 98.81 253 ALA B O 1
ATOM 5527 N N . GLU B 1 254 ? 16.609 2.697 2.088 1 98.88 254 GLU B N 1
ATOM 5528 C CA . GLU B 1 254 ? 17.141 2.811 3.447 1 98.88 254 GLU B CA 1
ATOM 5529 C C . GLU B 1 254 ? 16.109 2.357 4.473 1 98.88 254 GLU B C 1
ATOM 5531 O O . GLU B 1 254 ? 16.453 1.793 5.512 1 98.88 254 GLU B O 1
ATOM 5536 N N . ASN B 1 255 ? 14.828 2.623 4.227 1 98.81 255 ASN B N 1
ATOM 5537 C CA . ASN B 1 255 ? 13.766 2.129 5.086 1 98.81 255 ASN B CA 1
ATOM 5538 C C . ASN B 1 255 ? 13.766 0.604 5.16 1 98.81 255 ASN B C 1
ATOM 5540 O O . ASN B 1 255 ? 13.727 0.029 6.246 1 98.81 255 ASN B O 1
ATOM 5544 N N . ILE B 1 256 ? 13.836 -0.066 3.982 1 98.75 256 ILE B N 1
ATOM 5545 C CA . ILE B 1 256 ? 13.781 -1.521 3.902 1 98.75 256 ILE B CA 1
ATOM 5546 C C . ILE B 1 256 ? 15.023 -2.125 4.543 1 98.75 256 ILE B C 1
ATOM 5548 O O . ILE B 1 256 ? 14.938 -3.105 5.285 1 98.75 256 ILE B O 1
ATOM 5552 N N . LYS B 1 257 ? 16.188 -1.523 4.359 1 98.56 257 LYS B N 1
ATOM 5553 C CA . LYS B 1 257 ? 17.453 -2.023 4.906 1 98.56 257 LYS B CA 1
ATOM 5554 C C . LYS B 1 257 ? 17.391 -2.088 6.434 1 98.56 257 LYS B C 1
ATOM 5556 O O . LYS B 1 257 ? 18.094 -2.896 7.047 1 98.56 257 LYS B O 1
ATOM 5561 N N . ARG B 1 258 ? 16.531 -1.305 7.004 1 98.56 258 ARG B N 1
ATOM 5562 C CA . ARG B 1 258 ? 16.469 -1.231 8.461 1 98.56 258 ARG B CA 1
ATOM 5563 C C . ARG B 1 258 ? 15.258 -1.989 8.992 1 98.56 258 ARG B C 1
ATOM 5565 O O . ARG B 1 258 ? 14.953 -1.917 10.188 1 98.56 258 ARG B O 1
ATOM 5572 N N . GLY B 1 259 ? 14.555 -2.639 8.102 1 97.75 259 GLY B N 1
ATOM 5573 C CA . GLY B 1 259 ? 13.422 -3.457 8.516 1 97.75 259 GLY B CA 1
ATOM 5574 C C . GLY B 1 259 ? 12.094 -2.736 8.406 1 97.75 259 GLY B C 1
ATOM 5575 O O . GLY B 1 259 ? 11.07 -3.234 8.883 1 97.75 259 GLY B O 1
ATOM 5576 N N . GLY B 1 260 ? 12.102 -1.49 7.789 1 98.5 260 GLY B N 1
ATOM 5577 C CA . GLY B 1 260 ? 10.852 -0.817 7.5 1 98.5 260 GLY B CA 1
ATOM 5578 C C . GLY B 1 260 ? 10.023 -1.523 6.441 1 98.5 260 GLY B C 1
ATOM 5579 O O . GLY B 1 260 ? 10.477 -2.502 5.844 1 98.5 260 GLY B O 1
ATOM 5580 N N . GLU B 1 261 ? 8.836 -1.012 6.184 1 98 261 GLU B N 1
ATOM 5581 C CA . GLU B 1 261 ? 7.91 -1.861 5.434 1 98 261 GLU B CA 1
ATOM 5582 C C . GLU B 1 261 ? 7.473 -1.189 4.137 1 98 261 GLU B C 1
ATOM 5584 O O . GLU B 1 261 ? 7.672 -1.736 3.051 1 98 261 GLU B O 1
ATOM 5589 N N . TRP B 1 262 ? 6.824 0.003 4.109 1 98.19 262 TRP B N 1
ATOM 5590 C CA . TRP B 1 262 ? 6.461 0.713 2.887 1 98.19 262 TRP B CA 1
ATOM 5591 C C . TRP B 1 262 ? 6.293 2.205 3.154 1 98.19 262 TRP B C 1
ATOM 5593 O O . TRP B 1 262 ? 6.496 2.668 4.281 1 98.19 262 TRP B O 1
ATOM 5603 N N . ILE B 1 263 ? 6.055 2.986 2.164 1 98.38 263 ILE B N 1
ATOM 5604 C CA . ILE B 1 263 ? 5.762 4.41 2.266 1 98.38 263 ILE B CA 1
ATOM 5605 C C . ILE B 1 263 ? 4.355 4.688 1.738 1 98.38 263 ILE B C 1
ATOM 5607 O O . ILE B 1 263 ? 4.027 4.32 0.607 1 98.38 263 ILE B O 1
ATOM 5611 N N . GLU B 1 264 ? 3.561 5.375 2.5 1 97.69 264 GLU B N 1
ATOM 5612 C CA . GLU B 1 264 ? 2.125 5.531 2.291 1 97.69 264 GLU B CA 1
ATOM 5613 C C . GLU B 1 264 ? 1.835 6.488 1.141 1 97.69 264 GLU B C 1
ATOM 5615 O O . GLU B 1 264 ? 0.903 6.273 0.363 1 97.69 264 GLU B O 1
ATOM 5620 N N . THR B 1 265 ? 2.541 7.598 1.163 1 97.5 265 THR B N 1
ATOM 5621 C CA . THR B 1 265 ? 2.291 8.656 0.193 1 97.5 265 THR B CA 1
ATOM 5622 C C . THR B 1 265 ? 3.574 9.031 -0.542 1 97.5 265 THR B C 1
ATOM 5624 O O . THR B 1 265 ? 4.664 8.961 0.027 1 97.5 265 THR B O 1
ATOM 5627 N N . ARG B 1 266 ? 3.486 9.312 -1.712 1 96.19 266 ARG B N 1
ATOM 5628 C CA . ARG B 1 266 ? 4.617 9.664 -2.566 1 96.19 266 ARG B CA 1
ATOM 5629 C C . ARG B 1 266 ? 4.816 11.172 -2.625 1 96.19 266 ARG B C 1
ATOM 5631 O O . ARG B 1 266 ? 4.809 11.766 -3.707 1 96.19 266 ARG B O 1
ATOM 5638 N N . LEU B 1 267 ? 5.129 11.766 -1.426 1 98.38 267 LEU B N 1
ATOM 5639 C CA . LEU B 1 267 ? 5.133 13.219 -1.333 1 98.38 267 LEU B CA 1
ATOM 5640 C C . LEU B 1 267 ? 6.555 13.758 -1.215 1 98.38 267 LEU B C 1
ATOM 5642 O O . LEU B 1 267 ? 7.094 13.859 -0.111 1 98.38 267 LEU B O 1
ATOM 5646 N N . LEU B 1 268 ? 7.137 14.031 -2.271 1 98.62 268 LEU B N 1
ATOM 5647 C CA . LEU B 1 268 ? 8.391 14.758 -2.439 1 98.62 268 LEU B CA 1
ATOM 5648 C C . LEU B 1 268 ? 8.383 15.555 -3.742 1 98.62 268 LEU B C 1
ATOM 5650 O O . LEU B 1 268 ? 8.141 14.992 -4.812 1 98.62 268 LEU B O 1
ATOM 5654 N N . ALA B 1 269 ? 8.516 16.797 -3.627 1 98 269 ALA B N 1
ATOM 5655 C CA . ALA B 1 269 ? 8.562 17.672 -4.797 1 98 269 ALA B CA 1
ATOM 5656 C C . ALA B 1 269 ? 9.688 18.703 -4.672 1 98 269 ALA B C 1
ATOM 5658 O O . ALA B 1 269 ? 10.172 18.969 -3.57 1 98 269 ALA B O 1
ATOM 5659 N N . SER B 1 270 ? 10.125 19.266 -5.77 1 97.44 270 SER B N 1
ATOM 5660 C CA . SER B 1 270 ? 11.234 20.219 -5.781 1 97.44 270 SER B CA 1
ATOM 5661 C C . SER B 1 270 ? 10.875 21.469 -6.57 1 97.44 270 SER B C 1
ATOM 5663 O O . SER B 1 270 ? 10.047 21.422 -7.48 1 97.44 270 SER B O 1
ATOM 5665 N N . GLY B 1 271 ? 11.445 22.562 -6.152 1 96.25 271 GLY B N 1
ATOM 5666 C CA . GLY B 1 271 ? 11.25 23.828 -6.863 1 96.25 271 GLY B CA 1
ATOM 5667 C C . GLY B 1 271 ? 9.789 24.219 -6.98 1 96.25 271 GLY B C 1
ATOM 5668 O O . GLY B 1 271 ? 9.047 24.172 -6 1 96.25 271 GLY B O 1
ATOM 5669 N N . PRO B 1 272 ? 9.438 24.688 -8.188 1 95.19 272 PRO B N 1
ATOM 5670 C CA . PRO B 1 272 ? 8.078 25.203 -8.367 1 95.19 272 PRO B CA 1
ATOM 5671 C C . PRO B 1 272 ? 7.012 24.125 -8.172 1 95.19 272 PRO B C 1
ATOM 5673 O O . PRO B 1 272 ? 5.84 24.438 -7.965 1 95.19 272 PRO B O 1
ATOM 5676 N N . ARG B 1 273 ? 7.371 22.828 -8.188 1 95.88 273 ARG B N 1
ATOM 5677 C CA . ARG B 1 273 ? 6.406 21.75 -8.023 1 95.88 273 ARG B CA 1
ATOM 5678 C C . ARG B 1 273 ? 5.961 21.625 -6.574 1 95.88 273 ARG B C 1
ATOM 5680 O O . ARG B 1 273 ? 4.98 20.938 -6.277 1 95.88 273 ARG B O 1
ATOM 5687 N N . THR B 1 274 ? 6.688 22.297 -5.68 1 97.62 274 THR B N 1
ATOM 5688 C CA . THR B 1 274 ? 6.293 22.203 -4.277 1 97.62 274 THR B CA 1
ATOM 5689 C C . THR B 1 274 ? 4.965 22.922 -4.043 1 97.62 274 THR B C 1
ATOM 5691 O O . THR B 1 274 ? 4.316 22.719 -3.014 1 97.62 274 THR B O 1
ATOM 5694 N N . ASN B 1 275 ? 4.562 23.781 -5.004 1 96.62 275 ASN B N 1
ATOM 5695 C CA . ASN B 1 275 ? 3.322 24.531 -4.883 1 96.62 275 ASN B CA 1
ATOM 5696 C C . ASN B 1 275 ? 2.48 24.438 -6.152 1 96.62 275 ASN B C 1
ATOM 5698 O O . ASN B 1 275 ? 2.865 24.953 -7.203 1 96.62 275 ASN B O 1
ATOM 5702 N N . PRO B 1 276 ? 1.309 23.891 -6.098 1 95.81 276 PRO B N 1
ATOM 5703 C CA . PRO B 1 276 ? 0.625 23.469 -4.871 1 95.81 276 PRO B CA 1
ATOM 5704 C C . PRO B 1 276 ? 1.195 22.172 -4.293 1 95.81 276 PRO B C 1
ATOM 5706 O O . PRO B 1 276 ? 1.771 21.359 -5.027 1 95.81 276 PRO B O 1
ATOM 5709 N N . TRP B 1 277 ? 0.986 22.047 -3.029 1 96.94 277 TRP B N 1
ATOM 5710 C CA . TRP B 1 277 ? 1.402 20.828 -2.34 1 96.94 277 TRP B CA 1
ATOM 5711 C C . TRP B 1 277 ? 0.598 19.625 -2.824 1 96.94 277 TRP B C 1
ATOM 5713 O O . TRP B 1 277 ? -0.346 19.781 -3.604 1 96.94 277 TRP B O 1
ATOM 5723 N N . PHE B 1 278 ? 1.066 18.375 -2.607 1 96.88 278 PHE B N 1
ATOM 5724 C CA . PHE B 1 278 ? 0.474 17.078 -2.857 1 96.88 278 PHE B CA 1
ATOM 5725 C C . PHE B 1 278 ? 0.856 16.562 -4.242 1 96.88 278 PHE B C 1
ATOM 5727 O O . PHE B 1 278 ? 0.409 15.492 -4.656 1 96.88 278 PHE B O 1
ATOM 5734 N N . GLN B 1 279 ? 1.55 17.375 -5.039 1 95.81 279 GLN B N 1
ATOM 5735 C CA . GLN B 1 279 ? 2.18 16.75 -6.195 1 95.81 279 GLN B CA 1
ATOM 5736 C C . GLN B 1 279 ? 3.025 15.539 -5.781 1 95.81 279 GLN B C 1
ATOM 5738 O O . GLN B 1 279 ? 3.734 15.594 -4.773 1 95.81 279 GLN B O 1
ATOM 5743 N N . GLU B 1 280 ? 2.887 14.523 -6.527 1 97.25 280 GLU B N 1
ATOM 5744 C CA . GLU B 1 280 ? 3.6 13.297 -6.172 1 97.25 280 GLU B CA 1
ATOM 5745 C C . GLU B 1 280 ? 4.977 13.25 -6.828 1 97.25 280 GLU B C 1
ATOM 5747 O O . GLU B 1 280 ? 5.148 13.727 -7.953 1 97.25 280 GLU B O 1
ATOM 5752 N N . CYS B 1 281 ? 5.934 12.672 -6.129 1 97.69 281 CYS B N 1
ATOM 5753 C CA . CYS B 1 281 ? 7.316 12.516 -6.562 1 97.69 281 CYS B CA 1
ATOM 5754 C C . CYS B 1 281 ? 7.379 11.961 -7.98 1 97.69 281 CYS B C 1
ATOM 5756 O O . CYS B 1 281 ? 6.684 10.992 -8.305 1 97.69 281 CYS B O 1
ATOM 5758 N N . GLY B 1 282 ? 8.211 12.57 -8.82 1 95.75 282 GLY B N 1
ATOM 5759 C CA . GLY B 1 282 ? 8.188 12.188 -10.227 1 95.75 282 GLY B CA 1
ATOM 5760 C C . GLY B 1 282 ? 9.523 12.367 -10.914 1 95.75 282 GLY B C 1
ATOM 5761 O O . GLY B 1 282 ? 10.57 12.383 -10.266 1 95.75 282 GLY B O 1
ATOM 5762 N N . PRO B 1 283 ? 9.484 12.5 -12.227 1 95.31 283 PRO B N 1
ATOM 5763 C CA . PRO B 1 283 ? 10.695 12.438 -13.047 1 95.31 283 PRO B CA 1
ATOM 5764 C C . PRO B 1 283 ? 11.414 13.773 -13.133 1 95.31 283 PRO B C 1
ATOM 5766 O O . PRO B 1 283 ? 12.477 13.875 -13.758 1 95.31 283 PRO B O 1
ATOM 5769 N N . ARG B 1 284 ? 10.945 14.797 -12.508 1 95.31 284 ARG B N 1
ATOM 5770 C CA . ARG B 1 284 ? 11.57 16.109 -12.586 1 95.31 284 ARG B CA 1
ATOM 5771 C C . ARG B 1 284 ? 13.039 16.047 -12.164 1 95.31 284 ARG B C 1
ATOM 5773 O O . ARG B 1 284 ? 13.367 15.438 -11.141 1 95.31 284 ARG B O 1
ATOM 5780 N N . ILE B 1 285 ? 13.891 16.688 -12.984 1 94.81 285 ILE B N 1
ATOM 5781 C CA . ILE B 1 285 ? 15.297 16.844 -12.602 1 94.81 285 ILE B CA 1
ATOM 5782 C C . ILE B 1 285 ? 15.445 18.047 -11.672 1 94.81 285 ILE B C 1
ATOM 5784 O O . ILE B 1 285 ? 15.148 19.172 -12.055 1 94.81 285 ILE B O 1
ATOM 5788 N N . ILE B 1 286 ? 15.867 17.766 -10.453 1 96.56 286 ILE B N 1
ATOM 5789 C CA . ILE B 1 286 ? 16.016 18.828 -9.453 1 96.56 286 ILE B CA 1
ATOM 5790 C C . ILE B 1 286 ? 17.125 19.781 -9.867 1 96.56 286 ILE B C 1
ATOM 5792 O O . ILE B 1 286 ? 18.203 19.344 -10.289 1 96.56 286 ILE B O 1
ATOM 5796 N N . GLN B 1 287 ? 16.891 21.047 -9.734 1 94.62 287 GLN B N 1
ATOM 5797 C CA . GLN B 1 287 ? 17.875 22.047 -10.117 1 94.62 287 GLN B CA 1
ATOM 5798 C C . GLN B 1 287 ? 18.609 22.594 -8.891 1 94.62 287 GLN B C 1
ATOM 5800 O O . GLN B 1 287 ? 18.047 22.625 -7.789 1 94.62 287 GLN B O 1
ATOM 5805 N N . PRO B 1 288 ? 19.875 23.031 -9.133 1 95.62 288 PRO B N 1
ATOM 5806 C CA . PRO B 1 288 ? 20.547 23.719 -8.023 1 95.62 288 PRO B CA 1
ATOM 5807 C C . PRO B 1 288 ? 19.828 25 -7.602 1 95.62 288 PRO B C 1
ATOM 5809 O O . PRO B 1 288 ? 19.203 25.672 -8.43 1 95.62 288 PRO B O 1
ATOM 5812 N N . ASN B 1 289 ? 19.922 25.328 -6.32 1 96.25 289 ASN B N 1
ATOM 5813 C CA . ASN B 1 289 ? 19.359 26.531 -5.727 1 96.25 289 ASN B CA 1
ATOM 5814 C C . ASN B 1 289 ? 17.844 26.516 -5.766 1 96.25 289 ASN B C 1
ATOM 5816 O O . ASN B 1 289 ? 17.219 27.5 -6.176 1 96.25 289 ASN B O 1
ATOM 5820 N N . GLU B 1 290 ? 17.328 25.375 -5.395 1 95 290 GLU B N 1
ATOM 5821 C CA . GLU B 1 290 ? 15.883 25.266 -5.223 1 95 290 GLU B CA 1
ATOM 5822 C C . GLU B 1 290 ? 15.539 24.484 -3.957 1 95 290 GLU B C 1
ATOM 5824 O O . GLU B 1 290 ? 16.422 23.891 -3.334 1 95 290 GLU B O 1
ATOM 5829 N N . ILE B 1 291 ? 14.32 24.531 -3.549 1 97.81 291 ILE B N 1
ATOM 5830 C CA . ILE B 1 291 ? 13.836 23.828 -2.367 1 97.81 291 ILE B CA 1
ATOM 5831 C C . ILE B 1 291 ? 13.461 22.391 -2.742 1 97.81 291 ILE B C 1
ATOM 5833 O O . ILE B 1 291 ? 13.055 22.125 -3.877 1 97.81 291 ILE B O 1
ATOM 5837 N N . VAL B 1 292 ? 13.617 21.5 -1.906 1 98.56 292 VAL B N 1
ATOM 5838 C CA . VAL B 1 292 ? 13.07 20.141 -1.915 1 98.56 292 VAL B CA 1
ATOM 5839 C C . VAL B 1 292 ? 12.258 19.906 -0.646 1 98.56 292 VAL B C 1
ATOM 5841 O O . VAL B 1 292 ? 12.789 19.984 0.464 1 98.56 292 VAL B O 1
ATOM 5844 N N . ALA B 1 293 ? 10.984 19.703 -0.779 1 98.88 293 ALA B N 1
ATOM 5845 C CA . ALA B 1 293 ? 10.094 19.438 0.347 1 98.88 293 ALA B CA 1
ATOM 5846 C C . ALA B 1 293 ? 9.547 18.016 0.293 1 98.88 293 ALA B C 1
ATOM 5848 O O . ALA B 1 293 ? 9.273 17.5 -0.788 1 98.88 293 ALA B O 1
ATOM 5849 N N . PHE B 1 294 ? 9.406 17.406 1.463 1 98.81 294 PHE B N 1
ATOM 5850 C CA . PHE B 1 294 ? 8.898 16.047 1.461 1 98.81 294 PHE B CA 1
ATOM 5851 C C . PHE B 1 294 ? 8.109 15.75 2.736 1 98.81 294 PHE B C 1
ATOM 5853 O O . PHE B 1 294 ? 8.219 16.5 3.715 1 98.81 294 PHE B O 1
ATOM 5860 N N . ASP B 1 295 ? 7.289 14.812 2.691 1 98.69 295 ASP B N 1
ATOM 5861 C CA . ASP B 1 295 ? 6.559 14.148 3.768 1 98.69 295 ASP B CA 1
ATOM 5862 C C . ASP B 1 295 ? 6.859 12.648 3.791 1 98.69 295 ASP B C 1
ATOM 5864 O O . ASP B 1 295 ? 6.629 11.945 2.805 1 98.69 295 ASP B O 1
ATOM 5868 N N . THR B 1 296 ? 7.344 12.125 4.883 1 98.5 296 THR B N 1
ATOM 5869 C CA . THR B 1 296 ? 7.82 10.742 4.891 1 98.5 296 THR B CA 1
ATOM 5870 C C . THR B 1 296 ? 6.656 9.766 4.766 1 98.5 296 THR B C 1
ATOM 5872 O O . THR B 1 296 ? 6.711 8.828 3.973 1 98.5 296 THR B O 1
ATOM 5875 N N . ASP B 1 297 ? 5.617 9.992 5.566 1 97.44 297 ASP B N 1
ATOM 5876 C CA . ASP B 1 297 ? 4.527 9.023 5.656 1 97.44 297 ASP B CA 1
ATOM 5877 C C . ASP B 1 297 ? 5.059 7.594 5.586 1 97.44 297 ASP B C 1
ATOM 5879 O O . ASP B 1 297 ? 4.566 6.777 4.805 1 97.44 297 ASP B O 1
ATOM 5883 N N . LEU B 1 298 ? 6.086 7.332 6.258 1 98.06 298 LEU B N 1
ATOM 5884 C CA . LEU B 1 298 ? 6.879 6.113 6.172 1 98.06 298 LEU B CA 1
ATOM 5885 C C . LEU B 1 298 ? 6.426 5.09 7.211 1 98.06 298 LEU B C 1
ATOM 5887 O O . LEU B 1 298 ? 6.234 5.434 8.383 1 98.06 298 LEU B O 1
ATOM 5891 N N . ILE B 1 299 ? 6.129 3.852 6.777 1 98.75 299 ILE B N 1
ATOM 5892 C CA . ILE B 1 299 ? 5.941 2.738 7.703 1 98.75 299 ILE B CA 1
ATOM 5893 C C . ILE B 1 299 ? 7.285 2.055 7.961 1 98.75 299 ILE B C 1
ATOM 5895 O O . ILE B 1 299 ? 7.84 1.406 7.074 1 98.75 299 ILE B O 1
ATOM 5899 N N . GLY B 1 300 ? 7.758 2.199 9.125 1 98.5 300 GLY B N 1
ATOM 5900 C CA . GLY B 1 300 ? 9.102 1.771 9.484 1 98.5 300 GLY B CA 1
ATOM 5901 C C . GLY B 1 300 ? 9.125 0.478 10.273 1 98.5 300 GLY B C 1
ATOM 5902 O O . GLY B 1 300 ? 8.25 -0.372 10.109 1 98.5 300 GLY B O 1
ATOM 5903 N N . SER B 1 301 ? 10.156 0.306 11.023 1 97.75 301 SER B N 1
ATOM 5904 C CA . SER B 1 301 ? 10.344 -0.872 11.867 1 97.75 301 SER B CA 1
ATOM 5905 C C . SER B 1 301 ? 9.148 -1.078 12.797 1 97.75 301 SER B C 1
ATOM 5907 O O . SER B 1 301 ? 8.57 -0.112 13.297 1 97.75 301 SER B O 1
ATOM 5909 N N . TYR B 1 302 ? 8.797 -2.311 12.984 1 98.06 302 TYR B N 1
ATOM 5910 C CA . TYR B 1 302 ? 7.691 -2.744 13.828 1 98.06 302 TYR B CA 1
ATOM 5911 C C . TYR B 1 302 ? 6.352 -2.311 13.25 1 98.06 302 TYR B C 1
ATOM 5913 O O . TYR B 1 302 ? 5.324 -2.381 13.93 1 98.06 302 TYR B O 1
ATOM 5921 N N . GLY B 1 303 ? 6.34 -1.804 11.969 1 97.88 303 GLY B N 1
ATOM 5922 C CA . GLY B 1 303 ? 5.102 -1.368 11.344 1 97.88 303 GLY B CA 1
ATOM 5923 C C . GLY B 1 303 ? 4.645 -0 11.812 1 97.88 303 GLY B C 1
ATOM 5924 O O . GLY B 1 303 ? 3.486 0.371 11.625 1 97.88 303 GLY B O 1
ATOM 5925 N N . ILE B 1 304 ? 5.543 0.753 12.383 1 98.56 304 ILE B N 1
ATOM 5926 C CA . ILE B 1 304 ? 5.203 2.045 12.961 1 98.56 304 ILE B CA 1
ATOM 5927 C C . ILE B 1 304 ? 5.363 3.145 11.914 1 98.56 304 ILE B C 1
ATOM 5929 O O . ILE B 1 304 ? 6.375 3.197 11.211 1 98.56 304 ILE B O 1
ATOM 5933 N N . CYS B 1 305 ? 4.379 4.004 11.891 1 98.75 305 CYS B N 1
ATOM 5934 C CA . CYS B 1 305 ? 4.402 5.129 10.969 1 98.75 305 CYS B CA 1
ATOM 5935 C C . CYS B 1 305 ? 5.23 6.281 11.531 1 98.75 305 CYS B C 1
ATOM 5937 O O . CYS B 1 305 ? 4.988 6.734 12.648 1 98.75 305 CYS B O 1
ATOM 5939 N N . ILE B 1 306 ? 6.195 6.637 10.828 1 98.81 306 ILE B N 1
ATOM 5940 C CA . ILE B 1 306 ? 6.91 7.871 11.117 1 98.81 306 ILE B CA 1
ATOM 5941 C C . ILE B 1 306 ? 6.574 8.922 10.062 1 98.81 306 ILE B C 1
ATOM 5943 O O . ILE B 1 306 ? 7.043 8.844 8.922 1 98.81 306 ILE B O 1
ATOM 5947 N N . ASP B 1 307 ? 5.809 9.867 10.523 1 98.56 307 ASP B N 1
ATOM 5948 C CA . ASP B 1 307 ? 5.293 10.93 9.672 1 98.56 307 ASP B CA 1
ATOM 5949 C C . ASP B 1 307 ? 5.895 12.281 10.039 1 98.56 307 ASP B C 1
ATOM 5951 O O . ASP B 1 307 ? 5.379 12.977 10.922 1 98.56 307 ASP B O 1
ATOM 5955 N N . ILE B 1 308 ? 6.91 12.664 9.383 1 98.62 308 ILE B N 1
ATOM 5956 C CA . ILE B 1 308 ? 7.555 13.953 9.578 1 98.62 308 ILE B CA 1
ATOM 5957 C C . ILE B 1 308 ? 7.848 14.602 8.227 1 98.62 308 ILE B C 1
ATOM 5959 O O . ILE B 1 308 ? 7.859 13.922 7.195 1 98.62 308 ILE B O 1
ATOM 5963 N N . SER B 1 309 ? 8 15.859 8.203 1 98.88 309 SER B N 1
ATOM 5964 C CA . SER B 1 309 ? 8.281 16.609 6.988 1 98.88 309 SER B CA 1
ATOM 5965 C C . SER B 1 309 ? 9.43 17.594 7.195 1 98.88 309 SER B C 1
ATOM 5967 O O . SER B 1 309 ? 9.594 18.141 8.289 1 98.88 309 SER B O 1
ATOM 5969 N N . ARG B 1 310 ? 10.211 17.75 6.18 1 98.94 310 ARG B N 1
ATOM 5970 C CA . ARG B 1 310 ? 11.25 18.781 6.102 1 98.94 310 ARG B CA 1
ATOM 5971 C C . ARG B 1 310 ? 11.281 19.422 4.723 1 98.94 310 ARG B C 1
ATOM 5973 O O . ARG B 1 310 ? 10.805 18.828 3.746 1 98.94 310 ARG B O 1
ATOM 5980 N N . THR B 1 311 ? 11.727 20.578 4.688 1 98.88 311 THR B N 1
ATOM 5981 C CA . THR B 1 311 ? 12.078 21.297 3.473 1 98.88 311 THR B CA 1
ATOM 5982 C C . THR B 1 311 ? 13.555 21.688 3.48 1 98.88 311 THR B C 1
ATOM 5984 O O . THR B 1 311 ? 14.055 22.25 4.453 1 98.88 311 THR B O 1
ATOM 5987 N N . TRP B 1 312 ? 14.219 21.328 2.389 1 98.81 312 TRP B N 1
ATOM 5988 C CA . TRP B 1 312 ? 15.648 21.594 2.258 1 98.81 312 TRP B CA 1
ATOM 5989 C C . TRP B 1 312 ? 15.914 22.656 1.203 1 98.81 312 TRP B C 1
ATOM 5991 O O . TRP B 1 312 ? 15.188 22.75 0.21 1 98.81 312 TRP B O 1
ATOM 6001 N N . TRP B 1 313 ? 16.891 23.484 1.446 1 98.19 313 TRP B N 1
ATOM 6002 C CA . TRP B 1 313 ? 17.516 24.297 0.403 1 98.19 313 TRP B CA 1
ATOM 6003 C C . TRP B 1 313 ? 18.719 23.562 -0.192 1 98.19 313 TRP B C 1
ATOM 6005 O O . TRP B 1 313 ? 19.656 23.203 0.527 1 98.19 313 TRP B O 1
ATOM 6015 N N . VAL B 1 314 ? 18.672 23.328 -1.482 1 97.56 314 VAL B N 1
ATOM 6016 C CA . VAL B 1 314 ? 19.75 22.578 -2.125 1 97.56 314 VAL B CA 1
ATOM 6017 C C . VAL B 1 314 ? 20.516 23.484 -3.078 1 97.56 314 VAL B C 1
ATOM 6019 O O . VAL B 1 314 ? 20.094 23.703 -4.215 1 97.56 314 VAL B O 1
ATOM 6022 N N . GLY B 1 315 ? 21.703 23.859 -2.742 1 95.25 315 GLY B N 1
ATOM 6023 C CA . GLY B 1 315 ? 22.531 24.75 -3.535 1 95.25 315 GLY B CA 1
ATOM 6024 C C . GLY B 1 315 ? 23.344 25.719 -2.691 1 95.25 315 GLY B C 1
ATOM 6025 O O . GLY B 1 315 ? 23.203 25.75 -1.466 1 95.25 315 GLY B O 1
ATOM 6026 N N . ASP B 1 316 ? 24.141 26.547 -3.398 1 94.19 316 ASP B N 1
ATOM 6027 C CA . ASP B 1 316 ? 25.109 27.391 -2.691 1 94.19 316 ASP B CA 1
ATOM 6028 C C . ASP B 1 316 ? 24.594 28.828 -2.574 1 94.19 316 ASP B C 1
ATOM 6030 O O . ASP B 1 316 ? 25.109 29.609 -1.775 1 94.19 316 ASP B O 1
ATOM 6034 N N . ALA B 1 317 ? 23.609 29.156 -3.32 1 95.69 317 ALA B N 1
ATOM 6035 C CA . ALA B 1 317 ? 23.062 30.5 -3.234 1 95.69 317 ALA B CA 1
ATOM 6036 C C . ALA B 1 317 ? 22.234 30.688 -1.962 1 95.69 317 ALA B C 1
ATOM 6038 O O . ALA B 1 317 ? 21.875 29.703 -1.309 1 95.69 317 ALA B O 1
ATOM 6039 N N . LYS B 1 318 ? 22.062 31.906 -1.661 1 96.06 318 LYS B N 1
ATOM 6040 C CA . LYS B 1 318 ? 21.203 32.188 -0.52 1 96.06 318 LYS B CA 1
ATOM 6041 C C . LYS B 1 318 ? 19.734 32.031 -0.886 1 96.06 318 LYS B C 1
ATOM 6043 O O . LYS B 1 318 ? 19.297 32.469 -1.955 1 96.06 318 LYS B O 1
ATOM 6048 N N . PRO B 1 319 ? 19 31.391 -0.023 1 97.44 319 PRO B N 1
ATOM 6049 C CA . PRO B 1 319 ? 17.547 31.406 -0.269 1 97.44 319 PRO B CA 1
ATOM 6050 C C . PRO B 1 319 ? 16.969 32.812 -0.23 1 97.44 319 PRO B C 1
ATOM 6052 O O . PRO B 1 319 ? 17.562 33.719 0.361 1 97.44 319 PRO B O 1
ATOM 6055 N N . THR B 1 320 ? 15.844 33.031 -0.852 1 96.69 320 THR B N 1
ATOM 6056 C CA . THR B 1 320 ? 15.227 34.344 -0.856 1 96.69 320 THR B CA 1
ATOM 6057 C C . THR B 1 320 ? 14.68 34.688 0.527 1 96.69 320 THR B C 1
ATOM 6059 O O . THR B 1 320 ? 14.438 33.781 1.346 1 96.69 320 THR B O 1
ATOM 6062 N N . ASN B 1 321 ? 14.469 35.938 0.765 1 97.38 321 ASN B N 1
ATOM 6063 C CA . ASN B 1 321 ? 13.898 36.375 2.035 1 97.38 321 ASN B CA 1
ATOM 6064 C C . ASN B 1 321 ? 12.492 35.812 2.242 1 97.38 321 ASN B C 1
ATOM 6066 O O . ASN B 1 321 ? 12.094 35.531 3.373 1 97.38 321 ASN B O 1
ATOM 6070 N N . SER B 1 322 ? 11.766 35.719 1.161 1 97.19 322 SER B N 1
ATOM 6071 C CA . SER B 1 322 ? 10.414 35.156 1.25 1 97.19 322 SER B CA 1
ATOM 6072 C C . SER B 1 322 ? 10.445 33.719 1.726 1 97.19 322 SER B C 1
ATOM 6074 O O . SER B 1 322 ? 9.578 33.281 2.496 1 97.19 322 SER B O 1
ATOM 6076 N N . MET B 1 323 ? 11.422 32.938 1.258 1 98 323 MET B N 1
ATOM 6077 C CA . MET B 1 323 ? 11.57 31.547 1.688 1 98 323 MET B CA 1
ATOM 6078 C C . MET B 1 323 ? 11.953 31.469 3.162 1 98 323 MET B C 1
ATOM 6080 O O . MET B 1 323 ? 11.43 30.641 3.904 1 98 323 MET B O 1
ATOM 6084 N N . ILE B 1 324 ? 12.844 32.344 3.586 1 98.5 324 ILE B N 1
ATOM 6085 C CA . ILE B 1 324 ? 13.273 32.375 4.977 1 98.5 324 ILE B CA 1
ATOM 6086 C C . ILE B 1 324 ? 12.094 32.75 5.875 1 98.5 324 ILE B C 1
ATOM 6088 O O . ILE B 1 324 ? 11.875 32.125 6.91 1 98.5 324 ILE B O 1
ATOM 6092 N N . TYR B 1 325 ? 11.367 33.719 5.441 1 98.5 325 TYR B N 1
ATOM 6093 C CA . TYR B 1 325 ? 10.188 34.125 6.203 1 98.5 325 TYR B CA 1
ATOM 6094 C C . TYR B 1 325 ? 9.211 32.969 6.328 1 98.5 325 TYR B C 1
ATOM 6096 O O . TYR B 1 325 ? 8.711 32.688 7.418 1 98.5 325 TYR B O 1
ATOM 6104 N N . ALA B 1 326 ? 8.914 32.344 5.199 1 98.62 326 ALA B N 1
ATOM 6105 C CA . ALA B 1 326 ? 7.977 31.219 5.191 1 98.62 326 ALA B CA 1
ATOM 6106 C C . ALA B 1 326 ? 8.445 30.094 6.109 1 98.62 326 ALA B C 1
ATOM 6108 O O . ALA B 1 326 ? 7.648 29.5 6.836 1 98.62 326 ALA B O 1
ATOM 6109 N N . MET B 1 327 ? 9.734 29.781 6.07 1 98.81 327 MET B N 1
ATOM 6110 C CA . MET B 1 327 ? 10.305 28.734 6.922 1 98.81 327 MET B CA 1
ATOM 6111 C C . MET B 1 327 ? 10.141 29.094 8.398 1 98.81 327 MET B C 1
ATOM 6113 O O . MET B 1 327 ? 9.688 28.266 9.188 1 98.81 327 MET B O 1
ATOM 6117 N N . ARG B 1 328 ? 10.477 30.266 8.758 1 98.75 328 ARG B N 1
ATOM 6118 C CA . ARG B 1 328 ? 10.352 30.688 10.148 1 98.75 328 ARG B CA 1
ATOM 6119 C C . ARG B 1 328 ? 8.898 30.703 10.594 1 98.75 328 ARG B C 1
ATOM 6121 O O . ARG B 1 328 ? 8.586 30.375 11.734 1 98.75 328 ARG B O 1
ATOM 6128 N N . HIS B 1 329 ? 8.047 31.156 9.664 1 98.81 329 HIS B N 1
ATOM 6129 C CA . HIS B 1 329 ? 6.617 31.172 9.945 1 98.81 329 HIS B CA 1
ATOM 6130 C C . HIS B 1 329 ? 6.098 29.75 10.203 1 98.81 329 HIS B C 1
ATOM 6132 O O . HIS B 1 329 ? 5.336 29.531 11.148 1 98.81 329 HIS B O 1
ATOM 6138 N N . ALA B 1 330 ? 6.492 28.812 9.398 1 98.88 330 ALA B N 1
ATOM 6139 C CA . ALA B 1 330 ? 6.113 27.406 9.57 1 98.88 330 ALA B CA 1
ATOM 6140 C C . ALA B 1 330 ? 6.66 26.844 10.875 1 98.88 330 ALA B C 1
ATOM 6142 O O . ALA B 1 330 ? 5.957 26.141 11.602 1 98.88 330 ALA B O 1
ATOM 6143 N N . HIS B 1 331 ? 7.898 27.125 11.109 1 98.81 331 HIS B N 1
ATOM 6144 C CA . HIS B 1 331 ? 8.531 26.688 12.344 1 98.81 331 HIS B CA 1
ATOM 6145 C C . HIS B 1 331 ? 7.793 27.219 13.57 1 98.81 331 HIS B C 1
ATOM 6147 O O . HIS B 1 331 ? 7.543 26.484 14.523 1 98.81 331 HIS B O 1
ATOM 6153 N N . GLU B 1 332 ? 7.492 28.5 13.539 1 98.75 332 GLU B N 1
ATOM 6154 C CA . GLU B 1 332 ? 6.73 29.109 14.617 1 98.75 332 GLU B CA 1
ATOM 6155 C C . GLU B 1 332 ? 5.375 28.422 14.789 1 98.75 332 GLU B C 1
ATOM 6157 O O . GLU B 1 332 ? 4.918 28.203 15.914 1 98.75 332 GLU B O 1
ATOM 6162 N N . HIS B 1 333 ? 4.758 28.125 13.664 1 98.81 333 HIS B N 1
ATOM 6163 C CA . HIS B 1 333 ? 3.441 27.5 13.672 1 98.81 333 HIS B CA 1
ATOM 6164 C C . HIS B 1 333 ? 3.479 26.156 14.414 1 98.81 333 HIS B C 1
ATOM 6166 O O . HIS B 1 333 ? 2.67 25.922 15.312 1 98.81 333 HIS B O 1
ATOM 6172 N N . ILE B 1 334 ? 4.391 25.266 14.086 1 98.69 334 ILE B N 1
ATOM 6173 C CA . ILE B 1 334 ? 4.398 23.953 14.703 1 98.69 334 ILE B CA 1
ATOM 6174 C C . ILE B 1 334 ? 4.898 24.062 16.141 1 98.69 334 ILE B C 1
ATOM 6176 O O . ILE B 1 334 ? 4.418 23.344 17.031 1 98.69 334 ILE B O 1
ATOM 6180 N N . ALA B 1 335 ? 5.859 25 16.422 1 98.62 335 ALA B N 1
ATOM 6181 C CA . ALA B 1 335 ? 6.375 25.172 17.781 1 98.62 335 ALA B CA 1
ATOM 6182 C C . ALA B 1 335 ? 5.281 25.656 18.719 1 98.62 335 ALA B C 1
ATOM 6184 O O . ALA B 1 335 ? 5.105 25.125 19.812 1 98.62 335 ALA B O 1
ATOM 6185 N N . THR B 1 336 ? 4.578 26.672 18.328 1 98.75 336 THR B N 1
ATOM 6186 C CA . THR B 1 336 ? 3.518 27.25 19.156 1 98.75 336 THR B CA 1
ATOM 6187 C C . THR B 1 336 ? 2.41 26.234 19.406 1 98.75 336 THR B C 1
ATOM 6189 O O . THR B 1 336 ? 1.901 26.125 20.516 1 98.75 336 THR B O 1
ATOM 6192 N N . ASN B 1 337 ? 2.014 25.531 18.359 1 98.81 337 ASN B N 1
ATOM 6193 C CA . ASN B 1 337 ? 0.959 24.547 18.5 1 98.81 337 ASN B CA 1
ATOM 6194 C C . ASN B 1 337 ? 1.387 23.391 19.406 1 98.81 337 ASN B C 1
ATOM 6196 O O . ASN B 1 337 ? 0.573 22.859 20.156 1 98.81 337 ASN B O 1
ATOM 6200 N N . MET B 1 338 ? 2.646 22.984 19.344 1 98.69 338 MET B N 1
ATOM 6201 C CA . MET B 1 338 ? 3.164 21.938 20.219 1 98.69 338 MET B CA 1
ATOM 6202 C C . MET B 1 338 ? 3.088 22.359 21.672 1 98.69 338 MET B C 1
ATOM 6204 O O . MET B 1 338 ? 2.793 21.547 22.547 1 98.69 338 MET B O 1
ATOM 6208 N N . GLU B 1 339 ? 3.326 23.609 21.938 1 98.38 339 GLU B N 1
ATOM 6209 C CA . GLU B 1 339 ? 3.346 24.109 23.297 1 98.38 339 GLU B CA 1
ATOM 6210 C C . GLU B 1 339 ? 1.968 24.016 23.953 1 98.38 339 GLU B C 1
ATOM 6212 O O . GLU B 1 339 ? 1.848 24.062 25.172 1 98.38 339 GLU B O 1
ATOM 6217 N N . MET B 1 340 ? 0.946 23.859 23.172 1 98.44 340 MET B N 1
ATOM 6218 C CA . MET B 1 340 ? -0.415 23.75 23.688 1 98.44 340 MET B CA 1
ATOM 6219 C C . MET B 1 340 ? -0.706 22.328 24.141 1 98.44 340 MET B C 1
ATOM 6221 O O . MET B 1 340 ? -1.704 22.078 24.828 1 98.44 340 MET B O 1
ATOM 6225 N N . LEU B 1 341 ? 0.104 21.391 23.812 1 98.75 341 LEU B N 1
ATOM 6226 C CA . LEU B 1 341 ? -0.189 19.969 23.984 1 98.75 341 LEU B CA 1
ATOM 6227 C C . LEU B 1 341 ? 0.099 19.531 25.422 1 98.75 341 LEU B C 1
ATOM 6229 O O . LEU B 1 341 ? 1.257 19.5 25.844 1 98.75 341 LEU B O 1
ATOM 6233 N N . LYS B 1 342 ? -0.893 19.156 26.094 1 98.38 342 LYS B N 1
ATOM 6234 C CA . LYS B 1 342 ? -0.862 18.562 27.422 1 98.38 342 LYS B CA 1
ATOM 6235 C C . LYS B 1 342 ? -2.191 17.891 27.766 1 98.38 342 LYS B C 1
ATOM 6237 O O . LYS B 1 342 ? -3.219 18.203 27.156 1 98.38 342 LYS B O 1
ATOM 6242 N N . PRO B 1 343 ? -2.15 16.969 28.719 1 98.56 343 PRO B N 1
ATOM 6243 C CA . PRO B 1 343 ? -3.395 16.281 29.078 1 98.56 343 PRO B CA 1
ATOM 6244 C C . PRO B 1 343 ? -4.504 17.25 29.5 1 98.56 343 PRO B C 1
ATOM 6246 O O . PRO B 1 343 ? -4.242 18.234 30.188 1 98.56 343 PRO B O 1
ATOM 6249 N N . GLY B 1 344 ? -5.723 17 28.984 1 98.56 344 GLY B N 1
ATOM 6250 C CA . GLY B 1 344 ? -6.879 17.781 29.391 1 98.56 344 GLY B CA 1
ATOM 6251 C C . GLY B 1 344 ? -7.23 18.891 28.422 1 98.56 344 GLY B C 1
ATOM 6252 O O . GLY B 1 344 ? -8.352 19.406 28.438 1 98.56 344 GLY B O 1
ATOM 6253 N N . VAL B 1 345 ? -6.281 19.328 27.594 1 98.69 345 VAL B N 1
ATOM 6254 C CA . VAL B 1 345 ? -6.602 20.297 26.562 1 98.69 345 VAL B CA 1
ATOM 6255 C C . VAL B 1 345 ? -7.625 19.719 25.594 1 98.69 345 VAL B C 1
ATOM 6257 O O . VAL B 1 345 ? -7.457 18.594 25.109 1 98.69 345 VAL B O 1
ATOM 6260 N N . SER B 1 346 ? -8.664 20.453 25.328 1 98.69 346 SER B N 1
ATOM 6261 C CA . SER B 1 346 ? -9.68 19.969 24.406 1 98.69 346 SER B CA 1
ATOM 6262 C C . SER B 1 346 ? -9.219 20.078 22.953 1 98.69 346 SER B C 1
ATOM 6264 O O . SER B 1 346 ? -8.43 20.969 22.625 1 98.69 346 SER B O 1
ATOM 6266 N N . PHE B 1 347 ? -9.727 19.219 22.109 1 98.75 347 PHE B N 1
ATOM 6267 C CA . PHE B 1 347 ? -9.438 19.344 20.688 1 98.75 347 PHE B CA 1
ATOM 6268 C C . PHE B 1 347 ? -9.93 20.688 20.156 1 98.75 347 PHE B C 1
ATOM 6270 O O . PHE B 1 347 ? -9.289 21.281 19.281 1 98.75 347 PHE B O 1
ATOM 6277 N N . ARG B 1 348 ? -11.039 21.188 20.688 1 98.44 348 ARG B N 1
ATOM 6278 C CA . ARG B 1 348 ? -11.562 22.484 20.312 1 98.44 348 ARG B CA 1
ATOM 6279 C C . ARG B 1 348 ? -10.547 23.594 20.609 1 98.44 348 ARG B C 1
ATOM 6281 O O . ARG B 1 348 ? -10.328 24.469 19.781 1 98.44 348 ARG B O 1
ATOM 6288 N N . ASP B 1 349 ? -9.945 23.516 21.781 1 98.62 349 ASP B N 1
ATOM 6289 C CA . ASP B 1 349 ? -8.938 24.5 22.141 1 98.62 349 ASP B CA 1
ATOM 6290 C C . ASP B 1 349 ? -7.758 24.469 21.172 1 98.62 349 ASP B C 1
ATOM 6292 O O . ASP B 1 349 ? -7.195 25.5 20.828 1 98.62 349 ASP B O 1
ATOM 6296 N N . LEU B 1 350 ? -7.383 23.281 20.75 1 98.81 350 LEU B N 1
ATOM 6297 C CA . LEU B 1 350 ? -6.293 23.156 19.797 1 98.81 350 LEU B CA 1
ATOM 6298 C C . LEU B 1 350 ? -6.688 23.75 18.453 1 98.81 350 LEU B C 1
ATOM 6300 O O . LEU B 1 350 ? -5.859 24.359 17.766 1 98.81 350 LEU B O 1
ATOM 6304 N N . VAL B 1 351 ? -7.949 23.562 18.062 1 98.56 351 VAL B N 1
ATOM 6305 C CA . VAL B 1 351 ? -8.445 24.062 16.781 1 98.56 351 VAL B CA 1
ATOM 6306 C C . VAL B 1 351 ? -8.453 25.578 16.781 1 98.56 351 VAL B C 1
ATOM 6308 O O . VAL B 1 351 ? -7.969 26.219 15.844 1 98.56 351 VAL B O 1
ATOM 6311 N N . PHE B 1 352 ? -8.938 26.156 17.797 1 98.25 352 PHE B N 1
ATOM 6312 C CA . PHE B 1 352 ? -9.203 27.594 17.797 1 98.25 352 PHE B CA 1
ATOM 6313 C C . PHE B 1 352 ? -8.062 28.359 18.453 1 98.25 352 PHE B C 1
ATOM 6315 O O . PHE B 1 352 ? -8.008 29.594 18.359 1 98.25 352 PHE B O 1
ATOM 6322 N N . GLY B 1 353 ? -7.141 27.625 19.078 1 98.25 353 GLY B N 1
ATOM 6323 C CA . GLY B 1 353 ? -5.98 28.25 19.688 1 98.25 353 GLY B CA 1
ATOM 6324 C C . GLY B 1 353 ? -4.719 28.109 18.844 1 98.25 353 GLY B C 1
ATOM 6325 O O . GLY B 1 353 ? -4.773 27.641 17.703 1 98.25 353 GLY B O 1
ATOM 6326 N N . GLY B 1 354 ? -3.592 28.641 19.438 1 97.56 354 GLY B N 1
ATOM 6327 C CA . GLY B 1 354 ? -2.279 28.5 18.828 1 97.56 354 GLY B CA 1
ATOM 6328 C C . GLY B 1 354 ? -1.958 29.578 17.812 1 97.56 354 GLY B C 1
ATOM 6329 O O . GLY B 1 354 ? -2.529 30.672 17.859 1 97.56 354 GLY B O 1
ATOM 6330 N N . HIS B 1 355 ? -1 29.219 17 1 98.44 355 HIS B N 1
ATOM 6331 C CA . HIS B 1 355 ? -0.495 30.156 16.016 1 98.44 355 HIS B CA 1
ATOM 6332 C C . HIS B 1 355 ? -1.417 30.219 14.797 1 98.44 355 HIS B C 1
ATOM 6334 O O . HIS B 1 355 ? -1.892 29.188 14.32 1 98.44 355 HIS B O 1
ATOM 6340 N N . LYS B 1 356 ? -1.648 31.438 14.328 1 97.62 356 LYS B N 1
ATOM 6341 C CA . LYS B 1 356 ? -2.441 31.656 13.125 1 97.62 356 LYS B CA 1
ATOM 6342 C C . LYS B 1 356 ? -1.545 31.938 11.922 1 97.62 356 LYS B C 1
ATOM 6344 O O . LYS B 1 356 ? -0.653 32.781 11.992 1 97.62 356 LYS B O 1
ATOM 6349 N N . LEU B 1 357 ? -1.809 31.219 10.867 1 98.25 357 LEU B N 1
ATOM 6350 C CA . LEU B 1 357 ? -1.075 31.5 9.633 1 98.25 357 LEU B CA 1
ATOM 6351 C C . LEU B 1 357 ? -1.45 32.875 9.07 1 98.25 357 LEU B C 1
ATOM 6353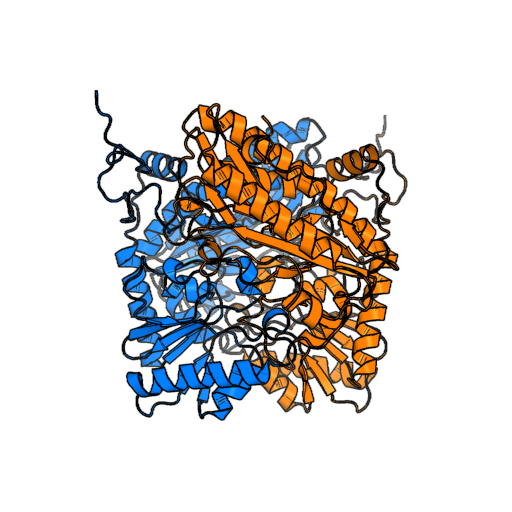 O O . LEU B 1 357 ? -2.602 33.281 9.18 1 98.25 357 LEU B O 1
ATOM 6357 N N . ASP B 1 358 ? -0.502 33.531 8.406 1 98.19 358 ASP B N 1
ATOM 6358 C CA . ASP B 1 358 ? -0.813 34.75 7.703 1 98.19 358 ASP B CA 1
ATOM 6359 C C . ASP B 1 358 ? -1.878 34.531 6.629 1 98.19 358 ASP B C 1
ATOM 6361 O O . ASP B 1 358 ? -1.964 33.438 6.055 1 98.19 358 ASP B O 1
ATOM 6365 N N . PRO B 1 359 ? -2.66 35.562 6.348 1 97.44 359 PRO B N 1
ATOM 6366 C CA . PRO B 1 359 ? -3.758 35.438 5.387 1 97.44 359 PRO B CA 1
ATOM 6367 C C . PRO B 1 359 ? -3.297 34.906 4.031 1 97.44 359 PRO B C 1
ATOM 6369 O O . PRO B 1 359 ? -4.031 34.188 3.369 1 97.44 359 PRO B O 1
ATOM 6372 N N . GLU B 1 360 ? -2.145 35.25 3.633 1 96.81 360 GLU B N 1
ATOM 6373 C CA . GLU B 1 360 ? -1.656 34.844 2.312 1 96.81 360 GLU B CA 1
ATOM 6374 C C . GLU B 1 360 ? -1.402 33.344 2.24 1 96.81 360 GLU B C 1
ATOM 6376 O O . GLU B 1 360 ? -1.277 32.781 1.148 1 96.81 360 GLU B O 1
ATOM 6381 N N . PHE B 1 361 ? -1.303 32.656 3.438 1 97.88 361 PHE B N 1
ATOM 6382 C CA . PHE B 1 361 ? -1.035 31.203 3.473 1 97.88 361 PHE B CA 1
ATOM 6383 C C . PHE B 1 361 ? -2.311 30.422 3.756 1 97.88 361 PHE B C 1
ATOM 6385 O O . PHE B 1 361 ? -2.291 29.188 3.809 1 97.88 361 PHE B O 1
ATOM 6392 N N . ASP B 1 362 ? -3.414 31.047 3.902 1 96.44 362 ASP B N 1
ATOM 6393 C CA . ASP B 1 362 ? -4.641 30.438 4.395 1 96.44 362 ASP B CA 1
ATOM 6394 C C . ASP B 1 362 ? -5.254 29.516 3.34 1 96.44 362 ASP B C 1
ATOM 6396 O O . ASP B 1 362 ? -5.664 28.391 3.65 1 96.44 362 ASP B O 1
ATOM 6400 N N . ARG B 1 363 ? -5.297 29.969 2.172 1 95.44 363 ARG B N 1
ATOM 6401 C CA . ARG B 1 363 ? -6 29.25 1.114 1 95.44 363 ARG B CA 1
ATOM 6402 C C . ARG B 1 363 ? -5.375 27.891 0.871 1 95.44 363 ARG B C 1
ATOM 6404 O O . ARG B 1 363 ? -6.082 26.906 0.643 1 95.44 363 ARG B O 1
ATOM 6411 N N . LEU B 1 364 ? -4.043 27.781 0.92 1 96.81 364 LEU B N 1
ATOM 6412 C CA . LEU B 1 364 ? -3.342 26.562 0.549 1 96.81 364 LEU B CA 1
ATOM 6413 C C . LEU B 1 364 ? -2.824 25.828 1.787 1 96.81 364 LEU B C 1
ATOM 6415 O O . LEU B 1 364 ? -2.035 24.891 1.675 1 96.81 364 LEU B O 1
ATOM 6419 N N . LYS B 1 365 ? -3.311 26.266 2.936 1 97.56 365 LYS B N 1
ATOM 6420 C CA . LYS B 1 365 ? -2.869 25.625 4.168 1 97.56 365 LYS B CA 1
ATOM 6421 C C . LYS B 1 365 ? -3.186 24.125 4.148 1 97.56 365 LYS B C 1
ATOM 6423 O O . LYS B 1 365 ? -4.023 23.672 3.363 1 97.56 365 LYS B O 1
ATOM 6428 N N . TYR B 1 366 ? -2.492 23.391 4.957 1 96.75 366 TYR B N 1
ATOM 6429 C CA . TYR B 1 366 ? -2.719 21.953 5.062 1 96.75 366 TYR B CA 1
ATOM 6430 C C . TYR B 1 366 ? -4.117 21.656 5.586 1 96.75 366 TYR B C 1
ATOM 6432 O O . TYR B 1 366 ? -4.793 22.547 6.105 1 96.75 366 TYR B O 1
ATOM 6440 N N . GLY B 1 367 ? -4.566 20.469 5.438 1 94.62 367 GLY B N 1
ATOM 6441 C CA . GLY B 1 367 ? -5.914 20.078 5.824 1 94.62 367 GLY B CA 1
ATOM 6442 C C . GLY B 1 367 ? -6.113 20.016 7.328 1 94.62 367 GLY B C 1
ATOM 6443 O O . GLY B 1 367 ? -7.223 20.219 7.82 1 94.62 367 GLY B O 1
ATOM 6444 N N . VAL B 1 368 ? -5.055 19.734 8.055 1 97.88 368 VAL B N 1
ATOM 6445 C CA . VAL B 1 368 ? -5.137 19.609 9.5 1 97.88 368 VAL B CA 1
ATOM 6446 C C . VAL B 1 368 ? -3.924 20.281 10.148 1 97.88 368 VAL B C 1
ATOM 6448 O O . VAL B 1 368 ? -2.857 20.359 9.531 1 97.88 368 VAL B O 1
ATOM 6451 N N . LYS B 1 369 ? -4.121 20.703 11.414 1 98.5 369 LYS B N 1
ATOM 6452 C CA . LYS B 1 369 ? -3.014 21.172 12.25 1 98.5 369 LYS B CA 1
ATOM 6453 C C . LYS B 1 369 ? -2.236 20 12.836 1 98.5 369 LYS B C 1
ATOM 6455 O O . LYS B 1 369 ? -1.017 20.062 12.992 1 98.5 369 LYS B O 1
ATOM 6460 N N . MET B 1 370 ? -3.043 19 13.203 1 98.75 370 MET B N 1
ATOM 6461 C CA . MET B 1 370 ? -2.479 17.797 13.82 1 98.75 370 MET B CA 1
ATOM 6462 C C . MET B 1 370 ? -3.307 16.562 13.477 1 98.75 370 MET B C 1
ATOM 6464 O O . MET B 1 370 ? -4.484 16.688 13.133 1 98.75 370 MET B O 1
ATOM 6468 N N . HIS B 1 371 ? -2.727 15.453 13.547 1 98.75 371 HIS B N 1
ATOM 6469 C CA . HIS B 1 371 ? -3.447 14.188 13.492 1 98.75 371 HIS B CA 1
ATOM 6470 C C . HIS B 1 371 ? -2.736 13.117 14.312 1 98.75 371 HIS B C 1
ATOM 6472 O O . HIS B 1 371 ? -1.542 13.234 14.594 1 98.75 371 HIS B O 1
ATOM 6478 N N . GLY B 1 372 ? -3.496 12.109 14.695 1 98.75 372 GLY B N 1
ATOM 6479 C CA . GLY B 1 372 ? -2.914 10.977 15.398 1 98.75 372 GLY B CA 1
ATOM 6480 C C . GLY B 1 372 ? -2.078 10.086 14.5 1 98.75 372 GLY B C 1
ATOM 6481 O O . GLY B 1 372 ? -2.213 10.125 13.273 1 98.75 372 GLY B O 1
ATOM 6482 N N . VAL B 1 373 ? -1.217 9.289 15.117 1 98.69 373 VAL B N 1
ATOM 6483 C CA . VAL B 1 373 ? -0.338 8.406 14.359 1 98.69 373 VAL B CA 1
ATOM 6484 C C . VAL B 1 373 ? 0.002 7.176 15.203 1 98.69 373 VAL B C 1
ATOM 6486 O O . VAL B 1 373 ? 0.004 7.242 16.438 1 98.69 373 VAL B O 1
ATOM 6489 N N . GLY B 1 374 ? 0.242 6.066 14.648 1 98.12 374 GLY B N 1
ATOM 6490 C CA . GLY B 1 374 ? 0.655 4.793 15.227 1 98.12 374 GLY B CA 1
ATOM 6491 C C . GLY B 1 374 ? 1.167 3.811 14.188 1 98.12 374 GLY B C 1
ATOM 6492 O O . GLY B 1 374 ? 2.289 3.947 13.695 1 98.12 374 GLY B O 1
ATOM 6493 N N . LEU B 1 375 ? 0.285 2.873 13.734 1 96.81 375 LEU B N 1
ATOM 6494 C CA . LEU B 1 375 ? 0.654 1.961 12.656 1 96.81 375 LEU B CA 1
ATOM 6495 C C . LEU B 1 375 ? 0.52 2.643 11.297 1 96.81 375 LEU B C 1
ATOM 6497 O O . LEU B 1 375 ? 1.156 2.229 10.328 1 96.81 375 LEU B O 1
ATOM 6501 N N . CYS B 1 376 ? -0.284 3.631 11.203 1 96.12 376 CYS B N 1
ATOM 6502 C CA . CYS B 1 376 ? -0.498 4.586 10.125 1 96.12 376 CYS B CA 1
ATOM 6503 C C . CYS B 1 376 ? -1.036 5.906 10.664 1 96.12 376 CYS B C 1
ATOM 6505 O O . CYS B 1 376 ? -0.908 6.195 11.852 1 96.12 376 CYS B O 1
ATOM 6507 N N . ASP B 1 377 ? -1.568 6.773 9.781 1 96.62 377 ASP B N 1
ATOM 6508 C CA . ASP B 1 377 ? -2.346 7.898 10.297 1 96.62 377 ASP B CA 1
ATOM 6509 C C . ASP B 1 377 ? -3.58 7.41 11.055 1 96.62 377 ASP B C 1
ATOM 6511 O O . ASP B 1 377 ? -4.246 6.469 10.625 1 96.62 377 ASP B O 1
ATOM 6515 N N . GLU B 1 378 ? -3.775 7.977 12.195 1 96.5 378 GLU B N 1
ATOM 6516 C CA . GLU B 1 378 ? -4.852 7.562 13.094 1 96.5 378 GLU B CA 1
ATOM 6517 C C . GLU B 1 378 ? -5.66 8.766 13.57 1 96.5 378 GLU B C 1
ATOM 6519 O O . GLU B 1 378 ? -5.273 9.914 13.344 1 96.5 378 GLU B O 1
ATOM 6524 N N . TRP B 1 379 ? -6.836 8.469 14.125 1 97.94 379 TRP B N 1
ATOM 6525 C CA . TRP B 1 379 ? -7.613 9.445 14.875 1 97.94 379 TRP B CA 1
ATOM 6526 C C . TRP B 1 379 ? -6.82 9.977 16.062 1 97.94 379 TRP B C 1
ATOM 6528 O O . TRP B 1 379 ? -6.039 9.234 16.672 1 97.94 379 TRP B O 1
ATOM 6538 N N . PRO B 1 380 ? -6.891 11.344 16.312 1 98.38 380 PRO B N 1
ATOM 6539 C CA . PRO B 1 380 ? -7.867 12.305 15.805 1 98.38 380 PRO B CA 1
ATOM 6540 C C . PRO B 1 380 ? -7.312 13.172 14.672 1 98.38 380 PRO B C 1
ATOM 6542 O O . PRO B 1 380 ? -6.125 13.094 14.359 1 98.38 380 PRO B O 1
ATOM 6545 N N . SER B 1 381 ? -8.172 13.883 14.047 1 98.12 381 SER B N 1
ATOM 6546 C CA . SER B 1 381 ? -7.824 15.008 13.188 1 98.12 381 SER B CA 1
ATOM 6547 C C . SER B 1 381 ? -8.133 16.344 13.867 1 98.12 381 SER B C 1
ATOM 6549 O O . SER B 1 381 ? -9.281 16.609 14.219 1 98.12 381 SER B O 1
ATOM 6551 N N . ILE B 1 382 ? -7.129 17.094 14.109 1 98.69 382 ILE B N 1
ATOM 6552 C CA . ILE B 1 382 ? -7.297 18.453 14.586 1 98.69 382 ILE B CA 1
ATOM 6553 C C . ILE B 1 382 ? -7.25 19.438 13.414 1 98.69 382 ILE B C 1
ATOM 6555 O O . ILE B 1 382 ? -6.168 19.781 12.93 1 98.69 382 ILE B O 1
ATOM 6559 N N . VAL B 1 383 ? -8.383 19.922 13.07 1 97.94 383 VAL B N 1
ATOM 6560 C CA . VAL B 1 383 ? -8.531 20.688 11.844 1 97.94 383 VAL B CA 1
ATOM 6561 C C . VAL B 1 383 ? -8.273 22.172 12.133 1 97.94 383 VAL B C 1
ATOM 6563 O O . VAL B 1 383 ? -8.031 22.547 13.273 1 97.94 383 VAL B O 1
ATOM 6566 N N . TYR B 1 384 ? -8.242 22.969 11.078 1 98.06 384 TYR B N 1
ATOM 6567 C CA . TYR B 1 384 ? -8.273 24.422 11.219 1 98.06 384 TYR B CA 1
ATOM 6568 C C . TYR B 1 384 ? -9.688 24.906 11.531 1 98.06 384 TYR B C 1
ATOM 6570 O O . TYR B 1 384 ? -10.664 24.188 11.281 1 98.06 384 TYR B O 1
ATOM 6578 N N . PRO B 1 385 ? -9.828 26.109 12.047 1 97.75 385 PRO B N 1
ATOM 6579 C CA . PRO B 1 385 ? -11.125 26.594 12.523 1 97.75 385 PRO B CA 1
ATOM 6580 C C . PRO B 1 385 ? -12.195 26.562 11.438 1 97.75 385 PRO B C 1
ATOM 6582 O O . PRO B 1 385 ? -13.359 26.266 11.727 1 97.75 385 PRO B O 1
ATOM 6585 N N . ASP B 1 386 ? -11.844 26.828 10.203 1 96.5 386 ASP B N 1
ATOM 6586 C CA . ASP B 1 386 ? -12.82 26.922 9.133 1 96.5 386 ASP B CA 1
ATOM 6587 C C . ASP B 1 386 ? -13.359 25.547 8.75 1 96.5 386 ASP B C 1
ATOM 6589 O O . ASP B 1 386 ? -14.359 25.438 8.039 1 96.5 386 ASP B O 1
ATOM 6593 N N . ALA B 1 387 ? -12.766 24.469 9.273 1 95.94 387 ALA B N 1
ATOM 6594 C CA . ALA B 1 387 ? -13.203 23.109 8.961 1 95.94 387 ALA B CA 1
ATOM 6595 C C . ALA B 1 387 ? -13.812 22.422 10.18 1 95.94 387 ALA B C 1
ATOM 6597 O O . ALA B 1 387 ? -14.172 21.25 10.133 1 95.94 387 ALA B O 1
ATOM 6598 N N . TRP B 1 388 ? -13.938 23.156 11.281 1 97.19 388 TRP B N 1
ATOM 6599 C CA . TRP B 1 388 ? -14.461 22.594 12.516 1 97.19 388 TRP B CA 1
ATOM 6600 C C . TRP B 1 388 ? -15.938 22.219 12.367 1 97.19 388 TRP B C 1
ATOM 6602 O O . TRP B 1 388 ? -16.719 22.969 11.781 1 97.19 388 TRP B O 1
ATOM 6612 N N . GLU B 1 389 ? -16.281 21.078 12.805 1 96.44 389 GLU B N 1
ATOM 6613 C CA . GLU B 1 389 ? -17.656 20.609 12.883 1 96.44 389 GLU B CA 1
ATOM 6614 C C . GLU B 1 389 ? -18.016 20.172 14.305 1 96.44 389 GLU B C 1
ATOM 6616 O O . GLU B 1 389 ? -17.484 19.188 14.82 1 96.44 389 GLU B O 1
ATOM 6621 N N . ASP B 1 390 ? -19.047 20.828 14.891 1 96.81 390 ASP B N 1
ATOM 6622 C CA . ASP B 1 390 ? -19.484 20.484 16.234 1 96.81 390 ASP B CA 1
ATOM 6623 C C . ASP B 1 390 ? -19.891 19.016 16.328 1 96.81 390 ASP B C 1
ATOM 6625 O O . ASP B 1 390 ? -20.594 18.516 15.438 1 96.81 390 ASP B O 1
ATOM 6629 N N . GLY B 1 391 ? -19.406 18.391 17.312 1 97.31 391 GLY B N 1
ATOM 6630 C CA . GLY B 1 391 ? -19.828 17.016 17.562 1 97.31 391 GLY B CA 1
ATOM 6631 C C . GLY B 1 391 ? -18.938 15.984 16.906 1 97.31 391 GLY B C 1
ATOM 6632 O O . GLY B 1 391 ? -19.031 14.789 17.203 1 97.31 391 GLY B O 1
ATOM 6633 N N . ALA B 1 392 ? -18.031 16.375 16.062 1 97.5 392 ALA B N 1
ATOM 6634 C CA . ALA B 1 392 ? -17.203 15.43 15.336 1 97.5 392 ALA B CA 1
ATOM 6635 C C . ALA B 1 392 ? -16 15 16.172 1 97.5 392 ALA B C 1
ATOM 6637 O O . ALA B 1 392 ? -15.648 13.82 16.219 1 97.5 392 ALA B O 1
ATOM 6638 N N . PHE B 1 393 ? -15.391 15.898 16.828 1 97.62 393 PHE B N 1
ATOM 6639 C CA . PHE B 1 393 ? -14.156 15.672 17.562 1 97.62 393 PHE B CA 1
ATOM 6640 C C . PHE B 1 393 ? -14.211 16.359 18.922 1 97.62 393 PHE B C 1
ATOM 6642 O O . PHE B 1 393 ? -13.281 17.078 19.297 1 97.62 393 PHE B O 1
ATOM 6649 N N . ASP B 1 394 ? -15.234 16.109 19.703 1 97.31 394 ASP B N 1
ATOM 6650 C CA . ASP B 1 394 ? -15.406 16.688 21.031 1 97.31 394 ASP B CA 1
ATOM 6651 C C . ASP B 1 394 ? -14.734 15.836 22.109 1 97.31 394 ASP B C 1
ATOM 6653 O O . ASP B 1 394 ? -15.414 15.172 22.891 1 97.31 394 ASP B O 1
ATOM 6657 N N . TYR B 1 395 ? -13.406 15.922 22.141 1 98.38 395 TYR B N 1
ATOM 6658 C CA . TYR B 1 395 ? -12.578 15.125 23.047 1 98.38 395 TYR B CA 1
ATOM 6659 C C . TYR B 1 395 ? -11.406 15.945 23.562 1 98.38 395 TYR B C 1
ATOM 6661 O O . TYR B 1 395 ? -11.336 17.156 23.344 1 98.38 395 TYR B O 1
ATOM 6669 N N . GLU B 1 396 ? -10.57 15.312 24.375 1 98.69 396 GLU B N 1
ATOM 6670 C CA . GLU B 1 396 ? -9.43 15.977 24.984 1 98.69 396 GLU B CA 1
ATOM 6671 C C . GLU B 1 396 ? -8.148 15.172 24.797 1 98.69 396 GLU B C 1
ATOM 6673 O O . GLU B 1 396 ? -8.203 13.953 24.594 1 98.69 396 GLU B O 1
ATOM 6678 N N . VAL B 1 397 ? -7.043 15.836 24.828 1 98.81 397 VAL B N 1
ATOM 6679 C CA . VAL B 1 397 ? -5.719 15.227 24.766 1 98.81 397 VAL B CA 1
ATOM 6680 C C . VAL B 1 397 ? -5.484 14.367 26 1 98.81 397 VAL B C 1
ATOM 6682 O O . VAL B 1 397 ? -5.812 14.773 27.125 1 98.81 397 VAL B O 1
ATOM 6685 N N . GLN B 1 398 ? -4.961 13.164 25.828 1 98.81 398 GLN B N 1
ATOM 6686 C CA . GLN B 1 398 ? -4.676 12.242 26.922 1 98.81 398 GLN B CA 1
ATOM 6687 C C . GLN B 1 398 ? -3.244 11.727 26.844 1 98.81 398 GLN B C 1
ATOM 6689 O O . GLN B 1 398 ? -2.689 11.578 25.75 1 98.81 398 GLN B O 1
ATOM 6694 N N . PRO B 1 399 ? -2.672 11.43 28.062 1 98.75 399 PRO B N 1
ATOM 6695 C CA . PRO B 1 399 ? -1.349 10.805 28.031 1 98.75 399 PRO B CA 1
ATOM 6696 C C . PRO B 1 399 ? -1.318 9.523 27.203 1 98.75 399 PRO B C 1
ATOM 6698 O O . PRO B 1 399 ? -2.262 8.734 27.234 1 98.75 399 PRO B O 1
ATOM 6701 N N . GLY B 1 400 ? -0.28 9.367 26.422 1 98.69 400 GLY B N 1
ATOM 6702 C CA . GLY B 1 400 ? -0.121 8.188 25.594 1 98.69 400 GLY B CA 1
ATOM 6703 C C . GLY B 1 400 ? -0.519 8.414 24.141 1 98.69 400 GLY B C 1
ATOM 6704 O O . GLY B 1 400 ? -0.189 7.605 23.266 1 98.69 400 GLY B O 1
ATOM 6705 N N . MET B 1 401 ? -1.198 9.523 23.906 1 98.88 401 MET B N 1
ATOM 6706 C CA . MET B 1 401 ? -1.458 9.891 22.516 1 98.88 401 MET B CA 1
ATOM 6707 C C . MET B 1 401 ? -0.172 10.32 21.828 1 98.88 401 MET B C 1
ATOM 6709 O O . MET B 1 401 ? 0.732 10.867 22.453 1 98.88 401 MET B O 1
ATOM 6713 N N . VAL B 1 402 ? -0.075 10.016 20.594 1 98.88 402 VAL B N 1
ATOM 6714 C CA . VAL B 1 402 ? 0.979 10.555 19.734 1 98.88 402 VAL B CA 1
ATOM 6715 C C . VAL B 1 402 ? 0.36 11.32 18.578 1 98.88 402 VAL B C 1
ATOM 6717 O O . VAL B 1 402 ? -0.481 10.789 17.844 1 98.88 402 VAL B O 1
ATOM 6720 N N . LEU B 1 403 ? 0.772 12.562 18.406 1 98.88 403 LEU B N 1
ATOM 6721 C CA . LEU B 1 403 ? 0.213 13.453 17.391 1 98.88 403 LEU B CA 1
ATOM 6722 C C . LEU B 1 403 ? 1.305 13.977 16.469 1 98.88 403 LEU B C 1
ATOM 6724 O O . LEU B 1 403 ? 2.41 14.281 16.922 1 98.88 403 LEU B O 1
ATOM 6728 N N . CYS B 1 404 ? 1.017 14.016 15.219 1 98.88 404 CYS B N 1
ATOM 6729 C CA . CYS B 1 404 ? 1.819 14.781 14.273 1 98.88 404 CYS B CA 1
ATOM 6730 C C . CYS B 1 404 ? 1.377 16.234 14.25 1 98.88 404 CYS B C 1
ATOM 6732 O O . CYS B 1 404 ? 0.195 16.531 14.055 1 98.88 404 CYS B O 1
ATOM 6734 N N . VAL B 1 405 ? 2.262 17.156 14.445 1 98.88 405 VAL B N 1
ATOM 6735 C CA . VAL B 1 405 ? 2.018 18.594 14.344 1 98.88 405 VAL B CA 1
ATOM 6736 C C . VAL B 1 405 ? 2.607 19.125 13.047 1 98.88 405 VAL B C 1
ATOM 6738 O O . VAL B 1 405 ? 3.805 18.984 12.789 1 98.88 405 VAL B O 1
ATOM 6741 N N . GLU B 1 406 ? 1.767 19.766 12.227 1 98.5 406 GLU B N 1
ATOM 6742 C CA . GLU B 1 406 ? 2.303 20.016 10.891 1 98.5 406 GLU B CA 1
ATOM 6743 C C . GLU B 1 406 ? 1.9 21.391 10.383 1 98.5 406 GLU B C 1
ATOM 6745 O O . GLU B 1 406 ? 0.975 22.016 10.914 1 98.5 406 GLU B O 1
ATOM 6750 N N . ALA B 1 407 ? 2.627 21.922 9.43 1 98.62 407 ALA B N 1
ATOM 6751 C CA . ALA B 1 407 ? 2.424 23.203 8.766 1 98.62 407 ALA B CA 1
ATOM 6752 C C . ALA B 1 407 ? 2.707 23.094 7.27 1 98.62 407 ALA B C 1
ATOM 6754 O O . ALA B 1 407 ? 3.645 22.406 6.859 1 98.62 407 ALA B O 1
ATOM 6755 N N . LEU B 1 408 ? 1.871 23.641 6.539 1 98.81 408 LEU B N 1
ATOM 6756 C CA . LEU B 1 408 ? 2.121 23.938 5.137 1 98.81 408 LEU B CA 1
ATOM 6757 C C . LEU B 1 408 ? 2.004 25.438 4.875 1 98.81 408 LEU B C 1
ATOM 6759 O O . LEU B 1 408 ? 0.938 26.031 5.074 1 98.81 408 LEU B O 1
ATOM 6763 N N . VAL B 1 409 ? 3.094 26.031 4.523 1 98.69 409 VAL B N 1
ATOM 6764 C CA . VAL B 1 409 ? 3.143 27.453 4.23 1 98.69 409 VAL B CA 1
ATOM 6765 C C . VAL B 1 409 ? 3.393 27.672 2.738 1 98.69 409 VAL B C 1
ATOM 6767 O O . VAL B 1 409 ? 4.523 27.516 2.266 1 98.69 409 VAL B O 1
ATOM 6770 N N . SER B 1 410 ? 2.373 27.953 2.088 1 96.69 410 SER B N 1
ATOM 6771 C CA . SER B 1 410 ? 2.311 28.125 0.641 1 96.69 410 SER B CA 1
ATOM 6772 C C . SER B 1 410 ? 1.525 29.375 0.268 1 96.69 410 SER B C 1
ATOM 6774 O O . SER B 1 410 ? 0.355 29.516 0.63 1 96.69 410 SER B O 1
ATOM 6776 N N . GLN B 1 411 ? 2.154 30.266 -0.485 1 96.19 411 GLN B N 1
ATOM 6777 C CA . GLN B 1 411 ? 1.424 31.422 -0.966 1 96.19 411 GLN B CA 1
ATOM 6778 C C . GLN B 1 411 ? 0.599 31.094 -2.203 1 96.19 411 GLN B C 1
ATOM 6780 O O . GLN B 1 411 ? 1.096 30.438 -3.131 1 96.19 411 GLN B O 1
ATOM 6785 N N . ASP B 1 412 ? -0.613 31.516 -2.119 1 93.31 412 ASP B N 1
ATOM 6786 C CA . ASP B 1 412 ? -1.447 31.328 -3.303 1 93.31 412 ASP B CA 1
ATOM 6787 C C . ASP B 1 412 ? -0.801 31.969 -4.535 1 93.31 412 ASP B C 1
ATOM 6789 O O . ASP B 1 412 ? -0.442 33.156 -4.516 1 93.31 412 ASP B O 1
ATOM 6793 N N . GLY B 1 413 ? -0.599 31.172 -5.504 1 91.81 413 GLY B N 1
ATOM 6794 C CA . GLY B 1 413 ? 0.059 31.656 -6.711 1 91.81 413 GLY B CA 1
ATOM 6795 C C . GLY B 1 413 ? 1.57 31.688 -6.59 1 91.81 413 GLY B C 1
ATOM 6796 O O . GLY B 1 413 ? 2.262 32.125 -7.516 1 91.81 413 GLY B O 1
ATOM 6797 N N . GLY B 1 414 ? 2.057 31.281 -5.484 1 94.81 414 GLY B N 1
ATOM 6798 C CA . GLY B 1 414 ? 3.496 31.266 -5.281 1 94.81 414 GLY B CA 1
ATOM 6799 C C . GLY B 1 414 ? 4.184 30.109 -6.004 1 94.81 414 GLY B C 1
ATOM 6800 O O . GLY B 1 414 ? 3.541 29.359 -6.746 1 94.81 414 GLY B O 1
ATOM 6801 N N . ASN B 1 415 ? 5.496 30.078 -5.816 1 94.38 415 ASN B N 1
ATOM 6802 C CA . ASN B 1 415 ? 6.258 29.078 -6.562 1 94.38 415 ASN B CA 1
ATOM 6803 C C . ASN B 1 415 ? 7.051 28.172 -5.633 1 94.38 415 ASN B C 1
ATOM 6805 O O . ASN B 1 415 ? 8.023 27.547 -6.051 1 94.38 415 ASN B O 1
ATOM 6809 N N . PHE B 1 416 ? 6.703 28.203 -4.391 1 97.12 416 PHE B N 1
ATOM 6810 C CA . PHE B 1 416 ? 7.289 27.25 -3.451 1 97.12 416 PHE B CA 1
ATOM 6811 C C . PHE B 1 416 ? 6.355 27.016 -2.275 1 97.12 416 PHE B C 1
ATOM 6813 O O . PHE B 1 416 ? 5.434 27.797 -2.031 1 97.12 416 PHE B O 1
ATOM 6820 N N . SER B 1 417 ? 6.57 25.891 -1.564 1 98.12 417 SER B N 1
ATOM 6821 C CA . SER B 1 417 ? 5.922 25.562 -0.297 1 98.12 417 SER B CA 1
ATOM 6822 C C . SER B 1 417 ? 6.934 25.094 0.741 1 98.12 417 SER B C 1
ATOM 6824 O O . SER B 1 417 ? 7.914 24.438 0.404 1 98.12 417 SER B O 1
ATOM 6826 N N . ILE B 1 418 ? 6.715 25.531 1.964 1 98.75 418 ILE B N 1
ATOM 6827 C CA . ILE B 1 418 ? 7.41 24.953 3.107 1 98.75 418 ILE B CA 1
ATOM 6828 C C . ILE B 1 418 ? 6.492 23.969 3.828 1 98.75 418 ILE B C 1
ATOM 6830 O O . ILE B 1 418 ? 5.402 24.344 4.273 1 98.75 418 ILE B O 1
ATOM 6834 N N . LYS B 1 419 ? 6.852 22.719 3.885 1 98.88 419 LYS B N 1
ATOM 6835 C CA . LYS B 1 419 ? 6.148 21.703 4.652 1 98.88 419 LYS B CA 1
ATOM 6836 C C . LYS B 1 419 ? 6.984 21.234 5.84 1 98.88 419 LYS B C 1
ATOM 6838 O O . LYS B 1 419 ? 8.125 20.812 5.672 1 98.88 419 LYS B O 1
ATOM 6843 N N . LEU B 1 420 ? 6.516 21.359 7.031 1 98.94 420 LEU B N 1
ATOM 6844 C CA . LEU B 1 420 ? 7.148 20.891 8.258 1 98.94 420 LEU B CA 1
ATOM 6845 C C . LEU B 1 420 ? 6.188 20.031 9.07 1 98.94 420 LEU B C 1
ATOM 6847 O O . LEU B 1 420 ? 4.98 20.266 9.086 1 98.94 420 LEU B O 1
ATOM 6851 N N . GLU B 1 421 ? 6.719 19.062 9.734 1 98.88 421 GLU B N 1
ATOM 6852 C CA . GLU B 1 421 ? 5.918 18.172 10.57 1 98.88 421 GLU B CA 1
ATOM 6853 C C . GLU B 1 421 ? 6.789 17.422 11.586 1 98.88 421 GLU B C 1
ATOM 6855 O O . GLU B 1 421 ? 7.848 16.906 11.227 1 98.88 421 GLU B O 1
ATOM 6860 N N . ASP B 1 422 ? 6.379 17.422 12.773 1 98.88 422 ASP B N 1
ATOM 6861 C CA . ASP B 1 422 ? 7.004 16.641 13.844 1 98.88 422 ASP B CA 1
ATOM 6862 C C . ASP B 1 422 ? 5.988 15.719 14.516 1 98.88 422 ASP B C 1
ATOM 6864 O O . ASP B 1 422 ? 4.781 15.961 14.445 1 98.88 422 ASP B O 1
ATOM 6868 N N . GLN B 1 423 ? 6.469 14.688 15.055 1 98.81 423 GLN B N 1
ATOM 6869 C CA . GLN B 1 423 ? 5.656 13.727 15.789 1 98.81 423 GLN B CA 1
ATOM 6870 C C . GLN B 1 423 ? 5.891 13.844 17.297 1 98.81 423 GLN B C 1
ATOM 6872 O O . GLN B 1 423 ? 7.023 13.742 17.766 1 98.81 423 GLN B O 1
ATOM 6877 N N . VAL B 1 424 ? 4.77 13.969 18.062 1 98.81 424 VAL B N 1
ATOM 6878 C CA . VAL B 1 424 ? 4.867 14.367 19.469 1 98.81 424 VAL B CA 1
ATOM 6879 C C . VAL B 1 424 ? 4.102 13.375 20.344 1 98.81 424 VAL B C 1
ATOM 6881 O O . VAL B 1 424 ? 2.953 13.031 20.047 1 98.81 424 VAL B O 1
ATOM 6884 N N . LEU B 1 425 ? 4.734 12.914 21.453 1 98.88 425 LEU B N 1
ATOM 6885 C CA . LEU B 1 425 ? 4.121 12.07 22.453 1 98.88 425 LEU B CA 1
ATOM 6886 C C . LEU B 1 425 ? 3.533 12.906 23.594 1 98.88 425 LEU B C 1
ATOM 6888 O O . LEU B 1 425 ? 4.215 13.766 24.156 1 98.88 425 LEU B O 1
ATOM 6892 N N . ILE B 1 426 ? 2.273 12.695 23.906 1 98.94 426 ILE B N 1
ATOM 6893 C CA . ILE B 1 426 ? 1.675 13.32 25.078 1 98.94 426 ILE B CA 1
ATOM 6894 C C . ILE B 1 426 ? 2.082 12.562 26.344 1 98.94 426 ILE B C 1
ATOM 6896 O O . ILE B 1 426 ? 1.83 11.359 26.453 1 98.94 426 ILE B O 1
ATOM 6900 N N . THR B 1 427 ? 2.74 13.25 27.234 1 98.56 427 THR B N 1
ATOM 6901 C CA . THR B 1 427 ? 3.154 12.664 28.516 1 98.56 427 THR B CA 1
ATOM 6902 C C . THR B 1 427 ? 2.129 12.961 29.594 1 98.56 427 THR B C 1
ATOM 6904 O O . THR B 1 427 ? 1.06 13.508 29.328 1 98.56 427 THR B O 1
ATOM 6907 N N . GLU B 1 428 ? 2.469 12.609 30.828 1 98.25 428 GLU B N 1
ATOM 6908 C CA . GLU B 1 428 ? 1.551 12.797 31.953 1 98.25 428 GLU B CA 1
ATOM 6909 C C . GLU B 1 428 ? 1.376 14.281 32.281 1 98.25 428 GLU B C 1
ATO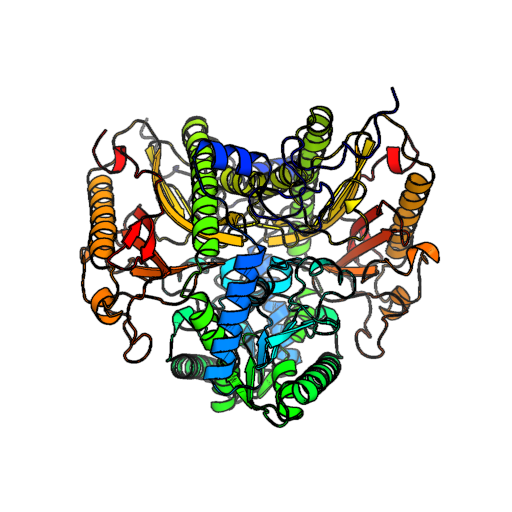M 6911 O O . GLU B 1 428 ? 0.369 14.68 32.875 1 98.25 428 GLU B O 1
ATOM 6916 N N . THR B 1 429 ? 2.357 15.109 31.891 1 97.94 429 THR B N 1
ATOM 6917 C CA . THR B 1 429 ? 2.299 16.5 32.344 1 97.94 429 THR B CA 1
ATOM 6918 C C . THR B 1 429 ? 2.486 17.453 31.156 1 97.94 429 THR B C 1
ATOM 6920 O O . THR B 1 429 ? 2.391 18.672 31.312 1 97.94 429 THR B O 1
ATOM 6923 N N . GLY B 1 430 ? 2.773 16.969 30.031 1 98.38 430 GLY B N 1
ATOM 6924 C CA . GLY B 1 430 ? 3.055 17.781 28.859 1 98.38 430 GLY B CA 1
ATOM 6925 C C . GLY B 1 430 ? 3.242 16.953 27.594 1 98.38 430 GLY B C 1
ATOM 6926 O O . GLY B 1 430 ? 2.406 16.109 27.266 1 98.38 430 GLY B O 1
ATOM 6927 N N . TYR B 1 431 ? 4.355 17.297 26.938 1 98.62 431 TYR B N 1
ATOM 6928 C CA . TYR B 1 431 ? 4.621 16.578 25.688 1 98.62 431 TYR B CA 1
ATOM 6929 C C . TYR B 1 431 ? 6.113 16.328 25.516 1 98.62 431 TYR B C 1
ATOM 6931 O O . TYR B 1 431 ? 6.934 16.938 26.203 1 98.62 431 TYR B O 1
ATOM 6939 N N . GLU B 1 432 ? 6.461 15.398 24.688 1 98.75 432 GLU B N 1
ATOM 6940 C CA . GLU B 1 432 ? 7.816 15.125 24.219 1 98.75 432 GLU B CA 1
ATOM 6941 C C . GLU B 1 432 ? 7.871 15.07 22.703 1 98.75 432 GLU B C 1
ATOM 6943 O O . GLU B 1 432 ? 7.137 14.297 22.078 1 98.75 432 GLU B O 1
ATOM 6948 N N . ASN B 1 433 ? 8.656 15.93 22.094 1 98.75 433 ASN B N 1
ATOM 6949 C CA . ASN B 1 433 ? 8.891 15.828 20.656 1 98.75 433 ASN B CA 1
ATOM 6950 C C . ASN B 1 433 ? 9.797 14.648 20.328 1 98.75 433 ASN B C 1
ATOM 6952 O O . ASN B 1 433 ? 10.977 14.648 20.672 1 98.75 433 ASN B O 1
ATOM 6956 N N . LEU B 1 434 ? 9.289 13.672 19.594 1 98.75 434 LEU B N 1
ATOM 6957 C CA . LEU B 1 434 ? 10.047 12.469 19.25 1 98.75 434 LEU B CA 1
ATOM 6958 C C . LEU B 1 434 ? 10.945 12.703 18.047 1 98.75 434 LEU B C 1
ATOM 6960 O O . LEU B 1 434 ? 11.867 11.922 17.797 1 98.75 434 LEU B O 1
ATOM 6964 N N . THR B 1 435 ? 10.664 13.742 17.281 1 98.69 435 THR B N 1
ATOM 6965 C CA . THR B 1 435 ? 11.414 14.055 16.062 1 98.69 435 THR B CA 1
ATOM 6966 C C . THR B 1 435 ? 12.672 14.859 16.406 1 98.69 435 THR B C 1
ATOM 6968 O O . THR B 1 435 ? 12.586 15.891 17.062 1 98.69 435 THR B O 1
ATOM 6971 N N . LYS B 1 436 ? 13.758 14.383 15.875 1 98 436 LYS B N 1
ATOM 6972 C CA . LYS B 1 436 ? 15.023 15.047 16.188 1 98 436 LYS B CA 1
ATOM 6973 C C . LYS B 1 436 ? 15.695 15.57 14.922 1 98 436 LYS B C 1
ATOM 6975 O O . LYS B 1 436 ? 16.641 16.359 14.992 1 98 436 LYS B O 1
ATOM 6980 N N . TYR B 1 437 ? 15.234 15.156 13.797 1 98.69 437 TYR B N 1
ATOM 6981 C CA . TYR B 1 437 ? 15.883 15.562 12.562 1 98.69 437 TYR B CA 1
ATOM 6982 C C . TYR B 1 437 ? 15.844 17.078 12.398 1 98.69 437 TYR B C 1
ATOM 6984 O O . TYR B 1 437 ? 14.781 17.703 12.547 1 98.69 437 TYR B O 1
ATOM 6992 N N . PRO B 1 438 ? 16.891 17.703 12.039 1 98.31 438 PRO B N 1
ATOM 6993 C CA . PRO B 1 438 ? 16.984 19.172 12.102 1 98.31 438 PRO B CA 1
ATOM 6994 C C . PRO B 1 438 ? 16.234 19.844 10.953 1 98.31 438 PRO B C 1
ATOM 6996 O O . PRO B 1 438 ? 15.977 19.234 9.922 1 98.31 438 PRO B O 1
ATOM 6999 N N . PHE B 1 439 ? 15.859 21.109 11.219 1 98.62 439 PHE B N 1
ATOM 7000 C CA . PHE B 1 439 ? 15.375 22 10.164 1 98.62 439 PHE B CA 1
ATOM 7001 C C . PHE B 1 439 ? 16.531 22.562 9.352 1 98.62 439 PHE B C 1
ATOM 7003 O O . PHE B 1 439 ? 17.656 22.672 9.852 1 98.62 439 PHE B O 1
ATOM 7010 N N . ASP B 1 440 ? 16.297 22.875 8.141 1 98.56 440 ASP B N 1
ATOM 7011 C CA . ASP B 1 440 ? 17.344 23.375 7.258 1 98.56 440 ASP B CA 1
ATOM 7012 C C . ASP B 1 440 ? 17.859 24.734 7.742 1 98.56 440 ASP B C 1
ATOM 7014 O O . ASP B 1 440 ? 17.109 25.703 7.793 1 98.56 440 ASP B O 1
ATOM 7018 N N . GLU B 1 441 ? 19.125 24.859 8.008 1 97.31 441 GLU B N 1
ATOM 7019 C CA . GLU B 1 441 ? 19.719 26.062 8.602 1 97.31 441 GLU B CA 1
ATOM 7020 C C . GLU B 1 441 ? 19.672 27.234 7.629 1 97.31 441 GLU B C 1
ATOM 7022 O O . GLU B 1 441 ? 19.484 28.391 8.047 1 97.31 441 GLU B O 1
ATOM 7027 N N . ARG B 1 442 ? 19.859 26.969 6.363 1 97.19 442 ARG B N 1
ATOM 7028 C CA . ARG B 1 442 ? 19.844 28.031 5.367 1 97.19 442 ARG B CA 1
ATOM 7029 C C . ARG B 1 442 ? 18.453 28.641 5.242 1 97.19 442 ARG B C 1
ATOM 7031 O O . ARG B 1 442 ? 18.312 29.859 5.188 1 97.19 442 ARG B O 1
ATOM 7038 N N . LEU B 1 443 ? 17.469 27.797 5.238 1 98.12 443 LEU B N 1
ATOM 7039 C CA . LEU B 1 443 ? 16.094 28.281 5.129 1 98.12 443 LEU B CA 1
ATOM 7040 C C . LEU B 1 443 ? 15.656 28.969 6.418 1 98.12 443 LEU B C 1
ATOM 7042 O O . LEU B 1 443 ? 14.773 29.812 6.402 1 98.12 443 LEU B O 1
ATOM 7046 N N . MET B 1 444 ? 16.328 28.609 7.531 1 98 444 MET B N 1
ATOM 7047 C CA . MET B 1 444 ? 16.047 29.266 8.805 1 98 444 MET B CA 1
ATOM 7048 C C . MET B 1 444 ? 16.75 30.625 8.883 1 98 444 MET B C 1
ATOM 7050 O O . MET B 1 444 ? 16.516 31.391 9.82 1 98 444 MET B O 1
ATOM 7054 N N . GLY B 1 445 ? 17.594 30.953 7.875 1 96.06 445 GLY B N 1
ATOM 7055 C CA . GLY B 1 445 ? 18.344 32.188 7.84 1 96.06 445 GLY B CA 1
ATOM 7056 C C . GLY B 1 445 ? 19.547 32.188 8.75 1 96.06 445 GLY B C 1
ATOM 7057 O O . GLY B 1 445 ? 19.984 33.25 9.211 1 96.06 445 GLY B O 1
ATOM 7058 N N . LEU B 1 446 ? 20.031 31.109 9.078 1 90.31 446 LEU B N 1
ATOM 7059 C CA . LEU B 1 446 ? 21.125 30.984 10.039 1 90.31 446 LEU B CA 1
ATOM 7060 C C . LEU B 1 446 ? 22.438 30.719 9.328 1 90.31 446 LEU B C 1
ATOM 7062 O O . LEU B 1 446 ? 23.484 30.641 9.969 1 90.31 446 LEU B O 1
ATOM 7066 N N . ALA B 1 447 ? 22.516 30.5 8.148 1 75.81 447 ALA B N 1
ATOM 7067 C CA . ALA B 1 447 ? 23.734 30.281 7.375 1 75.81 447 ALA B CA 1
ATOM 7068 C C . ALA B 1 447 ? 23.688 31.031 6.043 1 75.81 447 ALA B C 1
ATOM 7070 O O . ALA B 1 447 ? 22.594 31.297 5.516 1 75.81 447 ALA B O 1
#

Organism: NCBI:txid2984134

Sequence (894 aa):
MDTHYSDTRKIDPTKGKALGDGSPNDNNRIEIGPTQLAFREWEAAGLTLPNLERMREFRWKRLTQHVVERGWGGILLFDPLNIRYATDATNMQLWNTHNPFRALLLCADGYMVLWEYKNSPFLAEHNPLVREVRSGASMFYMSTGDRGEAAAKRFAADVDQVMREHAGTNRRLGVDKIMVHGLRALEGVGFIVGEGEECTEKARVIKGPDEILAMRCAHDACEKSIAAMEKACREGVPQGNMSEDDVWAVLHAENIKRGGEWIETRLLASGPRTNPWFQECGPRIIQPNEIVAFDTDLIGSYGICIDISRTWWVGDAKPTNSMIYAMRHAHEHIATNMEMLKPGVSFRDLVFGGHKLDPEFDRLKYGVKMHGVGLCDEWPSIVYPDAWEDGAFDYEVQPGMVLCVEALVSQDGGNFSIKLEDQVLITETGYENLTKYPFDERLMGLAMDTHYSDTRKIDPTKGKALGDGSPNDNNRIEIGPTQLAFREWEAAGLTLPNLERMREFRWKRLTQHVVERGWGGILLFDPLNIRYATDATNMQLWNTHNPFRALLLCADGYMVLWEYKNSPFLAEHNPLVREVRSGASMFYMSTGDRGEAAAKRFAADVDQVMREHAGTNRRLGVDKIMVHGLRALEGVGFIVGEGEECTEKARVIKGPDEILAMRCAHDACEKSIAAMEKACREGVPQGNMSEDDVWAVLHAENIKRGGEWIETRLLASGPRTNPWFQECGPRIIQPNEIVAFDTDLIGSYGICIDISRTWWVGDAKPTNSMIYAMRHAHEHIATNMEMLKPGVSFRDLVFGGHKLDPEFDRLKYGVKMHGVGLCDEWPSIVYPDAWEDGAFDYEVQPGMVLCVEALVSQDGGNFSIKLEDQVLITETGYENLTKYPFDERLMGLA

pLDDT: mean 96.01, std 8.95, range [23.25, 98.94]

Radius of gyration: 26.32 Å; Cα contacts (8 Å, |Δi|>4): 2078; chains: 2; bounding box: 71×72×65 Å

InterPro domains:
  IPR000994 Peptidase M24 [PF00557] (214-428)
  IPR029149 Creatinase/Aminopeptidase P/Spt16, N-terminal [G3DSA:3.40.350.10] (1-207)
  IPR029149 Creatinase/Aminopeptidase P/Spt16, N-terminal [SSF53092] (57-118)
  IPR036005 Creatinase/aminopeptidase-like [G3DSA:3.90.230.10] (208-447)
  IPR036005 Creatinase/aminopeptidase-like [SSF55920] (206-442)
  IPR050020 Dimethylsulfoniopropionate lyase DddP [NF043017] (3-444)
  IPR050659 Peptidase M24B family [PTHR46112] (57-439)

Secondary structure (DSSP, 8-state):
----TTS---S-TTS-SB-TTSSB--TT-S-----HHHHHHHHHTTPPPP-HHHHHHHHHHHHHHHHHHTT-SEEEE--HHHHHHHH---SSHHHHHHS---EEEEETTS-EEEE--TT-GGGGTT-TT--EEE-----SHHHHGGGHHHHHHHHHHHHHHHHHHHHTT--EEEESS--HHHHHHHHHTT-EEEEHHHHHHHHHTS--HHHHHHHHHHHHHHHHHHHHHHHHHHHHGGGT--BHHHHHHHHHHHHHHTT--EES--EEEEGGGGSSTTPPP-SPBPPSSEEEEEE--EE-GGG-EE--EEEEEESSSPPPHHHHHHHHHHHHHHHHHHHT--TT-BHHHHHHSSPPPPGGGTTT--SEEEEEESSSEEEEEEE-GGG--TTTS--B--TT-EEEEEEEEE-TT-S-EEEEEEEEEE-SSSEEE---PPPPTTTTT--/----TTGGG-SSTTS-SB-TTSSB--TT-S-----HHHHHHHHHTTPPPP-HHHHHHHHHHHHHHHHHHTT-SEEEE--HHHHHHHH---SSHHHHHHS---EEEEETTS-EEEE--TT-GGGGTT-TT--EEE-----SHHHHGGGHHHHHHHHHHHHHHHHHHHHTT--EEEESS--HHHHHHHHHTT-EEEEHHHHHHHHHTS--HHHHHHHHHHHHHHHHHHHHHHHHHHHHGGGT--BHHHHHHHHHHHHHHTT--EES--EEEEGGGGSSTTPPP-SPBPPSSEEEEEE--EE-GGG-EE--EEEEEESSSPPPHHHHHHHHHHHHHHHHHHHT--TT-BHHHHHHSSPPPPGGGTTT--SEEEEEESSSEEEEEEE-GGG--TTTS--B--TT-EEEEEEEEE-TT-S-EEEEEEEEEE-SSSEEE---PPPPTTTTT--

Solvent-accessible surface area (backbone atoms only — not comparable to full-atom values): 44358 Å² total; per-residue (Å²): 133,86,76,58,77,78,81,54,53,40,61,51,79,91,48,63,72,40,42,83,35,61,47,71,32,40,32,71,55,70,70,60,33,57,16,68,63,35,53,52,52,36,54,75,70,68,58,65,63,23,43,51,68,60,36,42,49,51,40,40,52,43,46,26,49,49,31,44,75,71,69,24,21,22,36,41,34,30,44,50,66,58,40,25,56,54,55,71,37,72,68,44,52,61,45,26,47,80,44,48,38,39,31,34,38,40,24,41,78,57,55,23,37,34,24,29,53,80,83,42,67,68,56,47,65,90,33,77,69,54,70,40,77,48,58,60,46,47,45,52,43,43,80,30,38,71,35,26,60,60,36,16,41,54,34,32,52,53,51,49,55,54,38,46,75,54,28,55,85,50,41,34,30,25,40,51,52,60,55,69,54,43,51,53,27,34,43,70,76,59,39,47,77,43,71,20,48,55,51,52,38,64,38,60,36,49,49,51,74,33,48,52,28,38,47,54,52,22,38,53,53,49,48,53,17,47,50,53,20,49,52,49,39,64,66,34,26,79,70,66,74,29,25,40,22,50,38,51,17,41,37,50,20,41,35,26,44,33,21,16,74,53,62,34,38,53,38,33,29,43,35,54,41,26,32,63,58,81,41,46,40,22,44,29,61,42,59,69,62,30,43,39,28,34,42,45,41,25,24,22,26,85,48,27,37,45,49,36,27,49,42,39,71,39,57,87,63,79,70,53,68,68,53,24,50,38,38,46,51,34,51,46,36,33,52,45,43,53,72,64,46,26,51,68,40,36,41,60,51,60,30,75,40,67,57,76,76,57,77,63,23,54,88,56,35,56,82,42,42,29,30,17,48,43,66,42,86,36,36,51,57,35,36,43,62,93,68,64,54,92,70,23,60,85,48,56,41,48,55,33,26,31,35,29,36,35,34,36,36,21,44,77,90,42,57,42,40,38,33,39,30,38,35,31,38,29,34,88,80,21,64,43,74,70,59,75,74,77,77,40,49,51,37,62,63,74,101,134,86,78,58,81,68,78,80,30,42,62,50,78,89,51,64,71,39,41,85,34,62,47,71,31,38,36,71,55,70,69,61,33,56,16,68,62,36,53,51,52,36,56,75,68,67,57,65,64,23,42,50,68,60,36,43,49,52,39,40,51,42,46,26,50,49,30,44,76,68,68,25,19,21,36,39,33,30,44,50,67,57,41,27,56,55,55,72,38,73,68,45,53,62,45,27,46,81,43,48,38,39,32,32,38,40,24,40,77,58,54,24,38,33,24,29,52,79,81,43,68,67,58,47,64,90,32,77,68,54,70,40,77,48,57,60,47,47,46,54,44,44,80,30,40,70,36,25,60,60,36,18,42,55,34,31,50,52,51,48,55,54,38,46,75,55,28,55,85,49,40,35,31,25,39,51,50,60,55,71,55,43,50,53,27,33,42,71,76,59,39,46,79,43,71,20,44,55,50,52,39,64,38,61,36,49,47,50,75,32,48,50,27,38,46,54,53,24,41,54,54,49,48,52,17,48,50,53,21,48,52,48,39,65,66,35,26,79,71,68,75,28,25,40,24,49,37,52,16,40,37,50,19,40,34,25,44,31,20,17,74,53,61,34,36,54,37,30,30,44,36,52,41,24,34,64,59,80,40,45,40,21,45,31,61,42,58,69,62,27,44,39,28,34,42,44,42,26,25,22,26,84,49,28,37,46,50,37,28,47,40,39,71,38,59,88,64,78,72,53,69,69,52,24,50,40,37,46,51,36,52,48,35,34,53,45,43,52,71,64,46,26,52,68,40,36,41,61,52,60,29,74,41,68,58,76,76,57,78,63,25,54,86,56,35,58,82,43,44,28,32,16,47,44,66,42,86,35,36,52,58,34,35,43,63,94,68,65,55,91,69,24,61,84,50,57,42,47,56,34,27,31,36,29,36,35,34,37,35,21,45,76,91,40,56,41,41,39,34,40,29,37,35,31,37,30,34,90,82,23,64,44,74,67,58,75,75,78,77,41,49,50,36,63,62,72,99

Nearest PDB structures (foldseek):
  4rzz-assembly1_C  TM=9.971E-01  e=2.042E-79  Ruegeria lacuscaerulensis ITI-1157
  4s00-assembly1_C  TM=9.973E-01  e=2.920E-79  Ruegeria lacuscaerulensis ITI-1157
  4s01-assembly2_B  TM=9.970E-01  e=4.175E-79  Ruegeria lacuscaerulensis ITI-1157
  4b28-assembly1_A-2  TM=9.969E-01  e=4.292E-75  Roseobacter denitrificans OCh 114
  4ege-assembly1_A-2  TM=7.668E-01  e=7.504E-22  Mycobacterium ulcerans Agy99